Protein 4FZ0 (pdb70)

Foldseek 3Di:
DCLVVLVVCLVVLVVLVVVVVLQAWDKDKDFFADQKFFFFKKKKFWQFQFFQVQQALLNCQFQVVLLVCAPPVLDGDPLAPDDDVVVVVVNVSSDCVVNDHDDDAPLVRLVRGGDQCQQWWPFKDALNRTDDSVQWDWAQALSGTMTMHQLCPPVDHTDMFRDFDLNRGIKTKTFSPPVRHDGHSDDDSNDDPDGFMWMDTAHSQDDDNGVPPTDTDAAQKEKEKAKAKEKEFADPPPHDFADFFAPPADQGGGDDQNRLVLRQLQVQQCVWLVAGDSRGGDDGGHDTSVSCVPGNVVSNVCCPPPDDPRRDGTHHRIGMDMDIDMDIDGPDDPVCQVVVCVVVVHDSVSNSRGMYMYGYTYHRRRYMYIYIDRPDDPCPSCVPSVVCVCVSVVVVVVCVVVVVD/DCLVVVLVVLVVVQVVVLVVVVVVVVVQAWDKDKDFFADQKFFFFKKKKFWQFQFFQVQQALLNCQFQVVVLPCAPPVLDGDPLAPDDDVVVVVVVVSSDCVVNDHDDDDPLVRLVRGGDQCQQWWPFKDALNHTDHSVQWDWAQALSGTMTMHQLCPPVDHTDMFRAFDLNRGMKTKTFSPPVRGDGHSDDDSNDDPDGFMWMDTAHSQDDDNGVPPTDTDAAQKEKEKAKAKEKEFADPPPHDFADPDFCPDPQGPGHDQNVLVLVQLQVQQCVWLVAGDSRGDDDGHHDTSVSCVPGNVVSNVCCPPPDDPRGDGTHHRIGMDMDIDMDIDGPDDPVCQVVVCVVVVHDSVSNSHGMYMYGYTYHRRRYMYIYIDRPDDVVVVCVVSVPSVVVSVVSCVVVPD/DVVVVVVVVLVVLVVVLVVVLVVLVVVVVVQAWDKDKDFFADQKFFFFKKKKFWQFQFFQVQQALLNCQFQVVVLVCAPPVLDGDPLAPDDPVVVVVVNVSSDCVVNDHDDDAPLVRLVRGGDQCQQWWPFKDALNRTDDSVQWDWAQALSGTMTMHQLCPPVDHTDMFRAFDLNRGIKTKTFSPPVRHDGHSDDDSNDDPDGFMWMDTAHSQADDNGVPHTDTDAAQKEKEKAKAKEKEAADPPPHDFADWDACVLVQGGTDDQNSLVLSQLQVQQCVWQVAGDNRHGDDGGHATSVSCPPTNVVRNVCCPPPDPPRGDGTHHRIGMDMDIDMDIDGPDDPVCQVVVCVVVVHDSVSNSRGMYMYGYTYHRRRYMYIYIDRPDDPVVSCVCSCVSVVVSVVSVVVVVPD/DADEFPAACPPPQPRHDPQWGWAQDDVDGTTTHGDDD/DADEFPAACPPPQPRHDPQWGWAQDDVDGTTTHGDD/DAADEFPAACPPPQPRHDPQWGWAQDDVDGTTTHGDDD

Sequence (1332 aa):
CFMGSLALLALVCTNRIQYYFLYPHVTKLDEVAATRLTFPAVTFCNLNEFRFSRVTKNDLYHAGELLALLNNRYEIPDTQTADEKQLEILQDKANFRNFKPKPFNMLEFYDRAGHDIREMLLSCFFRGEQCSPEDFKVVFTRYGKCYTFNAGQDGKPRLITMKGGTGNGLEIMLDIQQDEYLPVWGETDETSFEAGIKVQIHSQDEPPLIDQLGFGVAPGFQTFVSCQEQRLIYLPPPWGDCKATTGDSEFYDTYSITACRIDCETRYLVENCNCRMVHMPGDAPYCTPEQYKECADPALDFLVEKDNEYCVCEMPCNVTRYGKELSMVKIPSKASAKYLAKKYNKSEQYIGENILVLDIFFEALNYETIEQKKAYEVAGLLGDIGGQMGLFIGASILTVLELFDVVWALCFMGSLALLALVCTNRIQYYFLYPHVTKLDEVAATRLTFPAVTFCNLNEFRFSRVTKNDLYHAGELLALLNNRYEIPDTQTADEKQLEILQDKANFRNFKPKPFNMLEFYDRAGHDIREMLLSCFFRGEQCSPEDFKVVFTRYGKCYTFNAGQDGKPRLITMKGGTGNGLEIMLDIQQDEYLPVWGETDETSFEAGIKVQIHSQDEPPLIDQLGFGVAPGFQTFVSCQEQRLIYLPPPWGDCKATTGDSEFYDTYSITACRIDCETRYLVENCNCRMVHMPGDAPYCTPEQYKECADPALDFLVEKDNEYCVCEMPCNVTRYGKELSMVKIPSKASAKYLAKKYNKSEQYIGENILVLDIFFEALNYETIEQKKAYEVAGLLGDIGGQMGLFIGASILTVLLKRVVWALCFMGSLALLALVCTNRIQYYFLYPHVTKLDEVAATRLTFPAVTFCNLNEFRFSRVTKNDLYHAGELLALLNNRYEIPDTQTADEKQLEILQDKANFRNFKPKPFNMLEFYDRAGHDIREMLLSCFFRGEQCSPEDFKVVFTRYGKCYTFNAGQDGKPRLITMKGGTGNGLEIMLDIQQDEYLPVWGETDETSFEAGIKVQIHSQDEPPLIDQLGFGVAPGFQTFVSCQEQRLIYLPPPWGDCKATTGDSEFYDTYSITACRIDCETRYLVENCNCRMVHMPGDAPYCTPEQYKECADPALDFLVEKDNEYCVCEMPCNVTRYGKELSMVKIPSKASAKYLAKKYNKSEQYIGENILVLDIFFEALNYETIEQKKAYEVAGLLGDIGGQMGLFIGASILTVLEDCIPKWKGCVNRHGDCCEGLECWKRRRSFEVCVPKTPDCIPKWKGCVNRHGDCCEGLECWKRRRSFEVCVPKTEDCIPKWKGCVNRHGDCCEGLECWKRRRSFEVCVPKTP

GO terms:
  GO:0035725 sodium ion transmembrane transport (P, IDA)
  GO:0071467 cellular response to pH (P, IDA)
  GO:0160128 pH-gated monoatomic ion channel activity (F, IDA)
  GO:0005886 plasma membrane (C, EXP)
  GO:0005886 plasma membrane (C, IMP)
  GO:0042802 identical protein binding (F, IPI)
  GO:0005515 protein binding (F, IPI)

Structure (mmCIF, N/CA/C/O backbone):
data_4FZ0
#
_entry.id   4FZ0
#
_cell.length_a   232.290
_cell.length_b   108.710
_cell.length_c   126.360
_cell.angle_alpha   90.00
_cell.angle_beta   119.78
_cell.angle_gamma   90.00
#
_symmetry.space_group_name_H-M   'C 1 2 1'
#
loop_
_entity.id
_entity.type
_entity.pdbx_description
1 polymer 'Acid-sensing ion channel 1'
2 polymer Pi-theraphotoxin-Pc1a
3 non-polymer 'CHLORIDE ION'
4 non-polymer 2-acetamido-2-deoxy-beta-D-glucopyranose
5 non-polymer GLYCEROL
6 water water
#
loop_
_atom_site.group_PDB
_atom_site.id
_atom_site.type_symbol
_atom_site.label_atom_id
_atom_site.label_alt_id
_atom_site.label_comp_id
_atom_site.label_asym_id
_atom_site.label_entity_id
_atom_site.label_seq_id
_atom_site.pdbx_PDB_ins_code
_atom_site.Cartn_x
_atom_site.Cartn_y
_atom_site.Cartn_z
_atom_site.occupancy
_atom_site.B_iso_or_equiv
_atom_site.auth_seq_id
_atom_site.auth_comp_id
_atom_site.auth_asym_id
_atom_site.auth_atom_id
_atom_site.pdbx_PDB_model_num
ATOM 1 N N . CYS A 1 37 ? -4.256 1.839 35.292 1.00 152.78 50 CYS A N 1
ATOM 2 C CA . CYS A 1 37 ? -3.673 2.115 33.985 1.00 159.55 50 CYS A CA 1
ATOM 3 C C . CYS A 1 37 ? -2.199 1.725 33.915 1.00 161.71 50 CYS A C 1
ATOM 4 O O . CYS A 1 37 ? -1.382 2.464 33.365 1.00 156.72 50 CYS A O 1
ATOM 6 N N . PHE A 1 38 ? -1.864 0.568 34.482 1.00 165.57 51 PHE A N 1
ATOM 7 C CA . PHE A 1 38 ? -0.537 -0.013 34.312 1.00 162.78 51 PHE A CA 1
ATOM 8 C C . PHE A 1 38 ? -0.465 -0.583 32.908 1.00 165.41 51 PHE A C 1
ATOM 9 O O . PHE A 1 38 ? 0.581 -1.054 32.462 1.00 169.32 51 PHE A O 1
ATOM 11 N N . MET A 1 39 ? -1.602 -0.550 32.219 1.00 165.22 52 MET A N 1
ATOM 12 C CA . MET A 1 39 ? -1.661 -0.882 30.802 1.00 160.17 52 MET A CA 1
ATOM 13 C C . MET A 1 39 ? -0.968 0.227 30.012 1.00 163.04 52 MET A C 1
ATOM 14 O O . MET A 1 39 ? -0.713 0.094 28.816 1.00 154.17 52 MET A O 1
ATOM 16 N N . GLY A 1 40 ? -0.711 1.346 30.685 1.00 160.35 53 GLY A N 1
ATOM 17 C CA . GLY A 1 40 ? 0.251 2.330 30.219 1.00 156.17 53 GLY A CA 1
ATOM 18 C C . GLY A 1 40 ? 1.679 1.953 30.582 1.00 164.02 53 GLY A C 1
ATOM 19 O O . GLY A 1 40 ? 2.594 2.084 29.773 1.00 161.88 53 GLY A O 1
ATOM 20 N N . SER A 1 41 ? 1.858 1.481 31.815 1.00 166.49 54 SER A N 1
ATOM 21 C CA . SER A 1 41 ? 3.184 1.191 32.377 1.00 165.08 54 SER A CA 1
ATOM 22 C C . SER A 1 41 ? 3.854 -0.067 31.806 1.00 170.96 54 SER A C 1
ATOM 23 O O . SER A 1 41 ? 5.086 -0.159 31.776 1.00 171.28 54 SER A O 1
ATOM 25 N N . LEU A 1 42 ? 3.054 -1.038 31.371 1.00 166.40 55 LEU A N 1
ATOM 26 C CA . LEU A 1 42 ? 3.593 -2.234 30.737 1.00 161.21 55 LEU A CA 1
ATOM 27 C C . LEU A 1 42 ? 4.075 -1.888 29.335 1.00 164.71 55 LEU A C 1
ATOM 28 O O . LEU A 1 42 ? 4.981 -2.531 28.802 1.00 172.49 55 LEU A O 1
ATOM 30 N N . ALA A 1 43 ? 3.460 -0.869 28.743 1.00 157.66 56 ALA A N 1
ATOM 31 C CA . ALA A 1 43 ? 3.921 -0.322 27.473 1.00 161.52 56 ALA A CA 1
ATOM 32 C C . ALA A 1 43 ? 5.121 0.591 27.718 1.00 169.20 56 ALA A C 1
ATOM 33 O O . ALA A 1 43 ? 6.000 0.718 26.867 1.00 164.83 56 ALA A O 1
ATOM 35 N N . LEU A 1 44 ? 5.132 1.239 28.882 1.00 172.26 57 LEU A N 1
ATOM 36 C CA . LEU A 1 44 ? 6.271 2.039 29.335 1.00 167.69 57 LEU A CA 1
ATOM 37 C C . LEU A 1 44 ? 7.548 1.207 29.443 1.00 177.36 57 LEU A C 1
ATOM 38 O O . LEU A 1 44 ? 8.520 1.445 28.725 1.00 179.02 57 LEU A O 1
ATOM 40 N N . LEU A 1 45 ? 7.534 0.227 30.344 1.00 181.54 58 LEU A N 1
ATOM 41 C CA . LEU A 1 45 ? 8.697 -0.622 30.601 1.00 173.23 58 LEU A CA 1
ATOM 42 C C . LEU A 1 45 ? 9.136 -1.404 29.360 1.00 175.40 58 LEU A C 1
ATOM 43 O O . LEU A 1 45 ? 10.187 -2.049 29.372 1.00 172.67 58 LEU A O 1
ATOM 45 N N . ALA A 1 46 ? 8.328 -1.360 28.300 1.00 176.25 59 ALA A N 1
ATOM 46 C CA . ALA A 1 46 ? 8.731 -1.908 27.005 1.00 170.06 59 ALA A CA 1
ATOM 47 C C . ALA A 1 46 ? 9.972 -1.171 26.507 1.00 176.72 59 ALA A C 1
ATOM 48 O O . ALA A 1 46 ? 10.673 -1.647 25.614 1.00 176.65 59 ALA A O 1
ATOM 50 N N . LEU A 1 47 ? 10.231 -0.006 27.099 1.00 178.28 60 LEU A N 1
ATOM 51 C CA . LEU A 1 47 ? 11.432 0.772 26.816 1.00 171.02 60 LEU A CA 1
ATOM 52 C C . LEU A 1 47 ? 12.668 0.095 27.404 1.00 164.74 60 LEU A C 1
ATOM 53 O O . LEU A 1 47 ? 13.690 -0.039 26.730 1.00 157.99 60 LEU A O 1
ATOM 55 N N . VAL A 1 48 ? 12.564 -0.330 28.661 1.00 164.64 61 VAL A N 1
ATOM 56 C CA . VAL A 1 48 ? 13.679 -0.966 29.369 1.00 164.86 61 VAL A CA 1
ATOM 57 C C . VAL A 1 48 ? 14.274 -2.128 28.577 1.00 157.45 61 VAL A C 1
ATOM 58 O O . VAL A 1 48 ? 15.493 -2.232 28.436 1.00 155.47 61 VAL A O 1
ATOM 62 N N . CYS A 1 49 ? 13.415 -3.002 28.062 1.00 158.98 62 CYS A N 1
ATOM 63 C CA . CYS A 1 49 ? 13.871 -4.070 27.183 1.00 170.41 62 CYS A CA 1
ATOM 64 C C . CYS A 1 49 ? 14.396 -3.489 25.873 1.00 167.16 62 CYS A C 1
ATOM 65 O O . CYS A 1 49 ? 15.492 -3.826 25.434 1.00 166.19 62 CYS A O 1
ATOM 68 N N . THR A 1 50 ? 13.617 -2.593 25.271 1.00 162.12 63 THR A N 1
ATOM 69 C CA . THR A 1 50 ? 13.973 -1.961 23.998 1.00 159.91 63 THR A CA 1
ATOM 70 C C . THR A 1 50 ? 15.397 -1.379 23.977 1.00 164.15 63 THR A C 1
ATOM 71 O O . THR A 1 50 ? 16.067 -1.402 22.942 1.00 154.44 63 THR A O 1
ATOM 73 N N . ASN A 1 51 ? 15.849 -0.827 25.101 1.00 162.24 64 ASN A N 1
ATOM 74 C CA . ASN A 1 51 ? 17.239 -0.389 25.220 1.00 157.79 64 ASN A CA 1
ATOM 75 C C . ASN A 1 51 ? 18.211 -1.557 25.347 1.00 161.29 64 ASN A C 1
ATOM 76 O O . ASN A 1 51 ? 19.134 -1.706 24.542 1.00 157.11 64 ASN A O 1
ATOM 81 N N . ARG A 1 52 ? 17.971 -2.400 26.348 1.00 159.97 65 ARG A N 1
ATOM 82 C CA . ARG A 1 52 ? 18.907 -3.455 26.732 1.00 152.95 65 ARG A CA 1
ATOM 83 C C . ARG A 1 52 ? 18.879 -4.663 25.785 1.00 152.54 65 ARG A C 1
ATOM 84 O O . ARG A 1 52 ? 19.689 -5.587 25.927 1.00 147.88 65 ARG A O 1
ATOM 86 N N . ILE A 1 53 ? 17.931 -4.677 24.848 1.00 144.53 66 ILE A N 1
ATOM 87 C CA . ILE A 1 53 ? 18.028 -5.591 23.720 1.00 141.58 66 ILE A CA 1
ATOM 88 C C . ILE A 1 53 ? 18.933 -4.964 22.671 1.00 142.66 66 ILE A C 1
ATOM 89 O O . ILE A 1 53 ? 19.818 -5.624 22.125 1.00 148.46 66 ILE A O 1
ATOM 91 N N . GLN A 1 54 ? 18.727 -3.672 22.438 1.00 143.86 67 GLN A N 1
ATOM 92 C CA . GLN A 1 54 ? 19.496 -2.903 21.462 1.00 147.63 67 GLN A CA 1
ATOM 93 C C . GLN A 1 54 ? 21.003 -2.955 21.729 1.00 140.28 67 GLN A C 1
ATOM 94 O O . GLN A 1 54 ? 21.809 -2.900 20.797 1.00 120.57 67 GLN A O 1
ATOM 96 N N . TYR A 1 55 ? 21.376 -3.062 23.003 1.00 140.39 68 TYR A N 1
ATOM 97 C CA . TYR A 1 55 ? 22.779 -3.185 23.394 1.00 128.09 68 TYR A CA 1
ATOM 98 C C . TYR A 1 55 ? 23.353 -4.544 22.988 1.00 128.74 68 TYR A C 1
ATOM 99 O O . TYR A 1 55 ? 24.474 -4.619 22.485 1.00 125.28 68 TYR A O 1
ATOM 108 N N . TYR A 1 56 ? 22.587 -5.609 23.216 1.00 122.45 69 TYR A N 1
ATOM 109 C CA . TYR A 1 56 ? 22.945 -6.938 22.731 1.00 124.62 69 TYR A CA 1
ATOM 110 C C . TYR A 1 56 ? 23.020 -6.937 21.207 1.00 124.56 69 TYR A C 1
ATOM 111 O O . TYR A 1 56 ? 23.838 -7.641 20.609 1.00 127.34 69 TYR A O 1
ATOM 120 N N . PHE A 1 57 ? 22.149 -6.159 20.576 1.00 120.63 70 PHE A N 1
ATOM 121 C CA . PHE A 1 57 ? 22.157 -6.050 19.122 1.00 127.74 70 PHE A CA 1
ATOM 122 C C . PHE A 1 57 ? 23.386 -5.270 18.657 1.00 120.34 70 PHE A C 1
ATOM 123 O O . PHE A 1 57 ? 23.747 -5.289 17.474 1.00 108.36 70 PHE A O 1
ATOM 125 N N . LEU A 1 58 ? 24.029 -4.587 19.602 1.00 119.64 71 LEU A N 1
ATOM 126 C CA . LEU A 1 58 ? 25.372 -4.059 19.376 1.00 125.39 71 LEU A CA 1
ATOM 127 C C . LEU A 1 58 ? 26.453 -5.137 19.563 1.00 123.31 71 LEU A C 1
ATOM 128 O O . LEU A 1 58 ? 27.574 -4.959 19.092 1.00 106.53 71 LEU A O 1
ATOM 133 N N . TYR A 1 59 ? 26.132 -6.260 20.210 1.00 116.54 72 TYR A N 1
ATOM 134 C CA . TYR A 1 59 ? 27.133 -7.313 20.330 1.00 107.39 72 TYR A CA 1
ATOM 135 C C . TYR A 1 59 ? 28.422 -6.708 20.878 1.00 104.71 72 TYR A C 1
ATOM 136 O O . TYR A 1 59 ? 29.442 -6.648 20.181 1.00 98.24 72 TYR A O 1
ATOM 145 N N . PRO A 1 60 ? 28.383 -6.257 22.138 1.00 107.45 73 PRO A N 1
ATOM 146 C CA . PRO A 1 60 ? 29.558 -5.643 22.755 1.00 101.96 73 PRO A CA 1
ATOM 147 C C . PRO A 1 60 ? 30.632 -6.682 23.020 1.00 105.32 73 PRO A C 1
ATOM 148 O O . PRO A 1 60 ? 30.320 -7.843 23.337 1.00 102.89 73 PRO A O 1
ATOM 152 N N . HIS A 1 61 ? 31.887 -6.265 22.888 1.00 91.88 74 HIS A N 1
ATOM 153 C CA . HIS A 1 61 ? 33.000 -7.106 23.285 1.00 88.12 74 HIS A CA 1
ATOM 154 C C . HIS A 1 61 ? 33.771 -6.413 24.394 1.00 82.89 74 HIS A C 1
ATOM 155 O O . HIS A 1 61 ? 33.881 -5.192 24.412 1.00 86.56 74 HIS A O 1
ATOM 162 N N . VAL A 1 62 ? 34.284 -7.194 25.332 1.00 70.30 75 VAL A N 1
ATOM 163 C CA . VAL A 1 62 ? 35.234 -6.675 26.288 1.00 75.11 75 VAL A CA 1
ATOM 164 C C . VAL A 1 62 ? 36.571 -7.285 25.906 1.00 80.45 75 VAL A C 1
ATOM 165 O O . VAL A 1 62 ? 36.616 -8.395 25.377 1.00 86.88 75 VAL A O 1
ATOM 169 N N . THR A 1 63 ? 37.655 -6.554 26.136 1.00 75.47 76 THR A N 1
ATOM 170 C CA . THR A 1 63 ? 38.979 -7.062 25.806 1.00 68.75 76 THR A CA 1
ATOM 171 C C . THR A 1 63 ? 39.742 -7.390 27.080 1.00 62.79 76 THR A C 1
ATOM 172 O O . THR A 1 63 ? 40.059 -6.499 27.863 1.00 78.05 76 THR A O 1
ATOM 176 N N . LYS A 1 64 ? 40.030 -8.671 27.287 1.00 64.08 77 LYS A N 1
ATOM 177 C CA . LYS A 1 64 ? 40.654 -9.106 28.530 1.00 62.43 77 LYS A CA 1
ATOM 178 C C . LYS A 1 64 ? 42.172 -9.161 28.439 1.00 67.96 77 LYS A C 1
ATOM 179 O O . LYS A 1 64 ? 42.738 -9.674 27.467 1.00 73.23 77 LYS A O 1
ATOM 185 N N . LEU A 1 65 ? 42.820 -8.645 29.480 1.00 62.72 78 LEU A N 1
ATOM 186 C CA . LEU A 1 65 ? 44.273 -8.592 29.550 1.00 64.86 78 LEU A CA 1
ATOM 187 C C . LEU A 1 65 ? 44.813 -9.432 30.706 1.00 65.62 78 LEU A C 1
ATOM 188 O O . LEU A 1 65 ? 44.250 -9.411 31.796 1.00 78.88 78 LEU A O 1
ATOM 193 N N . ASP A 1 66 ? 45.896 -10.170 30.463 1.00 62.76 79 ASP A N 1
ATOM 194 C CA . ASP A 1 66 ? 46.690 -10.773 31.538 1.00 73.10 79 ASP A CA 1
ATOM 195 C C . ASP A 1 66 ? 48.164 -10.844 31.146 1.00 80.91 79 ASP A C 1
ATOM 196 O O . ASP A 1 66 ? 48.496 -11.177 29.999 1.00 80.16 79 ASP A O 1
ATOM 201 N N . GLU A 1 67 ? 49.043 -10.542 32.101 1.00 77.63 80 GLU A N 1
ATOM 202 C CA . GLU A 1 67 ? 50.485 -10.545 31.846 1.00 72.85 80 GLU A CA 1
ATOM 203 C C . GLU A 1 67 ? 51.210 -11.331 32.935 1.00 73.39 80 GLU A C 1
ATOM 204 O O . GLU A 1 67 ? 51.112 -11.010 34.117 1.00 90.70 80 GLU A O 1
ATOM 210 N N . VAL A 1 68 ? 51.934 -12.368 32.529 1.00 70.13 81 VAL A N 1
ATOM 211 C CA . VAL A 1 68 ? 52.409 -13.379 33.466 1.00 80.83 81 VAL A CA 1
ATOM 212 C C . VAL A 1 68 ? 53.715 -13.990 32.982 1.00 83.78 81 VAL A C 1
ATOM 213 O O . VAL A 1 68 ? 54.277 -13.592 31.953 1.00 77.60 81 VAL A O 1
ATOM 217 N N . ALA A 1 69 ? 54.181 -14.974 33.739 1.00 86.25 82 ALA A N 1
ATOM 218 C CA . ALA A 1 69 ? 55.245 -15.851 33.300 1.00 82.12 82 ALA A CA 1
ATOM 219 C C . ALA A 1 69 ? 54.647 -17.256 33.160 1.00 96.38 82 ALA A C 1
ATOM 220 O O . ALA A 1 69 ? 53.918 -17.744 34.034 1.00 90.06 82 ALA A O 1
ATOM 222 N N . ALA A 1 70 ? 54.923 -17.886 32.028 1.00 97.49 83 ALA A N 1
ATOM 223 C CA . ALA A 1 70 ? 54.410 -19.218 31.748 1.00 80.35 83 ALA A CA 1
ATOM 224 C C . ALA A 1 70 ? 55.347 -20.235 32.384 1.00 84.89 83 ALA A C 1
ATOM 225 O O . ALA A 1 70 ? 56.566 -20.046 32.361 1.00 86.85 83 ALA A O 1
ATOM 227 N N . THR A 1 71 ? 54.795 -21.299 32.961 1.00 71.97 84 THR A N 1
ATOM 228 C CA . THR A 1 71 ? 55.637 -22.334 33.554 1.00 66.11 84 THR A CA 1
ATOM 229 C C . THR A 1 71 ? 56.586 -22.866 32.483 1.00 60.00 84 THR A C 1
ATOM 230 O O . THR A 1 71 ? 57.774 -23.041 32.733 1.00 58.78 84 THR A O 1
ATOM 234 N N . ARG A 1 72 ? 56.052 -23.110 31.289 1.00 66.37 85 ARG A N 1
ATOM 235 C CA . ARG A 1 72 ? 56.857 -23.432 30.114 1.00 66.12 85 ARG A CA 1
ATOM 236 C C . ARG A 1 72 ? 56.332 -22.565 28.984 1.00 62.15 85 ARG A C 1
ATOM 237 O O . ARG A 1 72 ? 55.148 -22.238 28.939 1.00 64.39 85 ARG A O 1
ATOM 245 N N . LEU A 1 73 ? 57.225 -22.176 28.086 1.00 64.19 86 LEU A N 1
ATOM 246 C CA . LEU A 1 73 ? 56.906 -21.215 27.043 1.00 55.59 86 LEU A CA 1
ATOM 247 C C . LEU A 1 73 ? 57.470 -21.730 25.727 1.00 55.48 86 LEU A C 1
ATOM 248 O O . LEU A 1 73 ? 58.597 -22.212 25.693 1.00 63.91 86 LEU A O 1
ATOM 253 N N . THR A 1 74 ? 56.700 -21.639 24.644 1.00 53.39 87 THR A N 1
ATOM 254 C CA . THR A 1 74 ? 57.154 -22.196 23.372 1.00 52.46 87 THR A CA 1
ATOM 255 C C . THR A 1 74 ? 58.063 -21.210 22.648 1.00 52.21 87 THR A C 1
ATOM 256 O O . THR A 1 74 ? 57.625 -20.124 22.241 1.00 54.23 87 THR A O 1
ATOM 260 N N . PHE A 1 75 ? 59.320 -21.599 22.459 1.00 35.21 88 PHE A N 1
ATOM 261 C CA . PHE A 1 75 ? 60.274 -20.717 21.798 1.00 42.84 88 PHE A CA 1
ATOM 262 C C . PHE A 1 75 ? 59.844 -20.424 20.364 1.00 43.82 88 PHE A C 1
ATOM 263 O O . PHE A 1 75 ? 59.351 -21.310 19.666 1.00 49.30 88 PHE A O 1
ATOM 271 N N . PRO A 1 76 ? 60.039 -19.175 19.915 1.00 48.74 89 PRO A N 1
ATOM 272 C CA . PRO A 1 76 ? 59.585 -18.817 18.566 1.00 47.50 89 PRO A CA 1
ATOM 273 C C . PRO A 1 76 ? 60.545 -19.343 17.505 1.00 47.79 89 PRO A C 1
ATOM 274 O O . PRO A 1 76 ? 61.573 -19.949 17.836 1.00 47.72 89 PRO A O 1
ATOM 278 N N . ALA A 1 77 ? 60.193 -19.117 16.244 1.00 44.10 90 ALA A N 1
ATOM 279 C CA . ALA A 1 77 ? 61.083 -19.380 15.125 1.00 38.96 90 ALA A CA 1
ATOM 280 C C . ALA A 1 77 ? 61.961 -18.154 14.922 1.00 46.89 90 ALA A C 1
ATOM 281 O O . ALA A 1 77 ? 61.501 -17.008 15.033 1.00 42.49 90 ALA A O 1
ATOM 283 N N . VAL A 1 78 ? 63.234 -18.397 14.640 1.00 38.11 91 VAL A N 1
ATOM 284 C CA . VAL A 1 78 ? 64.158 -17.307 14.425 1.00 34.17 91 VAL A CA 1
ATOM 285 C C . VAL A 1 78 ? 64.756 -17.447 13.057 1.00 42.72 91 VAL A C 1
ATOM 286 O O . VAL A 1 78 ? 65.519 -18.367 12.795 1.00 42.00 91 VAL A O 1
ATOM 290 N N . THR A 1 79 ? 64.401 -16.515 12.185 1.00 45.17 92 THR A N 1
ATOM 291 C CA . THR A 1 79 ? 64.847 -16.551 10.807 1.00 36.95 92 THR A CA 1
ATOM 292 C C . THR A 1 79 ? 65.838 -15.426 10.588 1.00 39.30 92 THR A C 1
ATOM 293 O O . THR A 1 79 ? 65.630 -14.302 11.055 1.00 42.70 92 THR A O 1
ATOM 297 N N . PHE A 1 80 ? 66.924 -15.722 9.887 1.00 39.08 93 PHE A N 1
ATOM 298 C CA . PHE A 1 80 ? 67.883 -14.678 9.578 1.00 40.92 93 PHE A CA 1
ATOM 299 C C . PHE A 1 80 ? 68.482 -14.826 8.189 1.00 47.71 93 PHE A C 1
ATOM 300 O O . PHE A 1 80 ? 68.537 -15.921 7.626 1.00 50.29 93 PHE A O 1
ATOM 308 N N . CYS A 1 81 ? 68.925 -13.694 7.656 1.00 43.65 94 CYS A N 1
ATOM 309 C CA . CYS A 1 81 ? 69.469 -13.603 6.316 1.00 39.40 94 CYS A CA 1
ATOM 310 C C . CYS A 1 81 ? 70.766 -12.851 6.394 1.00 36.19 94 CYS A C 1
ATOM 311 O O . CYS A 1 81 ? 70.890 -11.926 7.186 1.00 52.45 94 CYS A O 1
ATOM 314 N N . ASN A 1 82 ? 71.747 -13.245 5.595 1.00 36.65 95 ASN A N 1
ATOM 315 C CA . ASN A 1 82 ? 72.904 -12.385 5.399 1.00 35.94 95 ASN A CA 1
ATOM 316 C C . ASN A 1 82 ? 72.456 -11.264 4.467 1.00 45.75 95 ASN A C 1
ATOM 317 O O . ASN A 1 82 ? 71.626 -11.490 3.582 1.00 50.77 95 ASN A O 1
ATOM 322 N N . LEU A 1 83 ? 72.974 -10.055 4.667 1.00 46.65 96 LEU A N 1
ATOM 323 C CA . LEU A 1 83 ? 72.585 -8.935 3.806 1.00 45.14 96 LEU A CA 1
ATOM 324 C C . LEU A 1 83 ? 73.180 -9.029 2.396 1.00 46.56 96 LEU A C 1
ATOM 325 O O . LEU A 1 83 ? 72.764 -8.307 1.493 1.00 53.02 96 LEU A O 1
ATOM 330 N N . ASN A 1 84 ? 74.149 -9.925 2.223 1.00 50.56 97 ASN A N 1
ATOM 331 C CA . ASN A 1 84 ? 74.750 -10.209 0.922 1.00 49.68 97 ASN A CA 1
ATOM 332 C C . ASN A 1 84 ? 74.080 -11.439 0.307 1.00 49.26 97 ASN A C 1
ATOM 333 O O . ASN A 1 84 ? 73.957 -12.468 0.970 1.00 62.75 97 ASN A O 1
ATOM 338 N N . GLU A 1 85 ? 73.631 -11.331 -0.946 1.00 54.13 98 GLU A N 1
ATOM 339 C CA . GLU A 1 85 ? 72.861 -12.406 -1.591 1.00 48.98 98 GLU A CA 1
ATOM 340 C C . GLU A 1 85 ? 73.700 -13.579 -2.122 1.00 51.98 98 GLU A C 1
ATOM 341 O O . GLU A 1 85 ? 73.263 -14.734 -2.067 1.00 48.14 98 GLU A O 1
ATOM 347 N N . PHE A 1 86 ? 74.888 -13.279 -2.643 1.00 52.27 99 PHE A N 1
ATOM 348 C CA . PHE A 1 86 ? 75.686 -14.277 -3.353 1.00 56.86 99 PHE A CA 1
ATOM 349 C C . PHE A 1 86 ? 77.164 -14.214 -2.987 1.00 52.07 99 PHE A C 1
ATOM 350 O O . PHE A 1 86 ? 77.794 -13.157 -3.087 1.00 51.81 99 PHE A O 1
ATOM 358 N N . ARG A 1 87 ? 77.724 -15.361 -2.610 1.00 45.49 100 ARG A N 1
ATOM 359 C CA . ARG A 1 87 ? 79.147 -15.444 -2.306 1.00 53.61 100 ARG A CA 1
ATOM 360 C C . ARG A 1 87 ? 79.981 -15.237 -3.562 1.00 64.21 100 ARG A C 1
ATOM 361 O O . ARG A 1 87 ? 79.837 -15.964 -4.548 1.00 65.82 100 ARG A O 1
ATOM 369 N N . PHE A 1 88 ? 80.866 -14.249 -3.508 1.00 63.44 101 PHE A N 1
ATOM 370 C CA . PHE A 1 88 ? 81.743 -13.921 -4.625 1.00 64.53 101 PHE A CA 1
ATOM 371 C C . PHE A 1 88 ? 82.524 -15.144 -5.135 1.00 69.47 101 PHE A C 1
ATOM 372 O O . PHE A 1 88 ? 82.605 -15.381 -6.342 1.00 73.18 101 PHE A O 1
ATOM 380 N N . SER A 1 89 ? 83.083 -15.926 -4.215 1.00 55.94 102 SER A N 1
ATOM 381 C CA . SER A 1 89 ? 83.846 -17.115 -4.586 1.00 59.89 102 SER A CA 1
ATOM 382 C C . SER A 1 89 ? 83.008 -18.217 -5.254 1.00 66.93 102 SER A C 1
ATOM 383 O O . SER A 1 89 ? 83.567 -19.099 -5.901 1.00 63.26 102 SER A O 1
ATOM 386 N N . ARG A 1 90 ? 81.687 -18.196 -5.077 1.00 64.00 103 ARG A N 1
ATOM 387 C CA . ARG A 1 90 ? 80.835 -19.231 -5.674 1.00 59.09 103 ARG A CA 1
ATOM 388 C C . ARG A 1 90 ? 80.205 -18.837 -7.019 1.00 64.50 103 ARG A C 1
ATOM 389 O O . ARG A 1 90 ? 79.524 -19.650 -7.651 1.00 68.35 103 ARG A O 1
ATOM 397 N N . VAL A 1 91 ? 80.446 -17.608 -7.472 1.00 58.72 104 VAL A N 1
ATOM 398 C CA . VAL A 1 91 ? 79.846 -17.145 -8.729 1.00 64.93 104 VAL A CA 1
ATOM 399 C C . VAL A 1 91 ? 80.678 -17.573 -9.943 1.00 66.09 104 VAL A C 1
ATOM 400 O O . VAL A 1 91 ? 81.823 -17.147 -10.109 1.00 67.73 104 VAL A O 1
ATOM 404 N N . THR A 1 92 ? 80.091 -18.404 -10.800 1.00 63.87 105 THR A N 1
ATOM 405 C CA . THR A 1 92 ? 80.824 -18.958 -11.937 1.00 65.18 105 THR A CA 1
ATOM 406 C C . THR A 1 92 ? 80.656 -18.111 -13.193 1.00 69.64 105 THR A C 1
ATOM 407 O O . THR A 1 92 ? 79.865 -17.168 -13.215 1.00 72.44 105 THR A O 1
ATOM 411 N N . LYS A 1 93 ? 81.375 -18.486 -14.248 1.00 74.10 106 LYS A N 1
ATOM 412 C CA . LYS A 1 93 ? 81.290 -17.806 -15.535 1.00 65.88 106 LYS A CA 1
ATOM 413 C C . LYS A 1 93 ? 79.861 -17.888 -16.048 1.00 60.92 106 LYS A C 1
ATOM 414 O O . LYS A 1 93 ? 79.314 -16.913 -16.556 1.00 64.21 106 LYS A O 1
ATOM 420 N N . ASN A 1 94 ? 79.245 -19.053 -15.902 1.00 62.12 107 ASN A N 1
ATOM 421 C CA . ASN A 1 94 ? 77.868 -19.208 -16.357 1.00 67.99 107 ASN A CA 1
ATOM 422 C C . ASN A 1 94 ? 76.916 -18.335 -15.541 1.00 65.97 107 ASN A C 1
ATOM 423 O O . ASN A 1 94 ? 76.018 -17.690 -16.099 1.00 57.09 107 ASN A O 1
ATOM 428 N N . ASP A 1 95 ? 77.130 -18.322 -14.223 1.00 69.96 108 ASP A N 1
ATOM 429 C CA . ASP A 1 95 ? 76.373 -17.473 -13.299 1.00 60.41 108 ASP A CA 1
ATOM 430 C C . ASP A 1 95 ? 76.468 -16.015 -13.724 1.00 60.04 108 ASP A C 1
ATOM 431 O O . ASP A 1 95 ? 75.452 -15.368 -13.996 1.00 54.43 108 ASP A O 1
ATOM 436 N N . LEU A 1 96 ? 77.702 -15.516 -13.793 1.00 53.58 109 LEU A N 1
ATOM 437 C CA . LEU A 1 96 ? 77.975 -14.157 -14.252 1.00 56.59 109 LEU A CA 1
ATOM 438 C C . LEU A 1 96 ? 77.272 -13.869 -15.579 1.00 69.55 109 LEU A C 1
ATOM 439 O O . LEU A 1 96 ? 76.650 -12.821 -15.747 1.00 72.32 109 LEU A O 1
ATOM 444 N N . TYR A 1 97 ? 77.350 -14.812 -16.513 1.00 66.81 110 TYR A N 1
ATOM 445 C CA . TYR A 1 97 ? 76.764 -14.615 -17.832 1.00 61.63 110 TYR A CA 1
ATOM 446 C C . TYR A 1 97 ? 75.255 -14.344 -17.775 1.00 64.35 110 TYR A C 1
ATOM 447 O O . TYR A 1 97 ? 74.756 -13.448 -18.459 1.00 68.83 110 TYR A O 1
ATOM 456 N N . HIS A 1 98 ? 74.528 -15.147 -16.999 1.00 61.88 111 HIS A N 1
ATOM 457 C CA . HIS A 1 98 ? 73.075 -14.990 -16.858 1.00 60.42 111 HIS A CA 1
ATOM 458 C C . HIS A 1 98 ? 72.648 -13.910 -15.871 1.00 70.06 111 HIS A C 1
ATOM 459 O O . HIS A 1 98 ? 71.736 -13.136 -16.144 1.00 74.09 111 HIS A O 1
ATOM 466 N N . ALA A 1 99 ? 73.268 -13.910 -14.694 1.00 68.25 112 ALA A N 1
ATOM 467 C CA . ALA A 1 99 ? 72.847 -13.023 -13.611 1.00 66.44 112 ALA A CA 1
ATOM 468 C C . ALA A 1 99 ? 73.684 -11.736 -13.448 1.00 70.99 112 ALA A C 1
ATOM 469 O O . ALA A 1 99 ? 73.396 -10.897 -12.589 1.00 64.66 112 ALA A O 1
ATOM 471 N N . GLY A 1 100 ? 74.710 -11.578 -14.274 1.00 67.98 113 GLY A N 1
ATOM 472 C CA . GLY A 1 100 ? 75.592 -10.428 -14.163 1.00 64.67 113 GLY A CA 1
ATOM 473 C C . GLY A 1 100 ? 74.915 -9.062 -14.226 1.00 71.76 113 GLY A C 1
ATOM 474 O O . GLY A 1 100 ? 75.160 -8.209 -13.365 1.00 69.59 113 GLY A O 1
ATOM 475 N N . GLU A 1 101 ? 74.078 -8.839 -15.241 1.00 69.51 114 GLU A N 1
ATOM 476 C CA . GLU A 1 101 ? 73.390 -7.553 -15.383 1.00 68.16 114 GLU A CA 1
ATOM 477 C C . GLU A 1 101 ? 72.555 -7.258 -14.138 1.00 66.07 114 GLU A C 1
ATOM 478 O O . GLU A 1 101 ? 72.527 -6.129 -13.652 1.00 68.74 114 GLU A O 1
ATOM 484 N N . LEU A 1 102 ? 71.880 -8.291 -13.634 1.00 66.78 115 LEU A N 1
ATOM 485 C CA . LEU A 1 102 ? 70.974 -8.175 -12.497 1.00 53.26 115 LEU A CA 1
ATOM 486 C C . LEU A 1 102 ? 71.713 -7.649 -11.281 1.00 63.25 115 LEU A C 1
ATOM 487 O O . LEU A 1 102 ? 71.193 -6.806 -10.546 1.00 66.28 115 LEU A O 1
ATOM 492 N N . LEU A 1 103 ? 72.938 -8.140 -11.094 1.00 60.64 116 LEU A N 1
ATOM 493 C CA . LEU A 1 103 ? 73.769 -7.796 -9.939 1.00 57.83 116 LEU A CA 1
ATOM 494 C C . LEU A 1 103 ? 74.586 -6.538 -10.212 1.00 68.34 116 LEU A C 1
ATOM 495 O O . LEU A 1 103 ? 75.425 -6.134 -9.394 1.00 64.74 116 LEU A O 1
ATOM 500 N N . ALA A 1 104 ? 74.353 -5.946 -11.383 1.00 61.38 117 ALA A N 1
ATOM 501 C CA . ALA A 1 104 ? 75.046 -4.734 -11.815 1.00 54.42 117 ALA A CA 1
ATOM 502 C C . ALA A 1 104 ? 76.562 -4.920 -11.982 1.00 63.81 117 ALA A C 1
ATOM 503 O O . ALA A 1 104 ? 77.327 -3.956 -11.863 1.00 68.52 117 ALA A O 1
ATOM 505 N N . LEU A 1 105 ? 76.997 -6.151 -12.250 1.00 62.51 118 LEU A N 1
ATOM 506 C CA . LEU A 1 105 ? 78.405 -6.397 -12.553 1.00 65.29 118 LEU A CA 1
ATOM 507 C C . LEU A 1 105 ? 78.643 -6.338 -14.057 1.00 75.18 118 LEU A C 1
ATOM 508 O O . LEU A 1 105 ? 79.787 -6.277 -14.518 1.00 75.63 118 LEU A O 1
ATOM 513 N N . LEU A 1 106 ? 77.546 -6.337 -14.812 1.00 65.95 119 LEU A N 1
ATOM 514 C CA . LEU A 1 106 ? 77.599 -6.277 -16.269 1.00 70.89 119 LEU A CA 1
ATOM 515 C C . LEU A 1 106 ? 76.578 -5.282 -16.803 1.00 78.05 119 LEU A C 1
ATOM 516 O O . LEU A 1 106 ? 75.590 -4.965 -16.133 1.00 76.25 119 LEU A O 1
ATOM 521 N N . ASN A 1 107 ? 76.824 -4.796 -18.015 1.00 80.15 120 ASN A N 1
ATOM 522 C CA . ASN A 1 107 ? 75.846 -3.992 -18.747 1.00 82.25 120 ASN A CA 1
ATOM 523 C C . ASN A 1 107 ? 75.065 -4.869 -19.718 1.00 85.69 120 ASN A C 1
ATOM 524 O O . ASN A 1 107 ? 75.213 -6.094 -19.709 1.00 91.41 120 ASN A O 1
ATOM 529 N N . ASN A 1 108 ? 74.236 -4.252 -20.555 1.00 86.03 121 ASN A N 1
ATOM 530 C CA . ASN A 1 108 ? 73.489 -4.995 -21.576 1.00 85.86 121 ASN A CA 1
ATOM 531 C C . ASN A 1 108 ? 74.415 -5.633 -22.607 1.00 84.70 121 ASN A C 1
ATOM 532 O O . ASN A 1 108 ? 74.029 -6.562 -23.314 1.00 82.96 121 ASN A O 1
ATOM 537 N N . ARG A 1 109 ? 75.652 -5.145 -22.651 1.00 90.93 122 ARG A N 1
ATOM 538 C CA . ARG A 1 109 ? 76.670 -5.632 -23.577 1.00 91.62 122 ARG A CA 1
ATOM 539 C C . ARG A 1 109 ? 77.389 -6.875 -23.052 1.00 87.74 122 ARG A C 1
ATOM 540 O O . ARG A 1 109 ? 78.323 -7.364 -23.688 1.00 91.69 122 ARG A O 1
ATOM 548 N N . TYR A 1 110 ? 76.978 -7.373 -21.889 1.00 82.65 123 TYR A N 1
ATOM 549 C CA . TYR A 1 110 ? 77.686 -8.479 -21.254 1.00 83.09 123 TYR A CA 1
ATOM 550 C C . TYR A 1 110 ? 79.143 -8.093 -21.013 1.00 83.29 123 TYR A C 1
ATOM 551 O O . TYR A 1 110 ? 80.046 -8.933 -21.071 1.00 80.24 123 TYR A O 1
ATOM 560 N N . GLU A 1 111 ? 79.362 -6.809 -20.753 1.00 77.24 124 GLU A N 1
ATOM 561 C CA . GLU A 1 111 ? 80.699 -6.305 -20.477 1.00 85.89 124 GLU A CA 1
ATOM 562 C C . GLU A 1 111 ? 80.781 -5.686 -19.083 1.00 88.06 124 GLU A C 1
ATOM 563 O O . GLU A 1 111 ? 79.772 -5.272 -18.506 1.00 86.34 124 GLU A O 1
ATOM 569 N N . ILE A 1 112 ? 81.991 -5.633 -18.543 1.00 82.66 125 ILE A N 1
ATOM 570 C CA . ILE A 1 112 ? 82.209 -5.009 -17.247 1.00 79.89 125 ILE A CA 1
ATOM 571 C C . ILE A 1 112 ? 82.299 -3.495 -17.392 1.00 91.14 125 ILE A C 1
ATOM 572 O O . ILE A 1 112 ? 83.231 -2.982 -18.016 1.00 94.56 125 ILE A O 1
ATOM 577 N N . PRO A 1 113 ? 81.329 -2.773 -16.803 1.00 102.65 126 PRO A N 1
ATOM 578 C CA . PRO A 1 113 ? 81.220 -1.313 -16.949 1.00 96.88 126 PRO A CA 1
ATOM 579 C C . PRO A 1 113 ? 82.435 -0.563 -16.391 1.00 99.34 126 PRO A C 1
ATOM 580 O O . PRO A 1 113 ? 83.058 -1.020 -15.427 1.00 96.95 126 PRO A O 1
ATOM 584 N N . ASP A 1 114 ? 82.759 0.574 -17.005 1.00 106.32 127 ASP A N 1
ATOM 585 C CA . ASP A 1 114 ? 83.868 1.422 -16.567 1.00 112.34 127 ASP A CA 1
ATOM 586 C C . ASP A 1 114 ? 83.586 2.079 -15.210 1.00 111.58 127 ASP A C 1
ATOM 587 O O . ASP A 1 114 ? 84.505 2.526 -14.516 1.00 104.26 127 ASP A O 1
ATOM 592 N N . THR A 1 115 ? 82.306 2.122 -14.840 1.00 112.94 128 THR A N 1
ATOM 593 C CA . THR A 1 115 ? 81.868 2.661 -13.554 1.00 104.11 128 THR A CA 1
ATOM 594 C C . THR A 1 115 ? 82.368 1.803 -12.390 1.00 110.09 128 THR A C 1
ATOM 595 O O . THR A 1 115 ? 82.241 2.185 -11.225 1.00 110.93 128 THR A O 1
ATOM 599 N N . GLN A 1 116 ? 82.945 0.648 -12.711 1.00 100.97 129 GLN A N 1
ATOM 600 C CA . GLN A 1 116 ? 83.365 -0.298 -11.691 1.00 88.50 129 GLN A CA 1
ATOM 601 C C . GLN A 1 116 ? 84.211 0.394 -10.627 1.00 99.24 129 GLN A C 1
ATOM 602 O O . GLN A 1 116 ? 85.117 1.176 -10.934 1.00 99.00 129 GLN A O 1
ATOM 608 N N . THR A 1 117 ? 83.867 0.116 -9.373 1.00 101.21 130 THR A N 1
ATOM 609 C CA . THR A 1 117 ? 84.526 0.695 -8.208 1.00 100.24 130 THR A CA 1
ATOM 610 C C . THR A 1 117 ? 85.591 -0.251 -7.667 1.00 103.76 130 THR A C 1
ATOM 611 O O . THR A 1 117 ? 86.263 0.051 -6.686 1.00 116.59 130 THR A O 1
ATOM 615 N N . ALA A 1 118 ? 85.737 -1.396 -8.324 1.00 96.11 131 ALA A N 1
ATOM 616 C CA . ALA A 1 118 ? 86.548 -2.491 -7.805 1.00 103.54 131 ALA A CA 1
ATOM 617 C C . ALA A 1 118 ? 88.006 -2.119 -7.598 1.00 106.05 131 ALA A C 1
ATOM 618 O O . ALA A 1 118 ? 88.555 -1.264 -8.299 1.00 103.62 131 ALA A O 1
ATOM 620 N N . ASP A 1 119 ? 88.621 -2.785 -6.625 1.00 111.04 132 ASP A N 1
ATOM 621 C CA . ASP A 1 119 ? 90.060 -2.733 -6.426 1.00 120.76 132 ASP A CA 1
ATOM 622 C C . ASP A 1 119 ? 90.733 -3.544 -7.520 1.00 122.52 132 ASP A C 1
ATOM 623 O O . ASP A 1 119 ? 90.060 -4.138 -8.366 1.00 120.71 132 ASP A O 1
ATOM 628 N N . GLU A 1 120 ? 92.061 -3.585 -7.492 1.00 125.37 133 GLU A N 1
ATOM 629 C CA . GLU A 1 120 ? 92.821 -4.265 -8.531 1.00 133.01 133 GLU A CA 1
ATOM 630 C C . GLU A 1 120 ? 92.513 -5.762 -8.588 1.00 127.42 133 GLU A C 1
ATOM 631 O O . GLU A 1 120 ? 92.009 -6.258 -9.597 1.00 126.54 133 GLU A O 1
ATOM 637 N N . LYS A 1 121 ? 92.775 -6.463 -7.487 1.00 124.34 134 LYS A N 1
ATOM 638 C CA . LYS A 1 121 ? 92.660 -7.923 -7.443 1.00 124.38 134 LYS A CA 1
ATOM 639 C C . LYS A 1 121 ? 91.274 -8.488 -7.794 1.00 120.38 134 LYS A C 1
ATOM 640 O O . LYS A 1 121 ? 91.176 -9.512 -8.478 1.00 115.41 134 LYS A O 1
ATOM 646 N N . GLN A 1 122 ? 90.203 -7.850 -7.329 1.00 114.75 135 GLN A N 1
ATOM 647 C CA . GLN A 1 122 ? 88.876 -8.357 -7.661 1.00 113.63 135 GLN A CA 1
ATOM 648 C C . GLN A 1 122 ? 88.552 -8.093 -9.123 1.00 113.38 135 GLN A C 1
ATOM 649 O O . GLN A 1 122 ? 87.880 -8.892 -9.774 1.00 111.07 135 GLN A O 1
ATOM 655 N N . LEU A 1 123 ? 89.025 -6.959 -9.626 1.00 120.41 136 LEU A N 1
ATOM 656 C CA . LEU A 1 123 ? 88.849 -6.603 -11.024 1.00 112.76 136 LEU A CA 1
ATOM 657 C C . LEU A 1 123 ? 89.557 -7.619 -11.916 1.00 108.82 136 LEU A C 1
ATOM 658 O O . LEU A 1 123 ? 89.014 -8.052 -12.934 1.00 104.61 136 LEU A O 1
ATOM 663 N N . GLU A 1 124 ? 90.771 -7.998 -11.527 1.00 107.49 137 GLU A N 1
ATOM 664 C CA . GLU A 1 124 ? 91.517 -9.027 -12.241 1.00 118.54 137 GLU A CA 1
ATOM 665 C C . GLU A 1 124 ? 90.614 -10.246 -12.386 1.00 111.02 137 GLU A C 1
ATOM 666 O O . GLU A 1 124 ? 90.253 -10.650 -13.492 1.00 102.78 137 GLU A O 1
ATOM 672 N N . ILE A 1 125 ? 90.256 -10.811 -11.237 1.00 105.48 138 ILE A N 1
ATOM 673 C CA . ILE A 1 125 ? 89.410 -11.994 -11.130 1.00 99.02 138 ILE A CA 1
ATOM 674 C C . ILE A 1 125 ? 88.129 -11.903 -11.954 1.00 97.96 138 ILE A C 1
ATOM 675 O O . ILE A 1 125 ? 87.760 -12.845 -12.663 1.00 100.95 138 ILE A O 1
ATOM 680 N N . LEU A 1 126 ? 87.449 -10.769 -11.841 1.00 95.15 139 LEU A N 1
ATOM 681 C CA . LEU A 1 126 ? 86.173 -10.562 -12.518 1.00 96.61 139 LEU A CA 1
ATOM 682 C C . LEU A 1 126 ? 86.302 -10.450 -14.037 1.00 93.17 139 LEU A C 1
ATOM 683 O O . LEU A 1 126 ? 85.471 -10.985 -14.767 1.00 95.40 139 LEU A O 1
ATOM 688 N N . GLN A 1 127 ? 87.328 -9.748 -14.512 1.00 90.39 140 GLN A N 1
ATOM 689 C CA . GLN A 1 127 ? 87.582 -9.663 -15.947 1.00 92.58 140 GLN A CA 1
ATOM 690 C C . GLN A 1 127 ? 87.806 -11.053 -16.546 1.00 99.83 140 GLN A C 1
ATOM 691 O O . GLN A 1 127 ? 87.262 -11.382 -17.604 1.00 95.24 140 GLN A O 1
ATOM 697 N N . ASP A 1 128 ? 88.613 -11.864 -15.866 1.00 89.45 141 ASP A N 1
ATOM 698 C CA . ASP A 1 128 ? 88.806 -13.253 -16.262 1.00 88.29 141 ASP A CA 1
ATOM 699 C C . ASP A 1 128 ? 87.447 -13.951 -16.299 1.00 99.43 141 ASP A C 1
ATOM 700 O O . ASP A 1 128 ? 87.047 -14.527 -17.315 1.00 99.17 141 ASP A O 1
ATOM 705 N N . LYS A 1 129 ? 86.735 -13.875 -15.179 1.00 97.45 142 LYS A N 1
ATOM 706 C CA . LYS A 1 129 ? 85.427 -14.499 -15.038 1.00 90.71 142 LYS A CA 1
ATOM 707 C C . LYS A 1 129 ? 84.475 -14.015 -16.131 1.00 87.28 142 LYS A C 1
ATOM 708 O O . LYS A 1 129 ? 83.605 -14.753 -16.591 1.00 88.10 142 LYS A O 1
ATOM 714 N N . ALA A 1 130 ? 84.669 -12.770 -16.552 1.00 83.11 143 ALA A N 1
ATOM 715 C CA . ALA A 1 130 ? 83.750 -12.102 -17.468 1.00 89.55 143 ALA A CA 1
ATOM 716 C C . ALA A 1 130 ? 84.115 -12.301 -18.937 1.00 99.37 143 ALA A C 1
ATOM 717 O O . ALA A 1 130 ? 83.454 -11.752 -19.827 1.00 93.30 143 ALA A O 1
ATOM 719 N N . ASN A 1 131 ? 85.139 -13.111 -19.193 1.00 102.91 144 ASN A N 1
ATOM 720 C CA . ASN A 1 131 ? 85.613 -13.304 -20.555 1.00 103.09 144 ASN A CA 1
ATOM 721 C C . ASN A 1 131 ? 84.860 -14.455 -21.214 1.00 97.87 144 ASN A C 1
ATOM 722 O O . ASN A 1 131 ? 85.048 -15.628 -20.880 1.00 97.07 144 ASN A O 1
ATOM 727 N N . PHE A 1 132 ? 84.005 -14.088 -22.163 1.00 91.21 145 PHE A N 1
ATOM 728 C CA . PHE A 1 132 ? 83.086 -15.023 -22.805 1.00 97.99 145 PHE A CA 1
ATOM 729 C C . PHE A 1 132 ? 83.552 -15.544 -24.166 1.00 107.64 145 PHE A C 1
ATOM 730 O O . PHE A 1 132 ? 82.807 -16.246 -24.853 1.00 106.36 145 PHE A O 1
ATOM 738 N N . ARG A 1 133 ? 84.765 -15.174 -24.567 1.00 110.10 146 ARG A N 1
ATOM 739 C CA . ARG A 1 133 ? 85.306 -15.616 -25.847 1.00 110.44 146 ARG A CA 1
ATOM 740 C C . ARG A 1 133 ? 85.276 -17.141 -25.916 1.00 115.49 146 ARG A C 1
ATOM 741 O O . ARG A 1 133 ? 85.809 -17.823 -25.033 1.00 101.41 146 ARG A O 1
ATOM 743 N N . ASN A 1 134 ? 84.649 -17.665 -26.968 1.00 111.96 147 ASN A N 1
ATOM 744 C CA . ASN A 1 134 ? 84.492 -19.108 -27.141 1.00 113.27 147 ASN A CA 1
ATOM 745 C C . ASN A 1 134 ? 83.910 -19.778 -25.900 1.00 111.35 147 ASN A C 1
ATOM 746 O O . ASN A 1 134 ? 84.311 -20.885 -25.530 1.00 107.79 147 ASN A O 1
ATOM 751 N N . PHE A 1 135 ? 82.968 -19.094 -25.260 1.00 105.24 148 PHE A N 1
ATOM 752 C CA . PHE A 1 135 ? 82.250 -19.648 -24.120 1.00 97.21 148 PHE A CA 1
ATOM 753 C C . PHE A 1 135 ? 80.826 -20.000 -24.531 1.00 88.64 148 PHE A C 1
ATOM 754 O O . PHE A 1 135 ? 80.114 -19.174 -25.118 1.00 72.66 148 PHE A O 1
ATOM 762 N N . LYS A 1 136 ? 80.413 -21.225 -24.219 1.00 78.28 149 LYS A N 1
ATOM 763 C CA . LYS A 1 136 ? 79.053 -21.653 -24.517 1.00 92.05 149 LYS A CA 1
ATOM 764 C C . LYS A 1 136 ? 78.243 -21.763 -23.227 1.00 91.25 149 LYS A C 1
ATOM 765 O O . LYS A 1 136 ? 78.572 -22.558 -22.341 1.00 86.02 149 LYS A O 1
ATOM 767 N N . PRO A 1 137 ? 77.181 -20.945 -23.118 1.00 86.85 150 PRO A N 1
ATOM 768 C CA . PRO A 1 137 ? 76.301 -20.867 -21.943 1.00 82.81 150 PRO A CA 1
ATOM 769 C C . PRO A 1 137 ? 75.587 -22.183 -21.623 1.00 76.62 150 PRO A C 1
ATOM 770 O O . PRO A 1 137 ? 74.997 -22.779 -22.529 1.00 76.98 150 PRO A O 1
ATOM 774 N N . LYS A 1 138 ? 75.628 -22.603 -20.356 1.00 74.99 151 LYS A N 1
ATOM 775 C CA . LYS A 1 138 ? 74.876 -23.765 -19.889 1.00 70.44 151 LYS A CA 1
ATOM 776 C C . LYS A 1 138 ? 73.524 -23.303 -19.353 1.00 68.58 151 LYS A C 1
ATOM 777 O O . LYS A 1 138 ? 73.282 -22.101 -19.246 1.00 74.66 151 LYS A O 1
ATOM 783 N N . PRO A 1 139 ? 72.646 -24.247 -18.981 1.00 68.06 152 PRO A N 1
ATOM 784 C CA . PRO A 1 139 ? 71.331 -23.845 -18.454 1.00 80.10 152 PRO A CA 1
ATOM 785 C C . PRO A 1 139 ? 71.481 -23.177 -17.092 1.00 71.16 152 PRO A C 1
ATOM 786 O O . PRO A 1 139 ? 72.490 -23.400 -16.417 1.00 72.03 152 PRO A O 1
ATOM 790 N N . PHE A 1 140 ? 70.507 -22.358 -16.706 1.00 65.86 153 PHE A N 1
ATOM 791 C CA . PHE A 1 140 ? 70.621 -21.577 -15.476 1.00 65.72 153 PHE A CA 1
ATOM 792 C C . PHE A 1 140 ? 69.295 -21.460 -14.751 1.00 65.21 153 PHE A C 1
ATOM 793 O O . PHE A 1 140 ? 68.277 -21.103 -15.342 1.00 62.12 153 PHE A O 1
ATOM 801 N N . ASN A 1 141 ? 69.326 -21.719 -13.455 1.00 71.01 154 ASN A N 1
ATOM 802 C CA . ASN A 1 141 ? 68.127 -21.666 -12.649 1.00 71.31 154 ASN A CA 1
ATOM 803 C C . ASN A 1 141 ? 68.376 -20.728 -11.475 1.00 71.85 154 ASN A C 1
ATOM 804 O O . ASN A 1 141 ? 69.364 -20.875 -10.750 1.00 72.09 154 ASN A O 1
ATOM 809 N N . MET A 1 142 ? 67.494 -19.751 -11.307 1.00 61.11 155 MET A N 1
ATOM 810 C CA . MET A 1 142 ? 67.631 -18.785 -10.226 1.00 55.79 155 MET A CA 1
ATOM 811 C C . MET A 1 142 ? 67.669 -19.469 -8.865 1.00 59.17 155 MET A C 1
ATOM 812 O O . MET A 1 142 ? 68.543 -19.181 -8.046 1.00 61.10 155 MET A O 1
ATOM 817 N N . LEU A 1 143 ? 66.731 -20.381 -8.620 1.00 62.00 156 LEU A N 1
ATOM 818 C CA . LEU A 1 143 ? 66.697 -21.113 -7.349 1.00 51.67 156 LEU A CA 1
ATOM 819 C C . LEU A 1 143 ? 68.017 -21.825 -7.051 1.00 54.42 156 LEU A C 1
ATOM 820 O O . LEU A 1 143 ? 68.563 -21.704 -5.959 1.00 57.98 156 LEU A O 1
ATOM 825 N N . GLU A 1 144 ? 68.523 -22.567 -8.032 1.00 61.26 157 GLU A N 1
ATOM 826 C CA . GLU A 1 144 ? 69.772 -23.305 -7.867 1.00 54.33 157 GLU A CA 1
ATOM 827 C C . GLU A 1 144 ? 70.919 -22.343 -7.559 1.00 53.04 157 GLU A C 1
ATOM 828 O O . GLU A 1 144 ? 71.810 -22.640 -6.753 1.00 49.29 157 GLU A O 1
ATOM 834 N N . PHE A 1 145 ? 70.884 -21.185 -8.209 1.00 49.29 158 PHE A N 1
ATOM 835 C CA . PHE A 1 145 ? 71.897 -20.158 -7.999 1.00 57.21 158 PHE A CA 1
ATOM 836 C C . PHE A 1 145 ? 71.880 -19.673 -6.552 1.00 60.44 158 PHE A C 1
ATOM 837 O O . PHE A 1 145 ? 72.912 -19.682 -5.872 1.00 57.72 158 PHE A O 1
ATOM 845 N N . TYR A 1 146 ? 70.705 -19.254 -6.082 1.00 53.98 159 TYR A N 1
ATOM 846 C CA . TYR A 1 146 ? 70.550 -18.850 -4.688 1.00 54.05 159 TYR A CA 1
ATOM 847 C C . TYR A 1 146 ? 71.036 -19.958 -3.772 1.00 54.49 159 TYR A C 1
ATOM 848 O O . TYR A 1 146 ? 71.745 -19.712 -2.799 1.00 58.01 159 TYR A O 1
ATOM 857 N N . ASP A 1 147 ? 70.648 -21.184 -4.094 1.00 53.36 160 ASP A N 1
ATOM 858 C CA . ASP A 1 147 ? 70.927 -22.312 -3.229 1.00 51.58 160 ASP A CA 1
ATOM 859 C C . ASP A 1 147 ? 72.419 -22.609 -3.164 1.00 51.35 160 ASP A C 1
ATOM 860 O O . ASP A 1 147 ? 72.956 -22.887 -2.094 1.00 57.62 160 ASP A O 1
ATOM 865 N N . ARG A 1 148 ? 73.086 -22.572 -4.309 1.00 53.24 161 ARG A N 1
ATOM 866 C CA . ARG A 1 148 ? 74.509 -22.886 -4.357 1.00 50.71 161 ARG A CA 1
ATOM 867 C C . ARG A 1 148 ? 75.365 -21.717 -3.896 1.00 59.44 161 ARG A C 1
ATOM 868 O O . ARG A 1 148 ? 76.274 -21.892 -3.082 1.00 59.05 161 ARG A O 1
ATOM 876 N N . ALA A 1 149 ? 75.078 -20.525 -4.416 1.00 51.44 162 ALA A N 1
ATOM 877 C CA . ALA A 1 149 ? 75.948 -19.378 -4.169 1.00 48.21 162 ALA A CA 1
ATOM 878 C C . ALA A 1 149 ? 75.566 -18.575 -2.923 1.00 65.70 162 ALA A C 1
ATOM 879 O O . ALA A 1 149 ? 76.365 -17.763 -2.425 1.00 61.51 162 ALA A O 1
ATOM 881 N N . GLY A 1 150 ? 74.367 -18.822 -2.400 1.00 48.45 163 GLY A N 1
ATOM 882 C CA . GLY A 1 150 ? 73.962 -18.189 -1.158 1.00 52.14 163 GLY A CA 1
ATOM 883 C C . GLY A 1 150 ? 74.944 -18.519 -0.035 1.00 57.00 163 GLY A C 1
ATOM 884 O O . GLY A 1 150 ? 75.668 -19.521 -0.107 1.00 63.12 163 GLY A O 1
ATOM 885 N N . HIS A 1 151 ? 74.991 -17.679 0.999 1.00 51.35 164 HIS A N 1
ATOM 886 C CA . HIS A 1 151 ? 75.846 -17.965 2.154 1.00 57.35 164 HIS A CA 1
ATOM 887 C C . HIS A 1 151 ? 75.426 -19.278 2.820 1.00 54.12 164 HIS A C 1
ATOM 888 O O . HIS A 1 151 ? 74.234 -19.590 2.886 1.00 47.89 164 HIS A O 1
ATOM 895 N N . ASP A 1 152 ? 76.409 -20.030 3.320 1.00 50.34 165 ASP A N 1
ATOM 896 C CA . ASP A 1 152 ? 76.180 -21.371 3.862 1.00 45.26 165 ASP A CA 1
ATOM 897 C C . ASP A 1 152 ? 76.169 -21.337 5.385 1.00 52.82 165 ASP A C 1
ATOM 898 O O . ASP A 1 152 ? 77.168 -20.972 6.010 1.00 47.66 165 ASP A O 1
ATOM 903 N N . ILE A 1 153 ? 75.051 -21.736 5.984 1.00 45.34 166 ILE A N 1
ATOM 904 C CA . ILE A 1 153 ? 74.963 -21.771 7.442 1.00 49.27 166 ILE A CA 1
ATOM 905 C C . ILE A 1 153 ? 76.158 -22.520 8.054 1.00 48.68 166 ILE A C 1
ATOM 906 O O . ILE A 1 153 ? 76.579 -22.208 9.162 1.00 57.80 166 ILE A O 1
ATOM 911 N N . ARG A 1 154 ? 76.710 -23.486 7.324 1.00 47.78 167 ARG A N 1
ATOM 912 C CA . ARG A 1 154 ? 77.834 -24.277 7.815 1.00 56.33 167 ARG A CA 1
ATOM 913 C C . ARG A 1 154 ? 79.124 -23.464 7.892 1.00 57.50 167 ARG A C 1
ATOM 914 O O . ARG A 1 154 ? 79.968 -23.715 8.753 1.00 63.51 167 ARG A O 1
ATOM 922 N N . GLU A 1 155 ? 79.292 -22.507 6.986 1.00 49.87 168 GLU A N 1
ATOM 923 C CA . GLU A 1 155 ? 80.428 -21.591 7.067 1.00 47.21 168 GLU A CA 1
ATOM 924 C C . GLU A 1 155 ? 80.163 -20.455 8.063 1.00 52.99 168 GLU A C 1
ATOM 925 O O . GLU A 1 155 ? 81.052 -20.055 8.805 1.00 56.70 168 GLU A O 1
ATOM 931 N N . MET A 1 156 ? 78.937 -19.941 8.079 1.00 53.91 169 MET A N 1
ATOM 932 C CA . MET A 1 156 ? 78.607 -18.757 8.865 1.00 42.75 169 MET A CA 1
ATOM 933 C C . MET A 1 156 ? 78.540 -19.041 10.358 1.00 46.44 169 MET A C 1
ATOM 934 O O . MET A 1 156 ? 78.892 -18.185 11.174 1.00 51.38 169 MET A O 1
ATOM 939 N N . LEU A 1 157 ? 78.116 -20.244 10.726 1.00 42.96 170 LEU A N 1
ATOM 940 C CA . LEU A 1 157 ? 77.808 -20.505 12.126 1.00 43.32 170 LEU A CA 1
ATOM 941 C C . LEU A 1 157 ? 79.054 -21.011 12.834 1.00 46.75 170 LEU A C 1
ATOM 942 O O . LEU A 1 157 ? 79.468 -22.154 12.639 1.00 55.96 170 LEU A O 1
ATOM 947 N N . LEU A 1 158 ? 79.629 -20.151 13.674 1.00 50.91 171 LEU A N 1
ATOM 948 C CA . LEU A 1 158 ? 80.804 -20.492 14.473 1.00 45.40 171 LEU A CA 1
ATOM 949 C C . LEU A 1 158 ? 80.429 -21.233 15.758 1.00 52.11 171 LEU A C 1
ATOM 950 O O . LEU A 1 158 ? 81.115 -22.157 16.182 1.00 53.45 171 LEU A O 1
ATOM 955 N N . SER A 1 159 ? 79.348 -20.800 16.392 1.00 50.04 172 SER A N 1
ATOM 956 C CA . SER A 1 159 ? 78.865 -21.479 17.587 1.00 44.36 172 SER A CA 1
ATOM 957 C C . SER A 1 159 ? 77.369 -21.275 17.737 1.00 45.26 172 SER A C 1
ATOM 958 O O . SER A 1 159 ? 76.817 -20.248 17.330 1.00 55.51 172 SER A O 1
ATOM 961 N N . CYS A 1 160 ? 76.718 -22.271 18.315 1.00 43.59 173 CYS A N 1
ATOM 962 C CA . CYS A 1 160 ? 75.294 -22.202 18.526 1.00 47.36 173 CYS A CA 1
ATOM 963 C C . CYS A 1 160 ? 74.900 -22.945 19.799 1.00 45.12 173 CYS A C 1
ATOM 964 O O . CYS A 1 160 ? 75.331 -24.068 20.025 1.00 56.38 173 CYS A O 1
ATOM 967 N N . PHE A 1 161 ? 74.057 -22.321 20.611 1.00 43.72 174 PHE A N 1
ATOM 968 C CA . PHE A 1 161 ? 73.514 -22.963 21.796 1.00 40.19 174 PHE A CA 1
ATOM 969 C C . PHE A 1 161 ? 72.064 -22.575 21.961 1.00 42.41 174 PHE A C 1
ATOM 970 O O . PHE A 1 161 ? 71.670 -21.433 21.720 1.00 49.38 174 PHE A O 1
ATOM 978 N N . PHE A 1 162 ? 71.269 -23.545 22.377 1.00 45.42 175 PHE A N 1
ATOM 979 C CA . PHE A 1 162 ? 69.932 -23.258 22.838 1.00 43.45 175 PHE A CA 1
ATOM 980 C C . PHE A 1 162 ? 69.817 -23.836 24.239 1.00 53.24 175 PHE A C 1
ATOM 981 O O . PHE A 1 162 ? 69.858 -25.055 24.418 1.00 49.52 175 PHE A O 1
ATOM 989 N N . ARG A 1 163 ? 69.693 -22.966 25.232 1.00 53.83 176 ARG A N 1
ATOM 990 C CA . ARG A 1 163 ? 69.442 -23.433 26.579 1.00 50.00 176 ARG A CA 1
ATOM 991 C C . ARG A 1 163 ? 70.584 -24.300 27.090 1.00 63.98 176 ARG A C 1
ATOM 992 O O . ARG A 1 163 ? 70.368 -25.195 27.918 1.00 79.25 176 ARG A O 1
ATOM 1000 N N . GLY A 1 164 ? 71.798 -24.075 26.605 1.00 52.37 177 GLY A N 1
ATOM 1001 C CA . GLY A 1 164 ? 72.893 -24.915 27.067 1.00 68.38 177 GLY A CA 1
ATOM 1002 C C . GLY A 1 164 ? 73.039 -26.256 26.354 1.00 56.59 177 GLY A C 1
ATOM 1003 O O . GLY A 1 164 ? 74.046 -26.937 26.513 1.00 68.15 177 GLY A O 1
ATOM 1004 N N . GLU A 1 165 ? 72.044 -26.643 25.565 1.00 61.21 178 GLU A N 1
ATOM 1005 C CA . GLU A 1 165 ? 72.244 -27.681 24.561 1.00 54.78 178 GLU A CA 1
ATOM 1006 C C . GLU A 1 165 ? 72.991 -27.074 23.377 1.00 51.13 178 GLU A C 1
ATOM 1007 O O . GLU A 1 165 ? 72.594 -26.030 22.855 1.00 54.43 178 GLU A O 1
ATOM 1013 N N . GLN A 1 166 ? 74.075 -27.701 22.947 1.00 51.54 179 GLN A N 1
ATOM 1014 C CA . GLN A 1 166 ? 74.770 -27.206 21.766 1.00 50.26 179 GLN A CA 1
ATOM 1015 C C . GLN A 1 166 ? 73.925 -27.525 20.529 1.00 60.28 179 GLN A C 1
ATOM 1016 O O . GLN A 1 166 ? 73.261 -28.563 20.468 1.00 65.55 179 GLN A O 1
ATOM 1022 N N . CYS A 1 167 ? 73.919 -26.627 19.555 1.00 55.81 180 CYS A N 1
ATOM 1023 C CA . CYS A 1 167 ? 73.136 -26.855 18.352 1.00 48.89 180 CYS A CA 1
ATOM 1024 C C . CYS A 1 167 ? 74.013 -26.686 17.115 1.00 51.35 180 CYS A C 1
ATOM 1025 O O . CYS A 1 167 ? 75.107 -26.118 17.188 1.00 52.06 180 CYS A O 1
ATOM 1028 N N . SER A 1 168 ? 73.527 -27.202 15.991 1.00 56.71 181 SER A N 1
ATOM 1029 C CA . SER A 1 168 ? 74.322 -27.381 14.779 1.00 49.10 181 SER A CA 1
ATOM 1030 C C . SER A 1 168 ? 73.596 -26.831 13.564 1.00 49.38 181 SER A C 1
ATOM 1031 O O . SER A 1 168 ? 72.400 -26.551 13.631 1.00 57.56 181 SER A O 1
ATOM 1034 N N . PRO A 1 169 ? 74.320 -26.669 12.448 1.00 54.92 182 PRO A N 1
ATOM 1035 C CA . PRO A 1 169 ? 73.714 -26.165 11.202 1.00 52.08 182 PRO A CA 1
ATOM 1036 C C . PRO A 1 169 ? 72.502 -26.977 10.774 1.00 51.03 182 PRO A C 1
ATOM 1037 O O . PRO A 1 169 ? 71.658 -26.466 10.043 1.00 65.03 182 PRO A O 1
ATOM 1041 N N . GLU A 1 170 ? 72.398 -28.217 11.245 1.00 53.85 183 GLU A N 1
ATOM 1042 C CA . GLU A 1 170 ? 71.272 -29.056 10.861 1.00 60.70 183 GLU A CA 1
ATOM 1043 C C . GLU A 1 170 ? 70.042 -28.717 11.692 1.00 56.24 183 GLU A C 1
ATOM 1044 O O . GLU A 1 170 ? 68.961 -29.262 11.470 1.00 59.90 183 GLU A O 1
ATOM 1050 N N . ASP A 1 171 ? 70.204 -27.799 12.638 1.00 53.55 184 ASP A N 1
ATOM 1051 C CA . ASP A 1 171 ? 69.066 -27.285 13.386 1.00 52.94 184 ASP A CA 1
ATOM 1052 C C . ASP A 1 171 ? 68.410 -26.104 12.682 1.00 53.46 184 ASP A C 1
ATOM 1053 O O . ASP A 1 171 ? 67.379 -25.606 13.129 1.00 49.74 184 ASP A O 1
ATOM 1058 N N . PHE A 1 172 ? 69.012 -25.668 11.579 1.00 50.05 185 PHE A N 1
ATOM 1059 C CA . PHE A 1 172 ? 68.483 -24.555 10.798 1.00 51.25 185 PHE A CA 1
ATOM 1060 C C . PHE A 1 172 ? 67.863 -25.042 9.494 1.00 53.43 185 PHE A C 1
ATOM 1061 O O . PHE A 1 172 ? 68.537 -25.698 8.690 1.00 46.23 185 PHE A O 1
ATOM 1069 N N . LYS A 1 173 ? 66.582 -24.722 9.299 1.00 47.90 186 LYS A N 1
ATOM 1070 C CA . LYS A 1 173 ? 65.881 -25.015 8.046 1.00 41.50 186 LYS A CA 1
ATOM 1071 C C . LYS A 1 173 ? 66.082 -23.896 7.027 1.00 45.84 186 LYS A C 1
ATOM 1072 O O . LYS A 1 173 ? 65.944 -22.715 7.349 1.00 53.90 186 LYS A O 1
ATOM 1078 N N . VAL A 1 174 ? 66.407 -24.274 5.795 1.00 44.95 187 VAL A N 1
ATOM 1079 C CA . VAL A 1 174 ? 66.575 -23.296 4.724 1.00 45.09 187 VAL A CA 1
ATOM 1080 C C . VAL A 1 174 ? 65.237 -22.724 4.286 1.00 43.77 187 VAL A C 1
ATOM 1081 O O . VAL A 1 174 ? 64.278 -23.461 4.052 1.00 44.88 187 VAL A O 1
ATOM 1085 N N . VAL A 1 175 ? 65.183 -21.404 4.179 1.00 40.97 188 VAL A N 1
ATOM 1086 C CA . VAL A 1 175 ? 63.992 -20.726 3.692 1.00 45.40 188 VAL A CA 1
ATOM 1087 C C . VAL A 1 175 ? 64.456 -19.660 2.740 1.00 45.18 188 VAL A C 1
ATOM 1088 O O . VAL A 1 175 ? 65.419 -18.953 3.024 1.00 52.52 188 VAL A O 1
ATOM 1092 N N . PHE A 1 176 ? 63.802 -19.559 1.594 1.00 48.48 189 PHE A N 1
ATOM 1093 C CA . PHE A 1 176 ? 64.198 -18.538 0.640 1.00 42.68 189 PHE A CA 1
ATOM 1094 C C . PHE A 1 176 ? 63.378 -17.285 0.899 1.00 47.77 189 PHE A C 1
ATOM 1095 O O . PHE A 1 176 ? 62.170 -17.352 1.176 1.00 42.83 189 PHE A O 1
ATOM 1103 N N . THR A 1 177 ? 64.057 -16.144 0.867 1.00 43.06 190 THR A N 1
ATOM 1104 C CA . THR A 1 177 ? 63.395 -14.857 1.025 1.00 40.85 190 THR A CA 1
ATOM 1105 C C . THR A 1 177 ? 63.902 -13.925 -0.061 1.00 50.98 190 THR A C 1
ATOM 1106 O O . THR A 1 177 ? 64.829 -14.278 -0.795 1.00 43.43 190 THR A O 1
ATOM 1110 N N . ARG A 1 178 ? 63.349 -12.712 -0.111 1.00 48.67 191 ARG A N 1
ATOM 1111 C CA . ARG A 1 178 ? 63.843 -11.694 -1.031 1.00 42.88 191 ARG A CA 1
ATOM 1112 C C . ARG A 1 178 ? 65.355 -11.546 -0.889 1.00 46.75 191 ARG A C 1
ATOM 1113 O O . ARG A 1 178 ? 66.040 -11.208 -1.847 1.00 57.76 191 ARG A O 1
ATOM 1121 N N . TYR A 1 179 ? 65.885 -11.844 0.293 1.00 46.96 192 TYR A N 1
ATOM 1122 C CA . TYR A 1 179 ? 67.326 -11.707 0.527 1.00 51.16 192 TYR A CA 1
ATOM 1123 C C . TYR A 1 179 ? 68.117 -12.866 -0.073 1.00 57.41 192 TYR A C 1
ATOM 1124 O O . TYR A 1 179 ? 69.349 -12.856 -0.050 1.00 65.85 192 TYR A O 1
ATOM 1133 N N . GLY A 1 180 ? 67.434 -13.836 -0.671 1.00 46.57 193 GLY A N 1
ATOM 1134 C CA . GLY A 1 180 ? 68.121 -15.045 -1.075 1.00 55.81 193 GLY A CA 1
ATOM 1135 C C . GLY A 1 180 ? 68.033 -16.165 -0.060 1.00 51.15 193 GLY A C 1
ATOM 1136 O O . GLY A 1 180 ? 66.956 -16.399 0.512 1.00 46.26 193 GLY A O 1
ATOM 1137 N N . LYS A 1 181 ? 69.124 -16.919 0.087 1.00 38.71 194 LYS A N 1
ATOM 1138 C CA . LYS A 1 181 ? 69.111 -18.100 0.946 1.00 44.28 194 LYS A CA 1
ATOM 1139 C C . LYS A 1 181 ? 69.217 -17.729 2.432 1.00 53.55 194 LYS A C 1
ATOM 1140 O O . LYS A 1 181 ? 70.231 -17.191 2.890 1.00 51.24 194 LYS A O 1
ATOM 1146 N N . CYS A 1 182 ? 68.182 -18.076 3.192 1.00 53.51 195 CYS A N 1
ATOM 1147 C CA . CYS A 1 182 ? 68.107 -17.712 4.608 1.00 51.95 195 CYS A CA 1
ATOM 1148 C C . CYS A 1 182 ? 67.873 -18.938 5.487 1.00 49.18 195 CYS A C 1
ATOM 1149 O O . CYS A 1 182 ? 67.559 -20.020 4.995 1.00 60.20 195 CYS A O 1
ATOM 1152 N N . TYR A 1 183 ? 68.053 -18.770 6.788 1.00 47.24 196 TYR A N 1
ATOM 1153 C CA . TYR A 1 183 ? 67.935 -19.894 7.708 1.00 44.18 196 TYR A CA 1
ATOM 1154 C C . TYR A 1 183 ? 66.955 -19.638 8.852 1.00 43.68 196 TYR A C 1
ATOM 1155 O O . TYR A 1 183 ? 66.823 -18.514 9.341 1.00 57.50 196 TYR A O 1
ATOM 1164 N N . THR A 1 184 ? 66.250 -20.686 9.255 1.00 41.02 197 THR A N 1
ATOM 1165 C CA . THR A 1 184 ? 65.291 -20.575 10.344 1.00 45.12 197 THR A CA 1
ATOM 1166 C C . THR A 1 184 ? 65.574 -21.585 11.465 1.00 47.45 197 THR A C 1
ATOM 1167 O O . THR A 1 184 ? 65.611 -22.796 11.236 1.00 53.61 197 THR A O 1
ATOM 1171 N N . PHE A 1 185 ? 65.772 -21.067 12.674 1.00 49.47 198 PHE A N 1
ATOM 1172 C CA . PHE A 1 185 ? 65.944 -21.893 13.858 1.00 43.23 198 PHE A CA 1
ATOM 1173 C C . PHE A 1 185 ? 64.596 -22.203 14.513 1.00 37.11 198 PHE A C 1
ATOM 1174 O O . PHE A 1 185 ? 63.705 -21.346 14.575 1.00 44.43 198 PHE A O 1
ATOM 1182 N N . ASN A 1 186 ? 64.451 -23.429 15.000 1.00 41.46 199 ASN A N 1
ATOM 1183 C CA . ASN A 1 186 ? 63.203 -23.868 15.606 1.00 43.72 199 ASN A CA 1
ATOM 1184 C C . ASN A 1 186 ? 62.010 -23.631 14.689 1.00 43.80 199 ASN A C 1
ATOM 1185 O O . ASN A 1 186 ? 60.970 -23.134 15.143 1.00 42.21 199 ASN A O 1
ATOM 1190 N N . ALA A 1 187 ? 62.158 -23.979 13.406 1.00 43.80 200 ALA A N 1
ATOM 1191 C CA . ALA A 1 187 ? 61.083 -23.752 12.423 1.00 51.42 200 ALA A CA 1
ATOM 1192 C C . ALA A 1 187 ? 59.836 -24.595 12.704 1.00 56.48 200 ALA A C 1
ATOM 1193 O O . ALA A 1 187 ? 58.752 -24.296 12.194 1.00 54.31 200 ALA A O 1
ATOM 1195 N N . GLY A 1 188 ? 59.999 -25.649 13.506 1.00 49.16 201 GLY A N 1
ATOM 1196 C CA . GLY A 1 188 ? 58.889 -26.489 13.918 1.00 59.52 201 GLY A CA 1
ATOM 1197 C C . GLY A 1 188 ? 58.160 -27.163 12.765 1.00 67.39 201 GLY A C 1
ATOM 1198 O O . GLY A 1 188 ? 56.947 -27.427 12.846 1.00 64.40 201 GLY A O 1
ATOM 1199 N N . GLN A 1 189 ? 58.893 -27.450 11.692 1.00 55.54 202 GLN A N 1
ATOM 1200 C CA . GLN A 1 189 ? 58.298 -28.126 10.554 1.00 65.42 202 GLN A CA 1
ATOM 1201 C C . GLN A 1 189 ? 59.149 -29.318 10.127 1.00 88.39 202 GLN A C 1
ATOM 1202 O O . GLN A 1 189 ? 60.290 -29.460 10.565 1.00 89.33 202 GLN A O 1
ATOM 1208 N N . ASP A 1 190 ? 58.581 -30.175 9.278 1.00 85.88 203 ASP A N 1
ATOM 1209 C CA . ASP A 1 190 ? 59.146 -31.496 8.997 1.00 86.68 203 ASP A CA 1
ATOM 1210 C C . ASP A 1 190 ? 59.070 -32.376 10.248 1.00 89.43 203 ASP A C 1
ATOM 1211 O O . ASP A 1 190 ? 59.972 -33.171 10.539 1.00 68.71 203 ASP A O 1
ATOM 1216 N N . GLY A 1 191 ? 57.976 -32.211 10.986 1.00 80.53 204 GLY A N 1
ATOM 1217 C CA . GLY A 1 191 ? 57.674 -33.057 12.120 1.00 65.65 204 GLY A CA 1
ATOM 1218 C C . GLY A 1 191 ? 58.588 -32.894 13.324 1.00 77.39 204 GLY A C 1
ATOM 1219 O O . GLY A 1 191 ? 58.403 -33.587 14.335 1.00 74.04 204 GLY A O 1
ATOM 1220 N N . LYS A 1 192 ? 59.575 -32.001 13.246 1.00 88.34 205 LYS A N 1
ATOM 1221 C CA . LYS A 1 192 ? 60.370 -31.713 14.436 1.00 72.66 205 LYS A CA 1
ATOM 1222 C C . LYS A 1 192 ? 59.471 -30.941 15.371 1.00 67.65 205 LYS A C 1
ATOM 1223 O O . LYS A 1 192 ? 58.723 -30.056 14.942 1.00 71.49 205 LYS A O 1
ATOM 1229 N N . PRO A 1 193 ? 59.511 -31.297 16.652 1.00 62.78 206 PRO A N 1
ATOM 1230 C CA . PRO A 1 193 ? 58.674 -30.618 17.649 1.00 66.15 206 PRO A CA 1
ATOM 1231 C C . PRO A 1 193 ? 59.239 -29.234 17.969 1.00 62.47 206 PRO A C 1
ATOM 1232 O O . PRO A 1 193 ? 60.434 -28.996 17.769 1.00 61.63 206 PRO A O 1
ATOM 1236 N N . ARG A 1 194 ? 58.387 -28.324 18.424 1.00 58.34 207 ARG A N 1
ATOM 1237 C CA . ARG A 1 194 ? 58.843 -26.980 18.767 1.00 58.14 207 ARG A CA 1
ATOM 1238 C C . ARG A 1 194 ? 59.586 -26.974 20.105 1.00 52.50 207 ARG A C 1
ATOM 1239 O O . ARG A 1 194 ? 59.153 -27.627 21.063 1.00 58.15 207 ARG A O 1
ATOM 1247 N N . LEU A 1 195 ? 60.705 -26.249 20.165 1.00 44.73 208 LEU A N 1
ATOM 1248 C CA . LEU A 1 195 ? 61.478 -26.132 21.405 1.00 48.22 208 LEU A CA 1
ATOM 1249 C C . LEU A 1 195 ? 60.748 -25.289 22.461 1.00 51.04 208 LEU A C 1
ATOM 1250 O O . LEU A 1 195 ? 59.989 -24.367 22.141 1.00 56.44 208 LEU A O 1
ATOM 1255 N N . ILE A 1 196 ? 60.973 -25.616 23.727 1.00 46.16 209 ILE A N 1
ATOM 1256 C CA . ILE A 1 196 ? 60.381 -24.849 24.822 1.00 54.03 209 ILE A CA 1
ATOM 1257 C C . ILE A 1 196 ? 61.444 -24.306 25.796 1.00 55.07 209 ILE A C 1
ATOM 1258 O O . ILE A 1 196 ? 62.613 -24.715 25.777 1.00 60.20 209 ILE A O 1
ATOM 1263 N N . THR A 1 197 ? 61.039 -23.362 26.634 1.00 52.43 210 THR A N 1
ATOM 1264 C CA . THR A 1 197 ? 61.925 -22.842 27.665 1.00 50.83 210 THR A CA 1
ATOM 1265 C C . THR A 1 197 ? 61.125 -22.553 28.943 1.00 51.34 210 THR A C 1
ATOM 1266 O O . THR A 1 197 ? 60.049 -21.968 28.883 1.00 61.91 210 THR A O 1
ATOM 1270 N N . MET A 1 198 ? 61.615 -23.018 30.090 1.00 60.80 211 MET A N 1
ATOM 1271 C CA . MET A 1 198 ? 60.938 -22.777 31.370 1.00 62.82 211 MET A CA 1
ATOM 1272 C C . MET A 1 198 ? 61.516 -21.607 32.182 1.00 64.45 211 MET A C 1
ATOM 1273 O O . MET A 1 198 ? 60.993 -21.264 33.245 1.00 60.15 211 MET A O 1
ATOM 1278 N N . LYS A 1 199 ? 62.590 -20.998 31.690 1.00 56.43 212 LYS A N 1
ATOM 1279 C CA . LYS A 1 199 ? 63.310 -20.006 32.484 1.00 48.68 212 LYS A CA 1
ATOM 1280 C C . LYS A 1 199 ? 63.648 -18.726 31.744 1.00 54.11 212 LYS A C 1
ATOM 1281 O O . LYS A 1 199 ? 63.935 -18.740 30.546 1.00 66.34 212 LYS A O 1
ATOM 1287 N N . GLY A 1 200 ? 63.654 -17.621 32.481 1.00 53.15 213 GLY A N 1
ATOM 1288 C CA . GLY A 1 200 ? 64.015 -16.342 31.905 1.00 48.22 213 GLY A CA 1
ATOM 1289 C C . GLY A 1 200 ? 65.514 -16.086 31.902 1.00 41.93 213 GLY A C 1
ATOM 1290 O O . GLY A 1 200 ? 66.258 -16.502 32.799 1.00 53.60 213 GLY A O 1
ATOM 1291 N N . GLY A 1 201 ? 65.950 -15.357 30.887 1.00 38.64 214 GLY A N 1
ATOM 1292 C CA . GLY A 1 201 ? 67.323 -14.935 30.782 1.00 32.38 214 GLY A CA 1
ATOM 1293 C C . GLY A 1 201 ? 68.156 -15.582 29.696 1.00 43.47 214 GLY A C 1
ATOM 1294 O O . GLY A 1 201 ? 67.830 -16.629 29.128 1.00 37.96 214 GLY A O 1
ATOM 1295 N N . THR A 1 202 ? 69.287 -14.943 29.448 1.00 45.10 215 THR A N 1
ATOM 1296 C CA . THR A 1 202 ? 70.237 -15.357 28.432 1.00 43.92 215 THR A CA 1
ATOM 1297 C C . THR A 1 202 ? 70.513 -16.872 28.416 1.00 48.22 215 THR A C 1
ATOM 1298 O O . THR A 1 202 ? 70.435 -17.508 27.356 1.00 44.85 215 THR A O 1
ATOM 1302 N N . GLY A 1 203 ? 70.826 -17.437 29.582 1.00 44.34 216 GLY A N 1
ATOM 1303 C CA . GLY A 1 203 ? 71.209 -18.832 29.690 1.00 37.28 216 GLY A CA 1
ATOM 1304 C C . GLY A 1 203 ? 70.202 -19.830 29.134 1.00 54.00 216 GLY A C 1
ATOM 1305 O O . GLY A 1 203 ? 70.573 -20.920 28.691 1.00 58.08 216 GLY A O 1
ATOM 1306 N N . ASN A 1 204 ? 68.923 -19.480 29.195 1.00 43.50 217 ASN A N 1
ATOM 1307 C CA . ASN A 1 204 ? 67.859 -20.331 28.670 1.00 40.74 217 ASN A CA 1
ATOM 1308 C C . ASN A 1 204 ? 67.348 -19.998 27.277 1.00 45.44 217 ASN A C 1
ATOM 1309 O O . ASN A 1 204 ? 66.302 -20.478 26.859 1.00 49.83 217 ASN A O 1
ATOM 1314 N N . GLY A 1 205 ? 68.033 -19.096 26.601 1.00 44.01 218 GLY A N 1
ATOM 1315 C CA . GLY A 1 205 ? 67.605 -18.697 25.279 1.00 43.06 218 GLY A CA 1
ATOM 1316 C C . GLY A 1 205 ? 68.537 -19.202 24.201 1.00 41.21 218 GLY A C 1
ATOM 1317 O O . GLY A 1 205 ? 69.286 -20.161 24.401 1.00 42.88 218 GLY A O 1
ATOM 1318 N N . LEU A 1 206 ? 68.485 -18.536 23.052 1.00 42.61 219 LEU A N 1
ATOM 1319 C CA . LEU A 1 206 ? 69.300 -18.891 21.900 1.00 40.34 219 LEU A CA 1
ATOM 1320 C C . LEU A 1 206 ? 70.493 -17.954 21.768 1.00 49.16 219 LEU A C 1
ATOM 1321 O O . LEU A 1 206 ? 70.327 -16.730 21.735 1.00 57.46 219 LEU A O 1
ATOM 1326 N N . GLU A 1 207 ? 71.694 -18.521 21.674 1.00 43.12 220 GLU A N 1
ATOM 1327 C CA . GLU A 1 207 ? 72.883 -17.712 21.427 1.00 45.35 220 GLU A CA 1
ATOM 1328 C C . GLU A 1 207 ? 73.674 -18.289 20.271 1.00 47.65 220 GLU A C 1
ATOM 1329 O O . GLU A 1 207 ? 74.145 -19.425 20.332 1.00 49.84 220 GLU A O 1
ATOM 1335 N N . ILE A 1 208 ? 73.818 -17.493 19.218 1.00 44.89 221 ILE A N 1
ATOM 1336 C CA . ILE A 1 208 ? 74.596 -17.896 18.056 1.00 42.99 221 ILE A CA 1
ATOM 1337 C C . ILE A 1 208 ? 75.752 -16.916 17.834 1.00 45.45 221 ILE A C 1
ATOM 1338 O O . ILE A 1 208 ? 75.645 -15.726 18.149 1.00 44.35 221 ILE A O 1
ATOM 1343 N N . MET A 1 209 ? 76.864 -17.431 17.314 1.00 48.24 222 MET A N 1
ATOM 1344 C CA . MET A 1 209 ? 77.966 -16.593 16.845 1.00 43.17 222 MET A CA 1
ATOM 1345 C C . MET A 1 209 ? 78.174 -16.801 15.333 1.00 52.66 222 MET A C 1
ATOM 1346 O O . MET A 1 209 ? 78.293 -17.936 14.861 1.00 51.57 222 MET A O 1
ATOM 1351 N N . LEU A 1 210 ? 78.208 -15.697 14.587 1.00 41.27 223 LEU A N 1
ATOM 1352 C CA . LEU A 1 210 ? 78.306 -15.744 13.134 1.00 42.11 223 LEU A CA 1
ATOM 1353 C C . LEU A 1 210 ? 79.515 -15.015 12.567 1.00 49.47 223 LEU A C 1
ATOM 1354 O O . LEU A 1 210 ? 79.996 -14.030 13.133 1.00 50.84 223 LEU A O 1
ATOM 1359 N N . ASP A 1 211 ? 79.967 -15.512 11.418 1.00 50.75 224 ASP A N 1
ATOM 1360 C CA . ASP A 1 211 ? 80.910 -14.818 10.557 1.00 42.48 224 ASP A CA 1
ATOM 1361 C C . ASP A 1 211 ? 80.144 -14.480 9.288 1.00 51.78 224 ASP A C 1
ATOM 1362 O O . ASP A 1 211 ? 79.723 -15.382 8.567 1.00 58.84 224 ASP A O 1
ATOM 1367 N N . ILE A 1 212 ? 79.940 -13.188 9.029 1.00 48.22 225 ILE A N 1
ATOM 1368 C CA . ILE A 1 212 ? 79.128 -12.759 7.886 1.00 45.14 225 ILE A CA 1
ATOM 1369 C C . ILE A 1 212 ? 79.896 -12.770 6.550 1.00 51.65 225 ILE A C 1
ATOM 1370 O O . ILE A 1 212 ? 79.305 -12.612 5.474 1.00 50.73 225 ILE A O 1
ATOM 1375 N N . GLN A 1 213 ? 81.213 -12.941 6.639 1.00 50.97 226 GLN A N 1
ATOM 1376 C CA . GLN A 1 213 ? 82.068 -13.109 5.470 1.00 53.19 226 GLN A CA 1
ATOM 1377 C C . GLN A 1 213 ? 81.986 -11.950 4.486 1.00 51.32 226 GLN A C 1
ATOM 1378 O O . GLN A 1 213 ? 81.608 -12.133 3.333 1.00 60.56 226 GLN A O 1
ATOM 1384 N N . GLN A 1 214 ? 82.379 -10.765 4.927 1.00 50.49 227 GLN A N 1
ATOM 1385 C CA . GLN A 1 214 ? 82.419 -9.616 4.040 1.00 54.56 227 GLN A CA 1
ATOM 1386 C C . GLN A 1 214 ? 83.337 -9.855 2.847 1.00 59.54 227 GLN A C 1
ATOM 1387 O O . GLN A 1 214 ? 83.075 -9.377 1.737 1.00 66.05 227 GLN A O 1
ATOM 1393 N N . ASP A 1 215 ? 84.421 -10.586 3.084 1.00 60.47 228 ASP A N 1
ATOM 1394 C CA . ASP A 1 215 ? 85.368 -10.907 2.021 1.00 64.70 228 ASP A CA 1
ATOM 1395 C C . ASP A 1 215 ? 84.652 -11.667 0.889 1.00 67.12 228 ASP A C 1
ATOM 1396 O O . ASP A 1 215 ? 85.074 -11.638 -0.270 1.00 68.73 228 ASP A O 1
ATOM 1401 N N . GLU A 1 216 ? 83.540 -12.309 1.228 1.00 54.76 229 GLU A N 1
ATOM 1402 C CA . GLU A 1 216 ? 82.724 -13.006 0.245 1.00 50.60 229 GLU A CA 1
ATOM 1403 C C . GLU A 1 216 ? 81.619 -12.136 -0.351 1.00 55.64 229 GLU A C 1
ATOM 1404 O O . GLU A 1 216 ? 80.831 -12.606 -1.173 1.00 57.25 229 GLU A O 1
ATOM 1410 N N . TYR A 1 217 ? 81.544 -10.877 0.065 1.00 57.83 230 TYR A N 1
ATOM 1411 C CA . TYR A 1 217 ? 80.473 -10.004 -0.412 1.00 53.84 230 TYR A CA 1
ATOM 1412 C C . TYR A 1 217 ? 80.693 -9.642 -1.865 1.00 59.99 230 TYR A C 1
ATOM 1413 O O . TYR A 1 217 ? 81.817 -9.317 -2.261 1.00 63.08 230 TYR A O 1
ATOM 1422 N N . LEU A 1 218 ? 79.624 -9.694 -2.658 1.00 57.12 231 LEU A N 1
ATOM 1423 C CA . LEU A 1 218 ? 79.691 -9.212 -4.035 1.00 56.63 231 LEU A CA 1
ATOM 1424 C C . LEU A 1 218 ? 79.968 -7.717 -4.044 1.00 64.34 231 LEU A C 1
ATOM 1425 O O . LEU A 1 218 ? 79.373 -6.955 -3.280 1.00 66.03 231 LEU A O 1
ATOM 1430 N N . PRO A 1 219 ? 80.885 -7.292 -4.912 1.00 64.52 232 PRO A N 1
ATOM 1431 C CA . PRO A 1 219 ? 81.168 -5.867 -5.083 1.00 64.13 232 PRO A CA 1
ATOM 1432 C C . PRO A 1 219 ? 79.921 -5.132 -5.556 1.00 60.92 232 PRO A C 1
ATOM 1433 O O . PRO A 1 219 ? 79.135 -5.693 -6.319 1.00 56.95 232 PRO A O 1
ATOM 1437 N N . VAL A 1 220 ? 79.739 -3.898 -5.093 1.00 66.26 233 VAL A N 1
ATOM 1438 C CA . VAL A 1 220 ? 78.578 -3.114 -5.486 1.00 62.53 233 VAL A CA 1
ATOM 1439 C C . VAL A 1 220 ? 79.009 -1.984 -6.399 1.00 65.56 233 VAL A C 1
ATOM 1440 O O . VAL A 1 220 ? 79.634 -1.022 -5.948 1.00 71.36 233 VAL A O 1
ATOM 1444 N N . TRP A 1 221 ? 78.707 -2.131 -7.691 1.00 68.45 234 TRP A N 1
ATOM 1445 C CA . TRP A 1 221 ? 79.008 -1.101 -8.686 1.00 63.24 234 TRP A CA 1
ATOM 1446 C C . TRP A 1 221 ? 77.804 -0.259 -9.075 1.00 63.63 234 TRP A C 1
ATOM 1447 O O . TRP A 1 221 ? 77.927 0.694 -9.847 1.00 70.67 234 TRP A O 1
ATOM 1458 N N . GLY A 1 222 ? 76.642 -0.620 -8.543 1.00 59.01 235 GLY A N 1
ATOM 1459 C CA . GLY A 1 222 ? 75.407 0.077 -8.851 1.00 51.57 235 GLY A CA 1
ATOM 1460 C C . GLY A 1 222 ? 74.260 -0.347 -7.950 1.00 56.22 235 GLY A C 1
ATOM 1461 O O . GLY A 1 222 ? 74.420 -1.203 -7.081 1.00 71.07 235 GLY A O 1
ATOM 1462 N N . GLU A 1 223 ? 73.088 0.233 -8.165 1.00 55.04 236 GLU A N 1
ATOM 1463 C CA . GLU A 1 223 ? 71.972 0.018 -7.257 1.00 56.99 236 GLU A CA 1
ATOM 1464 C C . GLU A 1 223 ? 70.828 -0.748 -7.892 1.00 58.78 236 GLU A C 1
ATOM 1465 O O . GLU A 1 223 ? 70.132 -0.237 -8.775 1.00 67.89 236 GLU A O 1
ATOM 1471 N N . THR A 1 224 ? 70.620 -1.969 -7.415 1.00 61.70 237 THR A N 1
ATOM 1472 C CA . THR A 1 224 ? 69.465 -2.770 -7.803 1.00 65.56 237 THR A CA 1
ATOM 1473 C C . THR A 1 224 ? 68.843 -3.310 -6.527 1.00 64.02 237 THR A C 1
ATOM 1474 O O . THR A 1 224 ? 69.401 -3.135 -5.444 1.00 71.34 237 THR A O 1
ATOM 1478 N N . ASP A 1 225 ? 67.720 -4.008 -6.658 1.00 58.18 238 ASP A N 1
ATOM 1479 C CA . ASP A 1 225 ? 67.116 -4.691 -5.521 1.00 58.97 238 ASP A CA 1
ATOM 1480 C C . ASP A 1 225 ? 68.003 -5.833 -5.010 1.00 66.47 238 ASP A C 1
ATOM 1481 O O . ASP A 1 225 ? 67.774 -6.370 -3.931 1.00 67.92 238 ASP A O 1
ATOM 1486 N N . GLU A 1 226 ? 68.992 -6.228 -5.802 1.00 61.31 239 GLU A N 1
ATOM 1487 C CA . GLU A 1 226 ? 69.867 -7.328 -5.421 1.00 55.53 239 GLU A CA 1
ATOM 1488 C C . GLU A 1 226 ? 71.180 -6.858 -4.782 1.00 65.82 239 GLU A C 1
ATOM 1489 O O . GLU A 1 226 ? 72.044 -7.679 -4.461 1.00 68.66 239 GLU A O 1
ATOM 1495 N N . THR A 1 227 ? 71.318 -5.542 -4.600 1.00 60.76 240 THR A N 1
ATOM 1496 C CA . THR A 1 227 ? 72.535 -4.947 -4.031 1.00 58.35 240 THR A CA 1
ATOM 1497 C C . THR A 1 227 ? 72.293 -4.295 -2.664 1.00 61.02 240 THR A C 1
ATOM 1498 O O . THR A 1 227 ? 71.169 -3.887 -2.345 1.00 64.04 240 THR A O 1
ATOM 1502 N N . SER A 1 228 ? 73.358 -4.191 -1.869 1.00 57.94 241 SER A N 1
ATOM 1503 C CA . SER A 1 228 ? 73.267 -3.700 -0.490 1.00 56.88 241 SER A CA 1
ATOM 1504 C C . SER A 1 228 ? 74.420 -2.767 -0.144 1.00 57.25 241 SER A C 1
ATOM 1505 O O . SER A 1 228 ? 75.585 -3.106 -0.379 1.00 58.95 241 SER A O 1
ATOM 1508 N N . PHE A 1 229 ? 74.105 -1.611 0.441 1.00 54.81 242 PHE A N 1
ATOM 1509 C CA . PHE A 1 229 ? 75.141 -0.752 1.024 1.00 52.13 242 PHE A CA 1
ATOM 1510 C C . PHE A 1 229 ? 75.548 -1.256 2.409 1.00 51.99 242 PHE A C 1
ATOM 1511 O O . PHE A 1 229 ? 76.557 -0.819 2.971 1.00 56.62 242 PHE A O 1
ATOM 1519 N N . GLU A 1 230 ? 74.764 -2.174 2.967 1.00 52.97 243 GLU A N 1
ATOM 1520 C CA . GLU A 1 230 ? 74.985 -2.583 4.353 1.00 54.46 243 GLU A CA 1
ATOM 1521 C C . GLU A 1 230 ? 75.617 -3.955 4.551 1.00 45.96 243 GLU A C 1
ATOM 1522 O O . GLU A 1 230 ? 75.395 -4.873 3.773 1.00 55.35 243 GLU A O 1
ATOM 1528 N N . ALA A 1 231 ? 76.411 -4.064 5.614 1.00 48.29 244 ALA A N 1
ATOM 1529 C CA . ALA A 1 231 ? 76.983 -5.323 6.062 1.00 44.36 244 ALA A CA 1
ATOM 1530 C C . ALA A 1 231 ? 76.319 -5.680 7.369 1.00 43.72 244 ALA A C 1
ATOM 1531 O O . ALA A 1 231 ? 76.111 -4.815 8.216 1.00 45.97 244 ALA A O 1
ATOM 1533 N N . GLY A 1 232 ? 75.944 -6.946 7.505 1.00 47.98 245 GLY A N 1
ATOM 1534 C CA . GLY A 1 232 ? 75.321 -7.437 8.718 1.00 34.77 245 GLY A CA 1
ATOM 1535 C C . GLY A 1 232 ? 74.289 -8.504 8.380 1.00 44.66 245 GLY A C 1
ATOM 1536 O O . GLY A 1 232 ? 74.323 -9.112 7.298 1.00 50.09 245 GLY A O 1
ATOM 1537 N N . ILE A 1 233 ? 73.354 -8.733 9.300 1.00 40.29 246 ILE A N 1
ATOM 1538 C CA . ILE A 1 233 ? 72.247 -9.633 9.016 1.00 43.78 246 ILE A CA 1
ATOM 1539 C C . ILE A 1 233 ? 70.908 -9.003 9.353 1.00 42.10 246 ILE A C 1
ATOM 1540 O O . ILE A 1 233 ? 70.840 -8.043 10.111 1.00 51.57 246 ILE A O 1
ATOM 1545 N N . LYS A 1 234 ? 69.853 -9.577 8.786 1.00 39.14 247 LYS A N 1
ATOM 1546 C CA . LYS A 1 234 ? 68.484 -9.245 9.129 1.00 35.37 247 LYS A CA 1
ATOM 1547 C C . LYS A 1 234 ? 67.911 -10.465 9.829 1.00 39.82 247 LYS A C 1
ATOM 1548 O O . LYS A 1 234 ? 68.220 -11.602 9.464 1.00 43.77 247 LYS A O 1
ATOM 1554 N N . VAL A 1 235 ? 67.071 -10.225 10.828 1.00 35.44 248 VAL A N 1
ATOM 1555 C CA . VAL A 1 235 ? 66.524 -11.289 11.657 1.00 40.24 248 VAL A CA 1
ATOM 1556 C C . VAL A 1 235 ? 65.029 -11.075 11.798 1.00 36.77 248 VAL A C 1
ATOM 1557 O O . VAL A 1 235 ? 64.575 -9.947 11.890 1.00 40.72 248 VAL A O 1
ATOM 1561 N N . GLN A 1 236 ? 64.260 -12.152 11.835 1.00 33.84 249 GLN A N 1
ATOM 1562 C CA . GLN A 1 236 ? 62.865 -12.031 12.217 1.00 38.83 249 GLN A CA 1
ATOM 1563 C C . GLN A 1 236 ? 62.476 -13.140 13.199 1.00 41.17 249 GLN A C 1
ATOM 1564 O O . GLN A 1 236 ? 62.720 -14.323 12.951 1.00 49.03 249 GLN A O 1
ATOM 1570 N N . ILE A 1 237 ? 61.883 -12.731 14.316 1.00 37.93 250 ILE A N 1
ATOM 1571 C CA . ILE A 1 237 ? 61.387 -13.643 15.330 1.00 33.78 250 ILE A CA 1
ATOM 1572 C C . ILE A 1 237 ? 59.893 -13.763 15.097 1.00 43.48 250 ILE A C 1
ATOM 1573 O O . ILE A 1 237 ? 59.158 -12.783 15.228 1.00 42.12 250 ILE A O 1
ATOM 1578 N N . HIS A 1 238 ? 59.435 -14.960 14.747 1.00 46.01 251 HIS A N 1
ATOM 1579 C CA . HIS A 1 238 ? 58.025 -15.142 14.437 1.00 46.21 251 HIS A CA 1
ATOM 1580 C C . HIS A 1 238 ? 57.505 -16.493 14.921 1.00 46.84 251 HIS A C 1
ATOM 1581 O O . HIS A 1 238 ? 58.259 -17.459 15.016 1.00 47.67 251 HIS A O 1
ATOM 1588 N N . SER A 1 239 ? 56.206 -16.558 15.200 1.00 47.73 252 SER A N 1
ATOM 1589 C CA . SER A 1 239 ? 55.539 -17.832 15.424 1.00 49.97 252 SER A CA 1
ATOM 1590 C C . SER A 1 239 ? 55.749 -18.761 14.233 1.00 50.92 252 SER A C 1
ATOM 1591 O O . SER A 1 239 ? 55.744 -18.315 13.080 1.00 44.83 252 SER A O 1
ATOM 1594 N N . GLN A 1 240 ? 55.927 -20.050 14.522 1.00 46.73 253 GLN A N 1
ATOM 1595 C CA . GLN A 1 240 ? 56.113 -21.065 13.488 1.00 44.03 253 GLN A CA 1
ATOM 1596 C C . GLN A 1 240 ? 54.984 -21.087 12.441 1.00 46.48 253 GLN A C 1
ATOM 1597 O O . GLN A 1 240 ? 55.232 -21.425 11.283 1.00 40.28 253 GLN A O 1
ATOM 1603 N N . ASP A 1 241 ? 53.761 -20.723 12.831 1.00 51.82 254 ASP A N 1
ATOM 1604 C CA . ASP A 1 241 ? 52.627 -20.697 11.894 1.00 49.53 254 ASP A CA 1
ATOM 1605 C C . ASP A 1 241 ? 52.651 -19.509 10.934 1.00 53.41 254 ASP A C 1
ATOM 1606 O O . ASP A 1 241 ? 51.818 -19.413 10.034 1.00 66.88 254 ASP A O 1
ATOM 1611 N N . GLU A 1 242 ? 53.583 -18.590 11.144 1.00 51.95 255 GLU A N 1
ATOM 1612 C CA . GLU A 1 242 ? 53.635 -17.384 10.342 1.00 43.90 255 GLU A CA 1
ATOM 1613 C C . GLU A 1 242 ? 54.919 -17.335 9.535 1.00 47.18 255 GLU A C 1
ATOM 1614 O O . GLU A 1 242 ? 56.002 -17.269 10.105 1.00 62.16 255 GLU A O 1
ATOM 1620 N N . PRO A 1 243 ? 54.802 -17.380 8.198 1.00 41.38 256 PRO A N 1
ATOM 1621 C CA . PRO A 1 243 ? 56.012 -17.257 7.373 1.00 37.56 256 PRO A CA 1
ATOM 1622 C C . PRO A 1 243 ? 56.620 -15.850 7.521 1.00 49.84 256 PRO A C 1
ATOM 1623 O O . PRO A 1 243 ? 55.920 -14.901 7.914 1.00 56.49 256 PRO A O 1
ATOM 1627 N N . PRO A 1 244 ? 57.934 -15.736 7.292 1.00 46.50 257 PRO A N 1
ATOM 1628 C CA . PRO A 1 244 ? 58.660 -14.472 7.442 1.00 41.92 257 PRO A CA 1
ATOM 1629 C C . PRO A 1 244 ? 58.463 -13.505 6.281 1.00 47.52 257 PRO A C 1
ATOM 1630 O O . PRO A 1 244 ? 58.558 -13.937 5.131 1.00 51.92 257 PRO A O 1
ATOM 1634 N N . LEU A 1 245 ? 58.258 -12.218 6.566 1.00 50.55 258 LEU A N 1
ATOM 1635 C CA . LEU A 1 245 ? 58.524 -11.212 5.561 1.00 43.76 258 LEU A CA 1
ATOM 1636 C C . LEU A 1 245 ? 59.660 -10.403 6.156 1.00 44.00 258 LEU A C 1
ATOM 1637 O O . LEU A 1 245 ? 59.437 -9.374 6.799 1.00 58.57 258 LEU A O 1
ATOM 1642 N N . ILE A 1 246 ? 60.885 -10.788 5.824 1.00 48.44 259 ILE A N 1
ATOM 1643 C CA . ILE A 1 246 ? 62.003 -10.345 6.643 1.00 47.65 259 ILE A CA 1
ATOM 1644 C C . ILE A 1 246 ? 62.577 -9.023 6.168 1.00 48.75 259 ILE A C 1
ATOM 1645 O O . ILE A 1 246 ? 63.267 -8.338 6.912 1.00 47.87 259 ILE A O 1
ATOM 1650 N N . ASP A 1 247 ? 62.271 -8.658 4.933 1.00 46.70 260 ASP A N 1
ATOM 1651 C CA . ASP A 1 247 ? 62.768 -7.405 4.396 1.00 49.11 260 ASP A CA 1
ATOM 1652 C C . ASP A 1 247 ? 61.890 -6.257 4.890 1.00 45.19 260 ASP A C 1
ATOM 1653 O O . ASP A 1 247 ? 62.368 -5.140 5.080 1.00 63.29 260 ASP A O 1
ATOM 1658 N N . GLN A 1 248 ? 60.596 -6.527 5.051 1.00 41.64 261 GLN A N 1
ATOM 1659 C CA . GLN A 1 248 ? 59.641 -5.550 5.589 1.00 45.46 261 GLN A CA 1
ATOM 1660 C C . GLN A 1 248 ? 59.602 -5.466 7.119 1.00 52.00 261 GLN A C 1
ATOM 1661 O O . GLN A 1 248 ? 59.654 -4.393 7.712 1.00 59.85 261 GLN A O 1
ATOM 1667 N N . LEU A 1 249 ? 59.471 -6.631 7.737 1.00 44.44 262 LEU A N 1
ATOM 1668 C CA . LEU A 1 249 ? 59.188 -6.758 9.161 1.00 37.12 262 LEU A CA 1
ATOM 1669 C C . LEU A 1 249 ? 60.370 -7.111 10.063 1.00 44.74 262 LEU A C 1
ATOM 1670 O O . LEU A 1 249 ? 60.209 -7.228 11.284 1.00 50.24 262 LEU A O 1
ATOM 1675 N N . GLY A 1 250 ? 61.538 -7.332 9.475 1.00 48.38 263 GLY A N 1
ATOM 1676 C CA . GLY A 1 250 ? 62.676 -7.793 10.253 1.00 42.67 263 GLY A CA 1
ATOM 1677 C C . GLY A 1 250 ? 63.332 -6.750 11.148 1.00 40.14 263 GLY A C 1
ATOM 1678 O O . GLY A 1 250 ? 62.840 -5.637 11.322 1.00 55.74 263 GLY A O 1
ATOM 1679 N N . PHE A 1 251 ? 64.456 -7.129 11.739 1.00 36.46 264 PHE A N 1
ATOM 1680 C CA . PHE A 1 251 ? 65.307 -6.177 12.442 1.00 38.31 264 PHE A CA 1
ATOM 1681 C C . PHE A 1 251 ? 66.775 -6.438 12.141 1.00 40.81 264 PHE A C 1
ATOM 1682 O O . PHE A 1 251 ? 67.142 -7.515 11.656 1.00 44.10 264 PHE A O 1
ATOM 1690 N N . GLY A 1 252 ? 67.612 -5.440 12.400 1.00 42.83 265 GLY A N 1
ATOM 1691 C CA . GLY A 1 252 ? 69.027 -5.558 12.100 1.00 40.53 265 GLY A CA 1
ATOM 1692 C C . GLY A 1 252 ? 69.883 -6.069 13.245 1.00 40.36 265 GLY A C 1
ATOM 1693 O O . GLY A 1 252 ? 69.563 -5.889 14.419 1.00 46.32 265 GLY A O 1
ATOM 1694 N N . VAL A 1 253 ? 70.983 -6.718 12.892 1.00 36.71 266 VAL A N 1
ATOM 1695 C CA . VAL A 1 253 ? 72.016 -7.060 13.854 1.00 35.35 266 VAL A CA 1
ATOM 1696 C C . VAL A 1 253 ? 73.349 -6.752 13.178 1.00 40.85 266 VAL A C 1
ATOM 1697 O O . VAL A 1 253 ? 73.609 -7.217 12.068 1.00 46.52 266 VAL A O 1
ATOM 1701 N N . ALA A 1 254 ? 74.165 -5.933 13.831 1.00 35.70 267 ALA A N 1
ATOM 1702 C CA . ALA A 1 254 ? 75.427 -5.471 13.259 1.00 32.52 267 ALA A CA 1
ATOM 1703 C C . ALA A 1 254 ? 76.610 -6.334 13.630 1.00 42.08 267 ALA A C 1
ATOM 1704 O O . ALA A 1 254 ? 76.686 -6.847 14.750 1.00 51.27 267 ALA A O 1
ATOM 1706 N N . PRO A 1 255 ? 77.561 -6.464 12.701 1.00 47.54 268 PRO A N 1
ATOM 1707 C CA . PRO A 1 255 ? 78.815 -7.164 12.999 1.00 46.96 268 PRO A CA 1
ATOM 1708 C C . PRO A 1 255 ? 79.622 -6.330 13.972 1.00 47.14 268 PRO A C 1
ATOM 1709 O O . PRO A 1 255 ? 79.404 -5.116 14.045 1.00 45.63 268 PRO A O 1
ATOM 1713 N N . GLY A 1 256 ? 80.537 -6.968 14.692 1.00 40.18 269 GLY A N 1
ATOM 1714 C CA . GLY A 1 256 ? 81.371 -6.279 15.656 1.00 45.24 269 GLY A CA 1
ATOM 1715 C C . GLY A 1 256 ? 80.647 -5.969 16.949 1.00 45.61 269 GLY A C 1
ATOM 1716 O O . GLY A 1 256 ? 81.095 -5.122 17.719 1.00 60.02 269 GLY A O 1
ATOM 1717 N N . PHE A 1 257 ? 79.521 -6.638 17.182 1.00 38.90 270 PHE A N 1
ATOM 1718 C CA . PHE A 1 257 ? 78.784 -6.473 18.434 1.00 41.57 270 PHE A CA 1
ATOM 1719 C C . PHE A 1 257 ? 78.194 -7.795 18.924 1.00 47.64 270 PHE A C 1
ATOM 1720 O O . PHE A 1 257 ? 77.932 -8.709 18.137 1.00 48.81 270 PHE A O 1
ATOM 1728 N N . GLN A 1 258 ? 77.978 -7.887 20.230 1.00 43.25 271 GLN A N 1
ATOM 1729 C CA . GLN A 1 258 ? 77.099 -8.904 20.784 1.00 35.54 271 GLN A CA 1
ATOM 1730 C C . GLN A 1 258 ? 75.770 -8.210 21.028 1.00 41.24 271 GLN A C 1
ATOM 1731 O O . GLN A 1 258 ? 75.709 -7.185 21.717 1.00 47.74 271 GLN A O 1
ATOM 1737 N N . THR A 1 259 ? 74.706 -8.745 20.442 1.00 38.88 272 THR A N 1
ATOM 1738 C CA . THR A 1 259 ? 73.396 -8.117 20.548 1.00 31.09 272 THR A CA 1
ATOM 1739 C C . THR A 1 259 ? 72.454 -8.940 21.425 1.00 36.84 272 THR A C 1
ATOM 1740 O O . THR A 1 259 ? 72.228 -10.129 21.178 1.00 38.18 272 THR A O 1
ATOM 1744 N N . PHE A 1 260 ? 71.907 -8.315 22.456 1.00 33.42 273 PHE A N 1
ATOM 1745 C CA . PHE A 1 260 ? 70.946 -9.002 23.308 1.00 37.41 273 PHE A CA 1
ATOM 1746 C C . PHE A 1 260 ? 69.546 -8.582 22.891 1.00 39.78 273 PHE A C 1
ATOM 1747 O O . PHE A 1 260 ? 69.239 -7.387 22.811 1.00 44.80 273 PHE A O 1
ATOM 1755 N N . VAL A 1 261 ? 68.706 -9.571 22.611 1.00 32.29 274 VAL A N 1
ATOM 1756 C CA . VAL A 1 261 ? 67.307 -9.315 22.306 1.00 36.14 274 VAL A CA 1
ATOM 1757 C C . VAL A 1 261 ? 66.436 -9.951 23.368 1.00 39.98 274 VAL A C 1
ATOM 1758 O O . VAL A 1 261 ? 66.295 -11.178 23.415 1.00 43.75 274 VAL A O 1
ATOM 1762 N N . SER A 1 262 ? 65.849 -9.114 24.217 1.00 39.39 275 SER A N 1
ATOM 1763 C CA . SER A 1 262 ? 65.032 -9.622 25.307 1.00 43.97 275 SER A CA 1
ATOM 1764 C C . SER A 1 262 ? 63.595 -9.584 24.859 1.00 32.43 275 SER A C 1
ATOM 1765 O O . SER A 1 262 ? 63.070 -8.530 24.519 1.00 50.23 275 SER A O 1
ATOM 1768 N N . CYS A 1 263 ? 62.950 -10.737 24.874 1.00 34.03 276 CYS A N 1
ATOM 1769 C CA . CYS A 1 263 ? 61.611 -10.830 24.324 1.00 44.13 276 CYS A CA 1
ATOM 1770 C C . CYS A 1 263 ? 60.521 -11.056 25.339 1.00 46.98 276 CYS A C 1
ATOM 1771 O O . CYS A 1 263 ? 60.743 -11.637 26.397 1.00 49.91 276 CYS A O 1
ATOM 1774 N N . GLN A 1 264 ? 59.333 -10.584 24.986 1.00 39.95 277 GLN A N 1
ATOM 1775 C CA . GLN A 1 264 ? 58.114 -11.000 25.646 1.00 46.84 277 GLN A CA 1
ATOM 1776 C C . GLN A 1 264 ? 57.104 -11.441 24.591 1.00 49.08 277 GLN A C 1
ATOM 1777 O O . GLN A 1 264 ? 56.843 -10.718 23.627 1.00 53.25 277 GLN A O 1
ATOM 1783 N N . GLU A 1 265 ? 56.547 -12.634 24.768 1.00 55.10 278 GLU A N 1
ATOM 1784 C CA . GLU A 1 265 ? 55.518 -13.133 23.863 1.00 50.70 278 GLU A CA 1
ATOM 1785 C C . GLU A 1 265 ? 54.154 -12.586 24.250 1.00 54.51 278 GLU A C 1
ATOM 1786 O O . GLU A 1 265 ? 53.759 -12.603 25.427 1.00 46.62 278 GLU A O 1
ATOM 1792 N N . GLN A 1 266 ? 53.448 -12.092 23.237 1.00 51.81 279 GLN A N 1
ATOM 1793 C CA . GLN A 1 266 ? 52.124 -11.536 23.415 1.00 51.26 279 GLN A CA 1
ATOM 1794 C C . GLN A 1 266 ? 51.194 -12.197 22.412 1.00 46.91 279 GLN A C 1
ATOM 1795 O O . GLN A 1 266 ? 51.439 -12.187 21.205 1.00 50.37 279 GLN A O 1
ATOM 1801 N N . ARG A 1 267 ? 50.134 -12.786 22.945 1.00 50.71 280 ARG A N 1
ATOM 1802 C CA . ARG A 1 267 ? 49.181 -13.579 22.189 1.00 48.76 280 ARG A CA 1
ATOM 1803 C C . ARG A 1 267 ? 47.850 -12.827 22.068 1.00 55.73 280 ARG A C 1
ATOM 1804 O O . ARG A 1 267 ? 47.164 -12.600 23.072 1.00 55.48 280 ARG A O 1
ATOM 1812 N N . LEU A 1 268 ? 47.484 -12.428 20.850 1.00 65.87 281 LEU A N 1
ATOM 1813 C CA . LEU A 1 268 ? 46.247 -11.662 20.658 1.00 58.10 281 LEU A CA 1
ATOM 1814 C C . LEU A 1 268 ? 45.128 -12.441 19.957 1.00 63.68 281 LEU A C 1
ATOM 1815 O O . LEU A 1 268 ? 45.321 -13.002 18.869 1.00 64.91 281 LEU A O 1
ATOM 1820 N N . ILE A 1 269 ? 43.958 -12.467 20.595 1.00 58.52 282 ILE A N 1
ATOM 1821 C CA . ILE A 1 269 ? 42.782 -13.134 20.036 1.00 63.82 282 ILE A CA 1
ATOM 1822 C C . ILE A 1 269 ? 41.699 -12.107 19.740 1.00 60.31 282 ILE A C 1
ATOM 1823 O O . ILE A 1 269 ? 41.399 -11.252 20.577 1.00 67.38 282 ILE A O 1
ATOM 1828 N N . TYR A 1 270 ? 41.117 -12.195 18.547 1.00 65.47 283 TYR A N 1
ATOM 1829 C CA . TYR A 1 270 ? 40.020 -11.313 18.154 1.00 66.82 283 TYR A CA 1
ATOM 1830 C C . TYR A 1 270 ? 38.739 -12.097 17.881 1.00 72.44 283 TYR A C 1
ATOM 1831 O O . TYR A 1 270 ? 38.788 -13.290 17.564 1.00 76.26 283 TYR A O 1
ATOM 1840 N N . LEU A 1 271 ? 37.598 -11.419 18.010 1.00 76.53 284 LEU A N 1
ATOM 1841 C CA . LEU A 1 271 ? 36.301 -11.985 17.647 1.00 64.95 284 LEU A CA 1
ATOM 1842 C C . LEU A 1 271 ? 35.986 -11.670 16.200 1.00 71.82 284 LEU A C 1
ATOM 1843 O O . LEU A 1 271 ? 36.370 -10.615 15.699 1.00 78.00 284 LEU A O 1
ATOM 1848 N N . PRO A 1 272 ? 35.290 -12.592 15.518 1.00 85.28 285 PRO A N 1
ATOM 1849 C CA . PRO A 1 272 ? 34.771 -12.344 14.168 1.00 78.53 285 PRO A CA 1
ATOM 1850 C C . PRO A 1 272 ? 33.471 -11.557 14.254 1.00 85.25 285 PRO A C 1
ATOM 1851 O O . PRO A 1 272 ? 33.027 -11.230 15.359 1.00 88.03 285 PRO A O 1
ATOM 1855 N N . PRO A 1 273 ? 32.858 -11.248 13.103 1.00 99.57 286 PRO A N 1
ATOM 1856 C CA . PRO A 1 273 ? 31.522 -10.640 13.139 1.00 104.30 286 PRO A CA 1
ATOM 1857 C C . PRO A 1 273 ? 30.528 -11.603 13.779 1.00 104.88 286 PRO A C 1
ATOM 1858 O O . PRO A 1 273 ? 30.724 -12.819 13.685 1.00 94.65 286 PRO A O 1
ATOM 1862 N N . PRO A 1 274 ? 29.464 -11.078 14.409 1.00 102.03 287 PRO A N 1
ATOM 1863 C CA . PRO A 1 274 ? 29.098 -9.658 14.495 1.00 93.34 287 PRO A CA 1
ATOM 1864 C C . PRO A 1 274 ? 30.017 -8.851 15.414 1.00 99.00 287 PRO A C 1
ATOM 1865 O O . PRO A 1 274 ? 30.139 -7.640 15.229 1.00 102.81 287 PRO A O 1
ATOM 1869 N N . TRP A 1 275 ? 30.640 -9.517 16.388 1.00 93.57 288 TRP A N 1
ATOM 1870 C CA . TRP A 1 275 ? 31.429 -8.848 17.430 1.00 88.03 288 TRP A CA 1
ATOM 1871 C C . TRP A 1 275 ? 32.668 -8.076 16.943 1.00 88.63 288 TRP A C 1
ATOM 1872 O O . TRP A 1 275 ? 33.046 -7.069 17.549 1.00 88.70 288 TRP A O 1
ATOM 1883 N N . GLY A 1 276 ? 33.317 -8.555 15.886 1.00 82.30 289 GLY A N 1
ATOM 1884 C CA . GLY A 1 276 ? 34.558 -7.954 15.432 1.00 73.78 289 GLY A CA 1
ATOM 1885 C C . GLY A 1 276 ? 34.859 -8.176 13.960 1.00 92.58 289 GLY A C 1
ATOM 1886 O O . GLY A 1 276 ? 34.048 -8.725 13.212 1.00 92.27 289 GLY A O 1
ATOM 1887 N N . ASP A 1 277 ? 36.046 -7.744 13.548 1.00 96.38 290 ASP A N 1
ATOM 1888 C CA . ASP A 1 277 ? 36.435 -7.728 12.138 1.00 91.59 290 ASP A CA 1
ATOM 1889 C C . ASP A 1 277 ? 37.172 -8.981 11.631 1.00 85.36 290 ASP A C 1
ATOM 1890 O O . ASP A 1 277 ? 37.343 -9.149 10.421 1.00 88.78 290 ASP A O 1
ATOM 1895 N N . CYS A 1 278 ? 37.592 -9.871 12.525 1.00 84.98 291 CYS A N 1
ATOM 1896 C CA . CYS A 1 278 ? 38.621 -10.844 12.147 1.00 78.24 291 CYS A CA 1
ATOM 1897 C C . CYS A 1 278 ? 38.167 -11.968 11.205 1.00 82.82 291 CYS A C 1
ATOM 1898 O O . CYS A 1 278 ? 36.990 -12.087 10.857 1.00 91.43 291 CYS A O 1
ATOM 1901 N N . LYS A 1 279 ? 39.148 -12.784 10.816 1.00 77.46 292 LYS A N 1
ATOM 1902 C CA . LYS A 1 279 ? 38.990 -13.945 9.940 1.00 78.08 292 LYS A CA 1
ATOM 1903 C C . LYS A 1 279 ? 39.744 -15.150 10.513 1.00 96.85 292 LYS A C 1
ATOM 1904 O O . LYS A 1 279 ? 40.969 -15.098 10.687 1.00 89.38 292 LYS A O 1
ATOM 1910 N N . ALA A 1 280 ? 39.029 -16.238 10.793 1.00 109.15 293 ALA A N 1
ATOM 1911 C CA . ALA A 1 280 ? 39.672 -17.442 11.329 1.00 105.57 293 ALA A CA 1
ATOM 1912 C C . ALA A 1 280 ? 40.522 -18.181 10.283 1.00 117.69 293 ALA A C 1
ATOM 1913 O O . ALA A 1 280 ? 40.170 -18.262 9.101 1.00 111.18 293 ALA A O 1
ATOM 1915 N N . THR A 1 281 ? 41.640 -18.733 10.746 1.00 113.28 294 THR A N 1
ATOM 1916 C CA . THR A 1 281 ? 42.692 -19.277 9.873 1.00 127.68 294 THR A CA 1
ATOM 1917 C C . THR A 1 281 ? 42.264 -20.300 8.796 1.00 125.23 294 THR A C 1
ATOM 1918 O O . THR A 1 281 ? 42.187 -19.963 7.606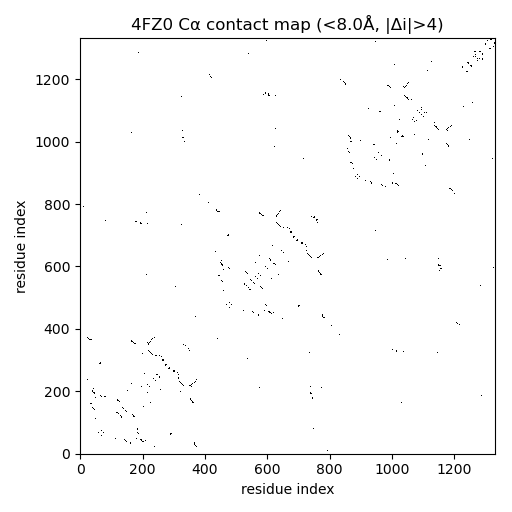 1.00 110.11 294 THR A O 1
ATOM 1920 N N . THR A 1 282 ? 41.934 -21.519 9.212 1.00 116.23 295 THR A N 1
ATOM 1921 C CA . THR A 1 282 ? 41.990 -22.675 8.313 1.00 150.30 295 THR A CA 1
ATOM 1922 C C . THR A 1 282 ? 41.299 -22.465 6.952 1.00 167.23 295 THR A C 1
ATOM 1923 O O . THR A 1 282 ? 40.150 -22.030 6.875 1.00 167.26 295 THR A O 1
ATOM 1925 N N . GLY A 1 283 ? 42.028 -22.772 5.880 1.00 164.46 296 GLY A N 1
ATOM 1926 C CA . GLY A 1 283 ? 41.508 -22.705 4.523 1.00 153.40 296 GLY A CA 1
ATOM 1927 C C . GLY A 1 283 ? 41.427 -21.322 3.892 1.00 145.74 296 GLY A C 1
ATOM 1928 O O . GLY A 1 283 ? 40.951 -21.179 2.763 1.00 131.06 296 GLY A O 1
ATOM 1929 N N . ASP A 1 284 ? 41.897 -20.303 4.606 1.00 131.91 297 ASP A N 1
ATOM 1930 C CA . ASP A 1 284 ? 41.767 -18.928 4.132 1.00 127.37 297 ASP A CA 1
ATOM 1931 C C . ASP A 1 284 ? 42.957 -18.463 3.279 1.00 126.34 297 ASP A C 1
ATOM 1932 O O . ASP A 1 284 ? 42.936 -17.357 2.729 1.00 111.40 297 ASP A O 1
ATOM 1934 N N . SER A 1 285 ? 43.987 -19.304 3.171 1.00 128.24 298 SER A N 1
ATOM 1935 C CA . SER A 1 285 ? 45.174 -18.976 2.371 1.00 117.81 298 SER A CA 1
ATOM 1936 C C . SER A 1 285 ? 45.440 -20.002 1.264 1.00 112.52 298 SER A C 1
ATOM 1937 O O . SER A 1 285 ? 45.340 -21.211 1.483 1.00 100.93 298 SER A O 1
ATOM 1939 N N . GLU A 1 286 ? 45.779 -19.498 0.078 1.00 109.51 299 GLU A N 1
ATOM 1940 C CA . GLU A 1 286 ? 45.973 -20.318 -1.120 1.00 101.31 299 GLU A CA 1
ATOM 1941 C C . GLU A 1 286 ? 47.197 -21.225 -1.052 1.00 99.65 299 GLU A C 1
ATOM 1942 O O . GLU A 1 286 ? 47.096 -22.438 -1.252 1.00 102.61 299 GLU A O 1
ATOM 1944 N N . PHE A 1 287 ? 48.351 -20.619 -0.794 1.00 104.09 300 PHE A N 1
ATOM 1945 C CA . PHE A 1 287 ? 49.624 -21.329 -0.757 1.00 95.90 300 PHE A CA 1
ATOM 1946 C C . PHE A 1 287 ? 50.104 -21.715 0.657 1.00 96.61 300 PHE A C 1
ATOM 1947 O O . PHE A 1 287 ? 51.184 -22.297 0.801 1.00 85.36 300 PHE A O 1
ATOM 1955 N N . TYR A 1 288 ? 49.310 -21.394 1.684 1.00 99.99 301 TYR A N 1
ATOM 1956 C CA . TYR A 1 288 ? 49.733 -21.550 3.086 1.00 84.64 301 TYR A CA 1
ATOM 1957 C C . TYR A 1 288 ? 48.656 -22.185 4.002 1.00 94.88 301 TYR A C 1
ATOM 1958 O O . TYR A 1 288 ? 47.462 -22.165 3.674 1.00 89.79 301 TYR A O 1
ATOM 1967 N N . ASP A 1 289 ? 49.093 -22.773 5.125 1.00 88.20 302 ASP A N 1
ATOM 1968 C CA . ASP A 1 289 ? 48.204 -23.558 6.009 1.00 76.35 302 ASP A CA 1
ATOM 1969 C C . ASP A 1 289 ? 47.353 -22.829 7.068 1.00 82.70 302 ASP A C 1
ATOM 1970 O O . ASP A 1 289 ? 46.179 -23.137 7.241 1.00 95.68 302 ASP A O 1
ATOM 1972 N N . THR A 1 290 ? 47.956 -21.881 7.776 1.00 76.64 303 THR A N 1
ATOM 1973 C CA . THR A 1 290 ? 47.243 -21.046 8.738 1.00 74.34 303 THR A CA 1
ATOM 1974 C C . THR A 1 290 ? 47.149 -19.652 8.146 1.00 74.99 303 THR A C 1
ATOM 1975 O O . THR A 1 290 ? 47.952 -19.290 7.277 1.00 68.69 303 THR A O 1
ATOM 1979 N N . TYR A 1 291 ? 46.149 -18.889 8.576 1.00 69.07 304 TYR A N 1
ATOM 1980 C CA . TYR A 1 291 ? 46.007 -17.534 8.080 1.00 58.75 304 TYR A CA 1
ATOM 1981 C C . TYR A 1 291 ? 46.849 -16.579 8.907 1.00 60.94 304 TYR A C 1
ATOM 1982 O O . TYR A 1 291 ? 46.795 -16.585 10.140 1.00 62.42 304 TYR A O 1
ATOM 1991 N N . SER A 1 292 ? 47.631 -15.766 8.208 1.00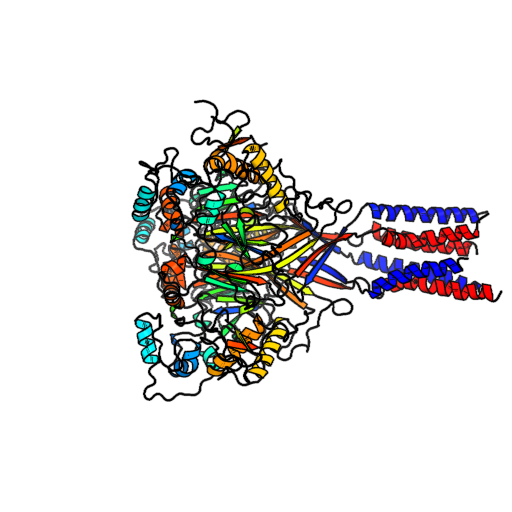 60.18 305 SER A N 1
ATOM 1992 C CA . SER A 1 292 ? 48.369 -14.673 8.812 1.00 48.39 305 SER A CA 1
ATOM 1993 C C . SER A 1 292 ? 48.433 -13.556 7.788 1.00 55.12 305 SER A C 1
ATOM 1994 O O . SER A 1 292 ? 48.279 -13.808 6.585 1.00 50.15 305 SER A O 1
ATOM 1997 N N . ILE A 1 293 ? 48.668 -12.329 8.255 1.00 47.75 306 ILE A N 1
ATOM 1998 C CA . ILE A 1 293 ? 48.766 -11.193 7.350 1.00 38.45 306 ILE A CA 1
ATOM 1999 C C . ILE A 1 293 ? 49.884 -11.414 6.328 1.00 42.74 306 ILE A C 1
ATOM 2000 O O . ILE A 1 293 ? 49.710 -11.174 5.125 1.00 51.84 306 ILE A O 1
ATOM 2005 N N . THR A 1 294 ? 51.020 -11.906 6.802 1.00 43.39 307 THR A N 1
ATOM 2006 C CA . THR A 1 294 ? 52.148 -12.171 5.922 1.00 47.29 307 THR A CA 1
ATOM 2007 C C . THR A 1 294 ? 51.761 -13.190 4.866 1.00 45.75 307 THR A C 1
ATOM 2008 O O . THR A 1 294 ? 52.071 -13.030 3.687 1.00 47.22 307 THR A O 1
ATOM 2012 N N . ALA A 1 295 ? 51.076 -14.237 5.302 1.00 47.39 308 ALA A N 1
ATOM 2013 C CA . ALA A 1 295 ? 50.591 -15.254 4.381 1.00 51.10 308 ALA A CA 1
ATOM 2014 C C . ALA A 1 295 ? 49.693 -14.613 3.315 1.00 58.79 308 ALA A C 1
ATOM 2015 O O . ALA A 1 295 ? 49.853 -14.868 2.112 1.00 48.51 308 ALA A O 1
ATOM 2017 N N . CYS A 1 296 ? 48.764 -13.764 3.749 1.00 52.81 309 CYS A N 1
ATOM 2018 C CA . CYS A 1 296 ? 47.870 -13.108 2.799 1.00 53.50 309 CYS A CA 1
ATOM 2019 C C . CYS A 1 296 ? 48.670 -12.282 1.788 1.00 53.75 309 CYS A C 1
ATOM 2020 O O . CYS A 1 296 ? 48.370 -12.302 0.588 1.00 56.80 309 CYS A O 1
ATOM 2023 N N . ARG A 1 297 ? 49.711 -11.596 2.266 1.00 43.21 310 ARG A N 1
ATOM 2024 C CA . ARG A 1 297 ? 50.524 -10.738 1.398 1.00 53.93 310 ARG A CA 1
ATOM 2025 C C . ARG A 1 297 ? 51.344 -11.527 0.384 1.00 52.39 310 ARG A C 1
ATOM 2026 O O . ARG A 1 297 ? 51.450 -11.136 -0.778 1.00 57.13 310 ARG A O 1
ATOM 2034 N N . ILE A 1 298 ? 51.933 -12.632 0.824 1.00 50.63 311 ILE A N 1
ATOM 2035 C CA . ILE A 1 298 ? 52.738 -13.442 -0.078 1.00 53.07 311 ILE A CA 1
ATOM 2036 C C . ILE A 1 298 ? 51.859 -14.072 -1.152 1.00 55.45 311 ILE A C 1
ATOM 2037 O O . ILE A 1 298 ? 52.258 -14.130 -2.315 1.00 57.84 311 ILE A O 1
ATOM 2042 N N . ASP A 1 299 ? 50.652 -14.494 -0.771 1.00 53.56 312 ASP A N 1
ATOM 2043 C CA . ASP A 1 299 ? 49.647 -14.910 -1.748 1.00 53.47 312 ASP A CA 1
ATOM 2044 C C . ASP A 1 299 ? 49.477 -13.837 -2.823 1.00 65.32 312 ASP A C 1
ATOM 2045 O O . ASP A 1 299 ? 49.688 -14.103 -4.009 1.00 60.47 312 ASP A O 1
ATOM 2050 N N . CYS A 1 300 ? 49.121 -12.620 -2.410 1.00 58.01 313 CYS A N 1
ATOM 2051 C CA . CYS A 1 300 ? 48.865 -11.557 -3.376 1.00 55.96 313 CYS A CA 1
ATOM 2052 C C . CYS A 1 300 ? 50.100 -11.313 -4.225 1.00 50.61 313 CYS A C 1
ATOM 2053 O O . CYS A 1 300 ? 50.018 -11.245 -5.450 1.00 58.97 313 CYS A O 1
ATOM 2056 N N . GLU A 1 301 ? 51.247 -11.179 -3.572 1.00 43.82 314 GLU A N 1
ATOM 2057 C CA . GLU A 1 301 ? 52.478 -10.915 -4.296 1.00 51.87 314 GLU A CA 1
ATOM 2058 C C . GLU A 1 301 ? 52.675 -11.970 -5.374 1.00 53.83 314 GLU A C 1
ATOM 2059 O O . GLU A 1 301 ? 52.982 -11.646 -6.523 1.00 58.65 314 GLU A O 1
ATOM 2065 N N . THR A 1 302 ? 52.490 -13.232 -5.001 1.00 53.94 315 THR A N 1
ATOM 2066 C CA . THR A 1 302 ? 52.663 -14.335 -5.942 1.00 51.89 315 THR A CA 1
ATOM 2067 C C . THR A 1 302 ? 51.699 -14.241 -7.131 1.00 53.20 315 THR A C 1
ATOM 2068 O O . THR A 1 302 ? 52.136 -14.227 -8.290 1.00 48.55 315 THR A O 1
ATOM 2072 N N . ARG A 1 303 ? 50.397 -14.164 -6.849 1.00 44.68 316 ARG A N 1
ATOM 2073 C CA . ARG A 1 303 ? 49.407 -13.986 -7.913 1.00 50.51 316 ARG A CA 1
ATOM 2074 C C . ARG A 1 303 ? 49.793 -12.833 -8.837 1.00 58.43 316 ARG A C 1
ATOM 2075 O O . ARG A 1 303 ? 49.885 -13.009 -10.047 1.00 56.43 316 ARG A O 1
ATOM 2083 N N . TYR A 1 304 ? 50.021 -11.659 -8.250 1.00 45.51 317 TYR A N 1
ATOM 2084 C CA . TYR A 1 304 ? 50.309 -10.460 -9.010 1.00 47.31 317 TYR A CA 1
ATOM 2085 C C . TYR A 1 304 ? 51.485 -10.702 -9.934 1.00 47.08 317 TYR A C 1
ATOM 2086 O O . TYR A 1 304 ? 51.421 -10.410 -11.125 1.00 53.99 317 TYR A O 1
ATOM 2095 N N . LEU A 1 305 ? 52.558 -11.251 -9.388 1.00 48.53 318 LEU A N 1
ATOM 2096 C CA . LEU A 1 305 ? 53.758 -11.480 -10.177 1.00 58.19 318 LEU A CA 1
ATOM 2097 C C . LEU A 1 305 ? 53.500 -12.483 -11.311 1.00 61.71 318 LEU A C 1
ATOM 2098 O O . LEU A 1 305 ? 54.044 -12.348 -12.417 1.00 58.88 318 LEU A O 1
ATOM 2103 N N . VAL A 1 306 ? 52.657 -13.477 -11.036 1.00 41.22 319 VAL A N 1
ATOM 2104 C CA . VAL A 1 306 ? 52.300 -14.466 -12.050 1.00 53.93 319 VAL A CA 1
ATOM 2105 C C . VAL A 1 306 ? 51.470 -13.843 -13.184 1.00 59.96 319 VAL A C 1
ATOM 2106 O O . VAL A 1 306 ? 51.758 -14.067 -14.357 1.00 65.83 319 VAL A O 1
ATOM 2110 N N . GLU A 1 307 ? 50.457 -13.055 -12.827 1.00 59.51 320 GLU A N 1
ATOM 2111 C CA . GLU A 1 307 ? 49.671 -12.299 -13.797 1.00 52.81 320 GLU A CA 1
ATOM 2112 C C . GLU A 1 307 ? 50.533 -11.375 -14.656 1.00 51.53 320 GLU A C 1
ATOM 2113 O O . GLU A 1 307 ? 50.389 -11.343 -15.871 1.00 66.05 320 GLU A O 1
ATOM 2119 N N . ASN A 1 308 ? 51.397 -10.595 -14.027 1.00 49.01 321 ASN A N 1
ATOM 2120 C CA . ASN A 1 308 ? 52.173 -9.592 -14.750 1.00 51.81 321 ASN A CA 1
ATOM 2121 C C . ASN A 1 308 ? 53.383 -10.161 -15.467 1.00 48.58 321 ASN A C 1
ATOM 2122 O O . ASN A 1 308 ? 53.674 -9.788 -16.595 1.00 58.54 321 ASN A O 1
ATOM 2127 N N . CYS A 1 309 ? 54.147 -10.982 -14.760 1.00 61.40 322 CYS A N 1
ATOM 2128 C CA . CYS A 1 309 ? 55.409 -11.485 -15.290 1.00 56.53 322 CYS A CA 1
ATOM 2129 C C . CYS A 1 309 ? 55.401 -12.914 -15.792 1.00 55.54 322 CYS A C 1
ATOM 2130 O O . CYS A 1 309 ? 56.363 -13.347 -16.427 1.00 50.15 322 CYS A O 1
ATOM 2133 N N . ASN A 1 310 ? 54.318 -13.637 -15.537 1.00 57.92 323 ASN A N 1
ATOM 2134 C CA . ASN A 1 310 ? 54.252 -15.037 -15.962 1.00 62.40 323 ASN A CA 1
ATOM 2135 C C . ASN A 1 310 ? 55.157 -15.983 -15.178 1.00 60.02 323 ASN A C 1
ATOM 2136 O O . ASN A 1 310 ? 55.159 -17.184 -15.429 1.00 63.50 323 ASN A O 1
ATOM 2141 N N . CYS A 1 311 ? 55.940 -15.447 -14.249 1.00 61.64 324 CYS A N 1
ATOM 2142 C CA . CYS A 1 311 ? 56.790 -16.281 -13.406 1.00 50.63 324 CYS A CA 1
ATOM 2143 C C . CYS A 1 311 ? 56.633 -15.895 -11.942 1.00 48.40 324 CYS A C 1
ATOM 2144 O O . CYS A 1 311 ? 56.011 -14.893 -11.623 1.00 60.24 324 CYS A O 1
ATOM 2147 N N . ARG A 1 312 ? 57.163 -16.717 -11.049 1.00 62.13 325 ARG A N 1
ATOM 2148 C CA . ARG A 1 312 ? 57.190 -16.385 -9.626 1.00 51.91 325 ARG A CA 1
ATOM 2149 C C . ARG A 1 312 ? 58.634 -16.270 -9.186 1.00 50.23 325 ARG A C 1
ATOM 2150 O O . ARG A 1 312 ? 59.515 -16.946 -9.718 1.00 50.24 325 ARG A O 1
ATOM 2158 N N . MET A 1 313 ? 58.870 -15.412 -8.206 1.00 54.27 326 MET A N 1
ATOM 2159 C CA . MET A 1 313 ? 60.203 -15.258 -7.655 1.00 46.94 326 MET A CA 1
ATOM 2160 C C . MET A 1 313 ? 60.630 -16.482 -6.838 1.00 53.02 326 MET A C 1
ATOM 2161 O O . MET A 1 313 ? 59.795 -17.276 -6.385 1.00 44.02 326 MET A O 1
ATOM 2166 N N . VAL A 1 314 ? 61.938 -16.631 -6.656 1.00 45.70 327 VAL A N 1
ATOM 2167 C CA . VAL A 1 314 ? 62.486 -17.806 -5.980 1.00 46.80 327 VAL A CA 1
ATOM 2168 C C . VAL A 1 314 ? 61.864 -18.070 -4.603 1.00 53.33 327 VAL A C 1
ATOM 2169 O O . VAL A 1 314 ? 61.675 -19.223 -4.191 1.00 49.54 327 VAL A O 1
ATOM 2173 N N . HIS A 1 315 ? 61.529 -17.008 -3.889 1.00 54.67 328 HIS A N 1
ATOM 2174 C CA . HIS A 1 315 ? 61.019 -17.195 -2.540 1.00 57.25 328 HIS A CA 1
ATOM 2175 C C . HIS A 1 315 ? 59.507 -17.330 -2.485 1.00 53.15 328 HIS A C 1
ATOM 2176 O O . HIS A 1 315 ? 58.938 -17.435 -1.400 1.00 54.76 328 HIS A O 1
ATOM 2183 N N . MET A 1 316 ? 58.844 -17.305 -3.636 1.00 50.52 329 MET A N 1
ATOM 2184 C CA . MET A 1 316 ? 57.386 -17.407 -3.617 1.00 43.38 329 MET A CA 1
ATOM 2185 C C . MET A 1 316 ? 56.909 -18.853 -3.671 1.00 46.23 329 MET A C 1
ATOM 2186 O O . MET A 1 316 ? 57.595 -19.725 -4.205 1.00 50.81 329 MET A O 1
ATOM 2191 N N . PRO A 1 317 ? 55.737 -19.108 -3.085 1.00 44.53 330 PRO A N 1
ATOM 2192 C CA . PRO A 1 317 ? 55.103 -20.427 -3.094 1.00 39.54 330 PRO A CA 1
ATOM 2193 C C . PRO A 1 317 ? 54.402 -20.697 -4.439 1.00 54.10 330 PRO A C 1
ATOM 2194 O O . PRO A 1 317 ? 54.511 -19.881 -5.362 1.00 45.99 330 PRO A O 1
ATOM 2198 N N . GLY A 1 318 ? 53.706 -21.828 -4.543 1.00 65.49 331 GLY A N 1
ATOM 2199 C CA . GLY A 1 318 ? 52.934 -22.151 -5.729 1.00 54.92 331 GLY A CA 1
ATOM 2200 C C . GLY A 1 318 ? 53.669 -22.948 -6.788 1.00 59.36 331 GLY A C 1
ATOM 2201 O O . GLY A 1 318 ? 54.800 -23.392 -6.593 1.00 61.38 331 GLY A O 1
ATOM 2202 N N . ASP A 1 319 ? 53.031 -23.119 -7.934 1.00 60.15 332 ASP A N 1
ATOM 2203 C CA . ASP A 1 319 ? 53.633 -23.908 -8.980 1.00 52.49 332 ASP A CA 1
ATOM 2204 C C . ASP A 1 319 ? 53.637 -23.066 -10.218 1.00 70.66 332 ASP A C 1
ATOM 2205 O O . ASP A 1 319 ? 52.595 -22.781 -10.804 1.00 107.50 332 ASP A O 1
ATOM 2210 N N . ALA A 1 320 ? 54.828 -22.664 -10.614 1.00 48.89 333 ALA A N 1
ATOM 2211 C CA . ALA A 1 320 ? 54.966 -21.714 -11.706 1.00 54.32 333 ALA A CA 1
ATOM 2212 C C . ALA A 1 320 ? 56.422 -21.511 -11.970 1.00 51.25 333 ALA A C 1
ATOM 2213 O O . ALA A 1 320 ? 57.222 -21.561 -11.052 1.00 54.06 333 ALA A O 1
ATOM 2215 N N . PRO A 1 321 ? 56.772 -21.292 -13.238 1.00 50.38 334 PRO A N 1
ATOM 2216 C CA . PRO A 1 321 ? 58.192 -21.159 -13.560 1.00 49.11 334 PRO A CA 1
ATOM 2217 C C . PRO A 1 321 ? 58.839 -20.084 -12.685 1.00 56.29 334 PRO A C 1
ATOM 2218 O O . PRO A 1 321 ? 58.266 -19.002 -12.481 1.00 61.17 334 PRO A O 1
ATOM 2222 N N . TYR A 1 322 ? 60.009 -20.397 -12.142 1.00 46.69 335 TYR A N 1
ATOM 2223 C CA . TYR A 1 322 ? 60.807 -19.381 -11.475 1.00 53.87 335 TYR A CA 1
ATOM 2224 C C . TYR A 1 322 ? 61.304 -18.369 -12.511 1.00 55.86 335 TYR A C 1
ATOM 2225 O O . TYR A 1 322 ? 61.818 -18.752 -13.562 1.00 69.48 335 TYR A O 1
ATOM 2234 N N . CYS A 1 323 ? 61.142 -17.083 -12.209 1.00 50.39 336 CYS A N 1
ATOM 2235 C CA . CYS A 1 323 ? 61.638 -16.015 -13.069 1.00 52.99 336 CYS A CA 1
ATOM 2236 C C . CYS A 1 323 ? 63.119 -16.166 -13.381 1.00 48.57 336 CYS A C 1
ATOM 2237 O O . CYS A 1 323 ? 63.904 -16.625 -12.558 1.00 55.39 336 CYS A O 1
ATOM 2240 N N . THR A 1 324 ? 63.490 -15.814 -14.601 1.00 53.51 337 THR A N 1
ATOM 2241 C CA . THR A 1 324 ? 64.890 -15.805 -14.988 1.00 55.64 337 THR A CA 1
ATOM 2242 C C . THR A 1 324 ? 65.479 -14.493 -14.500 1.00 53.79 337 THR A C 1
ATOM 2243 O O . THR A 1 324 ? 64.730 -13.570 -14.145 1.00 49.99 337 THR A O 1
ATOM 2247 N N . PRO A 1 325 ? 66.817 -14.392 -14.492 1.00 46.78 338 PRO A N 1
ATOM 2248 C CA . PRO A 1 325 ? 67.419 -13.088 -14.197 1.00 49.05 338 PRO A CA 1
ATOM 2249 C C . PRO A 1 325 ? 66.797 -11.969 -15.055 1.00 49.49 338 PRO A C 1
ATOM 2250 O O . PRO A 1 325 ? 66.468 -10.911 -14.521 1.00 58.22 338 PRO A O 1
ATOM 2254 N N . GLU A 1 326 ? 66.613 -12.188 -16.356 1.00 57.84 339 GLU A N 1
ATOM 2255 C CA . GLU A 1 326 ? 66.029 -11.134 -17.186 1.00 64.78 339 GLU A CA 1
ATOM 2256 C C . GLU A 1 326 ? 64.597 -10.837 -16.759 1.00 61.37 339 GLU A C 1
ATOM 2257 O O . GLU A 1 326 ? 64.210 -9.669 -16.655 1.00 59.96 339 GLU A O 1
ATOM 2259 N N . GLN A 1 327 ? 63.815 -11.881 -16.492 1.00 46.97 340 GLN A N 1
ATOM 2260 C CA . GLN A 1 327 ? 62.451 -11.652 -16.021 1.00 55.93 340 GLN A CA 1
ATOM 2261 C C . GLN A 1 327 ? 62.487 -10.849 -14.720 1.00 63.24 340 GLN A C 1
ATOM 2262 O O . GLN A 1 327 ? 61.699 -9.919 -14.540 1.00 64.18 340 GLN A O 1
ATOM 2268 N N . TYR A 1 328 ? 63.412 -11.194 -13.823 1.00 52.79 341 TYR A N 1
ATOM 2269 C CA . TYR A 1 328 ? 63.549 -10.446 -12.574 1.00 55.01 341 TYR A CA 1
ATOM 2270 C C . TYR A 1 328 ? 63.650 -8.972 -12.917 1.00 55.99 341 TYR A C 1
ATOM 2271 O O . TYR A 1 328 ? 62.837 -8.157 -12.473 1.00 61.82 341 TYR A O 1
ATOM 2280 N N . LYS A 1 329 ? 64.631 -8.650 -13.753 1.00 49.73 342 LYS A N 1
ATOM 2281 C CA . LYS A 1 329 ? 64.957 -7.265 -14.096 1.00 48.29 342 LYS A CA 1
ATOM 2282 C C . LYS A 1 329 ? 63.898 -6.493 -14.911 1.00 51.16 342 LYS A C 1
ATOM 2283 O O . LYS A 1 329 ? 63.613 -5.337 -14.618 1.00 61.56 342 LYS A O 1
ATOM 2289 N N . GLU A 1 330 ? 63.330 -7.112 -15.938 1.00 59.59 343 GLU A N 1
ATOM 2290 C CA . GLU A 1 330 ? 62.386 -6.405 -16.799 1.00 55.08 343 GLU A CA 1
ATOM 2291 C C . GLU A 1 330 ? 60.933 -6.498 -16.326 1.00 56.21 343 GLU A C 1
ATOM 2292 O O . GLU A 1 330 ? 60.074 -5.779 -16.828 1.00 65.42 343 GLU A O 1
ATOM 2298 N N . CYS A 1 331 ? 60.637 -7.420 -15.414 1.00 58.96 344 CYS A N 1
ATOM 2299 C CA . CYS A 1 331 ? 59.252 -7.612 -14.974 1.00 57.66 344 CYS A CA 1
ATOM 2300 C C . CYS A 1 331 ? 59.053 -7.749 -13.454 1.00 53.87 344 CYS A C 1
ATOM 2301 O O . CYS A 1 331 ? 58.391 -6.922 -12.835 1.00 51.78 344 CYS A O 1
ATOM 2304 N N . ALA A 1 332 ? 59.594 -8.819 -12.871 1.00 59.84 345 ALA A N 1
ATOM 2305 C CA . ALA A 1 332 ? 59.276 -9.202 -11.488 1.00 49.56 345 ALA A CA 1
ATOM 2306 C C . ALA A 1 332 ? 59.697 -8.172 -10.425 1.00 55.87 345 ALA A C 1
ATOM 2307 O O . ALA A 1 332 ? 58.863 -7.716 -9.626 1.00 51.64 345 ALA A O 1
ATOM 2309 N N . ASP A 1 333 ? 60.979 -7.806 -10.404 1.00 48.25 346 ASP A N 1
ATOM 2310 C CA . ASP A 1 333 ? 61.438 -6.785 -9.468 1.00 45.77 346 ASP A CA 1
ATOM 2311 C C . ASP A 1 333 ? 60.531 -5.557 -9.566 1.00 51.51 346 ASP A C 1
ATOM 2312 O O . ASP A 1 333 ? 59.942 -5.142 -8.567 1.00 57.44 346 ASP A O 1
ATOM 2317 N N . PRO A 1 334 ? 60.383 -4.995 -10.777 1.00 53.85 347 PRO A N 1
ATOM 2318 C CA . PRO A 1 334 ? 59.533 -3.800 -10.882 1.00 52.67 347 PRO A CA 1
ATOM 2319 C C . PRO A 1 334 ? 58.118 -4.047 -10.380 1.00 45.00 347 PRO A C 1
ATOM 2320 O O . PRO A 1 334 ? 57.594 -3.267 -9.578 1.00 50.32 347 PRO A O 1
ATOM 2324 N N . ALA A 1 335 ? 57.502 -5.131 -10.820 1.00 48.60 348 ALA A N 1
ATOM 2325 C CA . ALA A 1 335 ? 56.122 -5.381 -10.430 1.00 51.38 348 ALA A CA 1
ATOM 2326 C C . ALA A 1 335 ? 55.988 -5.582 -8.918 1.00 49.67 348 ALA A C 1
ATOM 2327 O O . ALA A 1 335 ? 55.030 -5.104 -8.308 1.00 48.91 348 ALA A O 1
ATOM 2329 N N . LEU A 1 336 ? 56.951 -6.265 -8.304 1.00 50.14 349 LEU A N 1
ATOM 2330 C CA . LEU A 1 336 ? 56.882 -6.496 -6.856 1.00 48.92 349 LEU A CA 1
ATOM 2331 C C . LEU A 1 336 ? 57.127 -5.206 -6.063 1.00 49.46 349 LEU A C 1
ATOM 2332 O O . LEU A 1 336 ? 56.331 -4.858 -5.182 1.00 47.64 349 LEU A O 1
ATOM 2337 N N . ASP A 1 337 ? 58.203 -4.489 -6.390 1.00 39.93 350 ASP A N 1
ATOM 2338 C CA . ASP A 1 337 ? 58.443 -3.177 -5.797 1.00 46.33 350 ASP A CA 1
ATOM 2339 C C . ASP A 1 337 ? 57.163 -2.324 -5.872 1.00 53.01 350 ASP A C 1
ATOM 2340 O O . ASP A 1 337 ? 56.687 -1.792 -4.859 1.00 51.28 350 ASP A O 1
ATOM 2345 N N . PHE A 1 338 ? 56.596 -2.220 -7.071 1.00 47.21 351 PHE A N 1
ATOM 2346 C CA . PHE A 1 338 ? 55.401 -1.411 -7.267 1.00 49.49 351 PHE A CA 1
ATOM 2347 C C . PHE A 1 338 ? 54.263 -1.870 -6.363 1.00 49.16 351 PHE A C 1
ATOM 2348 O O . PHE A 1 338 ? 53.573 -1.057 -5.732 1.00 51.07 351 PHE A O 1
ATOM 2356 N N . LEU A 1 339 ? 54.068 -3.181 -6.310 1.00 45.13 352 LEU A N 1
ATOM 2357 C CA . LEU A 1 339 ? 52.941 -3.750 -5.583 1.00 47.53 352 LEU A CA 1
ATOM 2358 C C . LEU A 1 339 ? 52.985 -3.407 -4.095 1.00 52.25 352 LEU A C 1
ATOM 2359 O O . LEU A 1 339 ? 51.951 -3.065 -3.516 1.00 52.56 352 LEU A O 1
ATOM 2364 N N . VAL A 1 340 ? 54.160 -3.509 -3.468 1.00 44.80 353 VAL A N 1
ATOM 2365 C CA . VAL A 1 340 ? 54.241 -3.262 -2.022 1.00 58.33 353 VAL A CA 1
ATOM 2366 C C . VAL A 1 340 ? 54.217 -1.779 -1.648 1.00 54.83 353 VAL A C 1
ATOM 2367 O O . VAL A 1 340 ? 53.448 -1.366 -0.772 1.00 52.07 353 VAL A O 1
ATOM 2371 N N . GLU A 1 341 ? 55.058 -0.990 -2.311 1.00 48.11 354 GLU A N 1
ATOM 2372 C CA . GLU A 1 341 ? 55.178 0.432 -2.007 1.00 53.97 354 GLU A CA 1
ATOM 2373 C C . GLU A 1 341 ? 54.060 1.321 -2.593 1.00 59.30 354 GLU A C 1
ATOM 2374 O O . GLU A 1 341 ? 53.420 2.089 -1.864 1.00 75.98 354 GLU A O 1
ATOM 2380 N N . LYS A 1 342 ? 53.821 1.210 -3.900 1.00 57.16 355 LYS A N 1
ATOM 2381 C CA . LYS A 1 342 ? 52.845 2.076 -4.598 1.00 51.89 355 LYS A CA 1
ATOM 2382 C C . LYS A 1 342 ? 51.373 1.662 -4.535 1.00 48.97 355 LYS A C 1
ATOM 2383 O O . LYS A 1 342 ? 50.499 2.512 -4.423 1.00 56.65 355 LYS A O 1
ATOM 2389 N N . ASP A 1 343 ? 51.099 0.364 -4.631 1.00 53.31 356 ASP A N 1
ATOM 2390 C CA . ASP A 1 343 ? 49.720 -0.111 -4.830 1.00 61.39 356 ASP A CA 1
ATOM 2391 C C . ASP A 1 343 ? 48.989 -0.447 -3.528 1.00 55.75 356 ASP A C 1
ATOM 2392 O O . ASP A 1 343 ? 49.387 -1.348 -2.797 1.00 73.03 356 ASP A O 1
ATOM 2397 N N . ASN A 1 344 ? 47.947 0.314 -3.219 1.00 63.25 357 ASN A N 1
ATOM 2398 C CA . ASN A 1 344 ? 47.074 -0.011 -2.090 1.00 77.73 357 ASN A CA 1
ATOM 2399 C C . ASN A 1 344 ? 45.725 -0.673 -2.408 1.00 70.76 357 ASN A C 1
ATOM 2400 O O . ASN A 1 344 ? 44.950 -0.983 -1.504 1.00 76.79 357 ASN A O 1
ATOM 2405 N N . GLU A 1 345 ? 45.434 -0.850 -3.691 1.00 78.12 358 GLU A N 1
ATOM 2406 C CA . GLU A 1 345 ? 44.172 -1.445 -4.128 1.00 68.25 358 GLU A CA 1
ATOM 2407 C C . GLU A 1 345 ? 44.156 -2.979 -4.125 1.00 66.58 358 GLU A C 1
ATOM 2408 O O . GLU A 1 345 ? 43.204 -3.595 -3.647 1.00 60.88 358 GLU A O 1
ATOM 2414 N N . TYR A 1 346 ? 45.229 -3.584 -4.635 1.00 72.25 359 TYR A N 1
ATOM 2415 C CA . TYR A 1 346 ? 45.246 -5.006 -5.017 1.00 55.04 359 TYR A CA 1
ATOM 2416 C C . TYR A 1 346 ? 45.193 -6.011 -3.877 1.00 66.66 359 TYR A C 1
ATOM 2417 O O . TYR A 1 346 ? 44.445 -6.986 -3.951 1.00 70.86 359 TYR A O 1
ATOM 2426 N N . CYS A 1 347 ? 46.013 -5.810 -2.848 1.00 84.91 360 CYS A N 1
ATOM 2427 C CA . CYS A 1 347 ? 45.977 -6.716 -1.703 1.00 80.47 360 CYS A CA 1
ATOM 2428 C C . CYS A 1 347 ? 45.122 -6.169 -0.569 1.00 83.40 360 CYS A C 1
ATOM 2429 O O . CYS A 1 347 ? 45.373 -5.084 -0.036 1.00 86.19 360 CYS A O 1
ATOM 2432 N N . VAL A 1 348 ? 44.079 -6.927 -0.249 1.00 75.82 361 VAL A N 1
ATOM 2433 C CA . VAL A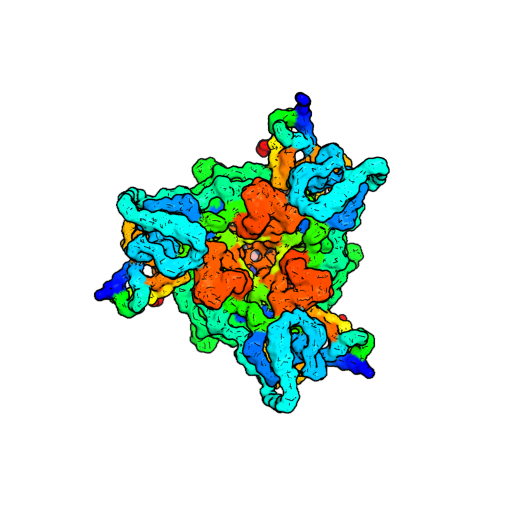 1 348 ? 43.188 -6.625 0.858 1.00 86.10 361 VAL A CA 1
ATOM 2434 C C . VAL A 1 348 ? 43.326 -7.757 1.864 1.00 88.19 361 VAL A C 1
ATOM 2435 O O . VAL A 1 348 ? 42.853 -8.866 1.620 1.00 80.54 361 VAL A O 1
ATOM 2437 N N . CYS A 1 349 ? 43.962 -7.489 2.998 1.00 82.38 362 CYS A N 1
ATOM 2438 C CA . CYS A 1 349 ? 44.188 -8.536 3.991 1.00 65.16 362 CYS A CA 1
ATOM 2439 C C . CYS A 1 349 ? 43.359 -8.277 5.238 1.00 70.45 362 CYS A C 1
ATOM 2440 O O . CYS A 1 349 ? 43.545 -7.265 5.919 1.00 80.98 362 CYS A O 1
ATOM 2443 N N . GLU A 1 350 ? 42.418 -9.170 5.523 1.00 73.83 363 GLU A N 1
ATOM 2444 C CA . GLU A 1 350 ? 41.603 -9.025 6.723 1.00 76.08 363 GLU A CA 1
ATOM 2445 C C . GLU A 1 350 ? 42.450 -9.396 7.933 1.00 75.13 363 GLU A C 1
ATOM 2446 O O . GLU A 1 350 ? 43.406 -10.164 7.818 1.00 78.85 363 GLU A O 1
ATOM 2452 N N . MET A 1 351 ? 42.122 -8.848 9.093 1.00 74.56 364 MET A N 1
ATOM 2453 C CA . MET A 1 351 ? 42.912 -9.156 10.276 1.00 66.35 364 MET A CA 1
ATOM 2454 C C . MET A 1 351 ? 42.609 -10.569 10.753 1.00 64.17 364 MET A C 1
ATOM 2455 O O . MET A 1 351 ? 41.456 -10.995 10.763 1.00 79.32 364 MET A O 1
ATOM 2460 N N . PRO A 1 352 ? 43.652 -11.307 11.142 1.00 64.84 365 PRO A N 1
ATOM 2461 C CA . PRO A 1 352 ? 43.523 -12.665 11.691 1.00 63.42 365 PRO A CA 1
ATOM 2462 C C . PRO A 1 352 ? 42.872 -12.661 13.074 1.00 54.98 365 PRO A C 1
ATOM 2463 O O . PRO A 1 352 ? 42.885 -11.647 13.771 1.00 64.99 365 PRO A O 1
ATOM 2467 N N . CYS A 1 353 ? 42.290 -13.788 13.456 1.00 63.84 366 CYS A N 1
ATOM 2468 C CA . CYS A 1 353 ? 41.624 -13.890 14.749 1.00 75.09 366 CYS A CA 1
ATOM 2469 C C . CYS A 1 353 ? 42.644 -14.246 15.803 1.00 63.22 366 CYS A C 1
ATOM 2470 O O . CYS A 1 353 ? 42.378 -14.171 17.006 1.00 74.63 366 CYS A O 1
ATOM 2473 N N . ASN A 1 354 ? 43.817 -14.649 15.327 1.00 57.96 367 ASN A N 1
ATOM 2474 C CA . ASN A 1 354 ? 44.905 -15.086 16.194 1.00 56.16 367 ASN A CA 1
ATOM 2475 C C . ASN A 1 354 ? 46.231 -14.481 15.762 1.00 58.78 367 ASN A C 1
ATOM 2476 O O . ASN A 1 354 ? 46.684 -14.683 14.625 1.00 62.13 367 ASN A O 1
ATOM 2481 N N . VAL A 1 355 ? 46.848 -13.723 16.659 1.00 56.94 368 VAL A N 1
ATOM 2482 C CA . VAL A 1 355 ? 48.119 -13.100 16.349 1.00 51.37 368 VAL A CA 1
ATOM 2483 C C . VAL A 1 355 ? 49.088 -13.326 17.496 1.00 53.86 368 VAL A C 1
ATOM 2484 O O . VAL A 1 355 ? 48.734 -13.176 18.672 1.00 62.10 368 VAL A O 1
ATOM 2488 N N . THR A 1 356 ? 50.308 -13.712 17.150 1.00 47.66 369 THR A N 1
ATOM 2489 C CA . THR A 1 356 ? 51.371 -13.803 18.140 1.00 51.89 369 THR A CA 1
ATOM 2490 C C . THR A 1 356 ? 52.455 -12.748 17.888 1.00 53.98 369 THR A C 1
ATOM 2491 O O . THR A 1 356 ? 53.130 -12.770 16.854 1.00 52.53 369 THR A O 1
ATOM 2495 N N . ARG A 1 357 ? 52.606 -11.829 18.838 1.00 46.88 370 ARG A N 1
ATOM 2496 C CA . ARG A 1 357 ? 53.546 -10.721 18.712 1.00 43.75 370 ARG A CA 1
ATOM 2497 C C . ARG A 1 357 ? 54.692 -10.939 19.689 1.00 51.87 370 ARG A C 1
ATOM 2498 O O . ARG A 1 357 ? 54.485 -11.481 20.774 1.00 54.89 370 ARG A O 1
ATOM 2506 N N . TYR A 1 358 ? 55.898 -10.516 19.324 1.00 50.76 371 TYR A N 1
ATOM 2507 C CA . TYR A 1 358 ? 57.006 -10.550 20.275 1.00 43.66 371 TYR A CA 1
ATOM 2508 C C . TYR A 1 358 ? 57.579 -9.160 20.561 1.00 46.13 371 TYR A C 1
ATOM 2509 O O . TYR A 1 358 ? 58.194 -8.530 19.693 1.00 45.52 371 TYR A O 1
ATOM 2518 N N . GLY A 1 359 ? 57.368 -8.691 21.786 1.00 46.22 372 GLY A N 1
ATOM 2519 C CA . GLY A 1 359 ? 58.039 -7.498 22.257 1.00 37.07 372 GLY A CA 1
ATOM 2520 C C . GLY A 1 359 ? 59.538 -7.730 22.290 1.00 41.49 372 GLY A C 1
ATOM 2521 O O . GLY A 1 359 ? 60.003 -8.802 22.689 1.00 52.68 372 GLY A O 1
ATOM 2522 N N . LYS A 1 360 ? 60.301 -6.730 21.865 1.00 42.14 373 LYS A N 1
ATOM 2523 C CA . LYS A 1 360 ? 61.752 -6.862 21.821 1.00 43.33 373 LYS A CA 1
ATOM 2524 C C . LYS A 1 360 ? 62.485 -5.670 22.442 1.00 48.53 373 LYS A C 1
ATOM 2525 O O . LYS A 1 360 ? 62.096 -4.517 22.260 1.00 58.34 373 LYS A O 1
ATOM 2531 N N . GLU A 1 361 ? 63.555 -5.966 23.168 1.00 45.92 374 GLU A N 1
ATOM 2532 C CA . GLU A 1 361 ? 64.460 -4.951 23.671 1.00 39.68 374 GLU A CA 1
ATOM 2533 C C . GLU A 1 361 ? 65.869 -5.298 23.211 1.00 45.18 374 GLU A C 1
ATOM 2534 O O . GLU A 1 361 ? 66.431 -6.302 23.653 1.00 42.88 374 GLU A O 1
ATOM 2540 N N . LEU A 1 362 ? 66.445 -4.468 22.342 1.00 35.29 375 LEU A N 1
ATOM 2541 C CA . LEU A 1 362 ? 67.824 -4.694 21.905 1.00 37.43 375 LEU A CA 1
ATOM 2542 C C . LEU A 1 362 ? 68.846 -3.816 22.635 1.00 44.18 375 LEU A C 1
ATOM 2543 O O . LEU A 1 362 ? 68.553 -2.690 23.047 1.00 48.65 375 LEU A O 1
ATOM 2548 N N . SER A 1 363 ? 70.035 -4.387 22.812 1.00 41.56 376 SER A N 1
ATOM 2549 C CA . SER A 1 363 ? 71.175 -3.739 23.436 1.00 33.91 376 SER A CA 1
ATOM 2550 C C . SER A 1 363 ? 72.439 -4.375 22.841 1.00 42.38 376 SER A C 1
ATOM 2551 O O . SER A 1 363 ? 72.384 -5.458 22.234 1.00 45.96 376 SER A O 1
ATOM 2554 N N . MET A 1 364 ? 73.575 -3.716 23.037 1.00 48.01 377 MET A N 1
ATOM 2555 C CA . MET A 1 364 ? 74.794 -4.042 22.307 1.00 42.31 377 MET A CA 1
ATOM 2556 C C . MET A 1 364 ? 76.013 -3.904 23.212 1.00 46.85 377 MET A C 1
ATOM 2557 O O . MET A 1 364 ? 76.070 -3.012 24.060 1.00 46.46 377 MET A O 1
ATOM 2562 N N . VAL A 1 365 ? 76.986 -4.787 23.034 1.00 36.64 378 VAL A N 1
ATOM 2563 C CA . VAL A 1 365 ? 78.315 -4.562 23.572 1.00 36.93 378 VAL A CA 1
ATOM 2564 C C . VAL A 1 365 ? 79.277 -4.865 22.449 1.00 46.23 378 VAL A C 1
ATOM 2565 O O . VAL A 1 365 ? 78.893 -5.478 21.450 1.00 49.96 378 VAL A O 1
ATOM 2569 N N . LYS A 1 366 ? 80.520 -4.426 22.595 1.00 44.98 379 LYS A N 1
ATOM 2570 C CA . LYS A 1 366 ? 81.469 -4.544 21.497 1.00 42.51 379 LYS A CA 1
ATOM 2571 C C . LYS A 1 366 ? 82.136 -5.924 21.430 1.00 47.96 379 LYS A C 1
ATOM 2572 O O . LYS A 1 366 ? 82.372 -6.568 22.461 1.00 53.09 379 LYS A O 1
ATOM 2578 N N . ILE A 1 367 ? 82.406 -6.387 20.211 1.00 53.10 380 ILE A N 1
ATOM 2579 C CA . ILE A 1 367 ? 83.223 -7.571 20.018 1.00 48.64 380 ILE A CA 1
ATOM 2580 C C . ILE A 1 367 ? 84.205 -7.402 18.849 1.00 46.73 380 ILE A C 1
ATOM 2581 O O . ILE A 1 367 ? 83.827 -6.900 17.786 1.00 56.42 380 ILE A O 1
ATOM 2586 N N . PRO A 1 368 ? 85.460 -7.866 19.027 1.00 48.13 381 PRO A N 1
ATOM 2587 C CA . PRO A 1 368 ? 85.962 -8.362 20.307 1.00 52.19 381 PRO A CA 1
ATOM 2588 C C . PRO A 1 368 ? 86.618 -7.250 21.092 1.00 51.78 381 PRO A C 1
ATOM 2589 O O . PRO A 1 368 ? 86.851 -6.165 20.560 1.00 59.59 381 PRO A O 1
ATOM 2593 N N . SER A 1 369 ? 87.001 -7.573 22.319 1.00 53.16 382 SER A N 1
ATOM 2594 C CA . SER A 1 369 ? 87.807 -6.697 23.143 1.00 45.83 382 SER A CA 1
ATOM 2595 C C . SER A 1 369 ? 89.242 -6.791 22.638 1.00 57.10 382 SER A C 1
ATOM 2596 O O . SER A 1 369 ? 89.597 -7.771 21.971 1.00 53.84 382 SER A O 1
ATOM 2599 N N . LYS A 1 370 ? 90.066 -5.784 22.935 1.00 60.48 383 LYS A N 1
ATOM 2600 C CA . LYS A 1 370 ? 91.470 -5.831 22.530 1.00 57.36 383 LYS A CA 1
ATOM 2601 C C . LYS A 1 370 ? 92.113 -7.122 23.038 1.00 59.67 383 LYS A C 1
ATOM 2602 O O . LYS A 1 370 ? 92.905 -7.755 22.336 1.00 59.91 383 LYS A O 1
ATOM 2608 N N . ALA A 1 371 ? 91.740 -7.510 24.258 1.00 48.87 384 ALA A N 1
ATOM 2609 C CA . ALA A 1 371 ? 92.279 -8.702 24.910 1.00 49.83 384 ALA A CA 1
ATOM 2610 C C . ALA A 1 371 ? 91.873 -10.031 24.253 1.00 59.97 384 ALA A C 1
ATOM 2611 O O . ALA A 1 371 ? 92.642 -10.994 24.256 1.00 71.86 384 ALA A O 1
ATOM 2613 N N . SER A 1 372 ? 90.658 -10.100 23.717 1.00 60.27 385 SER A N 1
ATOM 2614 C CA . SER A 1 372 ? 90.183 -11.335 23.088 1.00 58.21 385 SER A CA 1
ATOM 2615 C C . SER A 1 372 ? 90.469 -11.405 21.579 1.00 58.82 385 SER A C 1
ATOM 2616 O O . SER A 1 372 ? 90.371 -12.475 20.969 1.00 56.57 385 SER A O 1
ATOM 2619 N N . ALA A 1 373 ? 90.854 -10.277 20.984 1.00 57.25 386 ALA A N 1
ATOM 2620 C CA . ALA A 1 373 ? 90.990 -10.211 19.525 1.00 54.72 386 ALA A CA 1
ATOM 2621 C C . ALA A 1 373 ? 91.937 -11.289 18.985 1.00 59.18 386 ALA A C 1
ATOM 2622 O O . ALA A 1 373 ? 91.537 -12.100 18.155 1.00 60.44 386 ALA A O 1
ATOM 2624 N N . LYS A 1 374 ? 93.182 -11.312 19.458 1.00 75.32 387 LYS A N 1
ATOM 2625 C CA . LYS A 1 374 ? 94.148 -12.271 18.931 1.00 62.51 387 LYS A CA 1
ATOM 2626 C C . LYS A 1 374 ? 93.656 -13.706 19.107 1.00 63.85 387 LYS A C 1
ATOM 2627 O O . LYS A 1 374 ? 93.784 -14.530 18.198 1.00 69.09 387 LYS A O 1
ATOM 2633 N N . TYR A 1 375 ? 93.081 -14.002 20.269 1.00 60.33 388 TYR A N 1
ATOM 2634 C CA . TYR A 1 375 ? 92.593 -15.351 20.538 1.00 57.31 388 TYR A CA 1
ATOM 2635 C C . TYR A 1 375 ? 91.572 -15.799 19.495 1.00 62.36 388 TYR A C 1
ATOM 2636 O O . TYR A 1 375 ? 91.608 -16.939 19.030 1.00 69.62 388 TYR A O 1
ATOM 2645 N N . LEU A 1 376 ? 90.652 -14.910 19.144 1.00 58.83 389 LEU A N 1
ATOM 2646 C CA . LEU A 1 376 ? 89.667 -15.211 18.112 1.00 61.31 389 LEU A CA 1
ATOM 2647 C C . LEU A 1 376 ? 90.326 -15.284 16.733 1.00 63.62 389 LEU A C 1
ATOM 2648 O O . LEU A 1 376 ? 90.072 -16.212 15.960 1.00 60.24 389 LEU A O 1
ATOM 2653 N N . ALA A 1 377 ? 91.180 -14.307 16.438 1.00 56.59 390 ALA A N 1
ATOM 2654 C CA . ALA A 1 377 ? 91.927 -14.293 15.191 1.00 50.33 390 ALA A CA 1
ATOM 2655 C C . ALA A 1 377 ? 92.625 -15.631 14.991 1.00 67.87 390 ALA A C 1
ATOM 2656 O O . ALA A 1 377 ? 92.506 -16.250 13.934 1.00 69.41 390 ALA A O 1
ATOM 2658 N N . LYS A 1 378 ? 93.351 -16.079 16.012 1.00 65.96 391 LYS A N 1
ATOM 2659 C CA . LYS A 1 378 ? 94.031 -17.373 15.950 1.00 71.93 391 LYS A CA 1
ATOM 2660 C C . LYS A 1 378 ? 93.042 -18.524 15.754 1.00 68.04 391 LYS A C 1
ATOM 2661 O O . LYS A 1 378 ? 93.230 -19.385 14.894 1.00 71.71 391 LYS A O 1
ATOM 2667 N N . LYS A 1 379 ? 91.983 -18.523 16.552 1.00 61.80 392 LYS A N 1
ATOM 2668 C CA . LYS A 1 379 ? 91.022 -19.616 16.566 1.00 53.35 392 LYS A CA 1
ATOM 2669 C C . LYS A 1 379 ? 90.326 -19.852 15.226 1.00 59.62 392 LYS A C 1
ATOM 2670 O O . LYS A 1 379 ? 90.161 -20.994 14.800 1.00 63.72 392 LYS A O 1
ATOM 2676 N N . TYR A 1 380 ? 89.887 -18.785 14.574 1.00 57.74 393 TYR A N 1
ATOM 2677 C CA . TYR A 1 380 ? 89.198 -18.929 13.290 1.00 62.42 393 TYR A CA 1
ATOM 2678 C C . TYR A 1 380 ? 90.127 -18.701 12.101 1.00 65.60 393 TYR A C 1
ATOM 2679 O O . TYR A 1 380 ? 89.694 -18.690 10.951 1.00 65.18 393 TYR A O 1
ATOM 2688 N N . ASN A 1 381 ? 91.410 -18.516 12.394 1.00 69.93 394 ASN A N 1
ATOM 2689 C CA . ASN A 1 381 ? 92.412 -18.336 11.351 1.00 73.18 394 ASN A CA 1
ATOM 2690 C C . ASN A 1 381 ? 92.113 -17.108 10.490 1.00 67.07 394 ASN A C 1
ATOM 2691 O O . ASN A 1 381 ? 92.150 -17.174 9.261 1.00 68.64 394 ASN A O 1
ATOM 2696 N N . LYS A 1 382 ? 91.819 -15.992 11.153 1.00 62.18 395 LYS A N 1
ATOM 2697 C CA . LYS A 1 382 ? 91.513 -14.734 10.484 1.00 61.89 395 LYS A CA 1
ATOM 2698 C C . LYS A 1 382 ? 92.353 -13.620 11.082 1.00 62.62 395 LYS A C 1
ATOM 2699 O O . LYS A 1 382 ? 92.879 -13.761 12.187 1.00 68.19 395 LYS A O 1
ATOM 2705 N N . SER A 1 383 ? 92.482 -12.512 10.359 1.00 68.41 396 SER A N 1
ATOM 2706 C CA . SER A 1 383 ? 93.223 -11.361 10.874 1.00 61.94 396 SER A CA 1
ATOM 2707 C C . SER A 1 383 ? 92.448 -10.735 12.026 1.00 63.15 396 SER A C 1
ATOM 2708 O O . SER A 1 383 ? 91.216 -10.828 12.078 1.00 63.02 396 SER A O 1
ATOM 2711 N N . GLU A 1 384 ? 93.157 -10.092 12.947 1.00 65.67 397 GLU A N 1
ATOM 2712 C CA . GLU A 1 384 ? 92.474 -9.409 14.038 1.00 64.81 397 GLU A CA 1
ATOM 2713 C C . GLU A 1 384 ? 91.399 -8.461 13.506 1.00 67.54 397 GLU A C 1
ATOM 2714 O O . GLU A 1 384 ? 90.303 -8.363 14.069 1.00 62.92 397 GLU A O 1
ATOM 2720 N N . GLN A 1 385 ? 91.704 -7.777 12.409 1.00 64.11 398 GLN A N 1
ATOM 2721 C CA . GLN A 1 385 ? 90.768 -6.804 11.864 1.00 65.74 398 GLN A CA 1
ATOM 2722 C C . GLN A 1 385 ? 89.552 -7.484 11.263 1.00 69.23 398 GLN A C 1
ATOM 2723 O O . GLN A 1 385 ? 88.427 -6.984 11.371 1.00 66.26 398 GLN A O 1
ATOM 2729 N N . TYR A 1 386 ? 89.783 -8.626 10.623 1.00 61.53 399 TYR A N 1
ATOM 2730 C CA . TYR A 1 386 ? 88.695 -9.383 10.023 1.00 60.19 399 TYR A CA 1
ATOM 2731 C C . TYR A 1 386 ? 87.646 -9.680 11.086 1.00 63.98 399 TYR A C 1
ATOM 2732 O O . TYR A 1 386 ? 86.456 -9.415 10.891 1.00 62.53 399 TYR A O 1
ATOM 2741 N N . ILE A 1 387 ? 88.100 -10.219 12.217 1.00 62.72 400 ILE A N 1
ATOM 2742 C CA . ILE A 1 387 ? 87.208 -10.508 13.334 1.00 61.72 400 ILE A CA 1
ATOM 2743 C C . ILE A 1 387 ? 86.332 -9.292 13.638 1.00 63.28 400 ILE A C 1
ATOM 2744 O O . ILE A 1 387 ? 85.101 -9.397 13.693 1.00 59.67 400 ILE A O 1
ATOM 2749 N N . GLY A 1 388 ? 86.975 -8.139 13.802 1.00 55.13 401 GLY A N 1
ATOM 2750 C CA . GLY A 1 388 ? 86.285 -6.913 14.147 1.00 51.72 401 GLY A CA 1
ATOM 2751 C C . GLY A 1 388 ? 85.210 -6.507 13.161 1.00 51.90 401 GLY A C 1
ATOM 2752 O O . GLY A 1 388 ? 84.210 -5.912 13.562 1.00 54.69 401 GLY A O 1
ATOM 2753 N N . GLU A 1 389 ? 85.430 -6.776 11.875 1.00 51.61 402 GLU A N 1
ATOM 2754 C CA . GLU A 1 389 ? 84.427 -6.487 10.841 1.00 50.36 402 GLU A CA 1
ATOM 2755 C C . GLU A 1 389 ? 83.353 -7.550 10.663 1.00 55.18 402 GLU A C 1
ATOM 2756 O O . GLU A 1 389 ? 82.215 -7.233 10.355 1.00 55.92 402 GLU A O 1
ATOM 2762 N N . ASN A 1 390 ? 83.750 -8.814 10.748 1.00 58.22 403 ASN A N 1
ATOM 2763 C CA . ASN A 1 390 ? 82.868 -9.910 10.349 1.00 52.30 403 ASN A CA 1
ATOM 2764 C C . ASN A 1 390 ? 82.132 -10.711 11.437 1.00 51.00 403 ASN A C 1
ATOM 2765 O O . ASN A 1 390 ? 81.252 -11.521 11.126 1.00 54.54 403 ASN A O 1
ATOM 2770 N N . ILE A 1 391 ? 82.454 -10.467 12.703 1.00 43.90 404 ILE A N 1
ATOM 2771 C CA . ILE A 1 391 ? 81.991 -11.372 13.757 1.00 41.00 404 ILE A CA 1
ATOM 2772 C C . ILE A 1 391 ? 80.903 -10.731 14.606 1.00 45.87 404 ILE A C 1
ATOM 2773 O O . ILE A 1 391 ? 81.017 -9.580 15.019 1.00 48.67 404 ILE A O 1
ATOM 2778 N N . LEU A 1 392 ? 79.842 -11.484 14.860 1.00 43.33 405 LEU A N 1
ATOM 2779 C CA . LEU A 1 392 ? 78.788 -11.023 15.748 1.00 42.57 405 LEU A CA 1
ATOM 2780 C C . LEU A 1 392 ? 78.260 -12.168 16.622 1.00 45.76 405 LEU A C 1
ATOM 2781 O O . LEU A 1 392 ? 78.354 -13.336 16.261 1.00 47.84 405 LEU A O 1
ATOM 2786 N N . VAL A 1 393 ? 77.713 -11.811 17.778 1.00 46.08 406 VAL A N 1
ATOM 2787 C CA . VAL A 1 393 ? 77.059 -12.765 18.658 1.00 35.07 406 VAL A CA 1
ATOM 2788 C C . VAL A 1 393 ? 75.647 -12.252 18.923 1.00 41.20 406 VAL A C 1
ATOM 2789 O O . VAL A 1 393 ? 75.429 -11.059 19.181 1.00 46.51 406 VAL A O 1
ATOM 2793 N N . LEU A 1 394 ? 74.692 -13.170 18.869 1.00 36.37 407 LEU A N 1
ATOM 2794 C CA . LEU A 1 394 ? 73.283 -12.832 18.958 1.00 35.64 407 LEU A CA 1
ATOM 2795 C C . LEU A 1 394 ? 72.665 -13.664 20.072 1.00 39.10 407 LEU A C 1
ATOM 2796 O O . LEU A 1 394 ? 72.812 -14.889 20.103 1.00 43.23 407 LEU A O 1
ATOM 2801 N N . ASP A 1 395 ? 72.018 -12.992 21.018 1.00 37.65 408 ASP A N 1
ATOM 2802 C CA . ASP A 1 395 ? 71.366 -13.688 22.122 1.00 38.85 408 ASP A CA 1
ATOM 2803 C C . ASP A 1 395 ? 69.885 -13.356 22.108 1.00 44.97 408 ASP A C 1
ATOM 2804 O O . ASP A 1 395 ? 69.491 -12.213 22.360 1.00 48.86 408 ASP A O 1
ATOM 2809 N N . ILE A 1 396 ? 69.064 -14.353 21.803 1.00 41.05 409 ILE A N 1
ATOM 2810 C CA . ILE A 1 396 ? 67.625 -14.156 21.821 1.00 42.84 409 ILE A CA 1
ATOM 2811 C C . ILE A 1 396 ? 66.993 -14.974 22.943 1.00 40.87 409 ILE A C 1
ATOM 2812 O O . ILE A 1 396 ? 67.100 -16.200 22.978 1.00 39.88 409 ILE A O 1
ATOM 2817 N N . PHE A 1 397 ? 66.346 -14.289 23.876 1.00 34.03 410 PHE A N 1
ATOM 2818 C CA . PHE A 1 397 ? 65.838 -14.969 25.048 1.00 38.27 410 PHE A CA 1
ATOM 2819 C C . PHE A 1 397 ? 64.637 -14.211 25.582 1.00 38.03 410 PHE A C 1
ATOM 2820 O O . PHE A 1 397 ? 64.303 -13.126 25.099 1.00 44.20 410 PHE A O 1
ATOM 2828 N N . PHE A 1 398 ? 64.001 -14.775 26.600 1.00 44.02 411 PHE A N 1
ATOM 2829 C CA . PHE A 1 398 ? 62.825 -14.161 27.199 1.00 41.68 411 PHE A CA 1
ATOM 2830 C C . PHE A 1 398 ? 63.141 -13.568 28.560 1.00 43.23 411 PHE A C 1
ATOM 2831 O O . PHE A 1 398 ? 64.013 -14.055 29.277 1.00 45.81 411 PHE A O 1
ATOM 2839 N N . GLU A 1 399 ? 62.459 -12.485 28.899 1.00 48.75 412 GLU A N 1
ATOM 2840 C CA . GLU A 1 399 ? 62.601 -11.928 30.228 1.00 46.60 412 GLU A CA 1
ATOM 2841 C C . GLU A 1 399 ? 61.748 -12.754 31.182 1.00 44.53 412 GLU A C 1
ATOM 2842 O O . GLU A 1 399 ? 61.002 -13.631 30.748 1.00 58.03 412 GLU A O 1
ATOM 2848 N N . ALA A 1 400 ? 61.816 -12.446 32.470 1.00 59.24 413 ALA A N 1
ATOM 2849 C CA . ALA A 1 400 ? 61.069 -13.211 33.467 1.00 62.37 413 ALA A CA 1
ATOM 2850 C C . ALA A 1 400 ? 59.578 -13.349 33.111 1.00 63.31 413 ALA A C 1
ATOM 2851 O O . ALA A 1 400 ? 59.038 -14.471 33.077 1.00 69.38 413 ALA A O 1
ATOM 2853 N N . LEU A 1 401 ? 58.913 -12.233 32.819 1.00 61.68 414 LEU A N 1
ATOM 2854 C CA . LEU A 1 401 ? 57.528 -12.352 32.377 1.00 85.99 414 LEU A CA 1
ATOM 2855 C C . LEU A 1 401 ? 57.534 -12.423 30.866 1.00 77.51 414 LEU A C 1
ATOM 2856 O O . LEU A 1 401 ? 57.652 -11.410 30.159 1.00 64.49 414 LEU A O 1
ATOM 2861 N N . ASN A 1 402 ? 57.345 -13.642 30.389 1.00 69.63 415 ASN A N 1
ATOM 2862 C CA . ASN A 1 402 ? 57.492 -13.950 28.985 1.00 67.03 415 ASN A CA 1
ATOM 2863 C C . ASN A 1 402 ? 56.174 -13.904 28.234 1.00 62.97 415 ASN A C 1
ATOM 2864 O O . ASN A 1 402 ? 56.173 -13.885 27.005 1.00 66.44 415 ASN A O 1
ATOM 2869 N N . TYR A 1 403 ? 55.060 -13.840 28.973 1.00 65.43 416 TYR A N 1
ATOM 2870 C CA . TYR A 1 403 ? 53.743 -14.151 28.398 1.00 66.26 416 TYR A CA 1
ATOM 2871 C C . TYR A 1 403 ? 52.592 -13.176 28.684 1.00 67.58 416 TYR A C 1
ATOM 2872 O O . TYR A 1 403 ? 52.207 -12.975 29.832 1.00 74.94 416 TYR A O 1
ATOM 2881 N N . GLU A 1 404 ? 52.026 -12.597 27.629 1.00 67.87 417 GLU A N 1
ATOM 2882 C CA . GLU A 1 404 ? 50.914 -11.666 27.793 1.00 57.38 417 GLU A CA 1
ATOM 2883 C C . GLU A 1 404 ? 49.776 -12.009 26.851 1.00 62.36 417 GLU A C 1
ATOM 2884 O O . GLU A 1 404 ? 49.996 -12.375 25.693 1.00 63.58 417 GLU A O 1
ATOM 2890 N N . THR A 1 405 ? 48.551 -11.889 27.343 1.00 56.28 418 THR A N 1
ATOM 2891 C CA . THR A 1 405 ? 47.393 -12.194 26.512 1.00 54.13 418 THR A CA 1
ATOM 2892 C C . THR A 1 405 ? 46.448 -11.009 26.419 1.00 60.26 418 THR A C 1
ATOM 2893 O O . THR A 1 405 ? 46.127 -10.366 27.423 1.00 61.26 418 THR A O 1
ATOM 2897 N N . ILE A 1 406 ? 46.020 -10.716 25.199 1.00 58.45 419 ILE A N 1
ATOM 2898 C CA . ILE A 1 406 ? 45.027 -9.686 24.980 1.00 59.79 419 ILE A CA 1
ATOM 2899 C C . ILE A 1 406 ? 43.952 -10.330 24.136 1.00 61.75 419 ILE A C 1
ATOM 2900 O O . ILE A 1 406 ? 44.166 -10.635 22.961 1.00 74.67 419 ILE A O 1
ATOM 2905 N N . GLU A 1 407 ? 42.789 -10.529 24.737 1.00 63.70 420 GLU A N 1
ATOM 2906 C CA . GLU A 1 407 ? 41.768 -11.358 24.117 1.00 64.93 420 GLU A CA 1
ATOM 2907 C C . GLU A 1 407 ? 40.405 -10.702 24.150 1.00 67.47 420 GLU A C 1
ATOM 2908 O O . GLU A 1 407 ? 39.920 -10.298 25.210 1.00 70.10 420 GLU A O 1
ATOM 2914 N N . GLN A 1 408 ? 39.799 -10.588 22.976 1.00 58.65 421 GLN A N 1
ATOM 2915 C CA . GLN A 1 408 ? 38.426 -10.117 22.872 1.00 67.86 421 GLN A CA 1
ATOM 2916 C C . GLN A 1 408 ? 37.446 -11.238 23.260 1.00 81.71 421 GLN A C 1
ATOM 2917 O O . GLN A 1 408 ? 37.485 -12.346 22.714 1.00 84.06 421 GLN A O 1
ATOM 2923 N N . LYS A 1 409 ? 36.582 -10.945 24.223 1.00 82.82 422 LYS A N 1
ATOM 2924 C CA . LYS A 1 409 ? 35.569 -11.887 24.661 1.00 74.07 422 LYS A CA 1
ATOM 2925 C C . LYS A 1 409 ? 34.217 -11.230 24.433 1.00 85.52 422 LYS A C 1
ATOM 2926 O O . LYS A 1 409 ? 34.125 -10.003 24.373 1.00 80.06 422 LYS A O 1
ATOM 2932 N N . LYS A 1 410 ? 33.172 -12.041 24.302 1.00 91.76 423 LYS A N 1
ATOM 2933 C CA . LYS A 1 410 ? 31.815 -11.517 24.179 1.00 94.06 423 LYS A CA 1
ATOM 2934 C C . LYS A 1 410 ? 31.320 -11.028 25.546 1.00 98.65 423 LYS A C 1
ATOM 2935 O O . LYS A 1 410 ? 31.325 -11.777 26.531 1.00 96.14 423 LYS A O 1
ATOM 2941 N N . ALA A 1 411 ? 30.908 -9.764 25.608 1.00 98.35 424 ALA A N 1
ATOM 2942 C CA . ALA A 1 411 ? 30.495 -9.154 26.873 1.00 103.20 424 ALA A CA 1
ATOM 2943 C C . ALA A 1 411 ? 29.087 -9.582 27.261 1.00 112.86 424 ALA A C 1
ATOM 2944 O O . ALA A 1 411 ? 28.804 -9.846 28.432 1.00 110.30 424 ALA A O 1
ATOM 2946 N N . TYR A 1 412 ? 28.207 -9.639 26.266 1.00 119.74 425 TYR A N 1
ATOM 2947 C CA . TYR A 1 412 ? 26.823 -10.012 26.505 1.00 120.41 425 TYR A CA 1
ATOM 2948 C C . TYR A 1 412 ? 26.391 -11.142 25.587 1.00 125.58 425 TYR A C 1
ATOM 2949 O O . TYR A 1 412 ? 26.269 -10.964 24.362 1.00 121.55 425 TYR A O 1
ATOM 2958 N N . GLU A 1 413 ? 26.166 -12.308 26.183 1.00 123.74 426 GLU A N 1
ATOM 2959 C CA . GLU A 1 413 ? 25.654 -13.429 25.422 1.00 136.23 426 GLU A CA 1
ATOM 2960 C C . GLU A 1 413 ? 24.339 -13.909 26.020 1.00 146.02 426 GLU A C 1
ATOM 2961 O O . GLU A 1 413 ? 23.905 -13.435 27.078 1.00 146.50 426 GLU A O 1
ATOM 2967 N N . VAL A 1 414 ? 23.776 -14.922 25.377 1.00 141.51 427 VAL A N 1
ATOM 2968 C CA . VAL A 1 414 ? 22.352 -15.226 25.445 1.00 129.60 427 VAL A CA 1
ATOM 2969 C C . VAL A 1 414 ? 21.857 -15.544 26.880 1.00 125.28 427 VAL A C 1
ATOM 2970 O O . VAL A 1 414 ? 20.656 -15.758 27.065 1.00 128.23 427 VAL A O 1
ATOM 2972 N N . ALA A 1 415 ? 22.721 -15.578 27.910 1.00 137.96 428 ALA A N 1
ATOM 2973 C CA . ALA A 1 415 ? 22.168 -15.440 29.273 1.00 135.82 428 ALA A CA 1
ATOM 2974 C C . ALA A 1 415 ? 21.681 -14.014 29.675 1.00 147.69 428 ALA A C 1
ATOM 2975 O O . ALA A 1 415 ? 20.527 -13.837 30.057 1.00 150.38 428 ALA A O 1
ATOM 2977 N N . GLY A 1 416 ? 22.544 -13.008 29.567 1.00 145.18 429 GLY A N 1
ATOM 2978 C CA . GLY A 1 416 ? 22.261 -11.728 30.206 1.00 132.52 429 GLY A CA 1
ATOM 2979 C C . GLY A 1 416 ? 21.023 -11.008 29.704 1.00 145.47 429 GLY A C 1
ATOM 2980 O O . GLY A 1 416 ? 20.213 -10.490 30.484 1.00 146.78 429 GLY A O 1
ATOM 2981 N N . LEU A 1 417 ? 20.904 -10.951 28.384 1.00 139.77 430 LEU A N 1
ATOM 2982 C CA . LEU A 1 417 ? 19.802 -10.263 27.738 1.00 136.80 430 LEU A CA 1
ATOM 2983 C C . LEU A 1 417 ? 18.485 -10.853 28.190 1.00 159.06 430 LEU A C 1
ATOM 2984 O O . LEU A 1 417 ? 17.707 -10.212 28.899 1.00 161.83 430 LEU A O 1
ATOM 2989 N N . LEU A 1 418 ? 18.262 -12.098 27.782 1.00 167.85 431 LEU A N 1
ATOM 2990 C CA . LEU A 1 418 ? 16.996 -12.784 28.002 1.00 159.40 431 LEU A CA 1
ATOM 2991 C C . LEU A 1 418 ? 16.701 -13.030 29.480 1.00 165.15 431 LEU A C 1
ATOM 2992 O O . LEU A 1 418 ? 15.549 -13.237 29.857 1.00 172.42 431 LEU A O 1
ATOM 2994 N N . GLY A 1 419 ? 17.736 -13.012 30.314 1.00 157.67 432 GLY A N 1
ATOM 2995 C CA . GLY A 1 419 ? 17.545 -13.180 31.742 1.00 153.68 432 GLY A CA 1
ATOM 2996 C C . GLY A 1 419 ? 16.726 -12.044 32.327 1.00 173.04 432 GLY A C 1
ATOM 2997 O O . GLY A 1 419 ? 15.688 -12.267 32.953 1.00 182.47 432 GLY A O 1
ATOM 2998 N N . ASP A 1 420 ? 17.187 -10.818 32.100 1.00 169.14 433 ASP A N 1
ATOM 2999 C CA . ASP A 1 420 ? 16.554 -9.635 32.674 1.00 165.14 433 ASP A CA 1
ATOM 3000 C C . ASP A 1 420 ? 15.475 -9.052 31.757 1.00 166.62 433 ASP A C 1
ATOM 3001 O O . ASP A 1 420 ? 14.297 -9.016 32.121 1.00 162.51 433 ASP A O 1
ATOM 3006 N N . ILE A 1 421 ? 15.882 -8.590 30.576 1.00 165.32 434 ILE A N 1
ATOM 3007 C CA . ILE A 1 421 ? 14.944 -8.029 29.604 1.00 167.51 434 ILE A CA 1
ATOM 3008 C C . ILE A 1 421 ? 13.904 -9.060 29.167 1.00 170.11 434 ILE A C 1
ATOM 3009 O O . ILE A 1 421 ? 12.701 -8.803 29.228 1.00 173.62 434 ILE A O 1
ATOM 3011 N N . GLY A 1 422 ? 14.374 -10.224 28.730 1.00 162.64 435 GLY A N 1
ATOM 3012 C CA . GLY A 1 422 ? 13.495 -11.299 28.302 1.00 162.74 435 GLY A CA 1
ATOM 3013 C C . GLY A 1 422 ? 12.692 -11.926 29.430 1.00 175.61 435 GLY A C 1
ATOM 3014 O O . GLY A 1 422 ? 11.614 -12.480 29.199 1.00 166.74 435 GLY A O 1
ATOM 3015 N N . GLY A 1 423 ? 13.220 -11.852 30.651 1.00 181.42 436 GLY A N 1
ATOM 3016 C CA . GLY A 1 423 ? 12.541 -12.387 31.820 1.00 176.04 436 GLY A CA 1
ATOM 3017 C C . GLY A 1 423 ? 11.292 -11.604 32.183 1.00 173.69 436 GLY A C 1
ATOM 3018 O O . GLY A 1 423 ? 10.215 -12.178 32.356 1.00 166.42 436 GLY A O 1
ATOM 3019 N N . GLN A 1 424 ? 11.439 -10.288 32.303 1.00 170.96 437 GLN A N 1
ATOM 3020 C CA . GLN A 1 424 ? 10.304 -9.413 32.565 1.00 163.49 437 GLN A CA 1
ATOM 3021 C C . GLN A 1 424 ? 9.508 -9.160 31.286 1.00 161.81 437 GLN A C 1
ATOM 3022 O O . GLN A 1 424 ? 8.436 -8.557 31.322 1.00 155.70 437 GLN A O 1
ATOM 3024 N N . MET A 1 425 ? 10.045 -9.627 30.159 1.00 165.67 438 MET A N 1
ATOM 3025 C CA . MET A 1 425 ? 9.394 -9.481 28.858 1.00 165.17 438 MET A CA 1
ATOM 3026 C C . MET A 1 425 ? 8.047 -10.201 28.809 1.00 173.62 438 MET A C 1
ATOM 3027 O O . MET A 1 425 ? 7.035 -9.615 28.421 1.00 169.28 438 MET A O 1
ATOM 3029 N N . GLY A 1 426 ? 8.041 -11.473 29.199 1.00 169.74 439 GLY A N 1
ATOM 3030 C CA . GLY A 1 426 ? 6.816 -12.253 29.242 1.00 154.66 439 GLY A CA 1
ATOM 3031 C C . GLY A 1 426 ? 5.799 -11.684 30.215 1.00 158.09 439 GLY A C 1
ATOM 3032 O O . GLY A 1 426 ? 4.613 -12.007 30.142 1.00 155.23 439 GLY A O 1
ATOM 3033 N N . LEU A 1 427 ? 6.267 -10.833 31.126 1.00 160.37 440 LEU A N 1
ATOM 3034 C CA . LEU A 1 427 ? 5.409 -10.204 32.131 1.00 158.82 440 LEU A CA 1
ATOM 3035 C C . LEU A 1 427 ? 4.424 -9.205 31.515 1.00 161.48 440 LEU A C 1
ATOM 3036 O O . LEU A 1 427 ? 3.345 -8.967 32.065 1.00 153.67 440 LEU A O 1
ATOM 3041 N N . PHE A 1 428 ? 4.798 -8.621 30.380 1.00 163.07 441 PHE A N 1
ATOM 3042 C CA . PHE A 1 428 ? 3.910 -7.721 29.651 1.00 164.47 441 PHE A CA 1
ATOM 3043 C C . PHE A 1 428 ? 2.896 -8.511 28.834 1.00 161.70 441 PHE A C 1
ATOM 3044 O O . PHE A 1 428 ? 1.763 -8.066 28.636 1.00 153.66 441 PHE A O 1
ATOM 3052 N N . ILE A 1 429 ? 3.314 -9.680 28.354 1.00 167.97 442 ILE A N 1
ATOM 3053 C CA . ILE A 1 429 ? 2.382 -10.648 27.797 1.00 166.35 442 ILE A CA 1
ATOM 3054 C C . ILE A 1 429 ? 1.458 -11.069 28.929 1.00 169.81 442 ILE A C 1
ATOM 3055 O O . ILE A 1 429 ? 0.258 -11.274 28.733 1.00 167.02 442 ILE A O 1
ATOM 3057 N N . GLY A 1 430 ? 2.035 -11.184 30.123 1.00 165.90 443 GLY A N 1
ATOM 3058 C CA . GLY A 1 430 ? 1.274 -11.445 31.328 1.00 151.97 443 GLY A CA 1
ATOM 3059 C C . GLY A 1 430 ? 0.291 -10.323 31.592 1.00 159.75 443 GLY A C 1
ATOM 3060 O O . GLY A 1 430 ? -0.839 -10.566 32.008 1.00 159.87 443 GLY A O 1
ATOM 3061 N N . ALA A 1 431 ? 0.726 -9.089 31.344 1.00 160.32 444 ALA A N 1
ATOM 3062 C CA . ALA A 1 431 ? -0.128 -7.916 31.509 1.00 152.68 444 ALA A CA 1
ATOM 3063 C C . ALA A 1 431 ? -1.224 -7.867 30.446 1.00 158.93 444 ALA A C 1
ATOM 3064 O O . ALA A 1 431 ? -2.384 -7.593 30.754 1.00 162.17 444 ALA A O 1
ATOM 3066 N N . SER A 1 432 ? -0.846 -8.132 29.198 1.00 159.35 445 SER A N 1
ATOM 3067 C CA . SER A 1 432 ? -1.776 -8.084 28.070 1.00 155.87 445 SER A CA 1
ATOM 3068 C C . SER A 1 432 ? -2.808 -9.213 28.101 1.00 159.07 445 SER A C 1
ATOM 3069 O O . SER A 1 432 ? -4.013 -8.964 28.012 1.00 152.62 445 SER A O 1
ATOM 3071 N N . ILE A 1 433 ? -2.334 -10.451 28.215 1.00 161.85 446 ILE A N 1
ATOM 3072 C CA . ILE A 1 433 ? -3.223 -11.602 28.327 1.00 157.97 446 ILE A CA 1
ATOM 3073 C C . ILE A 1 433 ? -4.206 -11.380 29.473 1.00 162.01 446 ILE A C 1
ATOM 3074 O O . ILE A 1 433 ? -5.396 -11.675 29.351 1.00 157.15 446 ILE A O 1
ATOM 3076 N N . LEU A 1 434 ? -3.695 -10.852 30.584 1.00 160.45 447 LEU A N 1
ATOM 3077 C CA . LEU A 1 434 ? -4.526 -10.483 31.726 1.00 157.41 447 LEU A CA 1
ATOM 3078 C C . LEU A 1 434 ? -5.519 -9.382 31.372 1.00 166.12 447 LEU A C 1
ATOM 3079 O O . LEU A 1 434 ? -6.729 -9.548 31.533 1.00 169.57 447 LEU A O 1
ATOM 3084 N N . THR A 1 435 ? -4.994 -8.256 30.893 1.00 162.57 448 THR A N 1
ATOM 3085 C CA . THR A 1 435 ? -5.802 -7.072 30.592 1.00 159.65 448 THR A CA 1
ATOM 3086 C C . THR A 1 435 ? -6.777 -7.267 29.424 1.00 166.99 448 THR A C 1
ATOM 3087 O O . THR A 1 435 ? -7.590 -6.385 29.137 1.00 164.41 448 THR A O 1
ATOM 3089 N N . VAL A 1 436 ? -6.686 -8.407 28.741 1.00 168.32 449 VAL A N 1
ATOM 3090 C CA . VAL A 1 436 ? -7.688 -8.770 27.747 1.00 167.03 449 VAL A CA 1
ATOM 3091 C C . VAL A 1 436 ? -8.986 -9.075 28.477 1.00 163.82 449 VAL A C 1
ATOM 3092 O O . VAL A 1 436 ? -10.078 -8.894 27.937 1.00 153.33 449 VAL A O 1
ATOM 3094 N N . LEU A 1 437 ? -8.844 -9.541 29.716 1.00 168.72 450 LEU A N 1
ATOM 3095 C CA . LEU A 1 437 ? -9.974 -9.797 30.603 1.00 160.30 450 LEU A CA 1
ATOM 3096 C C . LEU A 1 437 ? -10.578 -8.488 31.119 1.00 162.25 450 LEU A C 1
ATOM 3097 O O . LEU A 1 437 ? -11.734 -8.453 31.550 1.00 156.23 450 LEU A O 1
ATOM 3099 N N . GLU A 1 438 ? -9.795 -7.413 31.074 1.00 165.27 451 GLU A N 1
ATOM 3100 C CA . GLU A 1 438 ? -10.321 -6.086 31.365 1.00 162.77 451 GLU A CA 1
ATOM 3101 C C . GLU A 1 438 ? -11.229 -5.686 30.208 1.00 161.49 451 GLU A C 1
ATOM 3102 O O . GLU A 1 438 ? -12.138 -4.873 30.369 1.00 156.44 451 GLU A O 1
ATOM 3104 N N . LEU A 1 439 ? -10.954 -6.261 29.038 1.00 161.40 452 LEU A N 1
ATOM 3105 C CA . LEU A 1 439 ? -11.788 -6.095 27.849 1.00 159.47 452 LEU A CA 1
ATOM 3106 C C . LEU A 1 439 ? -13.001 -7.027 27.839 1.00 157.13 452 LEU A C 1
ATOM 3107 O O . LEU A 1 439 ? -14.115 -6.614 27.507 1.00 137.09 452 LEU A O 1
ATOM 3109 N N . PHE A 1 440 ? -12.782 -8.282 28.219 1.00 165.88 453 PHE A N 1
ATOM 3110 C CA . PHE A 1 440 ? -13.844 -9.287 28.215 1.00 149.76 453 PHE A CA 1
ATOM 3111 C C . PHE A 1 440 ? -14.723 -9.188 29.461 1.00 153.76 453 PHE A C 1
ATOM 3112 O O . PHE A 1 440 ? -15.638 -9.987 29.648 1.00 142.60 453 PHE A O 1
ATOM 3114 N N . ASP A 1 441 ? -14.435 -8.218 30.324 1.00 165.72 454 ASP A N 1
ATOM 3115 C CA . ASP A 1 441 ? -15.308 -7.934 31.457 1.00 156.88 454 ASP A CA 1
ATOM 3116 C C . ASP A 1 441 ? -16.623 -7.343 30.958 1.00 144.60 454 ASP A C 1
ATOM 3117 O O . ASP A 1 441 ? -16.998 -6.227 31.318 1.00 121.29 454 ASP A O 1
ATOM 3119 N N . VAL B 1 32 ? -6.286 -3.009 57.531 1.00 149.30 45 VAL B N 1
ATOM 3120 C CA . VAL B 1 32 ? -5.501 -1.784 57.440 1.00 137.89 45 VAL B CA 1
ATOM 3121 C C . VAL B 1 32 ? -4.006 -2.085 57.350 1.00 151.06 45 VAL B C 1
ATOM 3122 O O . VAL B 1 32 ? -3.174 -1.267 57.747 1.00 143.51 45 VAL B O 1
ATOM 3124 N N . VAL B 1 33 ? -3.677 -3.269 56.839 1.00 161.42 46 VAL B N 1
ATOM 3125 C CA . VAL B 1 33 ? -2.290 -3.643 56.564 1.00 160.73 46 VAL B CA 1
ATOM 3126 C C . VAL B 1 33 ? -1.935 -3.397 55.096 1.00 163.93 46 VAL B C 1
ATOM 3127 O O . VAL B 1 33 ? -0.809 -3.659 54.664 1.00 157.49 46 VAL B O 1
ATOM 3129 N N . TRP B 1 34 ? -2.909 -2.902 54.335 1.00 165.40 47 TRP B N 1
ATOM 3130 C CA . TRP B 1 34 ? -2.692 -2.533 52.937 1.00 160.34 47 TRP B CA 1
ATOM 3131 C C . TRP B 1 34 ? -1.814 -1.285 52.852 1.00 160.51 47 TRP B C 1
ATOM 3132 O O . TRP B 1 34 ? -1.133 -1.060 51.848 1.00 157.73 47 TRP B O 1
ATOM 3134 N N . ALA B 1 35 ? -1.860 -0.465 53.899 1.00 154.91 48 ALA B N 1
ATOM 3135 C CA . ALA B 1 35 ? -0.916 0.635 54.071 1.00 154.15 48 ALA B CA 1
ATOM 3136 C C . ALA B 1 35 ? 0.399 0.145 54.686 1.00 158.01 48 ALA B C 1
ATOM 3137 O O . ALA B 1 35 ? 1.465 0.705 54.426 1.00 154.19 48 ALA B O 1
ATOM 3139 N N . LEU B 1 36 ? 0.313 -0.895 55.512 1.00 156.22 49 LEU B N 1
ATOM 3140 C CA . LEU B 1 36 ? 1.494 -1.497 56.129 1.00 152.00 49 LEU B CA 1
ATOM 3141 C C . LEU B 1 36 ? 2.392 -2.157 55.082 1.00 155.98 49 LEU B C 1
ATOM 3142 O O . LEU B 1 36 ? 3.612 -2.226 55.254 1.00 149.89 49 LEU B O 1
ATOM 3144 N N . CYS B 1 37 ? 1.781 -2.645 54.004 1.00 157.82 50 CYS B N 1
ATOM 3145 C CA . CYS B 1 37 ? 2.523 -3.178 52.865 1.00 158.65 50 CYS B CA 1
ATOM 3146 C C . CYS B 1 37 ? 2.922 -2.047 51.919 1.00 159.66 50 CYS B C 1
ATOM 3147 O O . CYS B 1 37 ? 3.761 -2.225 51.034 1.00 152.04 50 CYS B O 1
ATOM 3149 N N . PHE B 1 38 ? 2.305 -0.885 52.114 1.00 155.85 51 PHE B N 1
ATOM 3150 C CA . PHE B 1 38 ? 2.640 0.321 51.363 1.00 150.63 51 PHE B CA 1
ATOM 3151 C C . PHE B 1 38 ? 3.898 0.937 51.957 1.00 146.95 51 PHE B C 1
ATOM 3152 O O . PHE B 1 38 ? 4.698 1.552 51.249 1.00 140.38 51 PHE B O 1
ATOM 3160 N N . MET B 1 39 ? 4.060 0.773 53.267 1.00 151.35 52 MET B N 1
ATOM 3161 C CA . MET B 1 39 ? 5.292 1.162 53.942 1.00 151.27 52 MET B CA 1
ATOM 3162 C C . MET B 1 39 ? 6.439 0.287 53.440 1.00 149.49 52 MET B C 1
ATOM 3163 O O . MET B 1 39 ? 7.585 0.730 53.372 1.00 142.14 52 MET B O 1
ATOM 3165 N N . GLY B 1 40 ? 6.114 -0.953 53.081 1.00 154.00 53 GLY B N 1
ATOM 3166 C CA . GLY B 1 40 ? 7.086 -1.898 52.554 1.00 145.27 53 GLY B CA 1
ATOM 3167 C C . GLY B 1 40 ? 7.679 -1.529 51.203 1.00 144.24 53 GLY B C 1
ATOM 3168 O O . GLY B 1 40 ? 8.902 -1.482 51.051 1.00 136.20 53 GLY B O 1
ATOM 3169 N N . SER B 1 41 ? 6.820 -1.280 50.216 1.00 149.71 54 SER B N 1
ATOM 3170 C CA . SER B 1 41 ? 7.276 -0.889 48.883 1.00 148.16 54 SER B CA 1
ATOM 3171 C C . SER B 1 41 ? 7.933 0.494 48.882 1.00 151.20 54 SER B C 1
ATOM 3172 O O . SER B 1 41 ? 8.695 0.826 47.972 1.00 148.07 54 SER B O 1
ATOM 3174 N N . LEU B 1 42 ? 7.622 1.303 49.891 1.00 150.11 55 LEU B N 1
ATOM 3175 C CA . LEU B 1 42 ? 8.292 2.584 50.071 1.00 146.26 55 LEU B CA 1
ATOM 3176 C C . LEU B 1 42 ? 9.660 2.350 50.695 1.00 140.72 55 LEU B C 1
ATOM 3177 O O . LEU B 1 42 ? 10.656 2.937 50.277 1.00 137.55 55 LEU B O 1
ATOM 3179 N N . ALA B 1 43 ? 9.693 1.480 51.699 1.00 142.89 56 ALA B N 1
ATOM 3180 C CA . ALA B 1 43 ? 10.931 1.124 52.384 1.00 143.99 56 ALA B CA 1
ATOM 3181 C C . ALA B 1 43 ? 11.933 0.454 51.446 1.00 151.09 56 ALA B C 1
ATOM 3182 O O . ALA B 1 43 ? 13.050 0.938 51.275 1.00 156.01 56 ALA B O 1
ATOM 3184 N N . LEU B 1 44 ? 11.525 -0.657 50.837 1.00 146.79 57 LEU B N 1
ATOM 3185 C CA . LEU B 1 44 ? 12.399 -1.409 49.940 1.00 144.73 57 LEU B CA 1
ATOM 3186 C C . LEU B 1 44 ? 12.968 -0.536 48.821 1.00 146.95 57 LEU B C 1
ATOM 3187 O O . LEU B 1 44 ? 14.151 -0.630 48.491 1.00 150.55 57 LEU B O 1
ATOM 3189 N N . LEU B 1 45 ? 12.123 0.315 48.245 1.00 146.51 58 LEU B N 1
ATOM 3190 C CA . LEU B 1 45 ? 12.522 1.144 47.109 1.00 142.92 58 LEU B CA 1
ATOM 3191 C C . LEU B 1 45 ? 13.707 2.059 47.405 1.00 149.50 58 LEU B C 1
ATOM 3192 O O . LEU B 1 45 ? 14.738 1.973 46.743 1.00 159.58 58 LEU B O 1
ATOM 3197 N N . ALA B 1 46 ? 13.556 2.933 48.397 1.00 148.94 59 ALA B N 1
ATOM 3198 C CA . ALA B 1 46 ? 14.585 3.917 48.712 1.00 143.58 59 ALA B CA 1
ATOM 3199 C C . ALA B 1 46 ? 15.837 3.253 49.270 1.00 145.70 59 ALA B C 1
ATOM 3200 O O . ALA B 1 46 ? 16.925 3.828 49.224 1.00 144.45 59 ALA B O 1
ATOM 3202 N N . LEU B 1 47 ? 15.685 2.047 49.809 1.00 145.30 60 LEU B N 1
ATOM 3203 C CA . LEU B 1 47 ? 16.829 1.336 50.372 1.00 152.65 60 LEU B CA 1
ATOM 3204 C C . LEU B 1 47 ? 17.529 0.456 49.324 1.00 151.40 60 LEU B C 1
ATOM 3205 O O . LEU B 1 47 ? 18.535 -0.194 49.619 1.00 142.74 60 LEU B O 1
ATOM 3210 N N . VAL B 1 48 ? 16.951 0.384 48.125 1.00 150.58 61 VAL B N 1
ATOM 3211 C CA . VAL B 1 48 ? 17.715 0.161 46.897 1.00 153.47 61 VAL B CA 1
ATOM 3212 C C . VAL B 1 48 ? 18.249 1.468 46.327 1.00 147.31 61 VAL B C 1
ATOM 3213 O O . VAL B 1 48 ? 19.429 1.586 45.995 1.00 138.94 61 VAL B O 1
ATOM 3217 N N . CYS B 1 49 ? 17.363 2.459 46.267 1.00 145.94 62 CYS B N 1
ATOM 3218 C CA . CYS B 1 49 ? 17.587 3.691 45.510 1.00 138.54 62 CYS B CA 1
ATOM 3219 C C . CYS B 1 49 ? 18.762 4.515 46.023 1.00 146.25 62 CYS B C 1
ATOM 3220 O O . CYS B 1 49 ? 19.436 5.184 45.245 1.00 139.06 62 CYS B O 1
ATOM 3222 N N . THR B 1 50 ? 18.978 4.516 47.334 1.00 151.52 63 THR B N 1
ATOM 3223 C CA . THR B 1 50 ? 20.194 5.091 47.891 1.00 135.44 63 THR B CA 1
ATOM 3224 C C . THR B 1 50 ? 21.416 4.359 47.354 1.00 132.98 63 THR B C 1
ATOM 3225 O O . THR B 1 50 ? 22.221 4.928 46.620 1.00 128.78 63 THR B O 1
ATOM 3227 N N . ASN B 1 51 ? 21.519 3.078 47.695 1.00 135.01 64 ASN B N 1
ATOM 3228 C CA . ASN B 1 51 ? 22.731 2.289 47.470 1.00 135.93 64 ASN B CA 1
ATOM 3229 C C . ASN B 1 51 ? 23.419 2.466 46.115 1.00 137.26 64 ASN B C 1
ATOM 3230 O O . ASN B 1 51 ? 24.533 2.987 46.053 1.00 135.16 64 ASN B O 1
ATOM 3235 N N . ARG B 1 52 ? 22.784 2.011 45.037 1.00 133.38 65 ARG B N 1
ATOM 3236 C CA . ARG B 1 52 ? 23.413 2.100 43.724 1.00 126.56 65 ARG B CA 1
ATOM 3237 C C . ARG B 1 52 ? 23.580 3.561 43.311 1.00 132.90 65 ARG B C 1
ATOM 3238 O O . ARG B 1 52 ? 24.464 3.892 42.517 1.00 140.74 65 ARG B O 1
ATOM 3240 N N . ILE B 1 53 ? 22.737 4.436 43.856 1.00 128.52 66 ILE B N 1
ATOM 3241 C CA . ILE B 1 53 ? 22.837 5.871 43.573 1.00 125.48 66 ILE B CA 1
ATOM 3242 C C . ILE B 1 53 ? 23.862 6.559 44.484 1.00 122.04 66 ILE B C 1
ATOM 3243 O O . ILE B 1 53 ? 24.053 7.780 44.402 1.00 112.27 66 ILE B O 1
ATOM 3245 N N . GLN B 1 54 ? 24.467 5.788 45.387 1.00 123.64 67 GLN B N 1
ATOM 3246 C CA . GLN B 1 54 ? 25.739 6.160 45.994 1.00 112.41 67 GLN B CA 1
ATOM 3247 C C . GLN B 1 54 ? 26.852 5.730 45.056 1.00 116.27 67 GLN B C 1
ATOM 3248 O O . GLN B 1 54 ? 27.808 6.464 44.824 1.00 123.15 67 GLN B O 1
ATOM 3250 N N . TYR B 1 55 ? 26.700 4.530 44.507 1.00 123.35 68 TYR B N 1
ATOM 3251 C CA . TYR B 1 55 ? 27.684 3.950 43.597 1.00 127.92 68 TYR B CA 1
ATOM 3252 C C . TYR B 1 55 ? 27.877 4.783 42.329 1.00 116.73 68 TYR B C 1
ATOM 3253 O O . TYR B 1 55 ? 28.912 4.684 41.674 1.00 118.03 68 TYR B O 1
ATOM 3262 N N . TYR B 1 56 ? 26.887 5.602 41.985 1.00 101.15 69 TYR B N 1
ATOM 3263 C CA . TYR B 1 56 ? 27.025 6.525 40.864 1.00 106.96 69 TYR B CA 1
ATOM 3264 C C . TYR B 1 56 ? 28.060 7.584 41.207 1.00 112.24 69 TYR B C 1
ATOM 3265 O O . TYR B 1 56 ? 28.834 8.019 40.349 1.00 118.06 69 TYR B O 1
ATOM 3274 N N . PHE B 1 57 ? 28.074 7.977 42.478 1.00 106.83 70 PHE B N 1
ATOM 3275 C CA . PHE B 1 57 ? 28.926 9.058 42.962 1.00 106.03 70 PHE B CA 1
ATOM 3276 C C . PHE B 1 57 ? 30.348 8.616 43.359 1.00 111.56 70 PHE B C 1
ATOM 3277 O O . PHE B 1 57 ? 31.188 9.452 43.679 1.00 107.48 70 PHE B O 1
ATOM 3285 N N . LEU B 1 58 ? 30.621 7.312 43.338 1.00 110.97 71 LEU B N 1
ATOM 3286 C CA . LEU B 1 58 ? 31.981 6.818 43.555 1.00 113.65 71 LEU B CA 1
ATOM 3287 C C . LEU B 1 58 ? 32.771 7.197 42.304 1.00 110.82 71 LEU B C 1
ATOM 3288 O O . LEU B 1 58 ? 34.007 7.237 42.294 1.00 109.18 71 LEU B O 1
ATOM 3290 N N . TYR B 1 59 ? 31.994 7.503 41.266 1.00 109.10 72 TYR B N 1
ATOM 3291 C CA . TYR B 1 59 ? 32.433 7.771 39.894 1.00 98.01 72 TYR B CA 1
ATOM 3292 C C . TYR B 1 59 ? 33.512 6.833 39.385 1.00 100.36 72 TYR B C 1
ATOM 3293 O O . TYR B 1 59 ? 34.604 7.267 39.028 1.00 100.98 72 TYR B O 1
ATOM 3302 N N . PRO B 1 60 ? 33.202 5.533 39.341 1.00 104.50 73 PRO B N 1
ATOM 3303 C CA . PRO B 1 60 ? 34.192 4.550 38.896 1.00 105.32 73 PRO B CA 1
ATOM 3304 C C . PRO B 1 60 ? 34.455 4.677 37.401 1.00 105.28 73 PRO B C 1
ATOM 3305 O O . PRO B 1 60 ? 33.554 5.005 36.624 1.00 97.09 73 PRO B O 1
ATOM 3309 N N . HIS B 1 61 ? 35.695 4.426 37.005 1.00 94.55 74 HIS B N 1
ATOM 3310 C CA . HIS B 1 61 ? 36.027 4.363 35.599 1.00 79.22 74 HIS B CA 1
ATOM 3311 C C . HIS B 1 61 ? 36.532 2.969 35.326 1.00 84.38 74 HIS B C 1
ATOM 3312 O O . HIS B 1 61 ? 37.170 2.350 36.179 1.00 99.39 74 HIS B O 1
ATOM 3319 N N . VAL B 1 62 ? 36.227 2.465 34.142 1.00 68.87 75 VAL B N 1
ATOM 3320 C CA . VAL B 1 62 ? 36.885 1.272 33.659 1.00 76.75 75 VAL B CA 1
ATOM 3321 C C . VAL B 1 62 ? 37.802 1.700 32.522 1.00 82.01 75 VAL B C 1
ATOM 3322 O O . VAL B 1 62 ? 37.502 2.650 31.807 1.00 82.94 75 VAL B O 1
ATOM 3326 N N . THR B 1 63 ? 38.931 1.019 32.370 1.00 80.69 76 THR B N 1
ATOM 3327 C CA . THR B 1 63 ? 39.878 1.373 31.325 1.00 67.31 76 THR B CA 1
ATOM 3328 C C . THR B 1 63 ? 39.852 0.317 30.229 1.00 61.69 76 THR B C 1
ATOM 3329 O O . THR B 1 63 ? 40.240 -0.828 30.442 1.00 74.26 76 THR B O 1
ATOM 3333 N N . LYS B 1 64 ? 39.385 0.705 29.052 1.00 66.54 77 LYS B N 1
ATOM 3334 C CA . LYS B 1 64 ? 39.227 -0.244 27.962 1.00 61.60 77 LYS B CA 1
ATOM 3335 C C . LYS B 1 64 ? 40.446 -0.320 27.056 1.00 63.96 77 LYS B C 1
ATOM 3336 O O . LYS B 1 64 ? 41.001 0.699 26.651 1.00 74.94 77 LYS B O 1
ATOM 3342 N N . LEU B 1 65 ? 40.834 -1.544 26.722 1.00 61.52 78 LEU B N 1
ATOM 3343 C CA . LEU B 1 65 ? 41.981 -1.802 25.867 1.00 63.55 78 LEU B CA 1
ATOM 3344 C C . LEU B 1 65 ? 41.561 -2.464 24.554 1.00 67.50 78 LEU B C 1
ATOM 3345 O O . LEU B 1 65 ? 40.688 -3.331 24.548 1.00 84.06 78 LEU B O 1
ATOM 3350 N N . ASP B 1 66 ? 42.172 -2.050 23.445 1.00 64.63 79 ASP B N 1
ATOM 3351 C CA . ASP B 1 66 ? 42.120 -2.815 22.189 1.00 71.61 79 ASP B CA 1
ATOM 3352 C C . ASP B 1 66 ? 43.410 -2.638 21.390 1.00 73.52 79 ASP B C 1
ATOM 3353 O O . ASP B 1 66 ? 43.949 -1.533 21.306 1.00 79.60 79 ASP B O 1
ATOM 3358 N N . GLU B 1 67 ? 43.900 -3.725 20.805 1.00 72.44 80 GLU B N 1
ATOM 3359 C CA . GLU B 1 67 ? 45.142 -3.680 20.037 1.00 70.88 80 GLU B CA 1
ATOM 3360 C C . GLU B 1 67 ? 44.930 -4.345 18.676 1.00 71.09 80 GLU B C 1
ATOM 3361 O O . GLU B 1 67 ? 44.567 -5.515 18.591 1.00 87.77 80 GLU B O 1
ATOM 3367 N N . VAL B 1 68 ? 45.144 -3.581 17.611 1.00 73.18 81 VAL B N 1
ATOM 3368 C CA . VAL B 1 68 ? 44.715 -3.981 16.276 1.00 79.13 81 VAL B CA 1
ATOM 3369 C C . VAL B 1 68 ? 45.643 -3.431 15.198 1.00 80.68 81 VAL B C 1
ATOM 3370 O O . VAL B 1 68 ? 46.651 -2.778 15.479 1.00 78.61 81 VAL B O 1
ATOM 3374 N N . ALA B 1 69 ? 45.274 -3.698 13.953 1.00 88.10 82 ALA B N 1
ATOM 3375 C CA . ALA B 1 69 ? 45.863 -3.029 12.808 1.00 81.84 82 ALA B CA 1
ATOM 3376 C C . ALA B 1 69 ? 44.776 -2.163 12.177 1.00 93.67 82 ALA B C 1
ATOM 3377 O O . ALA B 1 69 ? 43.636 -2.599 11.973 1.00 85.01 82 ALA B O 1
ATOM 3379 N N . ALA B 1 70 ? 45.128 -0.918 11.899 1.00 95.27 83 ALA B N 1
ATOM 3380 C CA . ALA B 1 70 ? 44.189 0.037 11.337 1.00 74.23 83 ALA B CA 1
ATOM 3381 C C . ALA B 1 70 ? 44.217 -0.127 9.828 1.00 85.13 83 ALA B C 1
ATOM 3382 O O . ALA B 1 70 ? 45.291 -0.358 9.258 1.00 83.29 83 ALA B O 1
ATOM 3384 N N . THR B 1 71 ? 43.057 -0.023 9.179 1.00 71.37 84 THR B N 1
ATOM 3385 C CA . THR B 1 71 ? 43.019 -0.183 7.729 1.00 71.55 84 THR B CA 1
ATOM 3386 C C . THR B 1 71 ? 43.947 0.862 7.121 1.00 67.54 84 THR B C 1
ATOM 3387 O O . THR B 1 71 ? 44.737 0.570 6.224 1.00 63.82 84 THR B O 1
ATOM 3391 N N . ARG B 1 72 ? 43.845 2.083 7.634 1.00 63.74 85 ARG B N 1
ATOM 3392 C CA . ARG B 1 72 ? 44.764 3.155 7.286 1.00 64.76 85 ARG B CA 1
ATOM 3393 C C . ARG B 1 72 ? 45.179 3.816 8.590 1.00 65.77 85 ARG B C 1
ATOM 3394 O O . ARG B 1 72 ? 44.394 3.899 9.534 1.00 69.17 85 ARG B O 1
ATOM 3402 N N . LEU B 1 73 ? 46.423 4.265 8.643 1.00 64.98 86 LEU B N 1
ATOM 3403 C CA . LEU B 1 73 ? 47.010 4.769 9.871 1.00 56.37 86 LEU B CA 1
ATOM 3404 C C . LEU B 1 73 ? 47.699 6.100 9.574 1.00 60.15 86 LEU B C 1
ATOM 3405 O O . LEU B 1 73 ? 48.360 6.239 8.535 1.00 65.22 86 LEU B O 1
ATOM 3410 N N . THR B 1 74 ? 47.559 7.077 10.469 1.00 52.62 87 THR B N 1
ATOM 3411 C CA . THR B 1 74 ? 48.125 8.399 10.208 1.00 51.67 87 THR B CA 1
ATOM 3412 C C . THR B 1 74 ? 49.583 8.429 10.618 1.00 47.21 87 THR B C 1
ATOM 3413 O O . THR B 1 74 ? 49.897 8.292 11.795 1.00 54.89 87 THR B O 1
ATOM 3417 N N . PHE B 1 75 ? 50.475 8.630 9.658 1.00 35.51 88 PHE B N 1
ATOM 3418 C CA . PHE B 1 75 ? 51.897 8.627 9.965 1.00 38.26 88 PHE B CA 1
ATOM 3419 C C . PHE B 1 75 ? 52.234 9.797 10.893 1.00 46.54 88 PHE B C 1
ATOM 3420 O O . PHE B 1 75 ? 51.673 10.893 10.778 1.00 49.23 88 PHE B O 1
ATOM 3428 N N . PRO B 1 76 ? 53.164 9.572 11.820 1.00 50.71 89 PRO B N 1
ATOM 3429 C CA . PRO B 1 76 ? 53.470 10.635 12.786 1.00 47.58 89 PRO B CA 1
ATOM 3430 C C . PRO B 1 76 ? 54.389 11.697 12.187 1.00 47.88 89 PRO B C 1
ATOM 3431 O O . PRO B 1 76 ? 54.801 11.582 11.029 1.00 49.61 89 PRO B O 1
ATOM 3435 N N . ALA B 1 77 ? 54.700 12.720 12.978 1.00 48.72 90 ALA B N 1
ATOM 3436 C CA . ALA B 1 77 ? 55.687 13.724 12.600 1.00 42.88 90 ALA B CA 1
ATOM 3437 C C . ALA B 1 77 ? 57.045 13.208 13.038 1.00 47.51 90 ALA B C 1
ATOM 3438 O O . ALA B 1 77 ? 57.178 12.630 14.122 1.00 41.87 90 ALA B O 1
ATOM 3440 N N . VAL B 1 78 ? 58.048 13.389 12.190 1.00 37.30 91 VAL B N 1
ATOM 3441 C CA . VAL B 1 78 ? 59.385 12.933 12.517 1.00 32.47 91 VAL B CA 1
ATOM 3442 C C . VAL B 1 78 ? 60.305 14.128 12.478 1.00 48.29 91 VAL B C 1
ATOM 3443 O O . VAL B 1 78 ? 60.553 14.705 11.417 1.00 44.02 91 VAL B O 1
ATOM 3447 N N . THR B 1 79 ? 60.810 14.482 13.654 1.00 44.68 92 THR B N 1
ATOM 3448 C CA . THR B 1 79 ? 61.668 15.632 13.824 1.00 37.70 92 THR B CA 1
ATOM 3449 C C . THR B 1 79 ? 63.060 15.144 14.133 1.00 37.50 92 THR B C 1
ATOM 3450 O O . THR B 1 79 ? 63.238 14.230 14.937 1.00 44.90 92 THR B O 1
ATOM 3454 N N . PHE B 1 80 ? 64.050 15.750 13.490 1.00 40.82 93 PHE B N 1
ATOM 3455 C CA . PHE B 1 80 ? 65.432 15.433 13.804 1.00 38.45 93 PHE B CA 1
ATOM 3456 C C . PHE B 1 80 ? 66.357 16.657 13.806 1.00 46.40 93 PHE B C 1
ATOM 3457 O O . PHE B 1 80 ? 66.078 17.695 13.184 1.00 44.42 93 PHE B O 1
ATOM 3465 N N . CYS B 1 81 ? 67.455 16.513 14.540 1.00 41.53 94 CYS B N 1
ATOM 3466 C CA . CYS B 1 81 ? 68.431 17.573 14.728 1.00 41.68 94 CYS B CA 1
ATOM 3467 C C . CYS B 1 81 ? 69.790 16.987 14.494 1.00 42.21 94 CYS B C 1
ATOM 3468 O O . CYS B 1 81 ? 70.043 15.847 14.875 1.00 54.11 94 CYS B O 1
ATOM 3471 N N . ASN B 1 82 ? 70.670 17.742 13.853 1.00 38.05 95 ASN B N 1
ATOM 3472 C CA . ASN B 1 82 ? 72.074 17.354 13.878 1.00 40.51 95 ASN B CA 1
ATOM 3473 C C . ASN B 1 82 ? 72.606 17.678 15.274 1.00 43.49 95 ASN B C 1
ATOM 3474 O O . ASN B 1 82 ? 72.158 18.642 15.888 1.00 51.90 95 ASN B O 1
ATOM 3479 N N . LEU B 1 83 ? 73.524 16.871 15.794 1.00 46.68 96 LEU B N 1
ATOM 3480 C CA . LEU B 1 83 ? 74.071 17.120 17.128 1.00 39.36 96 LEU B CA 1
ATOM 3481 C C . LEU B 1 83 ? 75.040 18.307 17.134 1.00 47.88 96 LEU B C 1
ATOM 3482 O O . LEU B 1 83 ? 75.438 18.803 18.194 1.00 54.02 96 LEU B O 1
ATOM 3487 N N . ASN B 1 84 ? 75.413 18.755 15.941 1.00 45.49 97 ASN B N 1
ATOM 3488 C CA . ASN B 1 84 ? 76.239 19.946 15.784 1.00 54.06 97 ASN B CA 1
ATOM 3489 C C . ASN B 1 84 ? 75.369 21.172 15.470 1.00 50.31 97 ASN B C 1
ATOM 3490 O O . ASN B 1 84 ? 74.551 21.130 14.554 1.00 55.93 97 ASN B O 1
ATOM 3495 N N . GLU B 1 85 ? 75.536 22.254 16.233 1.00 51.59 98 GLU B N 1
ATOM 3496 C CA . GLU B 1 85 ? 74.658 23.426 16.106 1.00 50.42 98 GLU B CA 1
ATOM 3497 C C . GLU B 1 85 ? 74.967 24.340 14.918 1.00 47.37 98 GLU B C 1
ATOM 3498 O O . GLU B 1 85 ? 74.053 24.885 14.306 1.00 45.42 98 GLU B O 1
ATOM 3504 N N . PHE B 1 86 ? 76.249 24.512 14.606 1.00 53.12 99 PHE B N 1
ATOM 3505 C CA . PHE B 1 86 ? 76.674 25.505 13.619 1.00 56.64 99 PHE B CA 1
ATOM 3506 C C . PHE B 1 86 ? 77.749 24.970 12.677 1.00 53.61 99 PHE B C 1
ATOM 3507 O O . PHE B 1 86 ? 78.791 24.471 13.127 1.00 50.25 99 PHE B O 1
ATOM 3515 N N . ARG B 1 87 ? 77.518 25.117 11.374 1.00 46.22 100 ARG B N 1
ATOM 3516 C CA . ARG B 1 87 ? 78.497 24.694 10.382 1.00 50.78 100 ARG B CA 1
ATOM 3517 C C . ARG B 1 87 ? 79.731 25.583 10.441 1.00 61.33 100 ARG B C 1
ATOM 3518 O O . ARG B 1 87 ? 79.634 26.803 10.300 1.00 64.01 100 ARG B O 1
ATOM 3526 N N . PHE B 1 88 ? 80.890 24.963 10.635 1.00 60.67 101 PHE B N 1
ATOM 3527 C CA . PHE B 1 88 ? 82.163 25.672 10.719 1.00 58.26 101 PHE B CA 1
ATOM 3528 C C . PHE B 1 88 ? 82.391 26.590 9.515 1.00 72.16 101 PHE B C 1
ATOM 3529 O O . PHE B 1 88 ? 82.808 27.742 9.673 1.00 68.33 101 PHE B O 1
ATOM 3537 N N . SER B 1 89 ? 82.103 26.085 8.315 1.00 62.02 102 SER B N 1
ATOM 3538 C CA . SER B 1 89 ? 82.282 26.873 7.091 1.00 59.64 102 SER B CA 1
ATOM 3539 C C . SER B 1 89 ? 81.358 28.095 6.983 1.00 65.00 102 SER B C 1
ATOM 3540 O O . SER B 1 89 ? 81.627 29.009 6.202 1.00 64.52 102 SER B O 1
ATOM 3543 N N . ARG B 1 90 ? 80.258 28.103 7.728 1.00 60.48 103 ARG B N 1
ATOM 3544 C CA . ARG B 1 90 ? 79.315 29.219 7.654 1.00 55.05 103 ARG B CA 1
ATOM 3545 C C . ARG B 1 90 ? 79.505 30.273 8.755 1.00 63.39 103 ARG B C 1
ATOM 3546 O O . ARG B 1 90 ? 78.809 31.291 8.775 1.00 71.65 103 ARG B O 1
ATOM 3554 N N . VAL B 1 91 ? 80.447 30.046 9.662 1.00 56.22 104 VAL B N 1
ATOM 3555 C CA . VAL B 1 91 ? 80.663 31.000 10.750 1.00 64.33 104 VAL B CA 1
ATOM 3556 C C . VAL B 1 91 ? 81.580 32.149 10.312 1.00 67.38 104 VAL B C 1
ATOM 3557 O O . VAL B 1 91 ? 82.757 31.946 9.996 1.00 67.72 104 VAL B O 1
ATOM 3561 N N . THR B 1 92 ? 81.039 33.365 10.316 1.00 67.12 105 THR B N 1
ATOM 3562 C CA . THR B 1 92 ? 81.789 34.529 9.850 1.00 65.68 105 THR B CA 1
ATOM 3563 C C . THR B 1 92 ? 82.520 35.256 10.979 1.00 69.16 105 THR B C 1
ATOM 3564 O O . THR B 1 92 ? 82.355 34.926 12.159 1.00 70.44 105 THR B O 1
ATOM 3568 N N . LYS B 1 93 ? 83.301 36.267 10.600 1.00 69.22 106 LYS B N 1
ATOM 3569 C CA . LYS B 1 93 ? 84.056 37.065 11.555 1.00 69.38 106 LYS B CA 1
ATOM 3570 C C . LYS B 1 93 ? 83.076 37.721 12.520 1.00 67.36 106 LYS B C 1
ATOM 3571 O O . LYS B 1 93 ? 83.297 37.750 13.740 1.00 67.17 106 LYS B O 1
ATOM 3577 N N . ASN B 1 94 ? 81.973 38.226 11.973 1.00 62.51 107 ASN B N 1
ATOM 3578 C CA . ASN B 1 94 ? 80.970 38.869 12.812 1.00 67.48 107 ASN B CA 1
ATOM 3579 C C . ASN B 1 94 ? 80.317 37.867 13.765 1.00 67.59 107 ASN B C 1
ATOM 3580 O O . ASN B 1 94 ? 80.114 38.161 14.951 1.00 61.75 107 ASN B O 1
ATOM 3585 N N . ASP B 1 95 ? 80.003 36.683 13.234 1.00 69.97 108 ASP B N 1
ATOM 3586 C CA . ASP B 1 95 ? 79.469 35.574 14.026 1.00 56.72 108 ASP B CA 1
ATOM 3587 C C . ASP B 1 95 ? 80.414 35.251 15.178 1.00 62.65 108 ASP B C 1
ATOM 3588 O O . ASP B 1 95 ? 80.032 35.320 16.351 1.00 62.80 108 ASP B O 1
ATOM 3593 N N . LEU B 1 96 ? 81.656 34.921 14.830 1.00 55.12 109 LEU B N 1
ATOM 3594 C CA . LEU B 1 96 ? 82.679 34.627 15.819 1.00 55.53 109 LEU B CA 1
ATOM 3595 C C . LEU B 1 96 ? 82.750 35.727 16.873 1.00 65.03 109 LEU B C 1
ATOM 3596 O O . LEU B 1 96 ? 82.820 35.444 18.067 1.00 71.93 109 LEU B O 1
ATOM 3601 N N . TYR B 1 97 ? 82.699 36.981 16.428 1.00 70.47 110 TYR B N 1
ATOM 3602 C CA . TYR B 1 97 ? 82.811 38.130 17.330 1.00 64.30 110 TYR B CA 1
ATOM 3603 C C . TYR B 1 97 ? 81.734 38.151 18.418 1.00 62.53 110 TYR B C 1
ATOM 3604 O O . TYR B 1 97 ? 82.039 38.359 19.599 1.00 67.54 110 TYR B O 1
ATOM 3613 N N . HIS B 1 98 ? 80.480 37.960 18.014 1.00 55.17 111 HIS B N 1
ATOM 3614 C CA . HIS B 1 98 ? 79.349 37.916 18.945 1.00 61.17 111 HIS B CA 1
ATOM 3615 C C . HIS B 1 98 ? 79.162 36.582 19.675 1.00 69.97 111 HIS B C 1
ATOM 3616 O O . HIS B 1 98 ? 78.912 36.549 20.878 1.00 69.49 111 HIS B O 1
ATOM 3623 N N . ALA B 1 99 ? 79.220 35.486 18.928 1.00 66.47 112 ALA B N 1
ATOM 3624 C CA . ALA B 1 99 ? 78.891 34.178 19.487 1.00 67.01 112 ALA B CA 1
ATOM 3625 C C . ALA B 1 99 ? 80.091 33.318 19.898 1.00 69.51 112 ALA B C 1
ATOM 3626 O O . ALA B 1 99 ? 79.918 32.203 20.397 1.00 68.19 112 ALA B O 1
ATOM 3628 N N . GLY B 1 100 ? 81.297 33.835 19.685 1.00 66.79 113 GLY B N 1
ATOM 3629 C CA . GLY B 1 100 ? 82.517 33.103 19.994 1.00 65.28 113 GLY B CA 1
ATOM 3630 C C . GLY B 1 100 ? 82.654 32.570 21.416 1.00 67.74 113 GLY B C 1
ATOM 3631 O O . GLY B 1 100 ? 82.960 31.384 21.613 1.00 68.54 113 GLY B O 1
ATOM 3632 N N . GLU B 1 101 ? 82.437 33.437 22.404 1.00 64.14 114 GLU B N 1
ATOM 3633 C CA . GLU B 1 101 ? 82.566 33.041 23.803 1.00 63.79 114 GLU B CA 1
ATOM 3634 C C . GLU B 1 101 ? 81.579 31.933 24.117 1.00 61.84 114 GLU B C 1
ATOM 3635 O O . GLU B 1 101 ? 81.924 30.955 24.780 1.00 66.46 114 GLU B O 1
ATOM 3641 N N . LEU B 1 102 ? 80.351 32.096 23.626 1.00 64.49 115 LEU B N 1
ATOM 3642 C CA . LEU B 1 102 ? 79.270 31.133 23.854 1.00 57.30 115 LEU B CA 1
ATOM 3643 C C . LEU B 1 102 ? 79.653 29.726 23.401 1.00 61.18 115 LEU B C 1
ATOM 3644 O O . LEU B 1 102 ? 79.370 28.745 24.093 1.00 66.91 115 LEU B O 1
ATOM 3649 N N . LEU B 1 103 ? 80.322 29.646 22.253 1.00 51.17 116 LEU B N 1
ATOM 3650 C CA . LEU B 1 103 ? 80.708 28.377 21.659 1.00 54.96 116 LEU B CA 1
ATOM 3651 C C . LEU B 1 103 ? 82.058 27.917 22.199 1.00 68.57 116 LEU B C 1
ATOM 3652 O O . LEU B 1 103 ? 82.613 26.905 21.755 1.00 64.28 116 LEU B O 1
ATOM 3657 N N . ALA B 1 104 ? 82.589 28.685 23.145 1.00 61.31 117 ALA B N 1
ATOM 3658 C CA . ALA B 1 104 ? 83.880 28.383 23.754 1.00 58.00 117 ALA B CA 1
ATOM 3659 C C . ALA B 1 104 ? 85.055 28.413 22.762 1.00 64.78 117 ALA B C 1
ATOM 3660 O O . ALA B 1 104 ? 86.083 27.761 22.982 1.00 68.85 117 ALA B O 1
ATOM 3662 N N . LEU B 1 105 ? 84.911 29.169 21.676 1.00 61.43 118 LEU B N 1
ATOM 3663 C CA . LEU B 1 105 ? 86.030 29.388 20.765 1.00 63.90 118 LEU B CA 1
ATOM 3664 C C . LEU B 1 105 ? 86.814 30.640 21.164 1.00 76.12 118 LEU B C 1
ATOM 3665 O O . LEU B 1 105 ? 87.925 30.872 20.684 1.00 78.98 118 LEU B O 1
ATOM 3670 N N . LEU B 1 106 ? 86.232 31.436 22.057 1.00 68.55 119 LEU B N 1
ATOM 3671 C CA . LEU B 1 106 ? 86.862 32.665 22.532 1.00 71.54 119 LEU B CA 1
ATOM 3672 C C . LEU B 1 106 ? 86.731 32.779 24.045 1.00 82.41 119 LEU B C 1
ATOM 3673 O O . LEU B 1 106 ? 85.851 32.153 24.651 1.00 82.57 119 LEU B O 1
ATOM 3678 N N . ASN B 1 107 ? 87.608 33.580 24.646 1.00 80.72 120 ASN B N 1
ATOM 3679 C CA . ASN B 1 107 ? 87.483 33.958 26.051 1.00 81.56 120 ASN B CA 1
ATOM 3680 C C . ASN B 1 107 ? 86.813 35.323 26.169 1.00 85.19 120 ASN B C 1
ATOM 3681 O O . ASN B 1 107 ? 86.356 35.876 25.170 1.00 83.98 120 ASN B O 1
ATOM 3686 N N . ASN B 1 108 ? 86.749 35.861 27.386 1.00 94.05 121 ASN B N 1
ATOM 3687 C CA . ASN B 1 108 ? 86.179 37.194 27.611 1.00 88.29 121 ASN B CA 1
ATOM 3688 C C . ASN B 1 108 ? 87.002 38.268 26.911 1.00 83.19 121 ASN B C 1
ATOM 3689 O O . ASN B 1 108 ? 86.519 39.370 26.663 1.00 78.86 121 ASN B O 1
ATOM 3694 N N . ARG B 1 109 ? 88.239 37.915 26.569 1.00 91.63 122 ARG B N 1
ATOM 3695 C CA . ARG B 1 109 ? 89.174 38.825 25.909 1.00 95.56 122 ARG B CA 1
ATOM 3696 C C . ARG B 1 109 ? 88.970 38.870 24.395 1.00 87.37 122 ARG B C 1
ATOM 3697 O O . ARG B 1 109 ? 89.721 39.540 23.689 1.00 88.58 122 ARG B O 1
ATOM 3705 N N . TYR B 1 110 ? 87.976 38.143 23.894 1.00 86.99 123 TYR B N 1
ATOM 3706 C CA . TYR B 1 110 ? 87.769 38.035 22.451 1.00 85.14 123 TYR B CA 1
ATOM 3707 C C . TYR B 1 110 ? 89.014 37.453 21.790 1.00 84.30 123 TYR B C 1
ATOM 3708 O O . TYR B 1 110 ? 89.349 37.785 20.649 1.00 81.22 123 TYR B O 1
ATOM 3717 N N . GLU B 1 111 ? 89.698 36.586 22.522 1.00 75.08 124 GLU B N 1
ATOM 3718 C CA . GLU B 1 111 ? 90.898 35.944 22.013 1.00 83.39 124 GLU B CA 1
ATOM 3719 C C . GLU B 1 111 ? 90.729 34.428 21.982 1.00 89.60 124 GLU B C 1
ATOM 3720 O O . GLU B 1 111 ? 89.894 33.865 22.696 1.00 91.68 124 GLU B O 1
ATOM 3726 N N . ILE B 1 112 ? 91.526 33.773 21.148 1.00 81.04 125 ILE B N 1
ATOM 3727 C CA . ILE B 1 112 ? 91.506 32.322 21.072 1.00 76.77 125 ILE B CA 1
ATOM 3728 C C . ILE B 1 112 ? 92.344 31.702 22.185 1.00 91.43 125 ILE B C 1
ATOM 3729 O O . ILE B 1 112 ? 93.563 31.874 22.215 1.00 94.93 125 ILE B O 1
ATOM 3734 N N . PRO B 1 113 ? 91.689 30.965 23.098 1.00 99.29 126 PRO B N 1
ATOM 3735 C CA . PRO B 1 113 ? 92.348 30.421 24.295 1.00 96.78 126 PRO B CA 1
ATOM 3736 C C . PRO B 1 113 ? 93.464 29.430 23.959 1.00 99.30 126 PRO B C 1
ATOM 3737 O O . PRO B 1 113 ? 93.382 28.739 22.940 1.00 96.03 126 PRO B O 1
ATOM 3741 N N . ASP B 1 114 ? 94.489 29.377 24.808 1.00 103.88 127 ASP B N 1
ATOM 3742 C CA . ASP B 1 114 ? 95.607 28.452 24.630 1.00 111.90 127 ASP B CA 1
ATOM 3743 C C . ASP B 1 114 ? 95.172 26.996 24.845 1.00 113.52 127 ASP B C 1
ATOM 3744 O O . ASP B 1 114 ? 95.840 26.058 24.398 1.00 107.60 127 ASP B O 1
ATOM 3749 N N . THR B 1 115 ? 94.039 26.823 25.523 1.00 115.54 128 THR B N 1
ATOM 3750 C CA . THR B 1 115 ? 93.469 25.503 25.782 1.00 109.39 128 THR B CA 1
ATOM 3751 C C . THR B 1 115 ? 93.042 24.828 24.481 1.00 109.39 128 THR B C 1
ATOM 3752 O O . THR B 1 115 ? 92.703 23.643 24.470 1.00 110.63 128 THR B O 1
ATOM 3756 N N . GLN B 1 116 ? 93.072 25.585 23.386 1.00 96.87 129 GLN B N 1
ATOM 3757 C CA . GLN B 1 116 ? 92.572 25.093 22.107 1.00 92.65 129 GLN B CA 1
ATOM 3758 C C . GLN B 1 116 ? 93.168 23.722 21.776 1.00 100.85 129 GLN B C 1
ATOM 3759 O O . GLN B 1 116 ? 94.371 23.487 21.926 1.00 98.58 129 GLN B O 1
ATOM 3765 N N . THR B 1 117 ? 92.289 22.811 21.372 1.00 102.94 130 THR B N 1
ATOM 3766 C CA . THR B 1 117 ? 92.652 21.437 21.048 1.00 101.04 130 THR B CA 1
ATOM 3767 C C . THR B 1 117 ? 92.844 21.283 19.547 1.00 103.34 130 THR B C 1
ATOM 3768 O O . THR B 1 117 ? 93.148 20.199 19.057 1.00 112.49 130 THR B O 1
ATOM 3772 N N . ALA B 1 118 ? 92.666 22.384 18.826 1.00 98.80 131 ALA B N 1
ATOM 3773 C CA . ALA B 1 118 ? 92.594 22.353 17.370 1.00 105.05 131 ALA B CA 1
ATOM 3774 C C . ALA B 1 118 ? 93.852 21.807 16.710 1.00 107.53 131 ALA B C 1
ATOM 3775 O O . ALA B 1 118 ? 94.960 21.919 17.244 1.00 104.28 131 ALA B O 1
ATOM 3777 N N . ASP B 1 119 ? 93.656 21.207 15.541 1.00 112.94 132 ASP B N 1
ATOM 3778 C CA . ASP B 1 119 ? 94.754 20.823 14.666 1.00 124.19 132 ASP B CA 1
ATOM 3779 C C . ASP B 1 119 ? 95.322 22.077 14.021 1.00 126.24 132 ASP B C 1
ATOM 3780 O O . ASP B 1 119 ? 94.822 23.182 14.255 1.00 121.86 132 ASP B O 1
ATOM 3785 N N . GLU B 1 120 ? 96.350 21.902 13.195 1.00 130.42 133 GLU B N 1
ATOM 3786 C CA . GLU B 1 120 ? 97.025 23.032 12.565 1.00 136.33 133 GLU B CA 1
ATOM 3787 C C . GLU B 1 120 ? 96.094 23.832 11.657 1.00 126.91 133 GLU B C 1
ATOM 3788 O O . GLU B 1 120 ? 95.836 25.008 11.904 1.00 127.15 133 GLU B O 1
ATOM 3794 N N . LYS B 1 121 ? 95.557 23.176 10.632 1.00 123.30 134 LYS B N 1
ATOM 3795 C CA . LYS B 1 121 ? 94.770 23.858 9.601 1.00 124.26 134 LYS B CA 1
ATOM 3796 C C . LYS B 1 121 ? 93.531 24.601 10.118 1.00 122.37 134 LYS B C 1
ATOM 3797 O O . LYS B 1 121 ? 93.202 25.686 9.626 1.00 114.10 134 LYS B O 1
ATOM 3803 N N . GLN B 1 122 ? 92.829 24.030 11.091 1.00 122.57 135 GLN B N 1
ATOM 3804 C CA . GLN B 1 122 ? 91.665 24.732 11.612 1.00 117.49 135 GLN B CA 1
ATOM 3805 C C . GLN B 1 122 ? 92.064 25.973 12.424 1.00 111.63 135 GLN B C 1
ATOM 3806 O O . GLN B 1 122 ? 91.312 26.938 12.461 1.00 110.08 135 GLN B O 1
ATOM 3812 N N . LEU B 1 123 ? 93.241 25.984 13.049 1.00 109.50 136 LEU B N 1
ATOM 3813 C CA . LEU B 1 123 ? 93.637 27.179 13.797 1.00 111.86 136 LEU B CA 1
ATOM 3814 C C . LEU B 1 123 ? 94.066 28.309 12.858 1.00 113.95 136 LEU B C 1
ATOM 3815 O O . LEU B 1 123 ? 93.679 29.462 13.042 1.00 102.23 136 LEU B O 1
ATOM 3817 N N . GLU B 1 124 ? 94.845 27.971 11.835 1.00 125.05 137 GLU B N 1
ATOM 3818 C CA . GLU B 1 124 ? 95.209 28.953 10.814 1.00 120.11 137 GLU B CA 1
ATOM 3819 C C . GLU B 1 124 ? 93.950 29.646 10.286 1.00 103.37 137 GLU B C 1
ATOM 3820 O O . GLU B 1 124 ? 93.937 30.855 10.041 1.00 111.46 137 GLU B O 1
ATOM 3822 N N . ILE B 1 125 ? 92.885 28.869 10.117 1.00 105.71 138 ILE B N 1
ATOM 3823 C CA . ILE B 1 125 ? 91.610 29.416 9.673 1.00 99.02 138 ILE B CA 1
ATOM 3824 C C . ILE B 1 125 ? 90.952 30.253 10.767 1.00 97.68 138 ILE B C 1
ATOM 3825 O O . ILE B 1 125 ? 90.488 31.365 10.520 1.00 96.03 138 ILE B O 1
ATOM 3830 N N . LEU B 1 126 ? 90.906 29.704 11.976 1.00 100.04 139 LEU B N 1
ATOM 3831 C CA . LEU B 1 126 ? 90.237 30.355 13.098 1.00 96.28 139 LEU B CA 1
ATOM 3832 C C . LEU B 1 126 ? 90.963 31.600 13.591 1.00 87.42 139 LEU B C 1
ATOM 3833 O O . LEU B 1 126 ? 90.319 32.588 13.920 1.00 90.60 139 LEU B O 1
ATOM 3838 N N . GLN B 1 127 ? 92.292 31.547 13.660 1.00 94.93 140 GLN B N 1
ATOM 3839 C CA . GLN B 1 127 ? 93.085 32.720 14.037 1.00 98.16 140 GLN B CA 1
ATOM 3840 C C . GLN B 1 127 ? 92.844 33.880 13.069 1.00 99.85 140 GLN B C 1
ATOM 3841 O O . GLN B 1 127 ? 92.677 35.028 13.489 1.00 95.66 140 GLN B O 1
ATOM 3847 N N . ASP B 1 128 ? 92.833 33.573 11.774 1.00 87.61 141 ASP B N 1
ATOM 3848 C CA . ASP B 1 128 ? 92.488 34.558 10.757 1.00 86.30 141 ASP B CA 1
ATOM 3849 C C . ASP B 1 128 ? 91.092 35.095 11.040 1.00 95.97 141 ASP B C 1
ATOM 3850 O O . ASP B 1 128 ? 90.886 36.304 11.149 1.00 98.64 141 ASP B O 1
ATOM 3855 N N . LYS B 1 129 ? 90.135 34.181 11.168 1.00 98.16 142 LYS B N 1
ATOM 3856 C CA . LYS B 1 129 ? 88.741 34.533 11.434 1.00 92.72 142 LYS B CA 1
ATOM 3857 C C . LYS B 1 129 ? 88.620 35.377 12.707 1.00 88.58 142 LYS B C 1
ATOM 3858 O O . LYS B 1 129 ? 87.760 36.254 12.818 1.00 82.27 142 LYS B O 1
ATOM 3864 N N . ALA B 1 130 ? 89.513 35.113 13.655 1.00 84.41 143 ALA B N 1
ATOM 3865 C CA . ALA B 1 130 ? 89.445 35.702 14.986 1.00 88.83 143 ALA B CA 1
ATOM 3866 C C . ALA B 1 130 ? 90.200 37.023 15.088 1.00 101.83 143 ALA B C 1
ATOM 3867 O O . ALA B 1 130 ? 90.293 37.610 16.174 1.00 100.48 143 ALA B O 1
ATOM 3869 N N . ASN B 1 131 ? 90.719 37.501 13.959 1.00 103.96 144 ASN B N 1
ATOM 3870 C CA . ASN B 1 131 ? 91.521 38.719 13.966 1.00 105.91 144 ASN B CA 1
ATOM 3871 C C . ASN B 1 131 ? 90.625 39.936 13.766 1.00 97.20 144 ASN B C 1
ATOM 3872 O O . ASN B 1 131 ? 90.082 40.170 12.685 1.00 89.30 144 ASN B O 1
ATOM 3877 N N . PHE B 1 132 ? 90.477 40.698 14.844 1.00 95.86 145 PHE B N 1
ATOM 3878 C CA . PHE B 1 132 ? 89.541 41.814 14.904 1.00 99.12 145 PHE B CA 1
ATOM 3879 C C . PHE B 1 132 ? 90.180 43.181 14.678 1.00 110.63 145 PHE B C 1
ATOM 3880 O O . PHE B 1 132 ? 89.510 44.211 14.805 1.00 110.39 145 PHE B O 1
ATOM 3888 N N . ARG B 1 133 ? 91.475 43.194 14.372 1.00 112.49 146 ARG B N 1
ATOM 3889 C CA . ARG B 1 133 ? 92.178 44.449 14.122 1.00 113.33 146 ARG B CA 1
ATOM 3890 C C . ARG B 1 133 ? 91.460 45.242 13.030 1.00 114.00 146 ARG B C 1
ATOM 3891 O O . ARG B 1 133 ? 91.228 44.739 11.926 1.00 97.28 146 ARG B O 1
ATOM 3893 N N . ASN B 1 134 ? 91.113 46.484 13.355 1.00 112.56 147 ASN B N 1
ATOM 3894 C CA . ASN B 1 134 ? 90.372 47.349 12.444 1.00 112.08 147 ASN B CA 1
ATOM 3895 C C . ASN B 1 134 ? 89.127 46.664 11.899 1.00 110.08 147 ASN B C 1
ATOM 3896 O O . ASN B 1 134 ? 88.779 46.826 10.729 1.00 109.68 147 ASN B O 1
ATOM 3901 N N . PHE B 1 135 ? 88.465 45.891 12.754 1.00 103.34 148 PHE B N 1
ATOM 3902 C CA . PHE B 1 135 ? 87.197 45.269 12.399 1.00 97.27 148 PHE B CA 1
ATOM 3903 C C . PHE B 1 135 ? 86.052 45.979 13.104 1.00 86.30 148 PHE B C 1
ATOM 3904 O O . PHE B 1 135 ? 86.096 46.189 14.319 1.00 74.61 148 PHE B O 1
ATOM 3912 N N . LYS B 1 136 ? 85.025 46.340 12.343 1.00 75.41 149 LYS B N 1
ATOM 3913 C CA . LYS B 1 136 ? 83.848 46.983 12.921 1.00 89.44 149 LYS B CA 1
ATOM 3914 C C . LYS B 1 136 ? 82.654 46.025 12.919 1.00 93.14 149 LYS B C 1
ATOM 3915 O O . LYS B 1 136 ? 82.183 45.608 11.855 1.00 88.82 149 LYS B O 1
ATOM 3917 N N . PRO B 1 137 ? 82.167 45.667 14.121 1.00 88.28 150 PRO B N 1
ATOM 3918 C CA . PRO B 1 137 ? 81.054 44.725 14.311 1.00 78.20 150 PRO B CA 1
ATOM 3919 C C . PRO B 1 137 ? 79.742 45.172 13.656 1.00 74.91 150 PRO B C 1
ATOM 3920 O O . PRO B 1 137 ? 79.325 46.316 13.832 1.00 74.62 150 PRO B O 1
ATOM 3924 N N . LYS B 1 138 ? 79.104 44.267 12.915 1.00 80.57 151 LYS B N 1
ATOM 3925 C CA . LYS B 1 138 ? 77.778 44.509 12.352 1.00 71.21 151 LYS B CA 1
ATOM 3926 C C . LYS B 1 138 ? 76.711 43.985 13.323 1.00 73.09 151 LYS B C 1
ATOM 3927 O O . LYS B 1 138 ? 77.044 43.337 14.325 1.00 77.52 151 LYS B O 1
ATOM 3933 N N . PRO B 1 139 ? 75.421 44.228 13.018 1.00 67.86 152 PRO B N 1
ATOM 3934 C CA . PRO B 1 139 ? 74.359 43.724 13.903 1.00 78.12 152 PRO B CA 1
ATOM 3935 C C . PRO B 1 139 ? 74.278 42.198 13.864 1.00 72.81 152 PRO B C 1
ATOM 3936 O O . PRO B 1 139 ? 74.687 41.583 12.876 1.00 71.86 152 PRO B O 1
ATOM 3940 N N . PHE B 1 140 ? 73.759 41.596 14.928 1.00 72.89 153 PHE B N 1
ATOM 3941 C CA . PHE B 1 140 ? 73.745 40.141 15.047 1.00 64.70 153 PHE B CA 1
ATOM 3942 C C . PHE B 1 140 ? 72.468 39.626 15.680 1.00 63.06 153 PHE B C 1
ATOM 3943 O O . PHE B 1 140 ? 72.052 40.088 16.744 1.00 64.68 153 PHE B O 1
ATOM 3951 N N . ASN B 1 141 ? 71.870 38.637 15.033 1.00 73.94 154 ASN B N 1
ATOM 3952 C CA . ASN B 1 141 ? 70.669 38.018 15.557 1.00 64.27 154 ASN B CA 1
ATOM 3953 C C . ASN B 1 141 ? 70.867 36.532 15.750 1.00 65.14 154 ASN B C 1
ATOM 3954 O O . ASN B 1 141 ? 71.289 35.821 14.832 1.00 70.26 154 ASN B O 1
ATOM 3959 N N . MET B 1 142 ? 70.569 36.061 16.952 1.00 64.47 155 MET B N 1
ATOM 3960 C CA . MET B 1 142 ? 70.725 34.646 17.252 1.00 61.20 155 MET B CA 1
ATOM 3961 C C . MET B 1 142 ? 69.910 33.785 16.285 1.00 58.25 155 MET B C 1
ATOM 3962 O O . MET B 1 142 ? 70.422 32.821 15.725 1.00 59.90 155 MET B O 1
ATOM 3967 N N . LEU B 1 143 ? 68.646 34.140 16.072 1.00 57.82 156 LEU B N 1
ATOM 3968 C CA . LEU B 1 143 ? 67.801 33.372 15.164 1.00 49.24 156 LEU B CA 1
ATOM 3969 C C . LEU B 1 143 ? 68.415 33.280 13.757 1.00 55.15 156 LEU B C 1
ATOM 3970 O O . LEU B 1 143 ? 68.514 32.195 13.181 1.00 58.72 156 LEU B O 1
ATOM 3975 N N . GLU B 1 144 ? 68.821 34.422 13.208 1.00 62.81 157 GLU B N 1
ATOM 3976 C CA . GLU B 1 144 ? 69.395 34.458 11.868 1.00 52.98 157 GLU B CA 1
ATOM 3977 C C . GLU B 1 144 ? 70.646 33.597 11.827 1.00 50.67 157 GLU B C 1
ATOM 3978 O O . GLU B 1 144 ? 70.927 32.943 10.822 1.00 52.73 157 GLU B O 1
ATOM 3984 N N . PHE B 1 145 ? 71.395 33.596 12.924 1.00 46.54 158 PHE B N 1
ATOM 3985 C CA . PHE B 1 145 ? 72.623 32.819 12.993 1.00 56.83 158 PHE B CA 1
ATOM 3986 C C . PHE B 1 145 ? 72.297 31.327 12.880 1.00 59.61 158 PHE B C 1
ATOM 3987 O O . PHE B 1 145 ? 72.842 30.617 12.023 1.00 56.46 158 PHE B O 1
ATOM 3995 N N . TYR B 1 146 ? 71.394 30.864 13.742 1.00 55.12 159 TYR B N 1
ATOM 3996 C CA . TYR B 1 146 ? 70.938 29.481 13.697 1.00 55.55 159 TYR B CA 1
ATOM 3997 C C . TYR B 1 146 ? 70.457 29.157 12.299 1.00 52.02 159 TYR B C 1
ATOM 3998 O O . TYR B 1 146 ? 70.757 28.095 11.752 1.00 56.28 159 TYR B O 1
ATOM 4007 N N . ASP B 1 147 ? 69.703 30.079 11.725 1.00 45.68 160 ASP B N 1
ATOM 4008 C CA . ASP B 1 147 ? 69.048 29.821 10.454 1.00 51.22 160 ASP B CA 1
ATOM 4009 C C . ASP B 1 147 ? 70.059 29.708 9.316 1.00 50.42 160 ASP B C 1
ATOM 4010 O O . ASP B 1 147 ? 69.959 28.823 8.476 1.00 60.04 160 ASP B O 1
ATOM 4015 N N . ARG B 1 148 ? 71.032 30.606 9.289 1.00 54.92 161 ARG B N 1
ATOM 4016 C CA . ARG B 1 148 ? 72.044 30.602 8.242 1.00 51.12 161 ARG B CA 1
ATOM 4017 C C . ARG B 1 148 ? 73.111 29.539 8.473 1.00 54.23 161 ARG B C 1
ATOM 4018 O O . ARG B 1 148 ? 73.445 28.794 7.561 1.00 57.92 161 ARG B O 1
ATOM 4026 N N . ALA B 1 149 ? 73.649 29.471 9.687 1.00 46.18 162 ALA B N 1
ATOM 4027 C CA . ALA B 1 149 ? 74.793 28.600 9.936 1.00 45.92 162 ALA B CA 1
ATOM 4028 C C . ALA B 1 149 ? 74.400 27.177 10.365 1.00 63.96 162 ALA B C 1
ATOM 4029 O O . ALA B 1 149 ? 75.239 26.261 10.373 1.00 59.54 162 ALA B O 1
ATOM 4031 N N . GLY B 1 150 ? 73.129 26.991 10.717 1.00 47.09 163 GLY B N 1
ATOM 4032 C CA . GLY B 1 150 ? 72.633 25.665 11.037 1.00 52.89 163 GLY B CA 1
ATOM 4033 C C . GLY B 1 150 ? 72.828 24.725 9.847 1.00 58.85 163 GLY B C 1
ATOM 4034 O O . GLY B 1 150 ? 72.935 25.177 8.703 1.00 60.97 163 GLY B O 1
ATOM 4035 N N . HIS B 1 151 ? 72.893 23.419 10.106 1.00 51.81 164 HIS B N 1
ATOM 4036 C CA . HIS B 1 151 ? 73.024 22.446 9.026 1.00 52.43 164 HIS B CA 1
ATOM 4037 C C . HIS B 1 151 ? 71.815 22.568 8.108 1.00 54.82 164 HIS B C 1
ATOM 4038 O O . HIS B 1 151 ? 70.709 22.856 8.578 1.00 51.00 164 HIS B O 1
ATOM 4045 N N . ASP B 1 152 ? 72.036 22.344 6.810 1.00 49.78 165 ASP B N 1
ATOM 4046 C CA . ASP B 1 152 ? 71.015 22.526 5.777 1.00 44.17 165 ASP B CA 1
ATOM 4047 C C . ASP B 1 152 ? 70.449 21.173 5.314 1.00 53.10 165 ASP B C 1
ATOM 4048 O O . ASP B 1 152 ? 71.179 20.308 4.816 1.00 44.43 165 ASP B O 1
ATOM 4053 N N . ILE B 1 153 ? 69.141 20.997 5.472 1.00 47.22 166 ILE B N 1
ATOM 4054 C CA . ILE B 1 153 ? 68.498 19.764 5.035 1.00 48.73 166 ILE B CA 1
ATOM 4055 C C . ILE B 1 153 ? 68.867 19.435 3.586 1.00 54.76 166 ILE B C 1
ATOM 4056 O O . ILE B 1 153 ? 68.923 18.265 3.208 1.00 64.76 166 ILE B O 1
ATOM 4061 N N . ARG B 1 154 ? 69.134 20.462 2.783 1.00 56.23 167 ARG B N 1
ATOM 4062 C CA . ARG B 1 154 ? 69.457 20.266 1.373 1.00 54.43 167 ARG B CA 1
ATOM 4063 C C . ARG B 1 154 ? 70.834 19.654 1.187 1.00 53.92 167 ARG B C 1
ATOM 4064 O O . ARG B 1 154 ? 71.050 18.901 0.238 1.00 60.80 167 ARG B O 1
ATOM 4072 N N . GLU B 1 155 ? 71.767 19.981 2.080 1.00 45.92 168 GLU B N 1
ATOM 4073 C CA . GLU B 1 155 ? 73.073 19.326 2.077 1.00 47.81 168 GLU B CA 1
ATOM 4074 C C . GLU B 1 155 ? 73.033 17.946 2.759 1.00 53.78 168 GLU B C 1
ATOM 4075 O O . GLU B 1 155 ? 73.657 16.989 2.285 1.00 52.04 168 GLU B O 1
ATOM 4081 N N . MET B 1 156 ? 72.293 17.842 3.860 1.00 51.68 169 MET B N 1
ATOM 4082 C CA . MET B 1 156 ? 72.300 16.616 4.673 1.00 49.41 169 MET B CA 1
ATOM 4083 C C . MET B 1 156 ? 71.533 15.461 4.030 1.00 51.40 169 MET B C 1
ATOM 4084 O O . MET B 1 156 ? 71.890 14.290 4.202 1.00 54.77 169 MET B O 1
ATOM 4089 N N . LEU B 1 157 ? 70.490 15.778 3.272 1.00 40.09 170 LEU B N 1
ATOM 4090 C CA . LEU B 1 157 ? 69.601 14.726 2.805 1.00 43.80 170 LEU B CA 1
ATOM 4091 C C . LEU B 1 157 ? 70.085 14.190 1.461 1.00 49.54 170 LEU B C 1
ATOM 4092 O O . LEU B 1 157 ? 69.913 14.834 0.425 1.00 58.42 170 LEU B O 1
ATOM 4097 N N . LEU B 1 158 ? 70.653 12.985 1.492 1.00 50.36 171 LEU B N 1
ATOM 4098 C CA . LEU B 1 158 ? 71.128 12.294 0.296 1.00 41.21 171 LEU B CA 1
ATOM 4099 C C . LEU B 1 158 ? 70.002 11.575 -0.429 1.00 54.04 171 LEU B C 1
ATOM 4100 O O . LEU B 1 158 ? 69.957 11.546 -1.663 1.00 55.21 171 LEU B O 1
ATOM 4105 N N . SER B 1 159 ? 69.107 10.969 0.341 1.00 51.56 172 SER B N 1
ATOM 4106 C CA . SER B 1 159 ? 67.958 10.284 -0.242 1.00 45.84 172 SER B CA 1
ATOM 4107 C C . SER B 1 159 ? 66.795 10.289 0.727 1.00 45.16 172 SER B C 1
ATOM 4108 O O . SER B 1 159 ? 66.984 10.250 1.950 1.00 60.42 172 SER B O 1
ATOM 4111 N N . CYS B 1 160 ? 65.592 10.343 0.172 1.00 42.21 173 CYS B N 1
ATOM 4112 C CA . CYS B 1 160 ? 64.398 10.303 0.988 1.00 48.17 173 CYS B CA 1
ATOM 4113 C C . CYS B 1 160 ? 63.258 9.600 0.262 1.00 47.61 173 CYS B C 1
ATOM 4114 O O . CYS B 1 160 ? 62.975 9.905 -0.896 1.00 56.00 173 CYS B O 1
ATOM 4117 N N . PHE B 1 161 ? 62.589 8.689 0.965 1.00 47.00 174 PHE B N 1
ATOM 4118 C CA . PHE B 1 161 ? 61.398 8.035 0.450 1.00 41.14 174 PHE B CA 1
ATOM 4119 C C . PHE B 1 161 ? 60.359 7.887 1.536 1.00 43.94 174 PHE B C 1
ATOM 4120 O O . PHE B 1 161 ? 60.680 7.586 2.685 1.00 49.63 174 PHE B O 1
ATOM 4128 N N . PHE B 1 162 ? 59.107 8.114 1.169 1.00 44.93 175 PHE B N 1
ATOM 4129 C CA . PHE B 1 162 ? 58.015 7.724 2.030 1.00 41.03 175 PHE B CA 1
ATOM 4130 C C . PHE B 1 162 ? 57.106 6.824 1.221 1.00 53.00 175 PHE B C 1
ATOM 4131 O O . PHE B 1 162 ? 56.474 7.282 0.269 1.00 46.25 175 PHE B O 1
ATOM 4139 N N . ARG B 1 163 ? 57.050 5.544 1.595 1.00 59.09 176 ARG B N 1
ATOM 4140 C CA . ARG B 1 163 ? 56.118 4.611 0.974 1.00 50.22 176 ARG B CA 1
ATOM 4141 C C . ARG B 1 163 ? 56.414 4.437 -0.513 1.00 63.87 176 ARG B C 1
ATOM 4142 O O . ARG B 1 163 ? 55.497 4.199 -1.305 1.00 74.12 176 ARG B O 1
ATOM 4150 N N . GLY B 1 164 ? 57.671 4.582 -0.917 1.00 57.45 177 GLY B N 1
ATOM 4151 C CA . GLY B 1 164 ? 57.978 4.450 -2.333 1.00 68.48 177 GLY B CA 1
ATOM 4152 C C . GLY B 1 164 ? 57.727 5.696 -3.180 1.00 57.76 177 GLY B C 1
ATOM 4153 O O . GLY B 1 164 ? 58.144 5.750 -4.334 1.00 69.55 177 GLY B O 1
ATOM 4154 N N . GLU B 1 165 ? 57.037 6.692 -2.631 1.00 57.96 178 GLU B N 1
ATOM 4155 C CA . GLU B 1 165 ? 57.094 8.046 -3.187 1.00 58.82 178 GLU B CA 1
ATOM 4156 C C . GLU B 1 165 ? 58.427 8.704 -2.809 1.00 56.83 178 GLU B C 1
ATOM 4157 O O . GLU B 1 165 ? 58.831 8.678 -1.643 1.00 58.63 178 GLU B O 1
ATOM 4163 N N . GLN B 1 166 ? 59.122 9.286 -3.778 1.00 54.37 179 GLN B N 1
ATOM 4164 C CA . GLN B 1 166 ? 60.372 9.960 -3.451 1.00 54.19 179 GLN B CA 1
ATOM 4165 C C . GLN B 1 166 ? 60.025 11.288 -2.794 1.00 62.64 179 GLN B C 1
ATOM 4166 O O . GLN B 1 166 ? 59.033 11.927 -3.151 1.00 63.56 179 GLN B O 1
ATOM 4172 N N . CYS B 1 167 ? 60.813 11.689 -1.806 1.00 54.69 180 CYS B N 1
ATOM 4173 C CA . CYS B 1 167 ? 60.540 12.937 -1.114 1.00 49.72 180 CYS B CA 1
ATOM 4174 C C . CYS B 1 167 ? 61.796 13.820 -1.087 1.00 55.13 180 CYS B C 1
ATOM 4175 O O . CYS B 1 167 ? 62.912 13.350 -1.335 1.00 51.09 180 CYS B O 1
ATOM 4178 N N . SER B 1 168 ? 61.593 15.102 -0.804 1.00 52.82 181 SER B N 1
ATOM 4179 C CA . SER B 1 168 ? 62.592 16.132 -1.048 1.00 44.53 181 SER B CA 1
ATOM 4180 C C . SER B 1 168 ? 62.719 17.021 0.173 1.00 54.46 181 SER B C 1
ATOM 4181 O O . SER B 1 168 ? 61.869 16.974 1.066 1.00 55.76 181 SER B O 1
ATOM 4184 N N . PRO B 1 169 ? 63.786 17.836 0.215 1.00 59.09 182 PRO B N 1
ATOM 4185 C CA . PRO B 1 169 ? 64.017 18.753 1.339 1.00 53.01 182 PRO B CA 1
ATOM 4186 C C . PRO B 1 169 ? 62.815 19.650 1.601 1.00 47.76 182 PRO B C 1
ATOM 4187 O O . PRO B 1 169 ? 62.648 20.142 2.706 1.00 65.11 182 PRO B O 1
ATOM 4191 N N . GLU B 1 170 ? 61.973 19.851 0.604 1.00 55.39 183 GLU B N 1
ATOM 4192 C CA . GLU B 1 170 ? 60.840 20.746 0.788 1.00 64.89 183 GLU B CA 1
ATOM 4193 C C . GLU B 1 170 ? 59.712 20.015 1.502 1.00 56.68 183 GLU B C 1
ATOM 4194 O O . GLU B 1 170 ? 58.672 20.601 1.805 1.00 61.87 183 GLU B O 1
ATOM 4200 N N . ASP B 1 171 ? 59.923 18.732 1.769 1.00 57.92 184 ASP B N 1
ATOM 4201 C CA . ASP B 1 171 ? 58.979 17.962 2.574 1.00 57.15 184 ASP B CA 1
ATOM 4202 C C . ASP B 1 171 ? 59.273 18.090 4.072 1.00 61.06 184 ASP B C 1
ATOM 4203 O O . ASP B 1 171 ? 58.512 17.604 4.913 1.00 57.14 184 ASP B O 1
ATOM 4208 N N . PHE B 1 172 ? 60.377 18.757 4.392 1.00 57.93 185 PHE B N 1
ATOM 4209 C CA . PHE B 1 172 ? 60.769 18.992 5.776 1.00 49.59 185 PHE B CA 1
ATOM 4210 C C . PHE B 1 172 ? 60.537 20.446 6.202 1.00 52.17 185 PHE B C 1
ATOM 4211 O O . PHE B 1 172 ? 61.089 21.371 5.608 1.00 52.48 185 PHE B O 1
ATOM 4219 N N . LYS B 1 173 ? 59.712 20.636 7.226 1.00 43.22 186 LYS B N 1
ATOM 4220 C CA . LYS B 1 173 ? 59.509 21.950 7.827 1.00 43.91 186 LYS B CA 1
ATOM 4221 C C . LYS B 1 173 ? 60.589 22.264 8.875 1.00 49.14 186 LYS B C 1
ATOM 4222 O O . LYS B 1 173 ? 60.929 21.425 9.716 1.00 54.59 186 LYS B O 1
ATOM 4228 N N . VAL B 1 174 ? 61.124 23.478 8.814 1.00 45.58 187 VAL B N 1
ATOM 4229 C CA . VAL B 1 174 ? 62.134 23.917 9.765 1.00 42.64 187 VAL B CA 1
ATOM 4230 C C . VAL B 1 174 ? 61.509 24.188 11.121 1.00 43.92 187 VAL B C 1
ATOM 4231 O O . VAL B 1 174 ? 60.465 24.842 11.230 1.00 52.22 187 VAL B O 1
ATOM 4235 N N . VAL B 1 175 ? 62.157 23.690 12.162 1.00 40.40 188 VAL B N 1
ATOM 4236 C CA . VAL B 1 175 ? 61.681 23.926 13.520 1.00 48.22 188 VAL B CA 1
ATOM 4237 C C . VAL B 1 175 ? 62.891 24.178 14.375 1.00 39.37 188 VAL B C 1
ATOM 4238 O O . VAL B 1 175 ? 63.873 23.432 14.302 1.00 48.05 188 VAL B O 1
ATOM 4242 N N . PHE B 1 176 ? 62.850 25.240 15.164 1.00 47.63 189 PHE B N 1
ATOM 4243 C CA . PHE B 1 176 ? 64.004 25.535 16.001 1.00 48.55 189 PHE B CA 1
ATOM 4244 C C . PHE B 1 176 ? 63.855 24.809 17.330 1.00 48.43 189 PHE B C 1
ATOM 4245 O O . PHE B 1 176 ? 62.762 24.757 17.906 1.00 41.70 189 PHE B O 1
ATOM 4253 N N . THR B 1 177 ? 64.951 24.198 17.775 1.00 41.29 190 THR B N 1
ATOM 4254 C CA . THR B 1 177 ? 64.982 23.530 19.072 1.00 43.35 190 THR B CA 1
ATOM 4255 C C . THR B 1 177 ? 66.219 23.977 19.806 1.00 46.32 190 THR B C 1
ATOM 4256 O O . THR B 1 177 ? 67.043 24.692 19.240 1.00 44.24 190 THR B O 1
ATOM 4260 N N . ARG B 1 178 ? 66.372 23.512 21.042 1.00 45.75 191 ARG B N 1
ATOM 4261 C CA . ARG B 1 178 ? 67.596 23.753 21.794 1.00 45.35 191 ARG B CA 1
ATOM 4262 C C . ARG B 1 178 ? 68.813 23.349 20.958 1.00 49.53 191 ARG B C 1
ATOM 4263 O O . ARG B 1 178 ? 69.888 23.921 21.115 1.00 56.04 191 ARG B O 1
ATOM 4271 N N . TYR B 1 179 ? 68.645 22.392 20.044 1.00 46.78 192 TYR B N 1
ATOM 4272 C CA . TYR B 1 179 ? 69.774 21.948 19.225 1.00 50.97 192 TYR B CA 1
ATOM 4273 C C . TYR B 1 179 ? 70.087 22.924 18.091 1.00 56.07 192 TYR B C 1
ATOM 4274 O O . TYR B 1 179 ? 71.052 22.726 17.350 1.00 62.61 192 TYR B O 1
ATOM 4283 N N . GLY B 1 180 ? 69.325 24.004 17.978 1.00 43.93 193 GLY B N 1
ATOM 4284 C CA . GLY B 1 180 ? 69.442 24.835 16.799 1.00 52.79 193 GLY B CA 1
ATOM 4285 C C . GLY B 1 180 ? 68.441 24.510 15.714 1.00 42.65 193 GLY B C 1
ATOM 4286 O O . GLY B 1 180 ? 67.255 24.312 16.004 1.00 40.78 193 GLY B O 1
ATOM 4287 N N . LYS B 1 181 ? 68.882 24.588 14.462 1.00 41.46 194 LYS B N 1
ATOM 4288 C CA . LYS B 1 181 ? 67.994 24.411 13.316 1.00 41.28 194 LYS B CA 1
ATOM 4289 C C . LYS B 1 181 ? 67.711 22.930 13.071 1.00 50.91 194 LYS B C 1
ATOM 4290 O O . LYS B 1 181 ? 68.615 22.145 12.760 1.00 52.26 194 LYS B O 1
ATOM 4296 N N . CYS B 1 182 ? 66.442 22.560 13.179 1.00 45.71 195 CYS B N 1
ATOM 4297 C CA . CYS B 1 182 ? 66.045 21.169 13.039 1.00 45.55 195 CYS B CA 1
ATOM 4298 C C . CYS B 1 182 ? 64.951 21.024 11.988 1.00 51.14 195 CYS B C 1
ATOM 4299 O O . CYS B 1 182 ? 64.362 22.016 11.529 1.00 55.83 195 CYS B O 1
ATOM 4302 N N . TYR B 1 183 ? 64.698 19.784 11.586 1.00 52.56 196 TYR B N 1
ATOM 4303 C CA . TYR B 1 183 ? 63.721 19.537 10.532 1.00 43.72 196 TYR B CA 1
ATOM 4304 C C . TYR B 1 183 ? 62.625 18.553 10.931 1.00 41.36 196 TYR B C 1
ATOM 4305 O O . TYR B 1 183 ? 62.859 17.642 11.722 1.00 53.72 196 TYR B O 1
ATOM 4314 N N . THR B 1 184 ? 61.422 18.762 10.408 1.00 40.20 197 THR B N 1
ATOM 4315 C CA . THR B 1 184 ? 60.301 17.891 10.737 1.00 43.49 197 THR B CA 1
ATOM 4316 C C . THR B 1 184 ? 59.614 17.367 9.487 1.00 43.78 197 THR B C 1
ATOM 4317 O O . THR B 1 184 ? 59.119 18.138 8.664 1.00 54.28 197 THR B O 1
ATOM 4321 N N . PHE B 1 185 ? 59.581 16.043 9.361 1.00 52.54 198 PHE B N 1
ATOM 4322 C CA . PHE B 1 185 ? 58.869 15.394 8.268 1.00 48.89 198 PHE B CA 1
ATOM 4323 C C . PHE B 1 185 ? 57.400 15.161 8.616 1.00 38.39 198 PHE B C 1
ATOM 4324 O O . PHE B 1 185 ? 57.068 14.827 9.752 1.00 52.29 198 PHE B O 1
ATOM 4332 N N . ASN B 1 186 ? 56.525 15.326 7.635 1.00 45.68 199 ASN B N 1
ATOM 4333 C CA . ASN B 1 186 ? 55.094 15.159 7.869 1.00 46.49 199 ASN B CA 1
ATOM 4334 C C . ASN B 1 186 ? 54.620 15.973 9.070 1.00 46.34 199 ASN B C 1
ATOM 4335 O O . ASN B 1 186 ? 53.892 15.456 9.920 1.00 40.33 199 ASN B O 1
ATOM 4340 N N . ALA B 1 187 ? 55.037 17.242 9.141 1.00 48.46 200 ALA B N 1
ATOM 4341 C CA . ALA B 1 187 ? 54.638 18.131 10.246 1.00 46.80 200 ALA B CA 1
ATOM 4342 C C . ALA B 1 187 ? 53.148 18.450 10.256 1.00 49.07 200 ALA B C 1
ATOM 4343 O O . ALA B 1 187 ? 52.624 18.923 11.262 1.00 53.43 200 ALA B O 1
ATOM 4345 N N . GLY B 1 188 ? 52.479 18.224 9.127 1.00 52.82 201 GLY B N 1
ATOM 4346 C CA . GLY B 1 188 ? 51.046 18.437 9.021 1.00 60.33 201 GLY B CA 1
ATOM 4347 C C . GLY B 1 188 ? 50.593 19.855 9.318 1.00 61.76 201 GLY B C 1
ATOM 4348 O O . GLY B 1 188 ? 49.490 20.070 9.846 1.00 64.49 201 GLY B O 1
ATOM 4349 N N . GLN B 1 189 ? 51.430 20.829 8.978 1.00 55.96 202 GLN B N 1
ATOM 4350 C CA . GLN B 1 189 ? 51.059 22.220 9.194 1.00 71.13 202 GLN B CA 1
ATOM 4351 C C . GLN B 1 189 ? 51.325 23.056 7.942 1.00 87.61 202 GLN B C 1
ATOM 4352 O O . GLN B 1 189 ? 52.011 22.607 7.022 1.00 90.63 202 GLN B O 1
ATOM 4358 N N . ASP B 1 190 ? 50.785 24.273 7.918 1.00 86.03 203 ASP B N 1
ATOM 4359 C CA . ASP B 1 190 ? 50.710 25.081 6.703 1.00 84.80 203 ASP B CA 1
ATOM 4360 C C . ASP B 1 190 ? 49.752 24.438 5.700 1.00 92.48 203 ASP B C 1
ATOM 4361 O O . ASP B 1 190 ? 49.967 24.469 4.482 1.00 75.51 203 ASP B O 1
ATOM 4366 N N . GLY B 1 191 ? 48.686 23.856 6.240 1.00 84.72 204 GLY B N 1
ATOM 4367 C CA . GLY B 1 191 ? 47.628 23.296 5.430 1.00 69.35 204 GLY B CA 1
ATOM 4368 C C . GLY B 1 191 ? 47.999 22.051 4.642 1.00 74.82 204 GLY B C 1
ATOM 4369 O O . GLY B 1 191 ? 47.154 21.514 3.915 1.00 77.08 204 GLY B O 1
ATOM 4370 N N . LYS B 1 192 ? 49.239 21.579 4.757 1.00 76.31 205 LYS B N 1
ATOM 4371 C CA . LYS B 1 192 ? 49.564 20.304 4.129 1.00 72.62 205 LYS B CA 1
ATOM 4372 C C . LYS B 1 192 ? 48.839 19.222 4.906 1.00 67.35 205 LYS B C 1
ATOM 4373 O O . LYS B 1 192 ? 48.785 19.257 6.139 1.00 64.42 205 LYS B O 1
ATOM 4379 N N . PRO B 1 193 ? 48.241 18.271 4.188 1.00 64.95 206 PRO B N 1
ATOM 4380 C CA . PRO B 1 193 ? 47.515 17.197 4.872 1.00 63.79 206 PRO B CA 1
ATOM 4381 C C . PRO B 1 193 ? 48.506 16.193 5.465 1.00 66.82 206 PRO B C 1
ATOM 4382 O O . PRO B 1 193 ? 49.645 16.111 4.981 1.00 60.35 206 PRO B O 1
ATOM 4386 N N . ARG B 1 194 ? 48.095 15.467 6.504 1.00 62.37 207 ARG B N 1
ATOM 4387 C CA . ARG B 1 194 ? 48.957 14.454 7.113 1.00 55.02 207 ARG B CA 1
ATOM 4388 C C . ARG B 1 194 ? 49.052 13.198 6.249 1.00 48.72 207 ARG B C 1
ATOM 4389 O O . ARG B 1 194 ? 48.039 1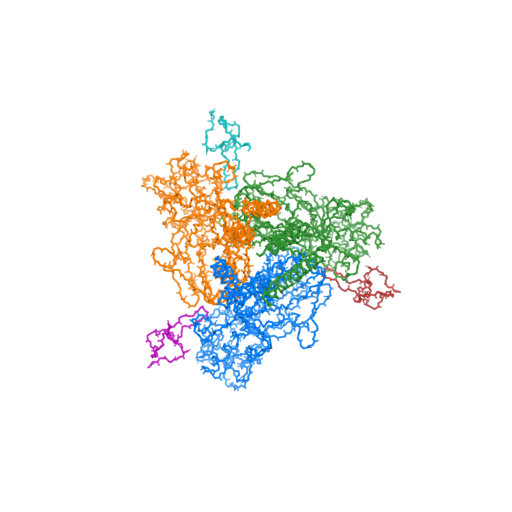2.721 5.726 1.00 60.07 207 ARG B O 1
ATOM 4397 N N . LEU B 1 195 ? 50.265 12.681 6.080 1.00 40.01 208 LEU B N 1
ATOM 4398 C CA . LEU B 1 195 ? 50.465 11.442 5.329 1.00 50.34 208 LEU B CA 1
ATOM 4399 C C . LEU B 1 195 ? 49.885 10.221 6.055 1.00 50.82 208 LEU B C 1
ATOM 4400 O O . LEU B 1 195 ? 49.855 10.172 7.292 1.00 51.61 208 LEU B O 1
ATOM 4405 N N . ILE B 1 196 ? 49.432 9.237 5.280 1.00 47.45 209 ILE B N 1
ATOM 4406 C CA . ILE B 1 196 ? 48.900 7.996 5.846 1.00 56.61 209 ILE B CA 1
ATOM 4407 C C . ILE B 1 196 ? 49.649 6.768 5.315 1.00 54.81 209 ILE B C 1
ATOM 4408 O O . ILE B 1 196 ? 50.418 6.863 4.354 1.00 56.44 209 ILE B O 1
ATOM 4413 N N . THR B 1 197 ? 49.458 5.627 5.974 1.00 57.17 210 THR B N 1
ATOM 4414 C CA . THR B 1 197 ? 50.017 4.362 5.498 1.00 46.76 210 THR B CA 1
ATOM 4415 C C . THR B 1 197 ? 49.018 3.243 5.774 1.00 51.12 210 THR B C 1
ATOM 4416 O O . THR B 1 197 ? 48.436 3.191 6.855 1.00 65.15 210 THR B O 1
ATOM 4420 N N . MET B 1 198 ? 48.760 2.394 4.780 1.00 62.13 211 MET B N 1
ATOM 4421 C CA . MET B 1 198 ? 47.858 1.251 4.964 1.00 60.33 211 MET B CA 1
ATOM 4422 C C . MET B 1 198 ? 48.559 -0.088 5.231 1.00 62.55 211 MET B C 1
ATOM 4423 O O . MET B 1 198 ? 47.900 -1.099 5.472 1.00 64.14 211 MET B O 1
ATOM 4428 N N . LYS B 1 199 ? 49.885 -0.102 5.183 1.00 60.36 212 LYS B N 1
ATOM 4429 C CA . LYS B 1 199 ? 50.629 -1.364 5.249 1.00 52.41 212 LYS B CA 1
ATOM 4430 C C . LYS B 1 199 ? 51.785 -1.365 6.237 1.00 50.29 212 LYS B C 1
ATOM 4431 O O . LYS B 1 199 ? 52.451 -0.351 6.432 1.00 63.32 212 LYS B O 1
ATOM 4437 N N . GLY B 1 200 ? 52.046 -2.527 6.823 1.00 50.44 213 GLY B N 1
ATOM 4438 C CA . GLY B 1 200 ? 53.145 -2.671 7.753 1.00 42.80 213 GLY B CA 1
ATOM 4439 C C . GLY B 1 200 ? 54.449 -2.962 7.038 1.00 42.29 213 GLY B C 1
ATOM 4440 O O . GLY B 1 200 ? 54.484 -3.603 5.984 1.00 53.57 213 GLY B O 1
ATOM 4441 N N . GLY B 1 201 ? 55.535 -2.504 7.647 1.00 42.10 214 GLY B N 1
ATOM 4442 C CA . GLY B 1 201 ? 56.867 -2.802 7.172 1.00 35.36 214 GLY B CA 1
ATOM 4443 C C . GLY B 1 201 ? 57.633 -1.645 6.559 1.00 49.07 214 GLY B C 1
ATOM 4444 O O . GLY B 1 201 ? 57.084 -0.598 6.174 1.00 41.01 214 GLY B O 1
ATOM 4445 N N . THR B 1 202 ? 58.935 -1.876 6.449 1.00 44.33 215 THR B N 1
ATOM 4446 C CA . THR B 1 202 ? 59.886 -0.927 5.902 1.00 42.07 215 THR B CA 1
ATOM 4447 C C . THR B 1 202 ? 59.393 -0.240 4.617 1.00 51.28 215 THR B C 1
ATOM 4448 O O . THR B 1 202 ? 59.436 0.990 4.515 1.00 51.35 215 THR B O 1
ATOM 4452 N N . GLY B 1 203 ? 58.918 -1.024 3.650 1.00 47.96 216 GLY B N 1
ATOM 4453 C CA . GLY B 1 203 ? 58.540 -0.494 2.353 1.00 42.39 216 GLY B CA 1
ATOM 4454 C C . GLY B 1 203 ? 57.478 0.592 2.387 1.00 53.82 216 GLY B C 1
ATOM 4455 O O . GLY B 1 203 ? 57.426 1.444 1.499 1.00 57.19 216 GLY B O 1
ATOM 4456 N N . ASN B 1 204 ? 56.601 0.530 3.382 1.00 44.60 217 ASN B N 1
ATOM 4457 C CA . ASN B 1 204 ? 55.540 1.524 3.545 1.00 41.50 217 ASN B CA 1
ATOM 4458 C C . ASN B 1 204 ? 55.803 2.638 4.546 1.00 45.28 217 ASN B C 1
ATOM 4459 O O . ASN B 1 204 ? 54.891 3.362 4.950 1.00 48.91 217 ASN B O 1
ATOM 4464 N N . GLY B 1 205 ? 57.030 2.706 5.025 1.00 39.95 218 GLY B N 1
ATOM 4465 C CA . GLY B 1 205 ? 57.378 3.723 5.997 1.00 42.96 218 GLY B CA 1
ATOM 4466 C C . GLY B 1 205 ? 58.279 4.784 5.407 1.00 45.63 218 GLY B C 1
ATOM 4467 O O . GLY B 1 205 ? 58.319 4.970 4.188 1.00 45.40 218 GLY B O 1
ATOM 4468 N N . LEU B 1 206 ? 59.019 5.458 6.285 1.00 46.75 219 LEU B N 1
ATOM 4469 C CA . LEU B 1 206 ? 59.925 6.531 5.895 1.00 39.23 219 LEU B CA 1
ATOM 4470 C C . LEU B 1 206 ? 61.364 6.048 5.932 1.00 45.35 219 LEU B C 1
ATOM 4471 O O . LEU B 1 206 ? 61.819 5.509 6.939 1.00 57.09 219 LEU B O 1
ATOM 4476 N N . GLU B 1 207 ? 62.087 6.243 4.838 1.00 43.09 220 GLU B N 1
ATOM 4477 C CA . GLU B 1 207 ? 63.511 5.930 4.817 1.00 45.80 220 GLU B CA 1
ATOM 4478 C C . GLU B 1 207 ? 64.313 7.119 4.293 1.00 54.65 220 GLU B C 1
ATOM 4479 O O . GLU B 1 207 ? 64.144 7.545 3.142 1.00 54.40 220 GLU B O 1
ATOM 4485 N N . ILE B 1 208 ? 65.191 7.646 5.142 1.00 44.55 221 ILE B N 1
ATOM 4486 C CA . ILE B 1 208 ? 66.055 8.748 4.751 1.00 41.69 221 ILE B CA 1
ATOM 4487 C C . ILE B 1 208 ? 67.519 8.336 4.864 1.00 41.57 221 ILE B C 1
ATOM 4488 O O . ILE B 1 208 ? 67.876 7.520 5.710 1.00 47.31 221 ILE B O 1
ATOM 4493 N N . MET B 1 209 ? 68.364 8.895 4.004 1.00 43.40 222 MET B N 1
ATOM 4494 C CA . MET B 1 209 ? 69.808 8.733 4.147 1.00 39.53 222 MET B CA 1
ATOM 4495 C C . MET B 1 209 ? 70.430 10.113 4.334 1.00 53.40 222 MET B C 1
ATOM 4496 O O . MET B 1 209 ? 70.117 11.043 3.586 1.00 55.03 222 MET B O 1
ATOM 4501 N N . LEU B 1 210 ? 71.292 10.240 5.345 1.00 46.26 223 LEU B N 1
ATOM 4502 C CA . LEU B 1 210 ? 71.887 11.521 5.722 1.00 40.34 223 LEU B CA 1
ATOM 4503 C C . LEU B 1 210 ? 73.411 11.522 5.731 1.00 49.98 223 LEU B C 1
ATOM 4504 O O . LEU B 1 210 ? 74.059 10.505 5.994 1.00 54.39 223 LEU B O 1
ATOM 4509 N N . ASP B 1 211 ? 73.970 12.694 5.457 1.00 50.89 224 ASP B N 1
ATOM 4510 C CA . ASP B 1 211 ? 75.375 12.968 5.689 1.00 41.34 224 ASP B CA 1
ATOM 4511 C C . ASP B 1 211 ? 75.408 14.022 6.796 1.00 52.46 224 ASP B C 1
ATOM 4512 O O . ASP B 1 211 ? 74.913 15.142 6.607 1.00 60.54 224 ASP B O 1
ATOM 4517 N N . ILE B 1 212 ? 75.954 13.661 7.958 1.00 43.74 225 ILE B N 1
ATOM 4518 C CA . ILE B 1 212 ? 75.922 14.556 9.125 1.00 45.67 225 ILE B CA 1
ATOM 4519 C C . ILE B 1 212 ? 77.027 15.613 9.089 1.00 50.73 225 ILE B C 1
ATOM 4520 O O . ILE B 1 212 ? 77.043 16.528 9.913 1.00 50.36 225 ILE B O 1
ATOM 4525 N N . GLN B 1 213 ? 77.962 15.456 8.151 1.00 54.25 226 GLN B N 1
ATOM 4526 C CA . GLN B 1 213 ? 79.012 16.446 7.902 1.00 55.87 226 GLN B CA 1
ATOM 4527 C C . GLN B 1 213 ? 79.862 16.756 9.135 1.00 52.85 226 GLN B C 1
ATOM 4528 O O . GLN B 1 213 ? 79.903 17.893 9.604 1.00 59.55 226 GLN B O 1
ATOM 4534 N N . GLN B 1 214 ? 80.566 15.758 9.640 1.00 50.11 227 GLN B N 1
ATOM 4535 C CA . GLN B 1 214 ? 81.474 15.982 10.751 1.00 55.32 227 GLN B CA 1
ATOM 4536 C C . GLN B 1 214 ? 82.541 17.014 10.396 1.00 57.37 227 GLN B C 1
ATOM 4537 O O . GLN B 1 214 ? 82.987 17.779 11.253 1.00 61.51 227 GLN B O 1
ATOM 4543 N N . ASP B 1 215 ? 82.955 17.022 9.131 1.00 60.64 228 ASP B N 1
ATOM 4544 C CA . ASP B 1 215 ? 83.969 17.963 8.671 1.00 66.08 228 ASP B CA 1
ATOM 4545 C C . ASP B 1 215 ? 83.484 19.402 8.888 1.00 70.73 228 ASP B C 1
ATOM 4546 O O . ASP B 1 215 ? 84.286 20.332 9.034 1.00 67.70 228 ASP B O 1
ATOM 4551 N N . GLU B 1 216 ? 82.165 19.565 8.950 1.00 59.09 229 GLU B N 1
ATOM 4552 C CA . GLU B 1 216 ? 81.553 20.861 9.246 1.00 54.41 229 GLU B CA 1
ATOM 4553 C C . GLU B 1 216 ? 81.311 21.112 10.742 1.00 53.43 229 GLU B C 1
ATOM 4554 O O . GLU B 1 216 ? 80.757 22.146 11.118 1.00 52.74 229 GLU B O 1
ATOM 4560 N N . TYR B 1 217 ? 81.701 20.169 11.594 1.00 54.34 230 TYR B N 1
ATOM 4561 C CA . TYR B 1 217 ? 81.409 20.302 13.015 1.00 49.94 230 TYR B CA 1
ATOM 4562 C C . TYR B 1 217 ? 82.313 21.360 13.614 1.00 61.04 230 TYR B C 1
ATOM 4563 O O . TYR B 1 217 ? 83.513 21.386 13.325 1.00 60.78 230 TYR B O 1
ATOM 4572 N N . LEU B 1 218 ? 81.739 22.228 14.446 1.00 60.66 231 LEU B N 1
ATOM 4573 C CA . LEU B 1 218 ? 82.536 23.176 15.214 1.00 54.10 231 LEU B CA 1
ATOM 4574 C C . LEU B 1 218 ? 83.457 22.415 16.146 1.00 62.76 231 LEU B C 1
ATOM 4575 O O . LEU B 1 218 ? 83.044 21.427 16.764 1.00 67.35 231 LEU B O 1
ATOM 4580 N N . PRO B 1 219 ? 84.717 22.861 16.232 1.00 63.32 232 PRO B N 1
ATOM 4581 C CA . PRO B 1 219 ? 85.690 22.285 17.167 1.00 62.47 232 PRO B CA 1
ATOM 4582 C C . PRO B 1 219 ? 85.237 22.508 18.606 1.00 57.89 232 PRO B C 1
ATOM 4583 O O . PRO B 1 219 ? 84.656 23.547 18.915 1.00 60.40 232 PRO B O 1
ATOM 4587 N N . VAL B 1 220 ? 85.481 21.529 19.468 1.00 61.81 233 VAL B N 1
ATOM 4588 C CA . VAL B 1 220 ? 85.084 21.641 20.862 1.00 62.93 233 VAL B CA 1
ATOM 4589 C C . VAL B 1 220 ? 86.313 21.863 21.739 1.00 63.14 233 VAL B C 1
ATOM 4590 O O . VAL B 1 220 ? 87.110 20.950 21.957 1.00 70.97 233 VAL B O 1
ATOM 4594 N N . TRP B 1 221 ? 86.485 23.093 22.211 1.00 62.81 234 TRP B N 1
ATOM 4595 C CA . TRP B 1 221 ? 87.587 23.413 23.118 1.00 65.84 234 TRP B CA 1
ATOM 4596 C C . TRP B 1 221 ? 87.168 23.503 24.574 1.00 63.89 234 TRP B C 1
ATOM 4597 O O . TRP B 1 221 ? 88.004 23.713 25.452 1.00 66.00 234 TRP B O 1
ATOM 4608 N N . GLY B 1 222 ? 85.869 23.369 24.816 1.00 66.02 235 GLY B N 1
ATOM 4609 C CA . GLY B 1 222 ? 85.322 23.482 26.155 1.00 61.88 235 GLY B CA 1
ATOM 4610 C C . GLY B 1 222 ? 83.870 23.048 26.230 1.00 65.03 235 GLY B C 1
ATOM 4611 O O . GLY B 1 222 ? 83.249 22.717 25.218 1.00 64.32 235 GLY B O 1
ATOM 4612 N N . GLU B 1 223 ? 83.320 23.071 27.439 1.00 61.79 236 GLU B N 1
ATOM 4613 C CA . GLU B 1 223 ? 81.981 22.559 27.664 1.00 61.89 236 GLU B CA 1
ATOM 4614 C C . GLU B 1 223 ? 80.949 23.646 27.959 1.00 55.64 236 GLU B C 1
ATOM 4615 O O . GLU B 1 223 ? 80.973 24.280 29.010 1.00 60.04 236 GLU B O 1
ATOM 4621 N N . THR B 1 224 ? 80.024 23.832 27.026 1.00 64.25 237 THR B N 1
ATOM 4622 C CA . THR B 1 224 ? 78.863 24.683 27.234 1.00 63.78 237 THR B CA 1
ATOM 4623 C C . THR B 1 224 ? 77.632 23.916 26.764 1.00 62.05 237 THR B C 1
ATOM 4624 O O . THR B 1 224 ? 77.755 22.820 26.223 1.00 67.72 237 THR B O 1
ATOM 4628 N N . ASP B 1 225 ? 76.453 24.503 26.945 1.00 56.91 238 ASP B N 1
ATOM 4629 C CA . ASP B 1 225 ? 75.218 23.897 26.467 1.00 58.32 238 ASP B CA 1
ATOM 4630 C C . ASP B 1 225 ? 75.182 23.867 24.943 1.00 66.79 238 ASP B C 1
ATOM 4631 O O . ASP B 1 225 ? 74.339 23.202 24.342 1.00 64.99 238 ASP B O 1
ATOM 4636 N N . GLU B 1 226 ? 76.077 24.620 24.318 1.00 65.25 239 GLU B N 1
ATOM 4637 C CA . GLU B 1 226 ? 76.113 24.692 22.860 1.00 59.32 239 GLU B CA 1
ATOM 4638 C C . GLU B 1 226 ? 77.157 23.751 22.244 1.00 63.11 239 GLU B C 1
ATOM 4639 O O . GLU B 1 226 ? 77.363 23.756 21.028 1.00 75.28 239 GLU B O 1
ATOM 4645 N N . THR B 1 227 ? 77.817 22.954 23.083 1.00 55.00 240 THR B N 1
ATOM 4646 C CA . THR B 1 227 ? 78.855 22.026 22.619 1.00 57.79 240 THR B CA 1
ATOM 4647 C C . THR B 1 227 ? 78.470 20.553 22.799 1.00 57.53 240 THR B C 1
ATOM 4648 O O . THR B 1 227 ? 77.652 20.209 23.658 1.00 62.21 240 THR B O 1
ATOM 4652 N N . SER B 1 228 ? 79.070 19.689 21.984 1.00 55.78 241 SER B N 1
ATOM 4653 C CA . SER B 1 228 ? 78.710 18.271 21.957 1.00 55.91 241 SER B CA 1
ATOM 4654 C C . SER B 1 228 ? 79.948 17.379 21.881 1.00 57.65 241 SER B C 1
ATOM 4655 O O . SER B 1 228 ? 80.843 17.623 21.073 1.00 54.86 241 SER B O 1
ATOM 4658 N N . PHE B 1 229 ? 79.998 16.345 22.717 1.00 53.68 242 PHE B N 1
ATOM 4659 C CA . PHE B 1 229 ? 81.011 15.306 22.567 1.00 52.84 242 PHE B CA 1
ATOM 4660 C C . PHE B 1 229 ? 80.590 14.288 21.512 1.00 50.95 242 PHE B C 1
ATOM 4661 O O . PHE B 1 229 ? 81.399 13.454 21.081 1.00 55.87 242 PHE B O 1
ATOM 4669 N N . GLU B 1 230 ? 79.328 14.342 21.095 1.00 50.20 243 GLU B N 1
ATOM 4670 C CA . GLU B 1 230 ? 78.800 13.283 20.238 1.00 54.24 243 GLU B CA 1
ATOM 4671 C C . GLU B 1 230 ? 78.574 13.678 18.792 1.00 45.89 243 GLU B C 1
ATOM 4672 O O . GLU B 1 230 ? 78.239 14.823 18.492 1.00 55.88 243 GLU B O 1
ATOM 4678 N N . ALA B 1 231 ? 78.756 12.701 17.908 1.00 46.53 244 ALA B N 1
ATOM 4679 C CA . ALA B 1 231 ? 78.434 12.843 16.487 1.00 50.64 244 ALA B CA 1
ATOM 4680 C C . ALA B 1 231 ? 77.226 11.970 16.172 1.00 46.22 244 ALA B C 1
ATOM 4681 O O . ALA B 1 231 ? 77.137 10.834 16.638 1.00 47.36 244 ALA B O 1
ATOM 4683 N N . GLY B 1 232 ? 76.283 12.513 15.414 1.00 47.62 245 GLY B N 1
ATOM 4684 C CA . GLY B 1 232 ? 75.087 11.773 15.054 1.00 37.14 245 GLY B CA 1
ATOM 4685 C C . GLY B 1 232 ? 73.891 12.713 14.995 1.00 43.35 245 GLY B C 1
ATOM 4686 O O . GLY B 1 232 ? 74.049 13.932 14.906 1.00 49.46 245 GLY B O 1
ATOM 4687 N N . ILE B 1 233 ? 72.687 12.154 15.047 1.00 41.51 246 ILE B N 1
ATOM 4688 C CA . ILE B 1 233 ? 71.490 12.980 15.133 1.00 42.83 246 ILE B CA 1
ATOM 4689 C C . ILE B 1 233 ? 70.584 12.560 16.289 1.00 44.15 246 ILE B C 1
ATOM 4690 O O . ILE B 1 233 ? 70.699 11.454 16.825 1.00 53.61 246 ILE B O 1
ATOM 4695 N N . LYS B 1 234 ? 69.679 13.459 16.656 1.00 38.58 247 LYS B N 1
ATOM 4696 C CA . LYS B 1 234 ? 68.631 13.187 17.628 1.00 34.70 247 LYS B CA 1
ATOM 4697 C C . LYS B 1 234 ? 67.324 13.223 16.848 1.00 42.21 247 LYS B C 1
ATOM 4698 O O . LYS B 1 234 ? 67.151 14.043 15.946 1.00 42.44 247 LYS B O 1
ATOM 4704 N N . VAL B 1 235 ? 66.408 12.323 17.185 1.00 39.83 248 VAL B N 1
ATOM 4705 C CA . VAL B 1 235 ? 65.157 12.192 16.454 1.00 39.53 248 VAL B CA 1
ATOM 4706 C C . VAL B 1 235 ? 64.020 12.155 17.462 1.00 37.30 248 VAL B C 1
ATOM 4707 O O . VAL B 1 235 ? 64.169 11.600 18.542 1.00 35.54 248 VAL B O 1
ATOM 4711 N N . GLN B 1 236 ? 62.877 12.726 17.105 1.00 34.95 249 GLN B N 1
ATOM 4712 C CA . GLN B 1 236 ? 61.671 12.518 17.891 1.00 36.99 249 GLN B CA 1
ATOM 4713 C C . GLN B 1 236 ? 60.483 12.226 16.984 1.00 38.76 249 GLN B C 1
ATOM 4714 O O . GLN B 1 236 ? 60.216 12.966 16.041 1.00 49.01 249 GLN B O 1
ATOM 4720 N N . ILE B 1 237 ? 59.787 11.133 17.279 1.00 41.20 250 ILE B N 1
ATOM 4721 C CA . ILE B 1 237 ? 58.569 10.753 16.579 1.00 32.34 250 ILE B CA 1
ATOM 4722 C C . ILE B 1 237 ? 57.394 11.210 17.439 1.00 41.71 250 ILE B C 1
ATOM 4723 O O . ILE B 1 237 ? 57.218 10.746 18.563 1.00 42.01 250 ILE B O 1
ATOM 4728 N N . HIS B 1 238 ? 56.591 12.131 16.927 1.00 45.71 251 HIS B N 1
ATOM 4729 C CA . HIS B 1 238 ? 55.512 12.668 17.733 1.00 42.58 251 HIS B CA 1
ATOM 4730 C C . HIS B 1 238 ? 54.279 12.941 16.884 1.00 44.89 251 HIS B C 1
ATOM 4731 O O . HIS B 1 238 ? 54.390 13.188 15.679 1.00 50.32 251 HIS B O 1
ATOM 4738 N N . SER B 1 239 ? 53.108 12.899 17.517 1.00 42.88 252 SER B N 1
ATOM 4739 C CA . SER B 1 239 ? 51.889 13.406 16.899 1.00 48.19 252 SER B CA 1
ATOM 4740 C C . SER B 1 239 ? 52.071 14.857 16.474 1.00 49.42 252 SER B C 1
ATOM 4741 O O . SER B 1 239 ? 52.701 15.646 17.189 1.00 48.49 252 SER B O 1
ATOM 4744 N N . GLN B 1 240 ? 51.508 15.200 15.317 1.00 44.62 253 GLN B N 1
ATOM 4745 C CA . GLN B 1 240 ? 51.569 16.564 14.797 1.00 44.48 253 GLN B CA 1
ATOM 4746 C C . GLN B 1 240 ? 51.064 17.604 15.809 1.00 42.85 253 GLN B C 1
ATOM 4747 O O . GLN B 1 240 ? 51.581 18.712 15.830 1.00 39.57 253 GLN B O 1
ATOM 4753 N N . ASP B 1 241 ? 50.089 17.251 16.650 1.00 48.43 254 ASP B N 1
ATOM 4754 C CA . ASP B 1 241 ? 49.546 18.176 17.654 1.00 46.06 254 ASP B CA 1
ATOM 4755 C C . ASP B 1 241 ? 50.469 18.440 18.840 1.00 46.56 254 ASP B C 1
ATOM 4756 O O . ASP B 1 241 ? 50.155 19.252 19.710 1.00 61.67 254 ASP B O 1
ATOM 4761 N N . GLU B 1 242 ? 51.582 17.726 18.900 1.00 50.31 255 GLU B N 1
ATOM 4762 C CA . GLU B 1 242 ? 52.507 17.845 20.019 1.00 45.54 255 GLU B CA 1
ATOM 4763 C C . GLU B 1 242 ? 53.874 18.346 19.575 1.00 47.03 255 GLU B C 1
ATOM 4764 O O . GLU B 1 242 ? 54.555 17.677 18.789 1.00 55.84 255 GLU B O 1
ATOM 4770 N N . PRO B 1 243 ? 54.282 19.527 20.078 1.00 42.73 256 PRO B N 1
ATOM 4771 C CA . PRO B 1 243 ? 55.594 20.053 19.680 1.00 39.84 256 PRO B CA 1
ATOM 4772 C C . PRO B 1 243 ? 56.679 19.187 20.285 1.00 47.17 256 PRO B C 1
ATOM 4773 O O . PRO B 1 243 ? 56.423 18.518 21.290 1.00 46.19 256 PRO B O 1
ATOM 4777 N N . PRO B 1 244 ? 57.850 19.150 19.642 1.00 46.44 257 PRO B N 1
ATOM 4778 C CA . PRO B 1 244 ? 58.986 18.350 20.102 1.00 41.12 257 PRO B CA 1
ATOM 4779 C C . PRO B 1 244 ? 59.719 18.935 21.312 1.00 50.33 257 PRO B C 1
ATOM 4780 O O . PRO B 1 244 ? 59.971 20.148 21.331 1.00 55.87 257 PRO B O 1
ATOM 4784 N N . LEU B 1 245 ? 60.078 18.099 22.291 1.00 53.39 258 LEU B N 1
ATOM 4785 C CA . LEU B 1 245 ? 61.140 18.475 23.208 1.00 39.98 258 LEU B CA 1
ATOM 4786 C C . LEU B 1 245 ? 62.216 17.450 22.963 1.00 40.32 258 LEU B C 1
ATOM 4787 O O . LEU B 1 245 ? 62.319 16.460 23.684 1.00 58.52 258 LEU B O 1
ATOM 4792 N N . ILE B 1 246 ? 63.110 17.755 22.037 1.00 48.42 259 ILE B N 1
ATOM 4793 C CA . ILE B 1 246 ? 63.888 16.676 21.438 1.00 48.39 259 ILE B CA 1
ATOM 4794 C C . ILE B 1 246 ? 65.156 16.376 22.216 1.00 46.11 259 ILE B C 1
ATOM 4795 O O . ILE B 1 246 ? 65.748 15.308 22.063 1.00 50.62 259 ILE B O 1
ATOM 4800 N N . ASP B 1 247 ? 65.562 17.316 23.056 1.00 42.77 260 ASP B N 1
ATOM 4801 C CA . ASP B 1 247 ? 66.747 17.119 23.871 1.00 46.51 260 ASP B CA 1
ATOM 4802 C C . ASP B 1 247 ? 66.400 16.244 25.074 1.00 42.52 260 ASP B C 1
ATOM 4803 O O . ASP B 1 247 ? 67.231 15.462 25.532 1.00 57.44 260 ASP B O 1
ATOM 4808 N N . GLN B 1 248 ? 65.179 16.400 25.589 1.00 38.72 261 GLN B N 1
ATOM 4809 C CA . GLN B 1 248 ? 64.670 15.600 26.705 1.00 45.30 261 GLN B CA 1
ATOM 4810 C C . GLN B 1 248 ? 64.098 14.224 26.327 1.00 47.99 261 GLN B C 1
ATOM 4811 O O . GLN B 1 248 ? 64.432 13.201 26.929 1.00 46.01 261 GLN B O 1
ATOM 4817 N N . LEU B 1 249 ? 63.204 14.234 25.344 1.00 43.14 262 LEU B N 1
ATOM 4818 C CA . LEU B 1 249 ? 62.410 13.065 24.971 1.00 38.43 262 LEU B CA 1
ATOM 4819 C C . LEU B 1 249 ? 62.859 12.302 23.735 1.00 43.32 262 LEU B C 1
ATOM 4820 O O . LEU B 1 249 ? 62.224 11.314 23.367 1.00 48.33 262 LEU B O 1
ATOM 4825 N N . GLY B 1 250 ? 63.889 12.786 23.054 1.00 47.40 263 GLY B N 1
ATOM 4826 C CA . GLY B 1 250 ? 64.263 12.218 21.769 1.00 38.88 263 GLY B CA 1
ATOM 4827 C C . GLY B 1 250 ? 64.985 10.885 21.869 1.00 42.82 263 GLY B C 1
ATOM 4828 O O . GLY B 1 250 ? 65.105 10.298 22.947 1.00 57.00 263 GLY B O 1
ATOM 4829 N N . PHE B 1 251 ? 65.456 10.389 20.730 1.00 39.73 264 PHE B N 1
ATOM 4830 C CA . PHE B 1 251 ? 66.332 9.221 20.713 1.00 37.44 264 PHE B CA 1
ATOM 4831 C C . PHE B 1 251 ? 67.501 9.434 19.757 1.00 43.01 264 PHE B C 1
ATOM 4832 O O . PHE B 1 251 ? 67.480 10.347 18.921 1.00 44.61 264 PHE B O 1
ATOM 4840 N N . GLY B 1 252 ? 68.529 8.605 19.902 1.00 35.51 265 GLY B N 1
ATOM 4841 C CA . GLY B 1 252 ? 69.722 8.738 19.092 1.00 32.28 265 GLY B CA 1
ATOM 4842 C C . GLY B 1 252 ? 69.709 7.878 17.845 1.00 41.74 265 GLY B C 1
ATOM 4843 O O . GLY B 1 252 ? 69.037 6.850 17.786 1.00 44.78 265 GLY B O 1
ATOM 4844 N N . VAL B 1 253 ? 70.441 8.328 16.833 1.00 41.34 266 VAL B N 1
ATOM 4845 C CA . VAL B 1 253 ? 70.732 7.534 15.655 1.00 32.98 266 VAL B CA 1
ATOM 4846 C C . VAL B 1 253 ? 72.185 7.811 15.308 1.00 38.58 266 VAL B C 1
ATOM 4847 O O . VAL B 1 253 ? 72.597 8.966 15.186 1.00 42.87 266 VAL B O 1
ATOM 4851 N N . ALA B 1 254 ? 72.973 6.749 15.216 1.00 37.21 267 ALA B N 1
ATOM 4852 C CA . ALA B 1 254 ? 74.407 6.877 14.992 1.00 33.44 267 ALA B CA 1
ATOM 4853 C C . ALA B 1 254 ? 74.782 6.811 13.521 1.00 46.56 267 ALA B C 1
ATOM 4854 O O . ALA B 1 254 ? 74.144 6.098 12.726 1.00 47.18 267 ALA B O 1
ATOM 4856 N N . PRO B 1 255 ? 75.848 7.536 13.159 1.00 52.17 268 PRO B N 1
ATOM 4857 C CA . PRO B 1 255 ? 76.403 7.465 11.803 1.00 50.99 268 PRO B CA 1
ATOM 4858 C C . PRO B 1 255 ? 77.094 6.123 11.644 1.00 52.82 268 PRO B C 1
ATOM 4859 O O . PRO B 1 255 ? 77.480 5.516 12.655 1.00 49.83 268 PRO B O 1
ATOM 4863 N N . GLY B 1 256 ? 77.265 5.682 10.402 1.00 41.88 269 GLY B N 1
ATOM 4864 C CA . GLY B 1 256 ? 77.888 4.400 10.126 1.00 46.11 269 GLY B CA 1
ATOM 4865 C C . GLY B 1 256 ? 76.961 3.217 10.371 1.00 46.47 269 GLY B C 1
ATOM 4866 O O . GLY B 1 256 ? 77.428 2.085 10.513 1.00 59.34 269 GLY B O 1
ATOM 4867 N N . PHE B 1 257 ? 75.655 3.476 10.422 1.00 40.85 270 PHE B N 1
ATOM 4868 C CA . PHE B 1 257 ? 74.661 2.422 10.610 1.00 43.97 270 PHE B CA 1
ATOM 4869 C C . PHE B 1 257 ? 73.381 2.699 9.830 1.00 47.10 270 PHE B C 1
ATOM 4870 O O . PHE B 1 257 ? 73.022 3.856 9.586 1.00 55.23 270 PHE B O 1
ATOM 4878 N N . GLN B 1 258 ? 72.687 1.626 9.457 1.00 45.85 271 GLN B N 1
ATOM 4879 C CA . GLN B 1 258 ? 71.285 1.721 9.059 1.00 44.19 271 GLN B CA 1
ATOM 4880 C C . GLN B 1 258 ? 70.448 1.371 10.291 1.00 46.74 271 GLN B C 1
ATOM 4881 O O . GLN B 1 258 ? 70.618 0.298 10.888 1.00 45.43 271 GLN B O 1
ATOM 4887 N N . THR B 1 259 ? 69.557 2.274 10.686 1.00 36.42 272 THR B N 1
ATOM 4888 C CA . THR B 1 259 ? 68.792 2.060 11.905 1.00 31.77 272 THR B CA 1
ATOM 4889 C C . THR B 1 259 ? 67.324 1.828 11.601 1.00 35.22 272 THR B C 1
ATOM 4890 O O . THR B 1 259 ? 66.661 2.691 11.025 1.00 41.00 272 THR B O 1
ATOM 4894 N N . PHE B 1 260 ? 66.812 0.665 11.994 1.00 31.48 273 PHE B N 1
ATOM 4895 C CA . PHE B 1 260 ? 65.390 0.374 11.824 1.00 35.69 273 PHE B CA 1
ATOM 4896 C C . PHE B 1 260 ? 64.619 0.723 13.088 1.00 38.23 273 PHE B C 1
ATOM 4897 O O . PHE B 1 260 ? 64.970 0.271 14.183 1.00 47.93 273 PHE B O 1
ATOM 4905 N N . VAL B 1 261 ? 63.586 1.545 12.942 1.00 29.96 274 VAL B N 1
ATOM 4906 C CA . VAL B 1 261 ? 62.721 1.871 14.072 1.00 35.50 274 VAL B CA 1
ATOM 4907 C C . VAL B 1 261 ? 61.320 1.365 13.786 1.00 36.50 274 VAL B C 1
ATOM 4908 O O . VAL B 1 261 ? 60.583 1.956 12.994 1.00 40.87 274 VAL B O 1
ATOM 4912 N N . SER B 1 262 ? 60.942 0.285 14.457 1.00 39.81 275 SER B N 1
ATOM 4913 C CA . SER B 1 262 ? 59.640 -0.305 14.213 1.00 43.47 275 SER B CA 1
ATOM 4914 C C . SER B 1 262 ? 58.679 0.247 15.245 1.00 37.73 275 SER B C 1
ATOM 4915 O O . SER B 1 262 ? 58.894 0.092 16.448 1.00 50.99 275 SER B O 1
ATOM 4918 N N . CYS B 1 263 ? 57.600 0.861 14.777 1.00 32.08 276 CYS B N 1
ATOM 4919 C CA . CYS B 1 263 ? 56.706 1.556 15.688 1.00 39.68 276 CYS B CA 1
ATOM 4920 C C . CYS B 1 263 ? 55.338 0.922 15.822 1.00 45.43 276 CYS B C 1
ATOM 4921 O O . CYS B 1 263 ? 54.856 0.206 14.942 1.00 45.94 276 CYS B O 1
ATOM 4924 N N . GLN B 1 264 ? 54.727 1.200 16.965 1.00 39.53 277 GLN B N 1
ATOM 4925 C CA . GLN B 1 264 ? 53.314 0.970 17.154 1.00 42.04 277 GLN B CA 1
ATOM 4926 C C . GLN B 1 264 ? 52.707 2.212 17.792 1.00 46.15 277 GLN B C 1
ATOM 4927 O O . GLN B 1 264 ? 53.202 2.710 18.799 1.00 49.27 277 GLN B O 1
ATOM 4933 N N . GLU B 1 265 ? 51.647 2.724 17.180 1.00 57.59 278 GLU B N 1
ATOM 4934 C CA . GLU B 1 265 ? 50.928 3.869 17.713 1.00 48.88 278 GLU B CA 1
ATOM 4935 C C . GLU B 1 265 ? 49.969 3.440 18.809 1.00 50.38 278 GLU B C 1
ATOM 4936 O O . GLU B 1 265 ? 49.234 2.452 18.676 1.00 52.58 278 GLU B O 1
ATOM 4942 N N . GLN B 1 266 ? 49.986 4.197 19.896 1.00 49.15 279 GLN B N 1
ATOM 4943 C CA . GLN B 1 266 ? 49.142 3.917 21.040 1.00 51.95 279 GLN B CA 1
ATOM 4944 C C . GLN B 1 266 ? 48.465 5.210 21.446 1.00 46.91 279 GLN B C 1
ATOM 4945 O O . GLN B 1 266 ? 49.116 6.213 21.720 1.00 53.47 279 GLN B O 1
ATOM 4951 N N . ARG B 1 267 ? 47.143 5.163 21.472 1.00 50.52 280 ARG B N 1
ATOM 4952 C CA . ARG B 1 267 ? 46.304 6.327 21.664 1.00 44.53 280 ARG B CA 1
ATOM 4953 C C . ARG B 1 267 ? 45.634 6.249 23.031 1.00 48.77 280 ARG B C 1
ATOM 4954 O O . ARG B 1 267 ? 44.804 5.377 23.273 1.00 61.07 280 ARG B O 1
ATOM 4962 N N . LEU B 1 268 ? 45.993 7.149 23.935 1.00 58.24 281 LEU B N 1
ATOM 4963 C CA . LEU B 1 268 ? 45.434 7.109 25.283 1.00 55.76 281 LEU B CA 1
ATOM 4964 C C . LEU B 1 268 ? 44.441 8.244 25.571 1.00 63.21 281 LEU B C 1
ATOM 4965 O O . LEU B 1 268 ? 44.755 9.425 25.395 1.00 56.72 281 LEU B O 1
ATOM 4970 N N . ILE B 1 269 ? 43.245 7.867 26.023 1.00 58.44 282 ILE B N 1
ATOM 4971 C CA . ILE B 1 269 ? 42.217 8.824 26.425 1.00 58.14 282 ILE B CA 1
ATOM 4972 C C . ILE B 1 269 ? 41.947 8.728 27.924 1.00 60.06 282 ILE B C 1
ATOM 4973 O O . ILE B 1 269 ? 41.790 7.630 28.469 1.00 68.92 282 ILE B O 1
ATOM 4978 N N . TYR B 1 270 ? 41.892 9.879 28.585 1.00 58.78 283 TYR B N 1
ATOM 4979 C CA . TYR B 1 270 ? 41.584 9.929 30.007 1.00 65.02 283 TYR B CA 1
ATOM 4980 C C . TYR B 1 270 ? 40.287 10.691 30.268 1.00 66.81 283 TYR B C 1
ATOM 4981 O O . TYR B 1 270 ? 39.853 11.488 29.444 1.00 71.08 283 TYR B O 1
ATOM 4990 N N . LEU B 1 271 ? 39.655 10.412 31.405 1.00 72.16 284 LEU B N 1
ATOM 4991 C CA . LEU B 1 271 ? 38.495 11.171 31.856 1.00 63.82 284 LEU B CA 1
ATOM 4992 C C . LEU B 1 271 ? 38.934 12.307 32.756 1.00 72.90 284 LEU B C 1
ATOM 4993 O O . LEU B 1 271 ? 39.917 12.182 33.486 1.00 79.80 284 LEU B O 1
ATOM 4998 N N . PRO B 1 272 ? 38.203 13.426 32.709 1.00 81.29 285 PRO B N 1
ATOM 4999 C CA . PRO B 1 272 ? 38.414 14.547 33.632 1.00 77.76 285 PRO B CA 1
ATOM 5000 C C . PRO B 1 272 ? 37.737 14.253 34.960 1.00 84.34 285 PRO B C 1
ATOM 5001 O O . PRO B 1 272 ? 37.152 13.183 35.119 1.00 89.64 285 PRO B O 1
ATOM 5005 N N . PRO B 1 273 ? 37.820 15.185 35.916 1.00 98.48 286 PRO B N 1
ATOM 5006 C CA . PRO B 1 273 ? 37.032 15.031 37.143 1.00 100.17 286 PRO B CA 1
ATOM 5007 C C . PRO B 1 273 ? 35.540 15.069 36.812 1.00 105.48 286 PRO B C 1
ATOM 5008 O O . PRO B 1 273 ? 35.156 15.711 35.824 1.00 95.54 286 PRO B O 1
ATOM 5012 N N . PRO B 1 274 ? 34.700 14.407 37.630 1.00 100.55 287 PRO B N 1
ATOM 5013 C CA . PRO B 1 274 ? 35.046 13.691 38.865 1.00 93.65 287 PRO B CA 1
ATOM 5014 C C . PRO B 1 274 ? 35.802 12.381 38.636 1.00 97.96 287 PRO B C 1
ATOM 5015 O O . PRO B 1 274 ? 36.524 11.934 39.529 1.00 101.28 287 PRO B O 1
ATOM 5019 N N . TRP B 1 275 ? 35.627 11.780 37.461 1.00 89.59 288 TRP B N 1
ATOM 5020 C CA . TRP B 1 275 ? 36.182 10.458 37.147 1.00 82.37 288 TRP B CA 1
ATOM 5021 C C . TRP B 1 275 ? 37.706 10.361 37.123 1.00 89.62 288 TRP B C 1
ATOM 5022 O O . TRP B 1 275 ? 38.259 9.300 37.424 1.00 85.80 288 TRP B O 1
ATOM 5033 N N . GLY B 1 276 ? 38.383 11.437 36.723 1.00 87.46 289 GLY B N 1
ATOM 5034 C CA . GLY B 1 276 ? 39.828 11.405 36.571 1.00 79.08 289 GLY B CA 1
ATOM 5035 C C . GLY B 1 276 ? 40.529 12.741 36.732 1.00 94.20 289 GLY B C 1
ATOM 5036 O O . GLY B 1 276 ? 39.905 13.751 37.070 1.00 92.42 289 GLY B O 1
ATOM 5037 N N . ASP B 1 277 ? 41.841 12.731 36.496 1.00 98.66 290 ASP B N 1
ATOM 5038 C CA . ASP B 1 277 ? 42.698 13.896 36.721 1.00 88.89 290 ASP B CA 1
ATOM 5039 C C . ASP B 1 277 ? 42.890 14.834 35.518 1.00 88.40 290 ASP B C 1
ATOM 5040 O O . ASP B 1 277 ? 43.369 15.957 35.685 1.00 98.00 290 ASP B O 1
ATOM 5045 N N . CYS B 1 278 ? 42.509 14.401 34.319 1.00 85.41 291 CYS B N 1
ATOM 5046 C CA . CYS B 1 278 ? 42.974 15.089 33.110 1.00 81.46 291 CYS B CA 1
ATOM 5047 C C . CYS B 1 278 ? 42.466 16.534 32.957 1.00 82.19 291 CYS B C 1
ATOM 5048 O O . CYS B 1 278 ? 41.485 16.933 33.580 1.00 85.71 291 CYS B O 1
ATOM 5051 N N . LYS B 1 279 ? 43.186 17.335 32.178 1.00 93.21 292 LYS B N 1
ATOM 5052 C CA . LYS B 1 279 ? 42.900 18.763 32.101 1.00 100.64 292 LYS B CA 1
ATOM 5053 C C . LYS B 1 279 ? 41.445 19.036 31.732 1.00 116.33 292 LYS B C 1
ATOM 5054 O O . LYS B 1 279 ? 40.957 18.586 30.692 1.00 106.48 292 LYS B O 1
ATOM 5060 N N . ALA B 1 280 ? 40.776 19.798 32.597 1.00 125.42 293 ALA B N 1
ATOM 5061 C CA . ALA B 1 280 ? 39.372 20.153 32.428 1.00 115.12 293 ALA B CA 1
ATOM 5062 C C . ALA B 1 280 ? 39.202 21.282 31.410 1.00 129.51 293 ALA B C 1
ATOM 5063 O O . ALA B 1 280 ? 38.342 21.208 30.530 1.00 131.36 293 ALA B O 1
ATOM 5065 N N . THR B 1 281 ? 40.026 22.323 31.537 1.00 131.17 294 THR B N 1
ATOM 5066 C CA . THR B 1 281 ? 40.070 23.401 30.550 1.00 134.48 294 THR B CA 1
ATOM 5067 C C . THR B 1 281 ? 41.371 23.329 29.734 1.00 137.07 294 THR B C 1
ATOM 5068 O O . THR B 1 281 ? 42.450 23.663 30.231 1.00 126.51 294 THR B O 1
ATOM 5070 N N . THR B 1 282 ? 41.252 22.927 28.469 1.00 135.51 295 THR B N 1
ATOM 5071 C CA . THR B 1 282 ? 42.417 22.553 27.657 1.00 134.13 295 THR B CA 1
ATOM 5072 C C . THR B 1 282 ? 42.958 23.638 26.709 1.00 139.12 295 THR B C 1
ATOM 5073 O O . THR B 1 282 ? 42.201 24.273 25.969 1.00 122.76 295 THR B O 1
ATOM 5075 N N . GLY B 1 283 ? 44.279 23.821 26.732 1.00 132.24 296 GLY B N 1
ATOM 5076 C CA . GLY B 1 283 ? 44.965 24.739 25.837 1.00 119.25 296 GLY B CA 1
ATOM 5077 C C . GLY B 1 283 ? 44.712 26.197 26.166 1.00 138.70 296 GLY B C 1
ATOM 5078 O O . GLY B 1 283 ? 44.455 27.009 25.273 1.00 135.40 296 GLY B O 1
ATOM 5079 N N . ASP B 1 284 ? 44.797 26.534 27.451 1.00 145.18 297 ASP B N 1
ATOM 5080 C CA . ASP B 1 284 ? 44.543 27.900 27.912 1.00 152.48 297 ASP B CA 1
ATOM 5081 C C . ASP B 1 284 ? 45.518 28.892 27.273 1.00 150.91 297 ASP B C 1
ATOM 5082 O O . ASP B 1 284 ? 45.358 30.108 27.397 1.00 131.73 297 ASP B O 1
ATOM 5084 N N . SER B 1 285 ? 46.546 28.357 26.619 1.00 154.32 298 SER B N 1
ATOM 5085 C CA . SER B 1 285 ? 47.486 29.162 25.847 1.00 137.73 298 SER B CA 1
ATOM 5086 C C . SER B 1 285 ? 46.922 29.502 24.471 1.00 140.04 298 SER B C 1
ATOM 5087 O O . SER B 1 285 ? 46.086 28.768 23.926 1.00 111.33 298 SER B O 1
ATOM 5089 N N . GLU B 1 286 ? 47.370 30.627 23.921 1.00 139.05 299 GLU B N 1
ATOM 5090 C CA . GLU B 1 286 ? 47.160 30.920 22.512 1.00 129.43 299 GLU B CA 1
ATOM 5091 C C . GLU B 1 286 ? 48.422 30.502 21.757 1.00 130.65 299 GLU B C 1
ATOM 5092 O O . GLU B 1 286 ? 48.496 30.605 20.534 1.00 135.25 299 GLU B O 1
ATOM 5094 N N . PHE B 1 287 ? 49.411 30.025 22.516 1.00 134.16 300 PHE B N 1
ATOM 5095 C CA . PHE B 1 287 ? 50.691 29.549 21.985 1.00 112.51 300 PHE B CA 1
ATOM 5096 C C . PHE B 1 287 ? 50.519 28.248 21.215 1.00 107.39 300 PHE B C 1
ATOM 5097 O O . PHE B 1 287 ? 51.183 28.010 20.202 1.00 95.18 300 PHE B O 1
ATOM 5105 N N . TYR B 1 288 ? 49.642 27.390 21.724 1.00 113.32 301 TYR B N 1
ATOM 5106 C CA . TYR B 1 288 ? 49.446 26.075 21.130 1.00 94.35 301 TYR B CA 1
ATOM 5107 C C . TYR B 1 288 ? 47.971 25.694 20.973 1.00 87.43 301 TYR B C 1
ATOM 5108 O O . TYR B 1 288 ? 47.186 25.760 21.923 1.00 80.61 301 TYR B O 1
ATOM 5117 N N . ASP B 1 289 ? 47.609 25.316 19.748 1.00 85.35 302 ASP B N 1
ATOM 5118 C CA . ASP B 1 289 ? 46.245 24.937 19.409 1.00 94.39 302 ASP B CA 1
ATOM 5119 C C . ASP B 1 289 ? 45.757 23.788 20.301 1.00 75.62 302 ASP B C 1
ATOM 5120 O O . ASP B 1 289 ? 44.562 23.677 20.590 1.00 83.47 302 ASP B O 1
ATOM 5122 N N . THR B 1 290 ? 46.672 22.933 20.750 1.00 76.17 303 THR B N 1
ATOM 5123 C CA . THR B 1 290 ? 46.262 21.784 21.558 1.00 74.02 303 THR B CA 1
ATOM 5124 C C . THR B 1 290 ? 47.071 21.655 22.831 1.00 72.25 303 THR B C 1
ATOM 5125 O O . THR B 1 290 ? 48.215 22.119 22.901 1.00 67.30 303 THR B O 1
ATOM 5129 N N . TYR B 1 291 ? 46.474 21.021 23.838 1.00 61.03 304 TYR B N 1
ATOM 5130 C CA . TYR B 1 291 ? 47.179 20.823 25.102 1.00 56.09 304 TYR B CA 1
ATOM 5131 C C . TYR B 1 291 ? 48.014 19.556 25.102 1.00 55.28 304 TYR B C 1
ATOM 5132 O O . TYR B 1 291 ? 47.534 18.470 24.801 1.00 59.99 304 TYR B O 1
ATOM 5141 N N . SER B 1 292 ? 49.278 19.705 25.452 1.00 57.09 305 SER B N 1
ATOM 5142 C CA . SER B 1 292 ? 50.158 18.566 25.593 1.00 50.40 305 SER B CA 1
ATOM 5143 C C . SER B 1 292 ? 51.125 18.910 26.724 1.00 53.91 305 SER B C 1
ATOM 5144 O O . SER B 1 292 ? 51.307 20.089 27.045 1.00 50.19 305 SER B O 1
ATOM 5147 N N . ILE B 1 293 ? 51.736 17.898 27.335 1.00 47.58 306 ILE B N 1
ATOM 5148 C CA . ILE B 1 293 ? 52.681 18.154 28.420 1.00 46.44 306 ILE B CA 1
ATOM 5149 C C . ILE B 1 293 ? 53.859 18.999 27.932 1.00 44.93 306 ILE B C 1
ATOM 5150 O O . ILE B 1 293 ? 54.302 19.926 28.617 1.00 53.91 306 ILE B O 1
ATOM 5155 N N . THR B 1 294 ? 54.342 18.695 26.732 1.00 48.05 307 THR B N 1
ATOM 5156 C CA . THR B 1 294 ? 55.458 19.432 26.158 1.00 46.42 307 THR B CA 1
ATOM 5157 C C . THR B 1 294 ? 55.051 20.884 25.952 1.00 45.05 307 THR B C 1
ATOM 5158 O O . THR B 1 294 ? 55.802 21.795 26.278 1.00 45.32 307 THR B O 1
ATOM 5162 N N . ALA B 1 295 ? 53.852 21.092 25.420 1.00 45.06 308 ALA B N 1
ATOM 5163 C CA . ALA B 1 295 ? 53.325 22.440 25.265 1.00 49.35 308 ALA B CA 1
ATOM 5164 C C . ALA B 1 295 ? 53.318 23.166 26.618 1.00 60.59 308 ALA B C 1
ATOM 5165 O O . ALA B 1 295 ? 53.743 24.326 26.727 1.00 50.81 308 ALA B O 1
ATOM 5167 N N . CYS B 1 296 ? 52.852 22.478 27.655 1.00 47.94 309 CYS B N 1
ATOM 5168 C CA . CYS B 1 296 ? 52.787 23.093 28.970 1.00 56.29 309 CYS B CA 1
ATOM 5169 C C . CYS B 1 296 ? 54.186 23.496 29.453 1.00 55.98 309 CYS B C 1
ATOM 5170 O O . CYS B 1 296 ? 54.376 24.591 29.990 1.00 51.81 309 CYS B O 1
ATOM 5173 N N . ARG B 1 297 ? 55.166 22.622 29.221 1.00 42.63 310 ARG B N 1
ATOM 5174 C CA . ARG B 1 297 ? 56.553 22.885 29.625 1.00 49.95 310 ARG B CA 1
ATOM 5175 C C . ARG B 1 297 ? 57.203 24.042 28.866 1.00 52.22 310 ARG B C 1
ATOM 5176 O O . ARG B 1 297 ? 57.887 24.876 29.461 1.00 56.98 310 ARG B O 1
ATOM 5184 N N . ILE B 1 298 ? 56.999 24.093 27.554 1.00 53.15 311 ILE B N 1
ATOM 5185 C CA . ILE B 1 298 ? 57.570 25.171 26.763 1.00 52.03 311 ILE B CA 1
ATOM 5186 C C . ILE B 1 298 ? 56.980 26.528 27.166 1.00 50.12 311 ILE B C 1
ATOM 5187 O O . ILE B 1 298 ? 57.708 27.516 27.252 1.00 44.75 311 ILE B O 1
ATOM 5192 N N . ASP B 1 299 ? 55.677 26.560 27.437 1.00 47.23 312 ASP B N 1
ATOM 5193 C CA . ASP B 1 299 ? 55.050 27.732 28.041 1.00 48.75 312 ASP B CA 1
ATOM 5194 C C . ASP B 1 299 ? 55.824 28.176 29.284 1.00 65.52 312 ASP B C 1
ATOM 5195 O O . ASP B 1 299 ? 56.290 29.321 29.357 1.00 59.80 312 ASP B O 1
ATOM 5200 N N . CYS B 1 300 ? 55.975 27.269 30.253 1.00 58.15 313 CYS B N 1
ATOM 5201 C CA . CYS B 1 300 ? 56.626 27.622 31.506 1.00 50.56 313 CYS B CA 1
ATOM 5202 C C . CYS B 1 300 ? 58.048 28.074 31.251 1.00 50.01 313 CYS B C 1
ATOM 5203 O O . CYS B 1 300 ? 58.486 29.092 31.784 1.00 55.44 313 CYS B O 1
ATOM 5206 N N . GLU B 1 301 ? 58.776 27.310 30.444 1.00 43.44 314 GLU B N 1
ATOM 5207 C CA . GLU B 1 301 ? 60.160 27.651 30.156 1.00 47.31 314 GLU B CA 1
ATOM 5208 C C . GLU B 1 301 ? 60.236 29.061 29.587 1.00 52.05 314 GLU B C 1
ATOM 5209 O O . GLU B 1 301 ? 61.074 29.858 30.006 1.00 57.41 314 GLU B O 1
ATOM 5215 N N . THR B 1 302 ? 59.349 29.364 28.640 1.00 57.69 315 THR B N 1
ATOM 5216 C CA . THR B 1 302 ? 59.313 30.685 28.024 1.00 49.47 315 THR B CA 1
ATOM 5217 C C . THR B 1 302 ? 59.054 31.760 29.083 1.00 52.48 315 THR B C 1
ATOM 5218 O O . THR B 1 302 ? 59.874 32.669 29.244 1.00 53.30 315 THR B O 1
ATOM 5222 N N . ARG B 1 303 ? 57.944 31.648 29.820 1.00 48.16 316 ARG B N 1
ATOM 5223 C CA . ARG B 1 303 ? 57.625 32.626 30.873 1.00 52.09 316 ARG B CA 1
ATOM 5224 C C . ARG B 1 303 ? 58.804 32.858 31.795 1.00 52.06 316 ARG B C 1
ATOM 5225 O O . ARG B 1 303 ? 59.216 33.994 32.033 1.00 60.14 316 ARG B O 1
ATOM 5233 N N . TYR B 1 304 ? 59.334 31.768 32.320 1.00 44.91 317 TYR B N 1
ATOM 5234 C CA . TYR B 1 304 ? 60.433 31.815 33.268 1.00 53.59 317 TYR B CA 1
ATOM 5235 C C . TYR B 1 304 ? 61.608 32.582 32.686 1.00 49.09 317 TYR B C 1
ATOM 5236 O O . TYR B 1 304 ? 62.166 33.469 33.332 1.00 56.14 317 TYR B O 1
ATOM 5245 N N . LEU B 1 305 ? 61.984 32.243 31.460 1.00 50.78 318 LEU B N 1
ATOM 5246 C CA . LEU B 1 305 ? 63.126 32.895 30.828 1.00 59.52 318 LEU B CA 1
ATOM 5247 C C . LEU B 1 305 ? 62.875 34.386 30.599 1.00 58.86 318 LEU B C 1
ATOM 5248 O O . LEU B 1 305 ? 63.782 35.207 30.741 1.00 56.42 318 LEU B O 1
ATOM 5253 N N . VAL B 1 306 ? 61.637 34.727 30.262 1.00 47.00 319 VAL B N 1
ATOM 5254 C CA . VAL B 1 306 ? 61.246 36.118 30.093 1.00 51.23 319 VAL B CA 1
ATOM 5255 C C . VAL B 1 306 ? 61.308 36.896 31.415 1.00 56.13 319 VAL B C 1
ATOM 5256 O O . VAL B 1 306 ? 61.885 37.980 31.465 1.00 64.08 319 VAL B O 1
ATOM 5260 N N . GLU B 1 307 ? 60.742 36.340 32.484 1.00 54.87 320 GLU B N 1
ATOM 5261 C CA . GLU B 1 307 ? 60.851 36.951 33.822 1.00 56.70 320 GLU B CA 1
ATOM 5262 C C . GLU B 1 307 ? 62.301 37.138 34.289 1.00 50.99 320 GLU B C 1
ATOM 5263 O O . GLU B 1 307 ? 62.661 38.175 34.826 1.00 56.80 320 GLU B O 1
ATOM 5269 N N . ASN B 1 308 ? 63.118 36.109 34.139 1.00 51.00 321 ASN B N 1
ATOM 5270 C CA . ASN B 1 308 ? 64.479 36.163 34.649 1.00 51.26 321 ASN B CA 1
ATOM 5271 C C . ASN B 1 308 ? 65.448 36.912 33.744 1.00 49.00 321 ASN B C 1
ATOM 5272 O O . ASN B 1 308 ? 66.285 37.666 34.220 1.00 51.04 321 ASN B O 1
ATOM 5277 N N . CYS B 1 309 ? 65.411 36.596 32.453 1.00 56.83 322 CYS B N 1
ATOM 5278 C CA . CYS B 1 309 ? 66.366 37.146 31.497 1.00 46.38 322 CYS B CA 1
ATOM 5279 C C . CYS B 1 309 ? 65.869 38.301 30.632 1.00 54.74 322 CYS B C 1
ATOM 5280 O O . CYS B 1 309 ? 66.660 38.982 29.977 1.00 46.08 322 CYS B O 1
ATOM 5283 N N . ASN B 1 310 ? 64.563 38.533 30.638 1.00 55.99 323 ASN B N 1
ATOM 5284 C CA . ASN B 1 310 ? 63.993 39.553 29.766 1.00 57.47 323 ASN B CA 1
ATOM 5285 C C . ASN B 1 310 ? 63.983 39.198 28.292 1.00 63.21 323 ASN B C 1
ATOM 5286 O O . ASN B 1 310 ? 63.508 39.990 27.477 1.00 70.42 323 ASN B O 1
ATOM 5291 N N . CYS B 1 311 ? 64.527 38.036 27.937 1.00 59.12 324 CYS B N 1
ATOM 5292 C CA . CYS B 1 311 ? 64.493 37.585 26.548 1.00 53.57 324 CYS B CA 1
ATOM 5293 C C . CYS B 1 311 ? 64.015 36.140 26.463 1.00 57.69 324 CYS B C 1
ATOM 5294 O O . CYS B 1 311 ? 63.922 35.447 27.473 1.00 61.30 324 CYS B O 1
ATOM 5297 N N . ARG B 1 312 ? 63.693 35.691 25.256 1.00 67.04 325 ARG B N 1
ATOM 5298 C CA . ARG B 1 312 ? 63.323 34.296 25.045 1.00 46.41 325 ARG B CA 1
ATOM 5299 C C . ARG B 1 312 ? 64.365 33.689 24.130 1.00 52.61 325 ARG B C 1
ATOM 5300 O O . ARG B 1 312 ? 64.942 34.374 23.279 1.00 56.94 325 ARG B O 1
ATOM 5308 N N . MET B 1 313 ? 64.598 32.396 24.298 1.00 55.42 326 MET B N 1
ATOM 5309 C CA . MET B 1 313 ? 65.512 31.678 23.424 1.00 49.78 326 MET B CA 1
ATOM 5310 C C . MET B 1 313 ? 64.948 31.510 22.001 1.00 58.24 326 MET B C 1
ATOM 5311 O O . MET B 1 313 ? 63.728 31.637 21.761 1.00 42.29 326 MET B O 1
ATOM 5316 N N . VAL B 1 314 ? 65.847 31.221 21.062 1.00 49.58 327 VAL B N 1
ATOM 5317 C CA . VAL B 1 314 ? 65.485 31.154 19.654 1.00 47.46 327 VAL B CA 1
ATOM 5318 C C . VAL B 1 314 ? 64.322 30.203 19.393 1.00 49.38 327 VAL B C 1
ATOM 5319 O O . VAL B 1 314 ? 63.450 30.481 18.569 1.00 43.53 327 VAL B O 1
ATOM 5323 N N . HIS B 1 315 ? 64.303 29.082 20.105 1.00 60.31 328 HIS B N 1
ATOM 5324 C CA . HIS B 1 315 ? 63.306 28.047 19.845 1.00 54.99 328 HIS B CA 1
ATOM 5325 C C . HIS B 1 315 ? 62.017 28.268 20.627 1.00 46.41 328 HIS B C 1
ATOM 5326 O O . HIS B 1 315 ? 61.096 27.473 20.528 1.00 53.17 328 HIS B O 1
ATOM 5333 N N . MET B 1 316 ? 61.946 29.333 21.418 1.00 53.43 329 MET B N 1
ATOM 5334 C CA . MET B 1 316 ? 60.740 29.576 22.211 1.00 45.32 329 MET B CA 1
ATOM 5335 C C . MET B 1 316 ? 59.684 30.387 21.470 1.00 48.40 329 MET B C 1
ATOM 5336 O O . MET B 1 316 ? 60.005 31.194 20.586 1.00 54.04 329 MET B O 1
ATOM 5341 N N . PRO B 1 317 ? 58.412 30.161 21.828 1.00 41.30 330 PRO B N 1
ATOM 5342 C CA . PRO B 1 317 ? 57.286 30.846 21.190 1.00 40.29 330 PRO B CA 1
ATOM 5343 C C . PRO B 1 317 ? 57.094 32.229 21.796 1.00 50.04 330 PRO B C 1
ATOM 5344 O O . PRO B 1 317 ? 57.908 32.649 22.612 1.00 48.91 330 PRO B O 1
ATOM 5348 N N . GLY B 1 318 ? 56.037 32.928 21.395 1.00 62.13 331 GLY B N 1
ATOM 5349 C CA . GLY B 1 318 ? 55.709 34.220 21.978 1.00 68.12 331 GLY B CA 1
ATOM 5350 C C . GLY B 1 318 ? 56.273 35.468 21.295 1.00 69.15 331 GLY B C 1
ATOM 5351 O O . GLY B 1 318 ? 56.924 35.391 20.246 1.00 65.74 331 GLY B O 1
ATOM 5352 N N . ASP B 1 319 ? 55.994 36.625 21.895 1.00 76.93 332 ASP B N 1
ATOM 5353 C CA . ASP B 1 319 ? 56.469 37.912 21.395 1.00 78.89 332 ASP B CA 1
ATOM 5354 C C . ASP B 1 319 ? 57.445 38.508 22.396 1.00 64.31 332 ASP B C 1
ATOM 5355 O O . ASP B 1 319 ? 57.024 39.062 23.401 1.00 78.88 332 ASP B O 1
ATOM 5360 N N . ALA B 1 320 ? 58.740 38.467 22.101 1.00 54.61 333 ALA B N 1
ATOM 5361 C CA . ALA B 1 320 ? 59.761 38.980 23.021 1.00 47.33 333 ALA B CA 1
ATOM 5362 C C . ALA B 1 320 ? 61.150 38.897 22.416 1.00 51.05 333 ALA B C 1
ATOM 5363 O O . ALA B 1 320 ? 61.425 38.033 21.582 1.00 60.02 333 ALA B O 1
ATOM 5365 N N . PRO B 1 321 ? 62.034 39.810 22.831 1.00 52.71 334 PRO B N 1
ATOM 5366 C CA . PRO B 1 321 ? 63.350 39.846 22.190 1.00 54.53 334 PRO B CA 1
ATOM 5367 C C . PRO B 1 321 ? 64.054 38.496 22.317 1.00 59.80 334 PRO B C 1
ATOM 5368 O O . PRO B 1 321 ? 64.047 37.876 23.389 1.00 61.30 334 PRO B O 1
ATOM 5372 N N . TYR B 1 322 ? 64.627 38.028 21.217 1.00 53.32 335 TYR B N 1
ATOM 5373 C CA . TYR B 1 322 ? 65.479 36.861 21.268 1.00 54.83 335 TYR B CA 1
ATOM 5374 C C . TYR B 1 322 ? 66.740 37.228 22.043 1.00 55.53 335 TYR B C 1
ATOM 5375 O O . TYR B 1 322 ? 67.355 38.264 21.794 1.00 73.23 335 TYR B O 1
ATOM 5384 N N . CYS B 1 323 ? 67.108 36.387 22.997 1.00 48.51 336 CYS B N 1
ATOM 5385 C CA . CYS B 1 323 ? 68.321 36.594 23.771 1.00 55.82 336 CYS B CA 1
ATOM 5386 C C . CYS B 1 323 ? 69.531 36.754 22.855 1.00 58.13 336 CYS B C 1
ATOM 5387 O O . CYS B 1 323 ? 69.617 36.124 21.792 1.00 60.37 336 CYS B O 1
ATOM 5390 N N . THR B 1 324 ? 70.455 37.619 23.260 1.00 56.35 337 THR B N 1
ATOM 5391 C CA . THR B 1 324 ? 71.740 37.746 22.580 1.00 53.98 337 THR B CA 1
ATOM 5392 C C . THR B 1 324 ? 72.652 36.633 23.071 1.00 52.88 337 THR B C 1
ATOM 5393 O O . THR B 1 324 ? 72.373 36.019 24.111 1.00 50.04 337 THR B O 1
ATOM 5397 N N . PRO B 1 325 ? 73.756 36.379 22.343 1.00 48.39 338 PRO B N 1
ATOM 5398 C CA . PRO B 1 325 ? 74.744 35.419 22.841 1.00 45.50 338 PRO B CA 1
ATOM 5399 C C . PRO B 1 325 ? 75.111 35.694 24.307 1.00 49.61 338 PRO B C 1
ATOM 5400 O O . PRO B 1 325 ? 75.139 34.745 25.095 1.00 57.99 338 PRO B O 1
ATOM 5404 N N . GLU B 1 326 ? 75.353 36.953 24.684 1.00 58.75 339 GLU B N 1
ATOM 5405 C CA . GLU B 1 326 ? 75.714 37.238 26.077 1.00 62.56 339 GLU B CA 1
ATOM 5406 C C . GLU B 1 326 ? 74.549 36.905 27.007 1.00 61.75 339 GLU B C 1
ATOM 5407 O O . GLU B 1 326 ? 74.755 36.276 28.049 1.00 54.47 339 GLU B O 1
ATOM 5409 N N . GLN B 1 327 ? 73.331 37.301 26.628 1.00 47.83 340 GLN B N 1
ATOM 5410 C CA . GLN B 1 327 ? 72.168 36.930 27.428 1.00 53.02 340 GLN B CA 1
ATOM 5411 C C . GLN B 1 327 ? 72.097 35.405 27.590 1.00 59.02 340 GLN B C 1
ATOM 5412 O O . GLN B 1 327 ? 71.859 34.898 28.690 1.00 57.22 340 GLN B O 1
ATOM 5418 N N . TYR B 1 328 ? 72.321 34.675 26.499 1.00 48.19 341 TYR B N 1
ATOM 5419 C CA . TYR B 1 328 ? 72.318 33.222 26.567 1.00 53.52 341 TYR B CA 1
ATOM 5420 C C . TYR B 1 328 ? 73.224 32.793 27.703 1.00 57.19 341 TYR B C 1
ATOM 5421 O O . TYR B 1 328 ? 72.803 32.100 28.630 1.00 64.60 341 TYR B O 1
ATOM 5430 N N . LYS B 1 329 ? 74.465 33.257 27.642 1.00 48.66 342 LYS B N 1
ATOM 5431 C CA . LYS B 1 329 ? 75.504 32.848 28.574 1.00 44.99 342 LYS B CA 1
ATOM 5432 C C . LYS B 1 329 ? 75.337 33.324 30.033 1.00 51.72 342 LYS B C 1
ATOM 5433 O O . LYS B 1 329 ? 75.602 32.565 30.962 1.00 58.53 342 LYS B O 1
ATOM 5439 N N . GLU B 1 330 ? 74.949 34.580 30.238 1.00 63.33 343 GLU B N 1
ATOM 5440 C CA . GLU B 1 330 ? 74.877 35.129 31.592 1.00 57.71 343 GLU B CA 1
ATOM 5441 C C . GLU B 1 330 ? 73.513 34.947 32.242 1.00 57.57 343 GLU B C 1
ATOM 5442 O O . GLU B 1 330 ? 73.384 35.115 33.450 1.00 62.62 343 GLU B O 1
ATOM 5448 N N . CYS B 1 331 ? 72.491 34.642 31.442 1.00 61.22 344 CYS B N 1
ATOM 5449 C CA . CYS B 1 331 ? 71.128 34.518 31.971 1.00 60.89 344 CYS B CA 1
ATOM 5450 C C . CYS B 1 331 ? 70.335 33.278 31.502 1.00 52.49 344 CYS B C 1
ATOM 5451 O O . CYS B 1 331 ? 69.965 32.421 32.310 1.00 52.30 344 CYS B O 1
ATOM 5454 N N . ALA B 1 332 ? 70.051 33.211 30.203 1.00 53.84 345 ALA B N 1
ATOM 5455 C CA . ALA B 1 332 ? 69.108 32.224 29.658 1.00 53.56 345 ALA B CA 1
ATOM 5456 C C . ALA B 1 332 ? 69.527 30.754 29.844 1.00 53.81 345 ALA B C 1
ATOM 5457 O O . ALA B 1 332 ? 68.779 29.951 30.418 1.00 49.75 345 ALA B O 1
ATOM 5459 N N . ASP B 1 333 ? 70.707 30.397 29.348 1.00 41.47 346 ASP B N 1
ATOM 5460 C CA . ASP B 1 333 ? 71.197 29.042 29.544 1.00 43.45 346 ASP B CA 1
ATOM 5461 C C . ASP B 1 333 ? 71.111 28.634 31.022 1.00 53.02 346 ASP B C 1
ATOM 5462 O O . ASP B 1 333 ? 70.491 27.622 31.347 1.00 57.87 346 ASP B O 1
ATOM 5467 N N . PRO B 1 334 ? 71.705 29.434 31.926 1.00 58.18 347 PRO B N 1
ATOM 5468 C CA . PRO B 1 334 ? 71.643 29.075 33.349 1.00 51.22 347 PRO B CA 1
ATOM 5469 C C . PRO B 1 334 ? 70.210 28.957 33.853 1.00 47.98 347 PRO B C 1
ATOM 5470 O O . PRO B 1 334 ? 69.865 27.977 34.515 1.00 47.01 347 PRO B O 1
ATOM 5474 N N . ALA B 1 335 ? 69.374 29.938 33.536 1.00 49.83 348 ALA B N 1
ATOM 5475 C CA . ALA B 1 335 ? 68.011 29.896 34.033 1.00 53.02 348 ALA B CA 1
ATOM 5476 C C . ALA B 1 335 ? 67.271 28.659 33.504 1.00 50.25 348 ALA B C 1
ATOM 5477 O O . ALA B 1 335 ? 66.543 28.001 34.254 1.00 51.35 348 ALA B O 1
ATOM 5479 N N . LEU B 1 336 ? 67.473 28.324 32.228 1.00 52.50 349 LEU B N 1
ATOM 5480 C CA . LEU B 1 336 ? 66.746 27.196 31.631 1.00 48.92 349 LEU B CA 1
ATOM 5481 C C . LEU B 1 336 ? 67.240 25.870 32.196 1.00 53.86 349 LEU B C 1
ATOM 5482 O O . LEU B 1 336 ? 66.432 25.038 32.618 1.00 55.90 349 LEU B O 1
ATOM 5487 N N . ASP B 1 337 ? 68.559 25.680 32.219 1.00 44.33 350 ASP B N 1
ATOM 5488 C CA . ASP B 1 337 ? 69.134 24.497 32.850 1.00 43.15 350 ASP B CA 1
ATOM 5489 C C . ASP B 1 337 ? 68.546 24.325 34.252 1.00 50.01 350 ASP B C 1
ATOM 5490 O O . ASP B 1 337 ? 68.027 23.266 34.601 1.00 55.73 350 ASP B O 1
ATOM 5495 N N . PHE B 1 338 ? 68.606 25.382 35.047 1.00 50.27 351 PHE B N 1
ATOM 5496 C CA . PHE B 1 338 ? 68.117 25.315 36.412 1.00 46.68 351 PHE B CA 1
ATOM 5497 C C . PHE B 1 338 ? 66.650 24.916 36.451 1.00 50.62 351 PHE B C 1
ATOM 5498 O O . PHE B 1 338 ? 66.241 24.082 37.273 1.00 43.89 351 PHE B O 1
ATOM 5506 N N . LEU B 1 339 ? 65.855 25.529 35.573 1.00 44.65 352 LEU B N 1
ATOM 5507 C CA . LEU B 1 339 ? 64.418 25.302 35.589 1.00 41.27 352 LEU B CA 1
ATOM 5508 C C . LEU B 1 339 ? 64.076 23.831 35.350 1.00 49.29 352 LEU B C 1
ATOM 5509 O O . LEU B 1 339 ? 63.180 23.301 36.015 1.00 53.86 352 LEU B O 1
ATOM 5514 N N . VAL B 1 340 ? 64.751 23.172 34.402 1.00 37.48 353 VAL B N 1
ATOM 5515 C CA . VAL B 1 340 ? 64.350 21.801 34.055 1.00 60.73 353 VAL B CA 1
ATOM 5516 C C . VAL B 1 340 ? 64.887 20.775 35.033 1.00 49.80 353 VAL B C 1
ATOM 5517 O O . VAL B 1 340 ? 64.141 19.940 35.535 1.00 49.03 353 VAL B O 1
ATOM 5521 N N . GLU B 1 341 ? 66.175 20.859 35.319 1.00 43.54 354 GLU B N 1
ATOM 5522 C CA . GLU B 1 341 ? 66.821 19.913 36.221 1.00 54.70 354 GLU B CA 1
ATOM 5523 C C . GLU B 1 341 ? 66.596 20.119 37.742 1.00 57.54 354 GLU B C 1
ATOM 5524 O O . GLU B 1 341 ? 66.207 19.188 38.455 1.00 72.89 354 GLU B O 1
ATOM 5530 N N . LYS B 1 342 ? 66.844 21.330 38.230 1.00 56.99 355 LYS B N 1
ATOM 5531 C CA . LYS B 1 342 ? 66.723 21.653 39.662 1.00 49.81 355 LYS B CA 1
ATOM 5532 C C . LYS B 1 342 ? 65.318 21.993 40.210 1.00 55.30 355 LYS B C 1
ATOM 5533 O O . LYS B 1 342 ? 64.974 21.589 41.323 1.00 59.72 355 LYS B O 1
ATOM 5539 N N . ASP B 1 343 ? 64.525 22.749 39.449 1.00 52.26 356 ASP B N 1
ATOM 5540 C CA . ASP B 1 343 ? 63.281 23.325 39.975 1.00 55.66 356 ASP B CA 1
ATOM 5541 C C . ASP B 1 343 ? 62.051 22.451 39.742 1.00 55.09 356 ASP B C 1
ATOM 5542 O O . ASP B 1 343 ? 61.669 22.194 38.599 1.00 76.47 356 ASP B O 1
ATOM 5547 N N . ASN B 1 344 ? 61.459 21.954 40.824 1.00 62.23 357 ASN B N 1
ATOM 5548 C CA . ASN B 1 344 ? 60.180 21.240 40.734 1.00 77.57 357 ASN B CA 1
ATOM 5549 C C . ASN B 1 344 ? 58.908 22.011 41.138 1.00 73.61 357 ASN B C 1
ATOM 5550 O O . ASN B 1 344 ? 57.796 21.481 41.082 1.00 80.73 357 ASN B O 1
ATOM 5555 N N . GLU B 1 345 ? 59.080 23.250 41.576 1.00 77.41 358 GLU B N 1
ATOM 5556 C CA . GLU B 1 345 ? 57.953 24.074 42.001 1.00 68.93 358 GLU B CA 1
ATOM 5557 C C . GLU B 1 345 ? 57.218 24.802 40.870 1.00 71.45 358 GLU B C 1
ATOM 5558 O O . GLU B 1 345 ? 55.989 24.813 40.823 1.00 68.83 358 GLU B O 1
ATOM 5564 N N . TYR B 1 346 ? 57.984 25.395 39.957 1.00 72.92 359 TYR B N 1
ATOM 5565 C CA . TYR B 1 346 ? 57.479 26.408 39.018 1.00 59.32 359 TYR B CA 1
ATOM 5566 C C . TYR B 1 346 ? 56.514 25.896 37.945 1.00 72.02 359 TYR B C 1
ATOM 5567 O O . TYR B 1 346 ? 55.479 26.523 37.689 1.00 70.55 359 TYR B O 1
ATOM 5576 N N . CYS B 1 347 ? 56.860 24.787 37.294 1.00 84.60 360 CYS B N 1
ATOM 5577 C CA . CYS B 1 347 ? 55.969 24.227 36.285 1.00 81.77 360 CYS B CA 1
ATOM 5578 C C . CYS B 1 347 ? 55.123 23.077 36.847 1.00 83.52 360 CYS B C 1
ATOM 5579 O O . CYS B 1 347 ? 55.641 22.051 37.285 1.00 81.93 360 CYS B O 1
ATOM 5582 N N . VAL B 1 348 ? 53.814 23.297 36.886 1.00 86.00 361 VAL B N 1
ATOM 5583 C CA . VAL B 1 348 ? 52.858 22.236 37.164 1.00 84.98 361 VAL B CA 1
ATOM 5584 C C . VAL B 1 348 ? 52.105 21.961 35.870 1.00 90.67 361 VAL B C 1
ATOM 5585 O O . VAL B 1 348 ? 51.449 22.847 35.321 1.00 82.05 361 VAL B O 1
ATOM 5589 N N . CYS B 1 349 ? 52.229 20.740 35.365 1.00 81.91 362 CYS B N 1
ATOM 5590 C CA . CYS B 1 349 ? 51.551 20.370 34.136 1.00 66.41 362 CYS B CA 1
ATOM 5591 C C . CYS B 1 349 ? 50.544 19.283 34.451 1.00 74.56 362 CYS B C 1
ATOM 5592 O O . CYS B 1 349 ? 50.922 18.204 34.911 1.00 83.69 362 CYS B O 1
ATOM 5595 N N . GLU B 1 350 ? 49.261 19.572 34.239 1.00 75.44 363 GLU B N 1
ATOM 5596 C CA . GLU B 1 350 ? 48.229 18.563 34.455 1.00 69.85 363 GLU B CA 1
ATOM 5597 C C . GLU B 1 350 ? 48.280 17.577 33.303 1.00 72.41 363 GLU B C 1
ATOM 5598 O O . GLU B 1 350 ? 48.735 17.920 32.210 1.00 80.83 363 GLU B O 1
ATOM 5604 N N . MET B 1 351 ? 47.830 16.351 33.531 1.00 72.62 364 MET B N 1
ATOM 5605 C CA . MET B 1 351 ? 47.876 15.361 32.465 1.00 71.22 364 MET B CA 1
ATOM 5606 C C . MET B 1 351 ? 46.791 15.647 31.432 1.00 66.55 364 MET B C 1
ATOM 5607 O O . MET B 1 351 ? 45.672 16.014 31.784 1.00 76.73 364 MET B O 1
ATOM 5612 N N . PRO B 1 352 ? 47.132 15.500 30.148 1.00 63.83 365 PRO B N 1
ATOM 5613 C CA . PRO B 1 352 ? 46.183 15.721 29.048 1.00 59.87 365 PRO B CA 1
ATOM 5614 C C . PRO B 1 352 ? 45.126 14.630 29.006 1.00 55.80 365 PRO B C 1
ATOM 5615 O O . PRO B 1 352 ? 45.342 13.543 29.544 1.00 70.45 365 PRO B O 1
ATOM 5619 N N . CYS B 1 353 ? 43.993 14.920 28.380 1.00 60.76 366 CYS B N 1
ATOM 5620 C CA . CYS B 1 353 ? 42.929 13.937 28.253 1.00 73.33 366 CYS B CA 1
ATOM 5621 C C . CYS B 1 353 ? 43.193 13.045 27.058 1.00 61.76 366 CYS B C 1
ATOM 5622 O O . CYS B 1 353 ? 42.574 11.996 26.888 1.00 72.95 366 CYS B O 1
ATOM 5625 N N . ASN B 1 354 ? 44.138 13.483 26.240 1.00 54.65 367 ASN B N 1
ATOM 5626 C CA . ASN B 1 354 ? 44.461 12.817 24.998 1.00 56.09 367 ASN B CA 1
ATOM 5627 C C . ASN B 1 354 ? 45.966 12.733 24.822 1.00 54.58 367 ASN B C 1
ATOM 5628 O O . ASN B 1 354 ? 46.649 13.751 24.790 1.00 57.20 367 ASN B O 1
ATOM 5633 N N . VAL B 1 355 ? 46.481 11.515 24.714 1.00 59.01 368 VAL B N 1
ATOM 5634 C CA . VAL B 1 355 ? 47.905 11.317 24.519 1.00 49.74 368 VAL B CA 1
ATOM 5635 C C . VAL B 1 355 ? 48.145 10.283 23.422 1.00 51.40 368 VAL B C 1
ATOM 5636 O O . VAL B 1 355 ? 47.476 9.251 23.364 1.00 57.85 368 VAL B O 1
ATOM 5640 N N . THR B 1 356 ? 49.089 10.580 22.540 1.00 48.43 369 THR B N 1
ATOM 5641 C CA . THR B 1 356 ? 49.472 9.642 21.498 1.00 48.39 369 THR B CA 1
ATOM 5642 C C . THR B 1 356 ? 50.923 9.245 21.712 1.00 48.19 369 THR B C 1
ATOM 5643 O O . THR B 1 356 ? 51.832 10.081 21.635 1.00 47.07 369 THR B O 1
ATOM 5647 N N . ARG B 1 357 ? 51.128 7.966 21.992 1.00 44.74 370 ARG B N 1
ATOM 5648 C CA . ARG B 1 357 ? 52.452 7.435 22.290 1.00 43.34 370 ARG B CA 1
ATOM 5649 C C . ARG B 1 357 ? 52.900 6.508 21.169 1.00 46.74 370 ARG B C 1
ATOM 5650 O O . ARG B 1 357 ? 52.082 5.815 20.577 1.00 50.22 370 ARG B O 1
ATOM 5658 N N . TYR B 1 358 ? 54.194 6.487 20.872 1.00 46.03 371 TYR B N 1
ATOM 5659 C CA . TYR B 1 358 ? 54.699 5.537 19.889 1.00 38.96 371 TYR B CA 1
ATOM 5660 C C . TYR B 1 358 ? 55.696 4.549 20.487 1.00 46.12 371 TYR B C 1
ATOM 5661 O O . TYR B 1 358 ? 56.808 4.920 20.877 1.00 47.93 371 TYR B O 1
ATOM 5670 N N . GLY B 1 359 ? 55.289 3.284 20.559 1.00 49.22 372 GLY B N 1
ATOM 5671 C CA . GLY B 1 359 ? 56.210 2.214 20.907 1.00 38.10 372 GLY B CA 1
ATOM 5672 C C . GLY B 1 359 ? 57.274 2.061 19.837 1.00 42.16 372 GLY B C 1
ATOM 5673 O O . GLY B 1 359 ? 56.972 2.089 18.636 1.00 55.68 372 GLY B O 1
ATOM 5674 N N . LYS B 1 360 ? 58.524 1.911 20.260 1.00 39.29 373 LYS B N 1
ATOM 5675 C CA . LYS B 1 360 ? 59.628 1.830 19.313 1.00 40.74 373 LYS B CA 1
ATOM 5676 C C . LYS B 1 360 ? 60.544 0.636 19.557 1.00 47.13 373 LYS B C 1
ATOM 5677 O O . LYS B 1 360 ? 60.847 0.298 20.698 1.00 58.01 373 LYS B O 1
ATOM 5683 N N . GLU B 1 361 ? 60.986 0.010 18.469 1.00 43.99 374 GLU B N 1
ATOM 5684 C CA . GLU B 1 361 ? 61.994 -1.034 18.534 1.00 39.07 374 GLU B CA 1
ATOM 5685 C C . GLU B 1 361 ? 63.135 -0.663 17.597 1.00 46.01 374 GLU B C 1
ATOM 5686 O O . GLU B 1 361 ? 62.940 -0.610 16.384 1.00 44.56 374 GLU B O 1
ATOM 5692 N N . LEU B 1 362 ? 64.322 -0.409 18.154 1.00 36.40 375 LEU B N 1
ATOM 5693 C CA . LEU B 1 362 ? 65.478 -0.071 17.323 1.00 36.96 375 LEU B CA 1
ATOM 5694 C C . LEU B 1 362 ? 66.440 -1.229 17.127 1.00 43.96 375 LEU B C 1
ATOM 5695 O O . LEU B 1 362 ? 66.622 -2.077 18.009 1.00 46.15 375 LEU B O 1
ATOM 5700 N N . SER B 1 363 ? 67.044 -1.242 15.942 1.00 40.54 376 SER B N 1
ATOM 5701 C CA . SER B 1 363 ? 68.016 -2.244 15.535 1.00 35.01 376 SER B CA 1
ATOM 5702 C C . SER B 1 363 ? 68.935 -1.600 14.496 1.00 41.01 376 SER B C 1
ATOM 5703 O O . SER B 1 363 ? 68.623 -0.543 13.941 1.00 42.73 376 SER B O 1
ATOM 5706 N N . MET B 1 364 ? 70.055 -2.250 14.224 1.00 45.23 377 MET B N 1
ATOM 5707 C CA . MET B 1 364 ? 71.158 -1.615 13.530 1.00 44.00 377 MET B CA 1
ATOM 5708 C C . MET B 1 364 ? 71.878 -2.618 12.629 1.00 50.62 377 MET B C 1
ATOM 5709 O O . MET B 1 364 ? 72.071 -3.780 12.996 1.00 42.16 377 MET B O 1
ATOM 5714 N N . VAL B 1 365 ? 72.285 -2.167 11.450 1.00 40.08 378 VAL B N 1
ATOM 5715 C CA . VAL B 1 365 ? 73.257 -2.911 10.655 1.00 40.71 378 VAL B CA 1
ATOM 5716 C C . VAL B 1 365 ? 74.291 -1.899 10.216 1.00 47.10 378 VAL B C 1
ATOM 5717 O O . VAL B 1 365 ? 74.053 -0.691 10.297 1.00 45.56 378 VAL B O 1
ATOM 5721 N N . LYS B 1 366 ? 75.440 -2.383 9.768 1.00 45.43 379 LYS B N 1
ATOM 5722 C CA . LYS B 1 366 ? 76.555 -1.489 9.476 1.00 44.16 379 LYS B CA 1
ATOM 5723 C C . LYS B 1 366 ? 76.466 -0.857 8.083 1.00 49.97 379 LYS B C 1
ATOM 5724 O O . LYS B 1 366 ? 75.965 -1.472 7.135 1.00 56.37 379 LYS B O 1
ATOM 5730 N N . ILE B 1 367 ? 76.926 0.385 7.970 1.00 54.68 380 ILE B N 1
ATOM 5731 C CA . ILE B 1 367 ? 77.077 1.009 6.668 1.00 49.60 380 ILE B CA 1
ATOM 5732 C C . ILE B 1 367 ? 78.379 1.819 6.597 1.00 50.47 380 ILE B C 1
ATOM 5733 O O . ILE B 1 367 ? 78.711 2.532 7.545 1.00 53.95 380 ILE B O 1
ATOM 5738 N N . PRO B 1 368 ? 79.107 1.734 5.458 1.00 53.97 381 PRO B N 1
ATOM 5739 C CA . PRO B 1 368 ? 78.791 0.792 4.382 1.00 52.72 381 PRO B CA 1
ATOM 5740 C C . PRO B 1 368 ? 79.531 -0.520 4.562 1.00 52.71 381 PRO B C 1
ATOM 5741 O O . PRO B 1 368 ? 80.431 -0.613 5.398 1.00 53.39 381 PRO B O 1
ATOM 5745 N N . SER B 1 369 ? 79.215 -1.483 3.701 1.00 53.97 382 SER B N 1
ATOM 5746 C CA . SER B 1 369 ? 79.962 -2.728 3.611 1.00 49.36 382 SER B CA 1
ATOM 5747 C C . SER B 1 369 ? 81.252 -2.425 2.857 1.00 60.33 382 SER B C 1
ATOM 5748 O O . SER B 1 369 ? 81.319 -1.430 2.122 1.00 60.19 382 SER B O 1
ATOM 5751 N N . LYS B 1 370 ? 82.277 -3.255 3.039 1.00 55.20 383 LYS B N 1
ATOM 5752 C CA . LYS B 1 370 ? 83.525 -3.061 2.301 1.00 56.06 383 LYS B CA 1
ATOM 5753 C C . LYS B 1 370 ? 83.247 -2.977 0.799 1.00 60.64 383 LYS B C 1
ATOM 5754 O O . LYS B 1 370 ? 83.856 -2.177 0.090 1.00 63.78 383 LYS B O 1
ATOM 5760 N N . ALA B 1 371 ? 82.310 -3.804 0.335 1.00 53.65 384 ALA B N 1
ATOM 5761 C CA . ALA B 1 371 ? 81.919 -3.876 -1.075 1.00 51.93 384 ALA B CA 1
ATOM 5762 C C . ALA B 1 371 ? 81.203 -2.629 -1.608 1.00 60.59 384 ALA B C 1
ATOM 5763 O O . ALA B 1 371 ? 81.353 -2.286 -2.784 1.00 74.15 384 ALA B O 1
ATOM 5765 N N . SER B 1 372 ? 80.411 -1.967 -0.765 1.00 57.67 385 SER B N 1
ATOM 5766 C CA . SER B 1 372 ? 79.687 -0.774 -1.208 1.00 61.50 385 SER B CA 1
ATOM 5767 C C . SER B 1 372 ? 80.452 0.531 -0.944 1.00 60.18 385 SER B C 1
ATOM 5768 O O . SER B 1 372 ? 80.083 1.586 -1.467 1.00 60.46 385 SER B O 1
ATOM 5771 N N . ALA B 1 373 ? 81.528 0.461 -0.163 1.00 54.69 386 ALA B N 1
ATOM 5772 C CA . ALA B 1 373 ? 82.203 1.687 0.279 1.00 55.88 386 ALA B CA 1
ATOM 5773 C C . ALA B 1 373 ? 82.646 2.570 -0.892 1.00 60.26 386 ALA B C 1
ATOM 5774 O O . ALA B 1 373 ? 82.246 3.736 -0.987 1.00 63.58 386 ALA B O 1
ATOM 5776 N N . LYS B 1 374 ? 83.456 1.999 -1.783 1.00 70.85 387 LYS B N 1
ATOM 5777 C CA . LYS B 1 374 ? 83.979 2.707 -2.955 1.00 66.65 387 LYS B CA 1
ATOM 5778 C C . LYS B 1 374 ? 82.871 3.304 -3.829 1.00 53.12 387 LYS B C 1
ATOM 5779 O O . LYS B 1 374 ? 83.010 4.410 -4.350 1.00 65.51 387 LYS B O 1
ATOM 5781 N N . TYR B 1 375 ? 81.775 2.572 -3.988 1.00 53.56 388 TYR B N 1
ATOM 5782 C CA . TYR B 1 375 ? 80.661 3.054 -4.790 1.00 54.72 388 TYR B CA 1
ATOM 5783 C C . TYR B 1 375 ? 80.042 4.306 -4.189 1.00 58.14 388 TYR B C 1
ATOM 5784 O O . TYR B 1 375 ? 79.712 5.252 -4.908 1.00 65.82 388 TYR B O 1
ATOM 5793 N N . LEU B 1 376 ? 79.871 4.304 -2.870 1.00 62.50 389 LEU B N 1
ATOM 5794 C CA . LEU B 1 376 ? 79.330 5.466 -2.167 1.00 64.61 389 LEU B CA 1
ATOM 5795 C C . LEU B 1 376 ? 80.329 6.626 -2.154 1.00 63.70 389 LEU B C 1
ATOM 5796 O O . LEU B 1 376 ? 79.969 7.778 -2.453 1.00 59.65 389 LEU B O 1
ATOM 5801 N N . ALA B 1 377 ? 81.583 6.313 -1.833 1.00 54.30 390 ALA B N 1
ATOM 5802 C CA . ALA B 1 377 ? 82.664 7.292 -1.903 1.00 51.46 390 ALA B CA 1
ATOM 5803 C C . ALA B 1 377 ? 82.646 8.018 -3.247 1.00 72.04 390 ALA B C 1
ATOM 5804 O O . ALA B 1 377 ? 82.651 9.251 -3.301 1.00 72.41 390 ALA B O 1
ATOM 5806 N N . LYS B 1 378 ? 82.612 7.251 -4.333 1.00 71.27 391 LYS B N 1
ATOM 5807 C CA . LYS B 1 378 ? 82.581 7.833 -5.668 1.00 67.32 391 LYS B CA 1
ATOM 5808 C C . LYS B 1 378 ? 81.327 8.671 -5.866 1.00 63.57 391 LYS B C 1
ATOM 5809 O O . LYS B 1 378 ? 81.392 9.804 -6.345 1.00 75.14 391 LYS B O 1
ATOM 5815 N N . LYS B 1 379 ? 80.186 8.112 -5.487 1.00 55.37 392 LYS B N 1
ATOM 5816 C CA . LYS B 1 379 ? 78.898 8.742 -5.757 1.00 53.98 392 LYS B CA 1
ATOM 5817 C C . LYS B 1 379 ? 78.723 10.110 -5.097 1.00 58.56 392 LYS B C 1
ATOM 5818 O O . LYS B 1 379 ? 78.190 11.030 -5.712 1.00 60.50 392 LYS B O 1
ATOM 5824 N N . TYR B 1 380 ? 79.132 10.233 -3.839 1.00 54.64 393 TYR B N 1
ATOM 5825 C CA . TYR B 1 380 ? 78.996 11.504 -3.123 1.00 62.44 393 TYR B CA 1
ATOM 5826 C C . TYR B 1 380 ? 80.292 12.311 -3.112 1.00 68.68 393 TYR B C 1
ATOM 5827 O O . TYR B 1 380 ? 80.388 13.360 -2.474 1.00 63.29 393 TYR B O 1
ATOM 5836 N N . ASN B 1 381 ? 81.290 11.797 -3.822 1.00 73.30 394 ASN B N 1
ATOM 5837 C CA . ASN B 1 381 ? 82.566 12.485 -3.973 1.00 73.94 394 ASN B CA 1
ATOM 5838 C C . ASN B 1 381 ? 83.243 12.679 -2.622 1.00 63.85 394 ASN B C 1
ATOM 5839 O O . ASN B 1 381 ? 83.716 13.765 -2.300 1.00 73.80 394 ASN B O 1
ATOM 5844 N N . LYS B 1 382 ? 83.281 11.609 -1.836 1.00 59.91 395 LYS B N 1
ATOM 5845 C CA . LYS B 1 382 ? 83.867 11.637 -0.499 1.00 66.14 395 LYS B CA 1
ATOM 5846 C C . LYS B 1 382 ? 84.844 10.482 -0.342 1.00 63.22 395 LYS B C 1
ATOM 5847 O O . LYS B 1 382 ? 84.779 9.509 -1.086 1.00 69.10 395 LYS B O 1
ATOM 5853 N N . SER B 1 383 ? 85.746 10.582 0.629 1.00 64.49 396 SER B N 1
ATOM 5854 C CA . SER B 1 383 ? 86.691 9.499 0.876 1.00 61.15 396 SER B CA 1
ATOM 5855 C C . SER B 1 383 ? 85.944 8.296 1.433 1.00 62.91 396 SER B C 1
ATOM 5856 O O . SER B 1 383 ? 84.905 8.459 2.077 1.00 63.73 396 SER B O 1
ATOM 5859 N N . GLU B 1 384 ? 86.460 7.092 1.195 1.00 64.68 397 GLU B N 1
ATOM 5860 C CA . GLU B 1 384 ? 85.826 5.900 1.756 1.00 66.42 397 GLU B CA 1
ATOM 5861 C C . GLU B 1 384 ? 85.616 6.040 3.263 1.00 70.74 397 GLU B C 1
ATOM 5862 O O . GLU B 1 384 ? 84.569 5.664 3.797 1.00 63.98 397 GLU B O 1
ATOM 5868 N N . GLN B 1 385 ? 86.607 6.599 3.946 1.00 68.17 398 GLN B N 1
ATOM 5869 C CA . GLN B 1 385 ? 86.518 6.742 5.391 1.00 66.21 398 GLN B CA 1
ATOM 5870 C C . GLN B 1 385 ? 85.441 7.745 5.788 1.00 67.22 398 GLN B C 1
ATOM 5871 O O . GLN B 1 385 ? 84.724 7.541 6.770 1.00 67.29 398 GLN B O 1
ATOM 5877 N N . TYR B 1 386 ? 85.336 8.833 5.032 1.00 62.58 399 TYR B N 1
ATOM 5878 C CA . TYR B 1 386 ? 84.331 9.848 5.312 1.00 61.84 399 TYR B CA 1
ATOM 5879 C C . TYR B 1 386 ? 82.952 9.198 5.362 1.00 64.67 399 TYR B C 1
ATOM 5880 O O . TYR B 1 386 ? 82.197 9.398 6.312 1.00 62.39 399 TYR B O 1
ATOM 5889 N N . ILE B 1 387 ? 82.636 8.411 4.335 1.00 63.42 400 ILE B N 1
ATOM 5890 C CA . ILE B 1 387 ? 81.371 7.694 4.283 1.00 58.74 400 ILE B CA 1
ATOM 5891 C C . ILE B 1 387 ? 81.134 6.962 5.602 1.00 60.12 400 ILE B C 1
ATOM 5892 O O . ILE B 1 387 ? 80.062 7.076 6.214 1.00 57.09 400 ILE B O 1
ATOM 5897 N N . GLY B 1 388 ? 82.148 6.221 6.036 1.00 51.65 401 GLY B N 1
ATOM 5898 C CA . GLY B 1 388 ? 82.060 5.421 7.244 1.00 53.29 401 GLY B CA 1
ATOM 5899 C C . GLY B 1 388 ? 81.749 6.212 8.497 1.00 53.76 401 GLY B C 1
ATOM 5900 O O . GLY B 1 388 ? 81.089 5.704 9.408 1.00 50.55 401 GLY B O 1
ATOM 5901 N N . GLU B 1 389 ? 82.258 7.439 8.565 1.00 52.62 402 GLU B N 1
ATOM 5902 C CA . GLU B 1 389 ? 81.988 8.328 9.691 1.00 47.59 402 GLU B CA 1
ATOM 5903 C C . GLU B 1 389 ? 80.692 9.110 9.584 1.00 54.82 402 GLU B C 1
ATOM 5904 O O . GLU B 1 389 ? 80.050 9.402 10.588 1.00 60.62 402 GLU B O 1
ATOM 5910 N N . ASN B 1 390 ? 80.372 9.565 8.382 1.00 55.73 403 ASN B N 1
ATOM 5911 C CA . ASN B 1 390 ? 79.315 10.560 8.246 1.00 50.88 403 ASN B CA 1
ATOM 5912 C C . ASN B 1 390 ? 77.944 10.088 7.743 1.00 46.03 403 ASN B C 1
ATOM 5913 O O . ASN B 1 390 ? 76.966 10.842 7.778 1.00 53.43 403 ASN B O 1
ATOM 5918 N N . ILE B 1 391 ? 77.857 8.836 7.309 1.00 43.30 404 ILE B N 1
ATOM 5919 C CA . ILE B 1 391 ? 76.668 8.397 6.577 1.00 45.33 404 ILE B CA 1
ATOM 5920 C C . ILE B 1 391 ? 75.780 7.485 7.408 1.00 47.98 404 ILE B C 1
ATOM 5921 O O . ILE B 1 391 ? 76.264 6.542 8.033 1.00 45.21 404 ILE B O 1
ATOM 5926 N N . LEU B 1 392 ? 74.480 7.769 7.407 1.00 43.57 405 LEU B N 1
ATOM 5927 C CA . LEU B 1 392 ? 73.519 6.920 8.097 1.00 38.26 405 LEU B CA 1
ATOM 5928 C C . LEU B 1 392 ? 72.232 6.773 7.296 1.00 43.32 405 LEU B C 1
ATOM 5929 O O . LEU B 1 392 ? 71.888 7.633 6.491 1.00 48.08 405 LEU B O 1
ATOM 5934 N N . VAL B 1 393 ? 71.534 5.665 7.522 1.00 46.86 406 VAL B N 1
ATOM 5935 C CA . VAL B 1 393 ? 70.234 5.433 6.918 1.00 35.68 406 VAL B CA 1
ATOM 5936 C C . VAL B 1 393 ? 69.260 5.132 8.043 1.00 39.46 406 VAL B C 1
ATOM 5937 O O . VAL B 1 393 ? 69.556 4.343 8.955 1.00 41.02 406 VAL B O 1
ATOM 5941 N N . LEU B 1 394 ? 68.094 5.752 7.953 1.00 31.67 407 LEU B N 1
ATOM 5942 C CA . LEU B 1 394 ? 67.086 5.679 8.988 1.00 35.10 407 LEU B CA 1
ATOM 5943 C C . LEU B 1 394 ? 65.790 5.176 8.382 1.00 36.40 407 LEU B C 1
ATOM 5944 O O . LEU B 1 394 ? 65.292 5.743 7.409 1.00 49.95 407 LEU B O 1
ATOM 5949 N N . ASP B 1 395 ? 65.250 4.101 8.942 1.00 34.03 408 ASP B N 1
ATOM 5950 C CA . ASP B 1 395 ? 63.964 3.588 8.486 1.00 39.62 408 ASP B CA 1
ATOM 5951 C C . ASP B 1 395 ? 62.936 3.647 9.613 1.00 42.61 408 ASP B C 1
ATOM 5952 O O . ASP B 1 395 ? 63.088 2.977 10.624 1.00 52.43 408 ASP B O 1
ATOM 5957 N N . ILE B 1 396 ? 61.903 4.462 9.453 1.00 36.97 409 ILE B N 1
ATOM 5958 C CA . ILE B 1 396 ? 60.871 4.550 10.472 1.00 38.27 409 ILE B CA 1
ATOM 5959 C C . ILE B 1 396 ? 59.560 4.076 9.886 1.00 42.00 409 ILE B C 1
ATOM 5960 O O . ILE B 1 396 ? 59.035 4.661 8.937 1.00 45.47 409 ILE B O 1
ATOM 5965 N N . PHE B 1 397 ? 59.035 2.996 10.443 1.00 38.14 410 PHE B N 1
ATOM 5966 C CA . PHE B 1 397 ? 57.841 2.377 9.879 1.00 45.05 410 PHE B CA 1
ATOM 5967 C C . PHE B 1 397 ? 57.020 1.716 10.977 1.00 39.80 410 PHE B C 1
ATOM 5968 O O . PHE B 1 397 ? 57.424 1.677 12.138 1.00 46.33 410 PHE B O 1
ATOM 5976 N N . PHE B 1 398 ? 55.865 1.192 10.599 1.00 42.80 411 PHE B N 1
ATOM 5977 C CA . PHE B 1 398 ? 55.001 0.513 11.554 1.00 42.70 411 PHE B CA 1
ATOM 5978 C C . PHE B 1 398 ? 55.026 -0.999 11.370 1.00 45.94 411 PHE B C 1
ATOM 5979 O O . PHE B 1 398 ? 55.225 -1.502 10.259 1.00 48.30 411 PHE B O 1
ATOM 5987 N N . GLU B 1 399 ? 54.869 -1.724 12.468 1.00 51.81 412 GLU B N 1
ATOM 5988 C CA . GLU B 1 399 ? 54.748 -3.163 12.376 1.00 45.13 412 GLU B CA 1
ATOM 5989 C C . GLU B 1 399 ? 53.320 -3.495 11.962 1.00 46.50 412 GLU B C 1
ATOM 5990 O O . GLU B 1 399 ? 52.472 -2.601 11.887 1.00 60.59 412 GLU B O 1
ATOM 5996 N N . ALA B 1 400 ? 53.042 -4.776 11.731 1.00 55.74 413 ALA B N 1
ATOM 5997 C CA . ALA B 1 400 ? 51.713 -5.192 11.294 1.00 53.72 413 ALA B CA 1
ATOM 5998 C C . ALA B 1 400 ? 50.584 -4.642 12.176 1.00 61.96 413 ALA B C 1
ATOM 5999 O O . ALA B 1 400 ? 49.621 -4.052 11.657 1.00 70.72 413 ALA B O 1
ATOM 6001 N N . LEU B 1 401 ? 50.707 -4.782 13.498 1.00 61.52 414 LEU B N 1
ATOM 6002 C CA . LEU B 1 401 ? 49.684 -4.184 14.355 1.00 82.33 414 LEU B CA 1
ATOM 6003 C C . LEU B 1 401 ? 50.215 -2.843 14.799 1.00 78.26 414 LEU B C 1
ATOM 6004 O O . LEU B 1 401 ? 51.041 -2.731 15.718 1.00 66.35 414 LEU B O 1
ATOM 6009 N N . ASN B 1 402 ? 49.681 -1.821 14.151 1.00 64.97 415 ASN B N 1
ATOM 6010 C CA . ASN B 1 402 ? 50.184 -0.478 14.294 1.00 65.91 415 ASN B CA 1
ATOM 6011 C C . ASN B 1 402 ? 49.428 0.318 15.341 1.00 61.84 415 ASN B C 1
ATOM 6012 O O . ASN B 1 402 ? 49.878 1.394 15.734 1.00 69.02 415 ASN B O 1
ATOM 6017 N N . TYR B 1 403 ? 48.299 -0.215 15.810 1.00 59.35 416 TYR B N 1
ATOM 6018 C CA . TYR B 1 403 ? 47.333 0.617 16.528 1.00 63.56 416 TYR B CA 1
ATOM 6019 C C . TYR B 1 403 ? 46.774 0.052 17.836 1.00 65.29 416 TYR B C 1
ATOM 6020 O O . TYR B 1 403 ? 46.123 -0.987 17.837 1.00 70.45 416 TYR B O 1
ATOM 6029 N N . GLU B 1 404 ? 47.009 0.760 18.941 1.00 62.55 417 GLU B N 1
ATOM 6030 C CA . GLU B 1 404 ? 46.494 0.339 20.241 1.00 59.01 417 GLU B CA 1
ATOM 6031 C C . GLU B 1 404 ? 45.764 1.471 20.959 1.00 58.08 417 GLU B C 1
ATOM 6032 O O . GLU B 1 404 ? 46.179 2.625 20.912 1.00 56.16 417 GLU B O 1
ATOM 6038 N N . THR B 1 405 ? 44.670 1.139 21.628 1.00 51.20 418 THR B N 1
ATOM 6039 C CA . THR B 1 405 ? 43.909 2.154 22.344 1.00 51.17 418 THR B CA 1
ATOM 6040 C C . THR B 1 405 ? 43.762 1.765 23.799 1.00 60.64 418 THR B C 1
ATOM 6041 O O . THR B 1 405 ? 43.471 0.611 24.125 1.00 63.97 418 THR B O 1
ATOM 6045 N N . ILE B 1 406 ? 43.997 2.735 24.669 1.00 61.55 419 ILE B N 1
ATOM 6046 C CA . ILE B 1 406 ? 43.770 2.556 26.086 1.00 59.85 419 ILE B CA 1
ATOM 6047 C C . ILE B 1 406 ? 42.928 3.740 26.498 1.00 62.68 419 ILE B C 1
ATOM 6048 O O . ILE B 1 406 ? 43.396 4.882 26.516 1.00 71.53 419 ILE B O 1
ATOM 6053 N N . GLU B 1 407 ? 41.678 3.463 26.842 1.00 66.37 420 GLU B N 1
ATOM 6054 C CA . GLU B 1 407 ? 40.711 4.530 27.032 1.00 64.76 420 GLU B CA 1
ATOM 6055 C C . GLU B 1 407 ? 39.925 4.372 28.322 1.00 67.74 420 GLU B C 1
ATOM 6056 O O . GLU B 1 407 ? 39.348 3.316 28.589 1.00 71.51 420 GLU B O 1
ATOM 6062 N N . GLN B 1 408 ? 39.919 5.427 29.126 1.00 64.46 421 GLN B N 1
ATOM 6063 C CA . GLN B 1 408 ? 39.106 5.457 30.331 1.00 66.92 421 GLN B CA 1
ATOM 6064 C C . GLN B 1 408 ? 37.656 5.771 29.945 1.00 81.00 421 GLN B C 1
ATOM 6065 O O . GLN B 1 408 ? 37.380 6.755 29.255 1.00 83.72 421 GLN B O 1
ATOM 6071 N N . LYS B 1 409 ? 36.737 4.908 30.366 1.00 82.57 422 LYS B N 1
ATOM 6072 C CA . LYS B 1 409 ? 35.315 5.112 30.133 1.00 69.55 422 LYS B CA 1
ATOM 6073 C C . LYS B 1 409 ? 34.624 5.157 31.485 1.00 82.63 422 LYS B C 1
ATOM 6074 O O . LYS B 1 409 ? 35.152 4.642 32.477 1.00 87.88 422 LYS B O 1
ATOM 6080 N N . LYS B 1 410 ? 33.445 5.770 31.527 1.00 88.51 423 LYS B N 1
ATOM 6081 C CA . LYS B 1 410 ? 32.663 5.815 32.757 1.00 97.05 423 LYS B CA 1
ATOM 6082 C C . LYS B 1 410 ? 31.983 4.467 32.988 1.00 95.90 423 LYS B C 1
ATOM 6083 O O . LYS B 1 410 ? 31.249 3.979 32.131 1.00 89.35 423 LYS B O 1
ATOM 6089 N N . ALA B 1 411 ? 32.243 3.863 34.145 1.00 100.60 424 ALA B N 1
ATOM 6090 C CA . ALA B 1 411 ? 31.730 2.529 34.443 1.00 102.42 424 ALA B CA 1
ATOM 6091 C C . ALA B 1 411 ? 30.257 2.580 34.830 1.00 107.03 424 ALA B C 1
ATOM 6092 O O . ALA B 1 411 ? 29.469 1.727 34.423 1.00 104.44 424 ALA B O 1
ATOM 6094 N N . TYR B 1 412 ? 29.897 3.582 35.622 1.00 115.61 425 TYR B N 1
ATOM 6095 C CA . TYR B 1 412 ? 28.533 3.718 36.094 1.00 117.56 425 TYR B CA 1
ATOM 6096 C C . TYR B 1 412 ? 28.012 5.115 35.810 1.00 124.37 425 TYR B C 1
ATOM 6097 O O . TYR B 1 412 ? 28.469 6.109 36.392 1.00 123.99 425 TYR B O 1
ATOM 6106 N N . GLU B 1 413 ? 27.025 5.175 34.928 1.00 120.23 426 GLU B N 1
ATOM 6107 C CA . GLU B 1 413 ? 26.360 6.430 34.607 1.00 130.93 426 GLU B CA 1
ATOM 6108 C C . GLU B 1 413 ? 24.861 6.319 34.816 1.00 139.57 426 GLU B C 1
ATOM 6109 O O . GLU B 1 413 ? 24.330 5.221 35.060 1.00 145.02 426 GLU B O 1
ATOM 6115 N N . VAL B 1 414 ? 24.218 7.482 34.755 1.00 134.62 427 VAL B N 1
ATOM 6116 C CA . VAL B 1 414 ? 22.921 7.763 35.374 1.00 129.01 427 VAL B CA 1
ATOM 6117 C C . VAL B 1 414 ? 21.813 6.984 34.807 1.00 120.93 427 VAL B C 1
ATOM 6118 O O . VAL B 1 414 ? 20.785 6.739 35.429 1.00 124.51 427 VAL B O 1
ATOM 6120 N N . ALA B 1 415 ? 22.018 6.791 33.518 1.00 108.97 428 ALA B N 1
ATOM 6121 C CA . ALA B 1 415 ? 21.075 6.202 32.599 1.00 111.36 428 ALA B CA 1
ATOM 6122 C C . ALA B 1 415 ? 21.088 4.716 32.811 1.00 113.70 428 ALA B C 1
ATOM 6123 O O . ALA B 1 415 ? 20.031 4.103 32.916 1.00 111.67 428 ALA B O 1
ATOM 6125 N N . GLY B 1 416 ? 22.281 4.124 32.826 1.00 123.79 429 GLY B N 1
ATOM 6126 C CA . GLY B 1 416 ? 22.455 2.788 33.374 1.00 119.79 429 GLY B CA 1
ATOM 6127 C C . GLY B 1 416 ? 21.857 2.779 34.771 1.00 115.08 429 GLY B C 1
ATOM 6128 O O . GLY B 1 416 ? 21.243 1.799 35.182 1.00 123.55 429 GLY B O 1
ATOM 6129 N N . LEU B 1 417 ? 22.033 3.879 35.502 1.00 115.45 430 LEU B N 1
ATOM 6130 C CA . LEU B 1 417 ? 21.411 4.038 36.822 1.00 122.86 430 LEU B CA 1
ATOM 6131 C C . LEU B 1 417 ? 19.877 4.052 36.749 1.00 119.93 430 LEU B C 1
ATOM 6132 O O . LEU B 1 417 ? 19.212 3.388 37.543 1.00 118.50 430 LEU B O 1
ATOM 6137 N N . LEU B 1 418 ? 19.325 4.814 35.805 1.00 118.08 431 LEU B N 1
ATOM 6138 C CA . LEU B 1 418 ? 17.879 4.859 35.584 1.00 111.43 431 LEU B CA 1
ATOM 6139 C C . LEU B 1 418 ? 17.329 3.453 35.393 1.00 119.55 431 LEU B C 1
ATOM 6140 O O . LEU B 1 418 ? 16.374 3.059 36.058 1.00 123.48 431 LEU B O 1
ATOM 6145 N N . GLY B 1 419 ? 17.942 2.701 34.482 1.00 123.88 432 GLY B N 1
ATOM 6146 C CA . GLY B 1 419 ? 17.523 1.343 34.185 1.00 114.89 432 GLY B CA 1
ATOM 6147 C C . GLY B 1 419 ? 17.706 0.372 35.337 1.00 113.91 432 GLY B C 1
ATOM 6148 O O . GLY B 1 419 ? 16.931 -0.572 35.489 1.00 116.76 432 GLY B O 1
ATOM 6149 N N . ASP B 1 420 ? 18.730 0.600 36.151 1.00 119.27 433 ASP B N 1
ATOM 6150 C CA . ASP B 1 420 ? 19.030 -0.295 37.269 1.00 124.95 433 ASP B CA 1
ATOM 6151 C C . ASP B 1 420 ? 18.090 -0.090 38.459 1.00 122.95 433 ASP B C 1
ATOM 6152 O O . ASP B 1 420 ? 17.632 -1.057 39.069 1.00 127.56 433 ASP B O 1
ATOM 6157 N N . ILE B 1 421 ? 17.810 1.167 38.791 1.00 128.40 434 ILE B N 1
ATOM 6158 C CA . ILE B 1 421 ? 16.8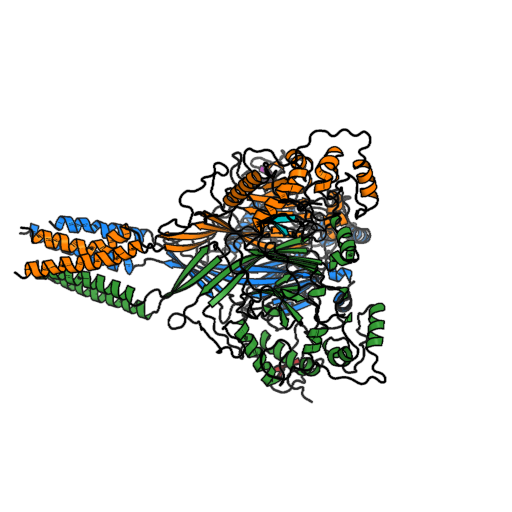95 1.483 39.886 1.00 128.80 434 ILE B CA 1
ATOM 6159 C C . ILE B 1 421 ? 15.473 1.737 39.379 1.00 124.44 434 ILE B C 1
ATOM 6160 O O . ILE B 1 421 ? 14.582 2.083 40.153 1.00 122.30 434 ILE B O 1
ATOM 6162 N N . GLY B 1 422 ? 15.270 1.564 38.076 1.00 131.72 435 GLY B N 1
ATOM 6163 C CA . GLY B 1 422 ? 13.969 1.777 37.462 1.00 125.81 435 GLY B CA 1
ATOM 6164 C C . GLY B 1 422 ? 12.890 0.790 37.878 1.00 131.56 435 GLY B C 1
ATOM 6165 O O . GLY B 1 422 ? 11.721 1.158 37.987 1.00 130.30 435 GLY B O 1
ATOM 6166 N N . GLY B 1 423 ? 13.276 -0.462 38.114 1.00 128.94 436 GLY B N 1
ATOM 6167 C CA . GLY B 1 423 ? 12.326 -1.505 38.464 1.00 116.60 436 GLY B CA 1
ATOM 6168 C C . GLY B 1 423 ? 11.616 -1.324 39.798 1.00 127.10 436 GLY B C 1
ATOM 6169 O O . GLY B 1 423 ? 10.386 -1.303 39.846 1.00 127.39 436 GLY B O 1
ATOM 6170 N N . GLN B 1 424 ? 12.382 -1.189 40.880 1.00 129.27 437 GLN B N 1
ATOM 6171 C CA . GLN B 1 424 ? 11.809 -1.091 42.229 1.00 133.00 437 GLN B CA 1
ATOM 6172 C C . GLN B 1 424 ? 10.928 0.149 42.444 1.00 139.10 437 GLN B C 1
ATOM 6173 O O . GLN B 1 424 ? 10.120 0.176 43.376 1.00 148.08 437 GLN B O 1
ATOM 6179 N N . MET B 1 425 ? 11.105 1.177 41.614 1.00 133.17 438 MET B N 1
ATOM 6180 C CA . MET B 1 425 ? 10.183 2.313 41.596 1.00 134.31 438 MET B CA 1
ATOM 6181 C C . MET B 1 425 ? 8.962 1.997 40.743 1.00 143.73 438 MET B C 1
ATOM 6182 O O . MET B 1 425 ? 7.839 2.357 41.088 1.00 147.98 438 MET B O 1
ATOM 6184 N N . GLY B 1 426 ? 9.198 1.311 39.628 1.00 148.10 439 GLY B N 1
ATOM 6185 C CA . GLY B 1 426 ? 8.147 0.964 38.688 1.00 138.09 439 GLY B CA 1
ATOM 6186 C C . GLY B 1 426 ? 7.094 0.054 39.293 1.00 138.25 439 GLY B C 1
ATOM 6187 O O . GLY B 1 426 ? 6.100 -0.274 38.647 1.00 135.58 439 GLY B O 1
ATOM 6188 N N . LEU B 1 427 ? 7.328 -0.378 40.529 1.00 140.49 440 LEU B N 1
ATOM 6189 C CA . LEU B 1 427 ? 6.313 -1.079 41.303 1.00 134.24 440 LEU B CA 1
ATOM 6190 C C . LEU B 1 427 ? 5.612 -0.068 42.192 1.00 144.75 440 LEU B C 1
ATOM 6191 O O . LEU B 1 427 ? 4.450 0.274 41.983 1.00 148.69 440 LEU B O 1
ATOM 6196 N N . PHE B 1 428 ? 6.359 0.441 43.164 1.00 142.52 441 PHE B N 1
ATOM 6197 C CA . PHE B 1 428 ? 5.834 1.323 44.201 1.00 142.98 441 PHE B CA 1
ATOM 6198 C C . PHE B 1 428 ? 5.013 2.520 43.691 1.00 148.25 441 PHE B C 1
ATOM 6199 O O . PHE B 1 428 ? 4.135 3.010 44.402 1.00 154.29 441 PHE B O 1
ATOM 6207 N N . ILE B 1 429 ? 5.295 3.003 42.482 1.00 146.96 442 ILE B N 1
ATOM 6208 C CA . ILE B 1 429 ? 4.499 4.092 41.910 1.00 146.85 442 ILE B CA 1
ATOM 6209 C C . ILE B 1 429 ? 3.079 3.619 41.613 1.00 154.69 442 ILE B C 1
ATOM 6210 O O . ILE B 1 429 ? 2.106 4.291 41.960 1.00 150.19 442 ILE B O 1
ATOM 6212 N N . GLY B 1 430 ? 2.978 2.459 40.967 1.00 160.46 443 GLY B N 1
ATOM 6213 C CA . GLY B 1 430 ? 1.701 1.838 40.660 1.00 155.09 443 GLY B CA 1
ATOM 6214 C C . GLY B 1 430 ? 1.035 1.246 41.889 1.00 153.80 443 GLY B C 1
ATOM 6215 O O . GLY B 1 430 ? -0.193 1.224 41.988 1.00 152.15 443 GLY B O 1
ATOM 6216 N N . ALA B 1 431 ? 1.844 0.757 42.826 1.00 149.88 444 ALA B N 1
ATOM 6217 C CA . ALA B 1 431 ? 1.326 0.321 44.117 1.00 139.87 444 ALA B CA 1
ATOM 6218 C C . ALA B 1 431 ? 0.610 1.495 44.778 1.00 148.96 444 ALA B C 1
ATOM 6219 O O . ALA B 1 431 ? -0.473 1.341 45.342 1.00 150.82 444 ALA B O 1
ATOM 6221 N N . SER B 1 432 ? 1.226 2.671 44.690 1.00 151.07 445 SER B N 1
ATOM 6222 C CA . SER B 1 432 ? 0.595 3.910 45.117 1.00 151.09 445 SER B CA 1
ATOM 6223 C C . SER B 1 432 ? -0.635 4.196 44.262 1.00 154.12 445 SER B C 1
ATOM 6224 O O . SER B 1 432 ? -1.698 4.541 44.776 1.00 153.50 445 SER B O 1
ATOM 6227 N N . ILE B 1 433 ? -0.478 4.046 42.950 1.00 158.99 446 ILE B N 1
ATOM 6228 C CA . ILE B 1 433 ? -1.522 4.395 41.985 1.00 158.95 446 ILE B CA 1
ATOM 6229 C C . ILE B 1 433 ? -2.818 3.605 42.176 1.00 157.63 446 ILE B C 1
ATOM 6230 O O . ILE B 1 433 ? -3.869 3.994 41.660 1.00 144.92 446 ILE B O 1
ATOM 6232 N N . LEU B 1 434 ? -2.743 2.485 42.889 1.00 159.34 447 LEU B N 1
ATOM 6233 C CA . LEU B 1 434 ? -3.944 1.775 43.308 1.00 159.45 447 LEU B CA 1
ATOM 6234 C C . LEU B 1 434 ? -4.532 2.463 44.532 1.00 165.26 447 LEU B C 1
ATOM 6235 O O . LEU B 1 434 ? -5.716 2.800 44.570 1.00 161.08 447 LEU B O 1
ATOM 6240 N N . THR B 1 435 ? -3.659 2.718 45.504 1.00 161.95 448 THR B N 1
ATOM 6241 C CA . THR B 1 435 ? -4.042 3.056 46.877 1.00 165.75 448 THR B CA 1
ATOM 6242 C C . THR B 1 435 ? -4.332 4.548 47.094 1.00 159.42 448 THR B C 1
ATOM 6243 O O . THR B 1 435 ? -4.604 4.975 48.218 1.00 144.49 448 THR B O 1
ATOM 6247 N N . VAL B 1 436 ? -4.267 5.337 46.024 1.00 158.20 449 VAL B N 1
ATOM 6248 C CA . VAL B 1 436 ? -4.507 6.776 46.112 1.00 158.60 449 VAL B CA 1
ATOM 6249 C C . VAL B 1 436 ? -5.904 7.126 46.634 1.00 163.27 449 VAL B C 1
ATOM 6250 O O . VAL B 1 436 ? -6.909 6.607 46.146 1.00 156.56 449 VAL B O 1
ATOM 6252 N N . LEU B 1 437 ? -5.947 8.014 47.625 1.00 158.30 450 LEU B N 1
ATOM 6253 C CA . LEU B 1 437 ? -7.194 8.595 48.118 1.00 151.22 450 LEU B CA 1
ATOM 6254 C C . LEU B 1 437 ? -6.930 9.965 48.743 1.00 145.03 450 LEU B C 1
ATOM 6255 O O . LEU B 1 437 ? -5.810 10.480 48.693 1.00 126.29 450 LEU B O 1
ATOM 6257 N N . LEU C 1 29 ? -10.728 -17.700 35.234 1.00 128.22 42 LEU C N 1
ATOM 6258 C CA . LEU C 1 29 ? -9.320 -17.991 35.479 1.00 152.65 42 LEU C CA 1
ATOM 6259 C C . LEU C 1 29 ? -8.375 -16.940 34.893 1.00 158.93 42 LEU C C 1
ATOM 6260 O O . LEU C 1 29 ? -7.417 -17.272 34.185 1.00 142.48 42 LEU C O 1
ATOM 6262 N N . LYS C 1 30 ? -8.664 -15.672 35.175 1.00 165.18 43 LYS C N 1
ATOM 6263 C CA . LYS C 1 30 ? -7.689 -14.600 35.010 1.00 161.31 43 LYS C CA 1
ATOM 6264 C C . LYS C 1 30 ? -7.002 -14.528 36.359 1.00 155.18 43 LYS C C 1
ATOM 6265 O O . LYS C 1 30 ? -6.190 -13.643 36.631 1.00 146.27 43 LYS C O 1
ATOM 6267 N N . ARG C 1 31 ? -7.388 -15.466 37.218 1.00 159.30 44 ARG C N 1
ATOM 6268 C CA . ARG C 1 31 ? -6.669 -15.758 38.443 1.00 159.91 44 ARG C CA 1
ATOM 6269 C C . ARG C 1 31 ? -5.344 -16.400 38.046 1.00 160.61 44 ARG C C 1
ATOM 6270 O O . ARG C 1 31 ? -4.294 -16.070 38.595 1.00 152.77 44 ARG C O 1
ATOM 6272 N N . VAL C 1 32 ? -5.408 -17.297 37.062 1.00 164.41 45 VAL C N 1
ATOM 6273 C CA . VAL C 1 32 ? -4.242 -18.039 36.571 1.00 162.44 45 VAL C CA 1
ATOM 6274 C C . VAL C 1 32 ? -3.157 -17.156 35.932 1.00 162.07 45 VAL C C 1
ATOM 6275 O O . VAL C 1 32 ? -1.972 -17.501 35.970 1.00 159.41 45 VAL C O 1
ATOM 6279 N N . VAL C 1 33 ? -3.552 -16.032 35.337 1.00 161.24 46 VAL C N 1
ATOM 6280 C CA . VAL C 1 33 ? -2.580 -15.110 34.754 1.00 160.66 46 VAL C CA 1
ATOM 6281 C C . VAL C 1 33 ? -1.892 -14.317 35.870 1.00 161.89 46 VAL C C 1
ATOM 6282 O O . VAL C 1 33 ? -0.806 -13.766 35.674 1.00 161.32 46 VAL C O 1
ATOM 6286 N N . TRP C 1 34 ? -2.543 -14.251 37.030 1.00 158.21 47 TRP C N 1
ATOM 6287 C CA . TRP C 1 34 ? -1.896 -13.808 38.261 1.00 151.37 47 TRP C CA 1
ATOM 6288 C C . TRP C 1 34 ? -1.126 -14.962 38.900 1.00 156.74 47 TRP C C 1
ATOM 6289 O O . TRP C 1 34 ? -0.110 -14.755 39.562 1.00 153.68 47 TRP C O 1
ATOM 6291 N N . ALA C 1 35 ? -1.626 -16.179 38.694 1.00 159.47 48 ALA C N 1
ATOM 6292 C CA . ALA C 1 35 ? -1.033 -17.392 39.266 1.00 157.47 48 ALA C CA 1
ATOM 6293 C C . ALA C 1 35 ? 0.279 -17.800 38.591 1.00 157.13 48 ALA C C 1
ATOM 6294 O O . ALA C 1 35 ? 1.141 -18.413 39.223 1.00 148.25 48 ALA C O 1
ATOM 6296 N N . LEU C 1 36 ? 0.417 -17.481 37.306 1.00 156.42 49 LEU C N 1
ATOM 6297 C CA . LEU C 1 36 ? 1.683 -17.672 36.602 1.00 155.48 49 LEU C CA 1
ATOM 6298 C C . LEU C 1 36 ? 2.538 -16.408 36.676 1.00 155.88 49 LEU C C 1
ATOM 6299 O O . LEU C 1 36 ? 3.712 -16.412 36.298 1.00 146.26 49 LEU C O 1
ATOM 6304 N N . CYS C 1 37 ? 1.939 -15.331 37.177 1.00 158.87 50 CYS C N 1
ATOM 6305 C CA . CYS C 1 37 ? 2.649 -14.074 37.381 1.00 155.81 50 CYS C CA 1
ATOM 6306 C C . CYS C 1 37 ? 3.565 -14.178 38.598 1.00 153.01 50 CYS C C 1
ATOM 6307 O O . CYS C 1 37 ? 4.706 -13.716 38.570 1.00 147.02 50 CYS C O 1
ATOM 6309 N N . PHE C 1 38 ? 3.058 -14.788 39.666 1.00 146.65 51 PHE C N 1
ATOM 6310 C CA . PHE C 1 38 ? 3.877 -15.083 40.835 1.00 137.91 51 PHE C CA 1
ATOM 6311 C C . PHE C 1 38 ? 4.764 -16.298 40.578 1.00 144.83 51 PHE C C 1
ATOM 6312 O O . PHE C 1 38 ? 5.925 -16.324 40.981 1.00 153.42 51 PHE C O 1
ATOM 6320 N N . MET C 1 39 ? 4.208 -17.303 39.907 1.00 142.49 52 MET C N 1
ATOM 6321 C CA . MET C 1 39 ? 4.878 -18.595 39.744 1.00 148.28 52 MET C CA 1
ATOM 6322 C C . MET C 1 39 ? 6.261 -18.502 39.097 1.00 146.66 52 MET C C 1
ATOM 6323 O O . MET C 1 39 ? 7.255 -18.932 39.686 1.00 142.29 52 MET C O 1
ATOM 6325 N N . GLY C 1 40 ? 6.318 -17.943 37.890 1.00 147.01 53 GLY C N 1
ATOM 6326 C CA . GLY C 1 40 ? 7.560 -17.846 37.139 1.00 147.15 53 GLY C CA 1
ATOM 6327 C C . GLY C 1 40 ? 8.417 -16.653 37.527 1.00 139.38 53 GLY C C 1
ATOM 6328 O O . GLY C 1 40 ? 9.557 -16.521 37.069 1.00 125.62 53 GLY C O 1
ATOM 6329 N N . SER C 1 41 ? 7.864 -15.773 38.357 1.00 139.60 54 SER C N 1
ATOM 6330 C CA . SER C 1 41 ? 8.630 -14.672 38.925 1.00 134.48 54 SER C CA 1
ATOM 6331 C C . SER C 1 41 ? 9.516 -15.215 40.041 1.00 135.10 54 SER C C 1
ATOM 6332 O O . SER C 1 41 ? 10.683 -14.844 40.164 1.00 132.17 54 SER C O 1
ATOM 6334 N N . LEU C 1 42 ? 8.948 -16.106 40.848 1.00 128.83 55 LEU C N 1
ATOM 6335 C CA . LEU C 1 42 ? 9.706 -16.792 41.882 1.00 123.27 55 LEU C CA 1
ATOM 6336 C C . LEU C 1 42 ? 10.805 -17.624 41.235 1.00 126.18 55 LEU C C 1
ATOM 6337 O O . LEU C 1 42 ? 11.952 -17.602 41.678 1.00 138.00 55 LEU C O 1
ATOM 6342 N N . ALA C 1 43 ? 10.454 -18.345 40.174 1.00 119.53 56 ALA C N 1
ATOM 6343 C CA . ALA C 1 43 ? 11.428 -19.159 39.449 1.00 126.72 56 ALA C CA 1
ATOM 6344 C C . ALA C 1 43 ? 12.538 -18.311 38.820 1.00 142.80 56 ALA C C 1
ATOM 6345 O O . ALA C 1 43 ? 13.611 -18.825 38.490 1.00 147.54 56 ALA C O 1
ATOM 6347 N N . LEU C 1 44 ? 12.278 -17.016 38.648 1.00 144.04 57 LEU C N 1
ATOM 6348 C CA . LEU C 1 44 ? 13.306 -16.096 38.173 1.00 138.55 57 LEU C CA 1
ATOM 6349 C C . LEU C 1 44 ? 14.323 -15.842 39.281 1.00 133.53 57 LEU C C 1
ATOM 6350 O O . LEU C 1 44 ? 15.530 -15.972 39.071 1.00 128.14 57 LEU C O 1
ATOM 6352 N N . LEU C 1 45 ? 13.824 -15.490 40.464 1.00 130.15 58 LEU C N 1
ATOM 6353 C CA . LEU C 1 45 ? 14.676 -15.288 41.630 1.00 131.90 58 LEU C CA 1
ATOM 6354 C C . LEU C 1 45 ? 15.587 -16.498 41.837 1.00 130.08 58 LEU C C 1
ATOM 6355 O O . LEU C 1 45 ? 16.803 -16.353 41.941 1.00 138.59 58 LEU C O 1
ATOM 6360 N N . ALA C 1 46 ? 15.001 -17.690 41.880 1.00 120.85 59 ALA C N 1
ATOM 6361 C CA . ALA C 1 46 ? 15.785 -18.910 42.038 1.00 129.36 59 ALA C CA 1
ATOM 6362 C C . ALA C 1 46 ? 16.805 -19.065 40.909 1.00 129.60 59 ALA C C 1
ATOM 6363 O O . ALA C 1 46 ? 17.928 -19.524 41.134 1.00 123.83 59 ALA C O 1
ATOM 6365 N N . LEU C 1 47 ? 16.411 -18.673 39.699 1.00 124.47 60 LEU C N 1
ATOM 6366 C CA . LEU C 1 47 ? 17.283 -18.770 38.528 1.00 124.66 60 LEU C CA 1
ATOM 6367 C C . LEU C 1 47 ? 18.547 -17.914 38.663 1.00 128.80 60 LEU C C 1
ATOM 6368 O O . LEU C 1 47 ? 19.664 -18.419 38.542 1.00 127.12 60 LEU C O 1
ATOM 6370 N N . VAL C 1 48 ? 18.367 -16.619 38.911 1.00 127.03 61 VAL C N 1
ATOM 6371 C CA . VAL C 1 48 ? 19.495 -15.694 39.032 1.00 122.99 61 VAL C CA 1
ATOM 6372 C C . VAL C 1 48 ? 20.312 -15.901 40.311 1.00 122.13 61 VAL C C 1
ATOM 6373 O O . VAL C 1 48 ? 21.534 -16.022 40.251 1.00 125.93 61 VAL C O 1
ATOM 6377 N N . CYS C 1 49 ? 19.643 -15.955 41.460 1.00 119.10 62 CYS C N 1
ATOM 6378 C CA . CYS C 1 49 ? 20.338 -16.151 42.730 1.00 113.00 62 CYS C CA 1
ATOM 6379 C C . CYS C 1 49 ? 21.097 -17.476 42.729 1.00 111.82 62 CYS C C 1
ATOM 6380 O O . CYS C 1 49 ? 21.925 -17.721 43.607 1.00 111.36 62 CYS C O 1
ATOM 6383 N N . THR C 1 50 ? 20.809 -18.327 41.745 1.00 121.63 63 THR C N 1
ATOM 6384 C CA . THR C 1 50 ? 21.611 -19.522 41.509 1.00 120.84 63 THR C CA 1
ATOM 6385 C C . THR C 1 50 ? 22.843 -19.144 40.688 1.00 118.75 63 THR C C 1
ATOM 6386 O O . THR C 1 50 ? 23.965 -19.167 41.196 1.00 114.50 63 THR C O 1
ATOM 6388 N N . ASN C 1 51 ? 22.619 -18.755 39.435 1.00 119.75 64 ASN C N 1
ATOM 6389 C CA . ASN C 1 51 ? 23.700 -18.394 38.510 1.00 117.59 64 ASN C CA 1
ATOM 6390 C C . ASN C 1 51 ? 24.745 -17.437 39.103 1.00 119.92 64 ASN C C 1
ATOM 6391 O O . ASN C 1 51 ? 25.945 -17.631 38.906 1.00 117.43 64 ASN C O 1
ATOM 6393 N N . ARG C 1 52 ? 24.298 -16.405 39.815 1.00 109.66 65 ARG C N 1
ATOM 6394 C CA . ARG C 1 52 ? 25.222 -15.467 40.446 1.00 95.96 65 ARG C CA 1
ATOM 6395 C C . ARG C 1 52 ? 26.132 -16.166 41.444 1.00 106.54 65 ARG C C 1
ATOM 6396 O O . ARG C 1 52 ? 27.339 -15.945 41.449 1.00 120.30 65 ARG C O 1
ATOM 6404 N N . ILE C 1 53 ? 25.554 -17.000 42.300 1.00 108.04 66 ILE C N 1
ATOM 6405 C CA . ILE C 1 53 ? 26.344 -17.692 43.310 1.00 109.27 66 ILE C CA 1
ATOM 6406 C C . ILE C 1 53 ? 27.323 -18.666 42.661 1.00 100.57 66 ILE C C 1
ATOM 6407 O O . ILE C 1 53 ? 28.455 -18.822 43.123 1.00 99.97 66 ILE C O 1
ATOM 6412 N N . GLN C 1 54 ? 26.893 -19.311 41.582 1.00 102.02 67 GLN C N 1
ATOM 6413 C CA . GLN C 1 54 ? 27.785 -20.192 40.839 1.00 107.76 67 GLN C CA 1
ATOM 6414 C C . GLN C 1 54 ? 28.986 -19.394 40.371 1.00 112.86 67 GLN C C 1
ATOM 6415 O O . GLN C 1 54 ? 30.117 -19.881 40.384 1.00 111.92 67 GLN C O 1
ATOM 6421 N N . TYR C 1 55 ? 28.723 -18.158 39.958 1.00 106.80 68 TYR C N 1
ATOM 6422 C CA . TYR C 1 55 ? 29.766 -17.249 39.510 1.00 100.95 68 TYR C CA 1
ATOM 6423 C C . TYR C 1 55 ? 30.739 -16.984 40.648 1.00 98.40 68 TYR C C 1
ATOM 6424 O O . TYR C 1 55 ? 31.935 -17.219 40.511 1.00 100.54 68 TYR C O 1
ATOM 6433 N N . TYR C 1 56 ? 30.213 -16.528 41.780 1.00 95.46 69 TYR C N 1
ATOM 6434 C CA . TYR C 1 56 ? 31.033 -16.196 42.935 1.00 88.72 69 TYR C CA 1
ATOM 6435 C C . TYR C 1 56 ? 32.049 -17.289 43.226 1.00 99.76 69 TYR C C 1
ATOM 6436 O O . TYR C 1 56 ? 33.219 -17.003 43.481 1.00 109.37 69 TYR C O 1
ATOM 6445 N N . PHE C 1 57 ? 31.606 -18.541 43.190 1.00 99.68 70 PHE C N 1
ATOM 6446 C CA . PHE C 1 57 ? 32.488 -19.655 43.528 1.00 106.95 70 PHE C CA 1
ATOM 6447 C C . PHE C 1 57 ? 33.502 -19.986 42.433 1.00 103.51 70 PHE C C 1
ATOM 6448 O O . PHE C 1 57 ? 34.389 -20.817 42.635 1.00 107.52 70 PHE C O 1
ATOM 6456 N N . LEU C 1 58 ? 33.373 -19.340 41.278 1.00 95.11 71 LEU C N 1
ATOM 6457 C CA . LEU C 1 58 ? 34.360 -19.483 40.211 1.00 100.36 71 LEU C CA 1
ATOM 6458 C C . LEU C 1 58 ? 35.581 -18.614 40.493 1.00 101.85 71 LEU C C 1
ATOM 6459 O O . LEU C 1 58 ? 36.573 -18.644 39.757 1.00 91.96 71 LEU C O 1
ATOM 6464 N N . TYR C 1 59 ? 35.475 -17.840 41.570 1.00 107.19 72 TYR C N 1
ATOM 6465 C CA . TYR C 1 59 ? 36.460 -16.835 41.961 1.00 100.05 72 TYR C CA 1
ATOM 6466 C C . TYR C 1 59 ? 37.069 -16.102 40.771 1.00 98.44 72 TYR C C 1
ATOM 6467 O O . TYR C 1 59 ? 38.278 -16.152 40.552 1.00 92.54 72 TYR C O 1
ATOM 6476 N N . PRO C 1 60 ? 36.225 -15.407 39.999 1.00 100.44 73 PRO C N 1
ATOM 6477 C CA . PRO C 1 60 ? 36.712 -14.683 38.826 1.00 99.84 73 PRO C CA 1
ATOM 6478 C C . PRO C 1 60 ? 37.547 -13.475 39.229 1.00 103.87 73 PRO C C 1
ATOM 6479 O O . PRO C 1 60 ? 37.271 -12.819 40.244 1.00 96.35 73 PRO C O 1
ATOM 6483 N N . HIS C 1 61 ? 38.574 -13.192 38.435 1.00 93.47 74 HIS C N 1
ATOM 6484 C CA . HIS C 1 61 ? 39.351 -11.976 38.616 1.00 83.58 74 HIS C CA 1
ATOM 6485 C C . HIS C 1 61 ? 39.206 -11.130 37.364 1.00 84.44 74 HIS C C 1
ATOM 6486 O O . HIS C 1 61 ? 39.089 -11.645 36.253 1.00 89.15 74 HIS C O 1
ATOM 6493 N N . VAL C 1 62 ? 39.187 -9.823 37.549 1.00 71.77 75 VAL C N 1
ATOM 6494 C CA . VAL C 1 62 ? 39.316 -8.916 36.429 1.00 77.30 75 VAL C CA 1
ATOM 6495 C C . VAL C 1 62 ? 40.677 -8.257 36.556 1.00 77.98 75 VAL C C 1
ATOM 6496 O O . VAL C 1 62 ? 41.171 -8.045 37.663 1.00 87.31 75 VAL C O 1
ATOM 6500 N N . THR C 1 63 ? 41.299 -7.957 35.427 1.00 68.75 76 THR C N 1
ATOM 6501 C CA . THR C 1 63 ? 42.620 -7.350 35.448 1.00 69.64 76 THR C CA 1
ATOM 6502 C C . THR C 1 63 ? 42.534 -5.880 35.035 1.00 63.44 76 THR C C 1
ATOM 6503 O O . THR C 1 63 ? 42.234 -5.568 33.890 1.00 67.55 76 THR C O 1
ATOM 6507 N N . LYS C 1 64 ? 42.786 -4.976 35.974 1.00 70.45 77 LYS C N 1
ATOM 6508 C CA . LYS C 1 64 ? 42.626 -3.548 35.711 1.00 60.92 77 LYS C CA 1
ATOM 6509 C C . LYS C 1 64 ? 43.908 -2.886 35.208 1.00 66.45 77 LYS C C 1
ATOM 6510 O O . LYS C 1 64 ? 44.999 -3.088 35.750 1.00 74.38 77 LYS C O 1
ATOM 6516 N N . LEU C 1 65 ? 43.752 -2.074 34.173 1.00 62.69 78 LEU C N 1
ATOM 6517 C CA . LEU C 1 65 ? 44.867 -1.367 33.561 1.00 66.86 78 LEU C CA 1
ATOM 6518 C C . LEU C 1 65 ? 44.737 0.146 33.694 1.00 64.15 78 LEU C C 1
ATOM 6519 O O . LEU C 1 65 ? 43.646 0.684 33.541 1.00 76.79 78 LEU C O 1
ATOM 6524 N N . ASP C 1 66 ? 45.842 0.820 34.011 1.00 64.18 79 ASP C N 1
ATOM 6525 C CA . ASP C 1 66 ? 45.929 2.284 33.919 1.00 75.78 79 ASP C CA 1
ATOM 6526 C C . ASP C 1 66 ? 47.344 2.719 33.542 1.00 74.25 79 ASP C C 1
ATOM 6527 O O . ASP C 1 66 ? 48.325 2.201 34.079 1.00 77.61 79 ASP C O 1
ATOM 6532 N N . GLU C 1 67 ? 47.442 3.680 32.631 1.00 68.68 80 GLU C N 1
ATOM 6533 C CA . GLU C 1 67 ? 48.740 4.174 32.181 1.00 70.41 80 GLU C CA 1
ATOM 6534 C C . GLU C 1 67 ? 48.771 5.700 32.263 1.00 64.63 80 GLU C C 1
ATOM 6535 O O . GLU C 1 67 ? 47.962 6.384 31.653 1.00 87.81 80 GLU C O 1
ATOM 6541 N N . VAL C 1 68 ? 49.702 6.227 33.039 1.00 70.51 81 VAL C N 1
ATOM 6542 C CA . VAL C 1 68 ? 49.685 7.636 33.403 1.00 76.89 81 VAL C CA 1
ATOM 6543 C C . VAL C 1 68 ? 51.094 8.182 33.600 1.00 79.33 81 VAL C C 1
ATOM 6544 O O . VAL C 1 68 ? 52.099 7.496 33.374 1.00 80.81 81 VAL C O 1
ATOM 6548 N N . ALA C 1 69 ? 51.153 9.432 34.035 1.00 82.74 82 ALA C N 1
ATOM 6549 C CA . ALA C 1 69 ? 52.389 10.016 34.510 1.00 80.74 82 ALA C CA 1
ATOM 6550 C C . ALA C 1 69 ? 52.187 10.282 35.994 1.00 91.30 82 ALA C C 1
ATOM 6551 O O . ALA C 1 69 ? 51.153 10.814 36.407 1.00 87.06 82 ALA C O 1
ATOM 6553 N N . ALA C 1 70 ? 53.160 9.874 36.798 1.00 93.97 83 ALA C N 1
ATOM 6554 C CA . ALA C 1 70 ? 53.095 10.056 38.238 1.00 74.06 83 ALA C CA 1
ATOM 6555 C C . ALA C 1 70 ? 53.617 11.439 38.575 1.00 78.71 83 ALA C C 1
ATOM 6556 O O . ALA C 1 70 ? 54.584 11.894 37.963 1.00 78.70 83 ALA C O 1
ATOM 6558 N N . THR C 1 71 ? 52.982 12.117 39.528 1.00 66.70 84 THR C N 1
ATOM 6559 C CA . THR C 1 71 ? 53.438 13.449 39.896 1.00 70.51 84 THR C CA 1
ATOM 6560 C C . THR C 1 71 ? 54.905 13.352 40.325 1.00 68.56 84 THR C C 1
ATOM 6561 O O . THR C 1 71 ? 55.744 14.164 39.921 1.00 64.34 84 THR C O 1
ATOM 6565 N N . ARG C 1 72 ? 55.202 12.341 41.139 1.00 61.00 85 ARG C N 1
ATOM 6566 C CA . ARG C 1 72 ? 56.569 11.998 41.497 1.00 63.76 85 ARG C CA 1
ATOM 6567 C C . ARG C 1 72 ? 56.718 10.498 41.335 1.00 63.92 85 ARG C C 1
ATOM 6568 O O . ARG C 1 72 ? 55.779 9.737 41.575 1.00 67.39 85 ARG C O 1
ATOM 6576 N N . LEU C 1 73 ? 57.903 10.081 40.913 1.00 63.40 86 LEU C N 1
ATOM 6577 C CA . LEU C 1 73 ? 58.147 8.698 40.541 1.00 58.81 86 LEU C CA 1
ATOM 6578 C C . LEU C 1 73 ? 59.441 8.223 41.208 1.00 58.91 86 LEU C C 1
ATOM 6579 O O . LEU C 1 73 ? 60.441 8.945 41.223 1.00 63.20 86 LEU C O 1
ATOM 6584 N N . THR C 1 74 ? 59.440 7.013 41.754 1.00 51.69 87 THR C N 1
ATOM 6585 C CA . THR C 1 74 ? 60.618 6.539 42.470 1.00 53.45 87 THR C CA 1
ATOM 6586 C C . THR C 1 74 ? 61.631 5.953 41.497 1.00 49.80 87 THR C C 1
ATOM 6587 O O . THR C 1 74 ? 61.372 4.927 40.873 1.00 54.07 87 THR C O 1
ATOM 6591 N N . PHE C 1 75 ? 62.800 6.577 41.402 1.00 38.82 88 PHE C N 1
ATOM 6592 C CA . PHE C 1 75 ? 63.822 6.110 40.471 1.00 42.16 88 PHE C CA 1
ATOM 6593 C C . PHE C 1 75 ? 64.270 4.689 40.818 1.00 42.27 88 PHE C C 1
ATOM 6594 O O . PHE C 1 75 ? 64.411 4.330 41.985 1.00 46.79 88 PHE C O 1
ATOM 6602 N N . PRO C 1 76 ? 64.508 3.869 39.798 1.00 48.26 89 PRO C N 1
ATOM 6603 C CA . PRO C 1 76 ? 64.907 2.490 40.097 1.00 46.80 89 PRO C CA 1
ATOM 6604 C C . PRO C 1 76 ? 66.363 2.397 40.550 1.00 46.72 89 PRO C C 1
ATOM 6605 O O . PRO C 1 76 ? 67.062 3.408 40.638 1.00 41.96 89 PRO C O 1
ATOM 6609 N N . ALA C 1 77 ? 66.798 1.179 40.854 1.00 48.24 90 ALA C N 1
ATOM 6610 C CA . ALA C 1 77 ? 68.196 0.901 41.127 1.00 38.58 90 ALA C CA 1
ATOM 6611 C C . ALA C 1 77 ? 68.860 0.573 39.795 1.00 50.53 90 ALA C C 1
ATOM 6612 O O . ALA C 1 77 ? 68.286 -0.125 38.946 1.00 44.91 90 ALA C O 1
ATOM 6614 N N . VAL C 1 78 ? 70.057 1.103 39.594 1.00 41.73 91 VAL C N 1
ATOM 6615 C CA . VAL C 1 78 ? 70.777 0.828 38.367 1.00 37.90 91 VAL C CA 1
ATOM 6616 C C . VAL C 1 78 ? 72.081 0.133 38.707 1.00 45.49 91 VAL C C 1
ATOM 6617 O O . VAL C 1 78 ? 72.971 0.718 39.330 1.00 47.20 91 VAL C O 1
ATOM 6621 N N . THR C 1 79 ? 72.184 -1.123 38.301 1.00 43.12 92 THR C N 1
ATOM 6622 C CA . THR C 1 79 ? 73.363 -1.913 38.582 1.00 36.60 92 THR C CA 1
ATOM 6623 C C . THR C 1 79 ? 74.130 -2.129 37.294 1.00 40.02 92 THR C C 1
ATOM 6624 O O . THR C 1 79 ? 73.540 -2.398 36.248 1.00 42.40 92 THR C O 1
ATOM 6628 N N . PHE C 1 80 ? 75.449 -1.993 37.359 1.00 41.19 93 PHE C N 1
ATOM 6629 C CA . PHE C 1 80 ? 76.267 -2.300 36.187 1.00 43.78 93 PHE C CA 1
ATOM 6630 C C . PHE C 1 80 ? 77.576 -2.998 36.543 1.00 45.60 93 PHE C C 1
ATOM 6631 O O . PHE C 1 80 ? 78.077 -2.896 37.662 1.00 44.45 93 PHE C O 1
ATOM 6639 N N . CYS C 1 81 ? 78.102 -3.715 35.562 1.00 42.67 94 CYS C N 1
ATOM 6640 C CA . CYS C 1 81 ? 79.298 -4.516 35.715 1.00 39.78 94 CYS C CA 1
ATOM 6641 C C . CYS C 1 81 ? 80.187 -4.216 34.531 1.00 38.77 94 CYS C C 1
ATOM 6642 O O . CYS C 1 81 ? 79.698 -4.043 33.412 1.00 47.32 94 CYS C O 1
ATOM 6645 N N . ASN C 1 82 ? 81.491 -4.153 34.755 1.00 39.31 95 ASN C N 1
ATOM 6646 C CA . ASN C 1 82 ? 82.401 -4.191 33.619 1.00 39.41 95 ASN C CA 1
ATOM 6647 C C . ASN C 1 82 ? 82.424 -5.637 33.091 1.00 47.49 95 ASN C C 1
ATOM 6648 O O . ASN C 1 82 ? 82.267 -6.594 33.851 1.00 53.63 95 ASN C O 1
ATOM 6653 N N . LEU C 1 83 ? 82.591 -5.806 31.787 1.00 49.83 96 LEU C N 1
ATOM 6654 C CA . LEU C 1 83 ? 82.636 -7.147 31.227 1.00 39.58 96 LEU C CA 1
ATOM 6655 C C . LEU C 1 83 ? 83.952 -7.855 31.528 1.00 43.46 96 LEU C C 1
ATOM 6656 O O . LEU C 1 83 ? 84.074 -9.060 31.324 1.00 58.43 96 LEU C O 1
ATOM 6661 N N . ASN C 1 84 ? 84.929 -7.101 32.026 1.00 50.01 97 ASN C N 1
ATOM 6662 C CA . ASN C 1 84 ? 86.212 -7.645 32.468 1.00 50.66 97 ASN C CA 1
ATOM 6663 C C . ASN C 1 84 ? 86.198 -7.834 33.988 1.00 51.26 97 ASN C C 1
ATOM 6664 O O . ASN C 1 84 ? 85.836 -6.917 34.727 1.00 56.24 97 ASN C O 1
ATOM 6669 N N . GLU C 1 85 ? 86.572 -9.024 34.456 1.00 55.40 98 GLU C N 1
ATOM 6670 C CA . GLU C 1 85 ? 86.477 -9.357 35.891 1.00 48.14 98 GLU C CA 1
ATOM 6671 C C . GLU C 1 85 ? 87.611 -8.800 36.752 1.00 55.49 98 GLU C C 1
ATOM 6672 O O . GLU C 1 85 ? 87.390 -8.390 37.900 1.00 53.07 98 GLU C O 1
ATOM 6678 N N . PHE C 1 86 ? 88.826 -8.811 36.207 1.00 59.95 99 PHE C N 1
ATOM 6679 C CA . PHE C 1 86 ? 90.029 -8.476 36.978 1.00 56.25 99 PHE C CA 1
ATOM 6680 C C . PHE C 1 86 ? 90.999 -7.547 36.251 1.00 51.46 99 PHE C C 1
ATOM 6681 O O . PHE C 1 86 ? 91.427 -7.827 35.126 1.00 47.71 99 PHE C O 1
ATOM 6689 N N . ARG C 1 87 ? 91.371 -6.454 36.914 1.00 49.06 100 ARG C N 1
ATOM 6690 C CA . ARG C 1 87 ? 92.329 -5.520 36.337 1.00 52.96 100 ARG C CA 1
ATOM 6691 C C . ARG C 1 87 ? 93.706 -6.175 36.235 1.00 59.67 100 ARG C C 1
ATOM 6692 O O . ARG C 1 87 ? 94.260 -6.648 37.229 1.00 52.23 100 ARG C O 1
ATOM 6700 N N . PHE C 1 88 ? 94.250 -6.194 35.025 1.00 62.18 101 PHE C N 1
ATOM 6701 C CA . PHE C 1 88 ? 95.560 -6.778 34.760 1.00 58.75 101 PHE C CA 1
ATOM 6702 C C . PHE C 1 88 ? 96.647 -6.199 35.678 1.00 65.15 101 PHE C C 1
ATOM 6703 O O . PHE C 1 88 ? 97.462 -6.939 36.232 1.00 66.71 101 PHE C O 1
ATOM 6711 N N . SER C 1 89 ? 96.653 -4.879 35.850 1.00 61.12 102 SER C N 1
ATOM 6712 C CA . SER C 1 89 ? 97.638 -4.225 36.721 1.00 60.58 102 SER C CA 1
ATOM 6713 C C . SER C 1 89 ? 97.520 -4.579 38.212 1.00 62.25 102 SER C C 1
ATOM 6714 O O . SER C 1 89 ? 98.458 -4.369 38.970 1.00 60.06 102 SER C O 1
ATOM 6717 N N . ARG C 1 90 ? 96.366 -5.075 38.643 1.00 61.82 103 ARG C N 1
ATOM 6718 C CA . ARG C 1 90 ? 96.177 -5.419 40.048 1.00 54.75 103 ARG C CA 1
ATOM 6719 C C . ARG C 1 90 ? 96.406 -6.903 40.371 1.00 61.63 103 ARG C C 1
ATOM 6720 O O . ARG C 1 90 ? 96.336 -7.302 41.537 1.00 69.05 103 ARG C O 1
ATOM 6728 N N . VAL C 1 91 ? 96.701 -7.712 39.355 1.00 48.61 104 VAL C N 1
ATOM 6729 C CA . VAL C 1 91 ? 96.895 -9.148 39.573 1.00 61.16 104 VAL C CA 1
ATOM 6730 C C . VAL C 1 91 ? 98.326 -9.463 40.006 1.00 60.72 104 VAL C C 1
ATOM 6731 O O . VAL C 1 91 ? 99.272 -9.261 39.249 1.00 56.79 104 VAL C O 1
ATOM 6735 N N . THR C 1 92 ? 98.476 -9.986 41.220 1.00 61.69 105 THR C N 1
ATOM 6736 C CA . THR C 1 92 ? 99.803 -10.220 41.776 1.00 61.19 105 THR C CA 1
ATOM 6737 C C . THR C 1 92 ? 100.294 -11.633 41.489 1.00 66.70 105 THR C C 1
ATOM 6738 O O . THR C 1 92 ? 99.560 -12.458 40.940 1.00 65.91 105 THR C O 1
ATOM 6742 N N . LYS C 1 93 ? 101.535 -11.906 41.884 1.00 69.24 106 LYS C N 1
ATOM 6743 C CA . LYS C 1 93 ? 102.133 -13.227 41.736 1.00 62.87 106 LYS C CA 1
ATOM 6744 C C . LYS C 1 93 ? 101.332 -14.254 42.538 1.00 61.53 106 LYS C C 1
ATOM 6745 O O . LYS C 1 93 ? 101.094 -15.365 42.070 1.00 67.73 106 LYS C O 1
ATOM 6751 N N . ASN C 1 94 ? 100.905 -13.882 43.741 1.00 62.38 107 ASN C N 1
ATOM 6752 C CA . ASN C 1 94 ? 100.096 -14.788 44.548 1.00 63.54 107 ASN C CA 1
ATOM 6753 C C . ASN C 1 94 ? 98.734 -15.024 43.892 1.00 62.48 107 ASN C C 1
ATOM 6754 O O . ASN C 1 94 ? 98.249 -16.164 43.855 1.00 57.21 107 ASN C O 1
ATOM 6759 N N . ASP C 1 95 ? 98.132 -13.949 43.374 1.00 59.01 108 ASP C N 1
ATOM 6760 C CA . ASP C 1 95 ? 96.869 -14.026 42.639 1.00 53.77 108 ASP C CA 1
ATOM 6761 C C . ASP C 1 95 ? 96.990 -14.995 41.465 1.00 62.16 108 ASP C C 1
ATOM 6762 O O . ASP C 1 95 ? 96.240 -15.972 41.362 1.00 50.28 108 ASP C O 1
ATOM 6767 N N . LEU C 1 96 ? 97.948 -14.714 40.586 1.00 58.32 109 LEU C N 1
ATOM 6768 C CA . LEU C 1 96 ? 98.236 -15.574 39.446 1.00 52.23 109 LEU C CA 1
ATOM 6769 C C . LEU C 1 96 ? 98.423 -17.027 39.874 1.00 63.42 109 LEU C C 1
ATOM 6770 O O . LEU C 1 96 ? 97.893 -17.932 39.242 1.00 67.78 109 LEU C O 1
ATOM 6775 N N . TYR C 1 97 ? 99.170 -17.242 40.957 1.00 66.94 110 TYR C N 1
ATOM 6776 C CA . TYR C 1 97 ? 99.455 -18.588 41.461 1.00 58.37 110 TYR C CA 1
ATOM 6777 C C . TYR C 1 97 ? 98.189 -19.388 41.801 1.00 60.06 110 TYR C C 1
ATOM 6778 O O . TYR C 1 97 ? 98.083 -20.556 41.446 1.00 65.24 110 TYR C O 1
ATOM 6787 N N . HIS C 1 98 ? 97.258 -18.770 42.525 1.00 62.96 111 HIS C N 1
ATOM 6788 C CA . HIS C 1 98 ? 95.981 -19.400 42.878 1.00 62.73 111 HIS C CA 1
ATOM 6789 C C . HIS C 1 98 ? 94.908 -19.371 41.788 1.00 64.74 111 HIS C C 1
ATOM 6790 O O . HIS C 1 98 ? 94.230 -20.362 41.556 1.00 70.27 111 HIS C O 1
ATOM 6797 N N . ALA C 1 99 ? 94.715 -18.209 41.175 1.00 61.50 112 ALA C N 1
ATOM 6798 C CA . ALA C 1 99 ? 93.623 -18.006 40.219 1.00 63.01 112 ALA C CA 1
ATOM 6799 C C . ALA C 1 99 ? 94.020 -18.116 38.737 1.00 67.13 112 ALA C C 1
ATOM 6800 O O . ALA C 1 99 ? 93.176 -17.979 37.844 1.00 61.20 112 ALA C O 1
ATOM 6802 N N . GLY C 1 100 ? 95.301 -18.356 38.478 1.00 64.75 113 GLY C N 1
ATOM 6803 C CA . GLY C 1 100 ? 95.798 -18.422 37.115 1.00 60.88 113 GLY C CA 1
ATOM 6804 C C . GLY C 1 100 ? 95.091 -19.418 36.208 1.00 65.18 113 GLY C C 1
ATOM 6805 O O . GLY C 1 100 ? 94.647 -19.054 35.114 1.00 70.87 113 GLY C O 1
ATOM 6806 N N . GLU C 1 101 ? 94.988 -20.672 36.648 1.00 61.91 114 GLU C N 1
ATOM 6807 C CA . GLU C 1 101 ? 94.347 -21.708 35.840 1.00 65.33 114 GLU C CA 1
ATOM 6808 C C . GLU C 1 101 ? 92.914 -21.310 35.506 1.00 61.37 114 GLU C C 1
ATOM 6809 O O . GLU C 1 101 ? 92.465 -21.460 34.371 1.00 60.04 114 GLU C O 1
ATOM 6815 N N . LEU C 1 102 ? 92.211 -20.800 36.513 1.00 65.76 115 LEU C N 1
ATOM 6816 C CA . LEU C 1 102 ? 90.814 -20.395 36.383 1.00 56.06 115 LEU C CA 1
ATOM 6817 C C . LEU C 1 102 ? 90.622 -19.373 35.265 1.00 60.53 115 LEU C C 1
ATOM 6818 O O . LEU C 1 102 ? 89.653 -19.445 34.510 1.00 64.93 115 LEU C O 1
ATOM 6823 N N . LEU C 1 103 ? 91.558 -18.434 35.159 1.00 54.42 116 LEU C N 1
ATOM 6824 C CA . LEU C 1 103 ? 91.490 -17.362 34.172 1.00 51.59 116 LEU C CA 1
ATOM 6825 C C . LEU C 1 103 ? 92.132 -17.784 32.854 1.00 64.56 116 LEU C C 1
ATOM 6826 O O . LEU C 1 103 ? 92.280 -16.982 31.929 1.00 60.68 116 LEU C O 1
ATOM 6831 N N . ALA C 1 104 ? 92.543 -19.046 32.796 1.00 63.55 117 ALA C N 1
ATOM 6832 C CA . ALA C 1 104 ? 93.193 -19.605 31.613 1.00 57.37 117 ALA C CA 1
ATOM 6833 C C . ALA C 1 104 ? 94.519 -18.924 31.247 1.00 64.68 117 ALA C C 1
ATOM 6834 O O . ALA C 1 104 ? 94.922 -18.938 30.084 1.00 68.19 117 ALA C O 1
ATOM 6836 N N . LEU C 1 105 ? 95.196 -18.336 32.233 1.00 62.20 118 LEU C N 1
ATOM 6837 C CA . LEU C 1 105 ? 96.537 -17.799 32.017 1.00 63.03 118 LEU C CA 1
ATOM 6838 C C . LEU C 1 105 ? 97.597 -18.843 32.353 1.00 69.97 118 LEU C C 1
ATOM 6839 O O . LEU C 1 105 ? 98.771 -18.679 32.023 1.00 72.18 118 LEU C O 1
ATOM 6844 N N . LEU C 1 106 ? 97.167 -19.925 32.993 1.00 64.97 119 LEU C N 1
ATOM 6845 C CA . LEU C 1 106 ? 98.064 -21.005 33.385 1.00 68.44 119 LEU C CA 1
ATOM 6846 C C . LEU C 1 106 ? 97.427 -22.353 33.089 1.00 73.31 119 LEU C C 1
ATOM 6847 O O . LEU C 1 106 ? 96.204 -22.459 32.978 1.00 76.97 119 LEU C O 1
ATOM 6852 N N . ASN C 1 107 ? 98.266 -23.377 32.964 1.00 72.90 120 ASN C N 1
ATOM 6853 C CA . ASN C 1 107 ? 97.809 -24.760 32.880 1.00 77.48 120 ASN C CA 1
ATOM 6854 C C . ASN C 1 107 ? 97.881 -25.429 34.249 1.00 84.89 120 ASN C C 1
ATOM 6855 O O . ASN C 1 107 ? 98.150 -24.763 35.252 1.00 87.65 120 ASN C O 1
ATOM 6860 N N . ASN C 1 108 ? 97.633 -26.737 34.296 1.00 84.45 121 ASN C N 1
ATOM 6861 C CA . ASN C 1 108 ? 97.727 -27.489 35.550 1.00 82.86 121 ASN C CA 1
ATOM 6862 C C . ASN C 1 108 ? 99.158 -27.530 36.070 1.00 81.66 121 ASN C C 1
ATOM 6863 O O . ASN C 1 108 ? 99.397 -27.809 37.241 1.00 86.28 121 ASN C O 1
ATOM 6868 N N . ARG C 1 109 ? 100.102 -27.220 35.189 1.00 88.50 122 ARG C N 1
ATOM 6869 C CA . ARG C 1 109 ? 101.522 -27.201 35.519 1.00 86.86 122 ARG C CA 1
ATOM 6870 C C . ARG C 1 109 ? 101.961 -25.876 36.145 1.00 83.57 122 ARG C C 1
ATOM 6871 O O . ARG C 1 109 ? 103.146 -25.677 36.400 1.00 84.27 122 ARG C O 1
ATOM 6879 N N . TYR C 1 110 ? 101.018 -24.965 36.367 1.00 81.52 123 TYR C N 1
ATOM 6880 C CA . TYR C 1 110 ? 101.351 -23.633 36.858 1.00 79.59 123 TYR C CA 1
ATOM 6881 C C . TYR C 1 110 ? 102.318 -22.961 35.894 1.00 80.77 123 TYR C C 1
ATOM 6882 O O . TYR C 1 110 ? 103.187 -22.188 36.305 1.00 78.01 123 TYR C O 1
ATOM 6891 N N . GLU C 1 111 ? 102.167 -23.272 34.610 1.00 77.57 124 GLU C N 1
ATOM 6892 C CA . GLU C 1 111 ? 103.002 -22.683 33.570 1.00 79.37 124 GLU C CA 1
ATOM 6893 C C . GLU C 1 111 ? 102.162 -21.911 32.558 1.00 82.80 124 GLU C C 1
ATOM 6894 O O . GLU C 1 111 ? 100.967 -22.156 32.402 1.00 82.33 124 GLU C O 1
ATOM 6900 N N . ILE C 1 112 ? 102.795 -20.967 31.878 1.00 78.58 125 ILE C N 1
ATOM 6901 C CA . ILE C 1 112 ? 102.121 -20.202 30.847 1.00 74.96 125 ILE C CA 1
ATOM 6902 C C . ILE C 1 112 ? 102.072 -20.996 29.548 1.00 83.18 125 ILE C C 1
ATOM 6903 O O . ILE C 1 112 ? 103.107 -21.283 28.950 1.00 90.24 125 ILE C O 1
ATOM 6908 N N . PRO C 1 113 ? 100.857 -21.345 29.101 1.00 93.60 126 PRO C N 1
ATOM 6909 C CA . PRO C 1 113 ? 100.657 -22.197 27.920 1.00 95.63 126 PRO C CA 1
ATOM 6910 C C . PRO C 1 113 ? 101.196 -21.582 26.624 1.00 97.44 126 PRO C C 1
ATOM 6911 O O . PRO C 1 113 ? 101.175 -20.361 26.467 1.00 97.73 126 PRO C O 1
ATOM 6915 N N . ASP C 1 114 ? 101.667 -22.431 25.713 1.00 104.25 127 ASP C N 1
ATOM 6916 C CA . ASP C 1 114 ? 102.181 -21.991 24.416 1.00 109.61 127 ASP C CA 1
ATOM 6917 C C . ASP C 1 114 ? 101.066 -21.435 23.527 1.00 108.59 127 ASP C C 1
ATOM 6918 O O . ASP C 1 114 ? 101.327 -20.703 22.568 1.00 105.61 127 ASP C O 1
ATOM 6923 N N . THR C 1 115 ? 99.825 -21.781 23.865 1.00 109.19 128 THR C N 1
ATOM 6924 C CA . THR C 1 115 ? 98.647 -21.285 23.154 1.00 107.08 128 THR C CA 1
ATOM 6925 C C . THR C 1 115 ? 98.480 -19.770 23.329 1.00 110.52 128 THR C C 1
ATOM 6926 O O . THR C 1 115 ? 97.643 -19.149 22.671 1.00 108.93 128 THR C O 1
ATOM 6930 N N . GLN C 1 116 ? 99.282 -19.183 24.215 1.00 100.40 129 GLN C N 1
ATOM 6931 C CA . GLN C 1 116 ? 99.144 -17.772 24.547 1.00 86.33 129 GLN C CA 1
ATOM 6932 C C . GLN C 1 116 ? 99.099 -16.917 23.287 1.00 96.30 129 GLN C C 1
ATOM 6933 O O . GLN C 1 116 ? 99.890 -17.099 22.359 1.00 94.41 129 GLN C O 1
ATOM 6939 N N . THR C 1 117 ? 98.125 -16.012 23.260 1.00 100.98 130 THR C N 1
ATOM 6940 C CA . THR C 1 117 ? 97.887 -15.118 22.133 1.00 101.12 130 THR C CA 1
ATOM 6941 C C . THR C 1 117 ? 98.540 -13.766 22.380 1.00 103.44 130 THR C C 1
ATOM 6942 O O . THR C 1 117 ? 98.447 -12.857 21.562 1.00 114.67 130 THR C O 1
ATOM 6946 N N . ALA C 1 118 ? 99.203 -13.646 23.522 1.00 94.13 131 ALA C N 1
ATOM 6947 C CA . ALA C 1 118 ? 99.695 -12.359 23.989 1.00 103.32 131 ALA C CA 1
ATOM 6948 C C . ALA C 1 118 ? 100.688 -11.699 23.039 1.00 104.59 131 ALA C C 1
ATOM 6949 O O . ALA C 1 118 ? 101.429 -12.368 22.310 1.00 100.13 131 ALA C O 1
ATOM 6951 N N . ASP C 1 119 ? 100.685 -10.370 23.068 1.00 111.42 132 ASP C N 1
ATOM 6952 C CA . ASP C 1 119 ? 101.708 -9.565 22.420 1.00 120.28 132 ASP C CA 1
ATOM 6953 C C . ASP C 1 119 ? 102.999 -9.735 23.199 1.00 122.09 132 ASP C C 1
ATOM 6954 O O . ASP C 1 119 ? 103.000 -10.292 24.297 1.00 122.59 132 ASP C O 1
ATOM 6959 N N . GLU C 1 120 ? 104.112 -9.337 22.601 1.00 126.12 133 GLU C N 1
ATOM 6960 C CA . GLU C 1 120 ? 105.399 -9.455 23.280 1.00 134.48 133 GLU C CA 1
ATOM 6961 C C . GLU C 1 120 ? 105.457 -8.692 24.618 1.00 127.96 133 GLU C C 1
ATOM 6962 O O . GLU C 1 120 ? 106.094 -9.153 25.569 1.00 126.48 133 GLU C O 1
ATOM 6964 N N . LYS C 1 121 ? 104.774 -7.547 24.693 1.00 120.70 134 LYS C N 1
ATOM 6965 C CA . LYS C 1 121 ? 104.879 -6.644 25.851 1.00 120.94 134 LYS C CA 1
ATOM 6966 C C . LYS C 1 121 ? 104.222 -7.139 27.153 1.00 117.74 134 LYS C C 1
ATOM 6967 O O . LYS C 1 121 ? 104.764 -6.937 28.242 1.00 116.45 134 LYS C O 1
ATOM 6969 N N . GLN C 1 122 ? 103.044 -7.749 27.028 1.00 112.91 135 GLN C N 1
ATOM 6970 C CA . GLN C 1 122 ? 102.302 -8.326 28.150 1.00 113.43 135 GLN C CA 1
ATOM 6971 C C . GLN C 1 122 ? 102.845 -9.697 28.516 1.00 111.18 135 GLN C C 1
ATOM 6972 O O . GLN C 1 122 ? 102.795 -10.118 29.675 1.00 108.27 135 GLN C O 1
ATOM 6978 N N . LEU C 1 123 ? 103.341 -10.388 27.495 1.00 103.81 136 LEU C N 1
ATOM 6979 C CA . LEU C 1 123 ? 103.949 -11.701 27.642 1.00 95.05 136 LEU C CA 1
ATOM 6980 C C . LEU C 1 123 ? 105.115 -11.671 28.633 1.00 101.72 136 LEU C C 1
ATOM 6981 O O . LEU C 1 123 ? 105.167 -12.477 29.572 1.00 98.60 136 LEU C O 1
ATOM 6986 N N . GLU C 1 124 ? 106.041 -10.736 28.427 1.00 103.07 137 GLU C N 1
ATOM 6987 C CA . GLU C 1 124 ? 107.160 -10.550 29.345 1.00 107.14 137 GLU C CA 1
ATOM 6988 C C . GLU C 1 124 ? 106.679 -10.233 30.764 1.00 101.95 137 GLU C C 1
ATOM 6989 O O . GLU C 1 124 ? 107.086 -10.896 31.717 1.00 96.30 137 GLU C O 1
ATOM 6991 N N . ILE C 1 125 ? 105.803 -9.238 30.904 1.00 105.98 138 ILE C N 1
ATOM 6992 C CA . ILE C 1 125 ? 105.214 -8.931 32.206 1.00 96.01 138 ILE C CA 1
ATOM 6993 C C . ILE C 1 125 ? 104.664 -10.184 32.881 1.00 94.77 138 ILE C C 1
ATOM 6994 O O . ILE C 1 125 ? 104.913 -10.432 34.063 1.00 100.35 138 ILE C O 1
ATOM 6999 N N . LEU C 1 126 ? 103.915 -10.972 32.117 1.00 91.16 139 LEU C N 1
ATOM 7000 C CA . LEU C 1 126 ? 103.267 -12.171 32.637 1.00 93.27 139 LEU C CA 1
ATOM 7001 C C . LEU C 1 126 ? 104.237 -13.296 32.970 1.00 90.19 139 LEU C C 1
ATOM 7002 O O . LEU C 1 126 ? 104.070 -13.972 33.982 1.00 96.07 139 LEU C O 1
ATOM 7007 N N . GLN C 1 127 ? 105.236 -13.511 32.120 1.00 89.43 140 GLN C N 1
ATOM 7008 C CA . GLN C 1 127 ? 106.276 -14.493 32.414 1.00 94.74 140 GLN C CA 1
ATOM 7009 C C . GLN C 1 127 ? 107.005 -14.162 33.726 1.00 99.60 140 GLN C C 1
ATOM 7010 O O . GLN C 1 127 ? 107.253 -15.047 34.554 1.00 95.05 140 GLN C O 1
ATOM 7016 N N . ASP C 1 128 ? 107.349 -12.889 33.906 1.00 84.07 141 ASP C N 1
ATOM 7017 C CA . ASP C 1 128 ? 107.934 -12.432 35.158 1.00 87.29 141 ASP C CA 1
ATOM 7018 C C . ASP C 1 128 ? 106.971 -12.756 36.291 1.00 95.85 141 ASP C C 1
ATOM 7019 O O . ASP C 1 128 ? 107.340 -13.403 37.275 1.00 102.48 141 ASP C O 1
ATOM 7024 N N . LYS C 1 129 ? 105.728 -12.311 36.134 1.00 91.20 142 LYS C N 1
ATOM 7025 C CA . LYS C 1 129 ? 104.687 -12.519 37.136 1.00 89.49 142 LYS C CA 1
ATOM 7026 C C . LYS C 1 129 ? 104.497 -14.007 37.430 1.00 81.25 142 LYS C C 1
ATOM 7027 O O . LYS C 1 129 ? 104.165 -14.400 38.552 1.00 83.98 142 LYS C O 1
ATOM 7033 N N . ALA C 1 130 ? 104.738 -14.828 36.415 1.00 76.11 143 ALA C N 1
ATOM 7034 C CA . ALA C 1 130 ? 104.456 -16.257 36.481 1.00 85.28 143 ALA C CA 1
ATOM 7035 C C . ALA C 1 130 ? 105.638 -17.081 36.976 1.00 95.52 143 ALA C C 1
ATOM 7036 O O . ALA C 1 130 ? 105.562 -18.311 37.032 1.00 94.91 143 ALA C O 1
ATOM 7038 N N . ASN C 1 131 ? 106.715 -16.407 37.364 1.00 101.31 144 ASN C N 1
ATOM 7039 C CA . ASN C 1 131 ? 107.916 -17.110 37.781 1.00 99.18 144 ASN C CA 1
ATOM 7040 C C . ASN C 1 131 ? 107.853 -17.396 39.276 1.00 94.40 144 ASN C C 1
ATOM 7041 O O . ASN C 1 131 ? 107.947 -16.492 40.110 1.00 95.64 144 ASN C O 1
ATOM 7046 N N . PHE C 1 132 ? 107.685 -18.675 39.591 1.00 87.47 145 PHE C N 1
ATOM 7047 C CA . PHE C 1 132 ? 107.461 -19.135 40.956 1.00 94.11 145 PHE C CA 1
ATOM 7048 C C . PHE C 1 132 ? 108.700 -19.683 41.665 1.00 102.69 145 PHE C C 1
ATOM 7049 O O . PHE C 1 132 ? 108.603 -20.203 42.778 1.00 107.26 145 PHE C O 1
ATOM 7057 N N . ARG C 1 133 ? 109.852 -19.595 41.008 1.00 101.28 146 ARG C N 1
ATOM 7058 C CA . ARG C 1 133 ? 111.093 -20.076 41.597 1.00 105.19 146 ARG C CA 1
ATOM 7059 C C . ARG C 1 133 ? 111.319 -19.405 42.950 1.00 112.91 146 ARG C C 1
ATOM 7060 O O . ARG C 1 133 ? 111.316 -18.173 43.052 1.00 94.87 146 ARG C O 1
ATOM 7062 N N . ASN C 1 134 ? 111.510 -20.228 43.981 1.00 112.50 147 ASN C N 1
ATOM 7063 C CA . ASN C 1 134 ? 111.680 -19.750 45.350 1.00 112.01 147 ASN C CA 1
ATOM 7064 C C . ASN C 1 134 ? 110.581 -18.779 45.760 1.00 110.10 147 ASN C C 1
ATOM 7065 O O . ASN C 1 134 ? 110.837 -17.792 46.453 1.00 110.21 147 ASN C O 1
ATOM 7070 N N . PHE C 1 135 ? 109.360 -19.065 45.318 1.00 104.00 148 PHE C N 1
ATOM 7071 C CA . PHE C 1 135 ? 108.191 -18.288 45.708 1.00 95.21 148 PHE C CA 1
ATOM 7072 C C . PHE C 1 135 ? 107.353 -19.091 46.693 1.00 86.27 148 PHE C C 1
ATOM 7073 O O . PHE C 1 135 ? 107.037 -20.257 46.439 1.00 68.29 148 PHE C O 1
ATOM 7081 N N . LYS C 1 136 ? 107.003 -18.470 47.816 1.00 77.27 149 LYS C N 1
ATOM 7082 C CA . LYS C 1 136 ? 106.155 -19.120 48.807 1.00 88.49 149 LYS C CA 1
ATOM 7083 C C . LYS C 1 136 ? 104.766 -18.485 48.801 1.00 86.19 149 LYS C C 1
ATOM 7084 O O . LYS C 1 136 ? 104.617 -17.296 49.084 1.00 86.59 149 LYS C O 1
ATOM 7086 N N . PRO C 1 137 ? 103.745 -19.286 48.459 1.00 81.92 150 PRO C N 1
ATOM 7087 C CA . PRO C 1 137 ? 102.347 -18.847 48.353 1.00 80.16 150 PRO C CA 1
ATOM 7088 C C . PRO C 1 137 ? 101.773 -18.317 49.669 1.00 77.01 150 PRO C C 1
ATOM 7089 O O . PRO C 1 137 ? 101.920 -18.975 50.709 1.00 71.35 150 PRO C O 1
ATOM 7093 N N . LYS C 1 138 ? 101.110 -17.160 49.608 1.00 69.74 151 LYS C N 1
ATOM 7094 C CA . LYS C 1 138 ? 100.397 -16.617 50.758 1.00 68.30 151 LYS C CA 1
ATOM 7095 C C . LYS C 1 138 ? 98.929 -17.046 50.703 1.00 66.39 151 LYS C C 1
ATOM 7096 O O . LYS C 1 138 ? 98.495 -17.616 49.705 1.00 68.47 151 LYS C O 1
ATOM 7102 N N . PRO C 1 139 ? 98.148 -16.742 51.757 1.00 62.71 152 PRO C N 1
ATOM 7103 C CA . PRO C 1 139 ? 96.726 -17.111 51.737 1.00 73.32 152 PRO C CA 1
ATOM 7104 C C . PRO C 1 139 ? 95.968 -16.347 50.655 1.00 65.91 152 PRO C C 1
ATOM 7105 O O . PRO C 1 139 ? 96.417 -15.278 50.234 1.00 61.14 152 PRO C O 1
ATOM 7109 N N . PHE C 1 140 ? 94.852 -16.909 50.195 1.00 68.58 153 PHE C N 1
ATOM 7110 C CA . PHE C 1 140 ? 94.087 -16.329 49.097 1.00 58.77 153 PHE C CA 1
ATOM 7111 C C . PHE C 1 140 ? 92.588 -16.451 49.339 1.00 60.01 153 PHE C C 1
ATOM 7112 O O . PHE C 1 140 ? 92.085 -17.563 49.552 1.00 52.28 153 PHE C O 1
ATOM 7120 N N . ASN C 1 141 ? 91.878 -15.319 49.303 1.00 49.69 154 ASN C N 1
ATOM 7121 C CA . ASN C 1 141 ? 90.412 -15.333 49.376 1.00 54.84 154 ASN C CA 1
ATOM 7122 C C . ASN C 1 141 ? 89.709 -14.758 48.129 1.00 61.93 154 ASN C C 1
ATOM 7123 O O . ASN C 1 141 ? 89.880 -13.576 47.791 1.00 66.94 154 ASN C O 1
ATOM 7128 N N . MET C 1 142 ? 88.924 -15.603 47.453 1.00 58.15 155 MET C N 1
ATOM 7129 C CA . MET C 1 142 ? 88.277 -15.223 46.198 1.00 58.03 155 MET C CA 1
ATOM 7130 C C . MET C 1 142 ? 87.622 -13.855 46.352 1.00 54.24 155 MET C C 1
ATOM 7131 O O . MET C 1 142 ? 87.831 -12.971 45.524 1.00 58.88 155 MET C O 1
ATOM 7136 N N . LEU C 1 143 ? 86.862 -13.668 47.429 1.00 54.92 156 LEU C N 1
ATOM 7137 C CA . LEU C 1 143 ? 86.177 -12.396 47.661 1.00 49.54 156 LEU C CA 1
ATOM 7138 C C . LEU C 1 143 ? 87.124 -11.205 47.638 1.00 55.59 156 LEU C C 1
ATOM 7139 O O . LEU C 1 143 ? 86.872 -10.206 46.951 1.00 65.13 156 LEU C O 1
ATOM 7144 N N . GLU C 1 144 ? 88.214 -11.319 48.392 1.00 57.46 157 GLU C N 1
ATOM 7145 C CA . GLU C 1 144 ? 89.199 -10.242 48.501 1.00 49.95 157 GLU C CA 1
ATOM 7146 C C . GLU C 1 144 ? 89.820 -9.961 47.144 1.00 49.20 157 GLU C C 1
ATOM 7147 O O . GLU C 1 144 ? 90.081 -8.805 46.798 1.00 45.88 157 GLU C O 1
ATOM 7153 N N . PHE C 1 145 ? 90.046 -11.027 46.377 1.00 45.82 158 PHE C N 1
ATOM 7154 C CA . PHE C 1 145 ? 90.569 -10.895 45.022 1.00 54.83 158 PHE C CA 1
ATOM 7155 C C . PHE C 1 145 ? 89.632 -10.059 44.154 1.00 53.63 158 PHE C C 1
ATOM 7156 O O . PHE C 1 145 ? 90.061 -9.078 43.545 1.00 58.01 158 PHE C O 1
ATOM 7164 N N . TYR C 1 146 ? 88.357 -10.448 44.112 1.00 48.13 159 TYR C N 1
ATOM 7165 C CA . TYR C 1 146 ? 87.351 -9.704 43.370 1.00 55.09 159 TYR C CA 1
ATOM 7166 C C . TYR C 1 146 ? 87.345 -8.269 43.840 1.00 50.10 159 TYR C C 1
ATOM 7167 O O . TYR C 1 146 ? 87.286 -7.334 43.039 1.00 52.73 159 TYR C O 1
ATOM 7176 N N . ASP C 1 147 ? 87.414 -8.104 45.153 1.00 48.45 160 ASP C N 1
ATOM 7177 C CA . ASP C 1 147 ? 87.281 -6.786 45.741 1.00 55.28 160 ASP C CA 1
ATOM 7178 C C . ASP C 1 147 ? 88.452 -5.882 45.385 1.00 52.30 160 ASP C C 1
ATOM 7179 O O . ASP C 1 147 ? 88.264 -4.708 45.054 1.00 54.46 160 ASP C O 1
ATOM 7184 N N . ARG C 1 148 ? 89.658 -6.431 45.469 1.00 52.57 161 ARG C N 1
ATOM 7185 C CA . ARG C 1 148 ? 90.864 -5.661 45.207 1.00 49.72 161 ARG C CA 1
ATOM 7186 C C . ARG C 1 148 ? 91.111 -5.485 43.716 1.00 57.65 161 ARG C C 1
ATOM 7187 O O . ARG C 1 148 ? 91.376 -4.376 43.252 1.00 60.60 161 ARG C O 1
ATOM 7195 N N . ALA C 1 149 ? 91.023 -6.575 42.962 1.00 49.66 162 ALA C N 1
ATOM 7196 C CA . ALA C 1 149 ? 91.413 -6.531 41.557 1.00 46.63 162 ALA C CA 1
ATOM 7197 C C . ALA C 1 149 ? 90.273 -6.142 40.611 1.00 62.01 162 ALA C C 1
ATOM 7198 O O . ALA C 1 149 ? 90.504 -5.821 39.436 1.00 60.09 162 ALA C O 1
ATOM 7200 N N . GLY C 1 150 ? 89.048 -6.157 41.129 1.00 46.29 163 GLY C N 1
ATOM 7201 C CA . GLY C 1 150 ? 87.901 -5.741 40.347 1.00 50.04 163 GLY C CA 1
ATOM 7202 C C . GLY C 1 150 ? 88.074 -4.301 39.900 1.00 53.27 163 GLY C C 1
ATOM 7203 O O . GLY C 1 150 ? 88.816 -3.553 40.523 1.00 62.68 163 GLY C O 1
ATOM 7204 N N . HIS C 1 151 ? 87.410 -3.911 38.819 1.00 47.42 164 HIS C N 1
ATOM 7205 C CA . HIS C 1 151 ? 87.449 -2.529 38.379 1.00 49.02 164 HIS C CA 1
ATOM 7206 C C . HIS C 1 151 ? 86.892 -1.632 39.479 1.00 52.26 164 HIS C C 1
ATOM 7207 O O . HIS C 1 151 ? 85.963 -2.020 40.194 1.00 42.48 164 HIS C O 1
ATOM 7214 N N . ASP C 1 152 ? 87.460 -0.429 39.592 1.00 45.77 165 ASP C N 1
ATOM 7215 C CA . ASP C 1 152 ? 87.139 0.512 40.662 1.00 40.94 165 ASP C CA 1
ATOM 7216 C C . ASP C 1 152 ? 86.250 1.655 40.164 1.00 52.01 165 ASP C C 1
ATOM 7217 O O . ASP C 1 152 ? 86.639 2.431 39.276 1.00 49.72 165 ASP C O 1
ATOM 7222 N N . ILE C 1 153 ? 85.063 1.775 40.754 1.00 44.08 166 ILE C N 1
ATOM 7223 C CA . ILE C 1 153 ? 84.131 2.817 40.347 1.00 47.50 166 ILE C CA 1
ATOM 7224 C C . ILE C 1 153 ? 84.825 4.184 40.332 1.00 52.84 166 ILE C C 1
ATOM 7225 O O . ILE C 1 153 ? 84.468 5.058 39.536 1.00 58.02 166 ILE C O 1
ATOM 7230 N N . ARG C 1 154 ? 85.827 4.358 41.190 1.00 51.95 167 ARG C N 1
ATOM 7231 C CA . ARG C 1 154 ? 86.539 5.634 41.281 1.00 59.38 167 ARG C CA 1
ATOM 7232 C C . ARG C 1 154 ? 87.411 5.900 40.056 1.00 56.87 167 ARG C C 1
ATOM 7233 O O . ARG C 1 154 ? 87.606 7.053 39.671 1.00 59.95 167 ARG C O 1
ATOM 7241 N N . GLU C 1 155 ? 87.951 4.840 39.458 1.00 50.18 168 GLU C N 1
ATOM 7242 C CA . GLU C 1 155 ? 88.683 4.983 38.204 1.00 47.91 168 GLU C CA 1
ATOM 7243 C C . GLU C 1 155 ? 87.730 5.064 37.007 1.00 56.24 168 GLU C C 1
ATOM 7244 O O . GLU C 1 155 ? 87.933 5.873 36.100 1.00 52.78 168 GLU C O 1
ATOM 7250 N N . MET C 1 156 ? 86.690 4.231 37.011 1.00 51.03 169 MET C N 1
ATOM 7251 C CA . MET C 1 156 ? 85.778 4.130 35.868 1.00 45.22 169 MET C CA 1
ATOM 7252 C C . MET C 1 156 ? 84.892 5.358 35.663 1.00 46.14 169 MET C C 1
ATOM 7253 O O . MET C 1 156 ? 84.576 5.718 34.525 1.00 51.90 169 MET C O 1
ATOM 7258 N N . LEU C 1 157 ? 84.504 6.019 36.750 1.00 39.25 170 LEU C N 1
ATOM 7259 C CA . LEU C 1 157 ? 83.469 7.037 36.644 1.00 39.66 170 LEU C CA 1
ATOM 7260 C C . LEU C 1 157 ? 84.088 8.401 36.390 1.00 45.65 170 LEU C C 1
ATOM 7261 O O . LEU C 1 157 ? 84.650 9.015 37.293 1.00 59.47 170 LEU C O 1
ATOM 7266 N N . LEU C 1 158 ? 83.951 8.877 35.156 1.00 48.25 171 LEU C N 1
ATOM 7267 C CA . LEU C 1 158 ? 84.481 10.169 34.735 1.00 38.68 171 LEU C CA 1
ATOM 7268 C C . LEU C 1 158 ? 83.524 11.289 35.092 1.00 52.34 171 LEU C C 1
ATOM 7269 O O . LEU C 1 158 ? 83.944 12.382 35.465 1.00 55.91 171 LEU C O 1
ATOM 7274 N N . SER C 1 159 ? 82.230 11.029 34.943 1.00 47.67 172 SER C N 1
ATOM 7275 C CA . SER C 1 159 ? 81.228 12.011 35.324 1.00 39.83 172 SER C CA 1
ATOM 7276 C C . SER C 1 159 ? 79.939 11.326 35.720 1.00 38.94 172 SER C C 1
ATOM 7277 O O . SER C 1 159 ? 79.594 10.276 35.188 1.00 57.50 172 SER C O 1
ATOM 7280 N N . CYS C 1 160 ? 79.231 11.921 36.666 1.00 40.67 173 CYS C N 1
ATOM 7281 C CA . CYS C 1 160 ? 77.943 11.400 37.072 1.00 46.16 173 CYS C CA 1
ATOM 7282 C C . CYS C 1 160 ? 76.973 12.519 37.461 1.00 46.31 173 CYS C C 1
ATOM 7283 O O . CYS C 1 160 ? 77.327 13.420 38.217 1.00 57.79 173 CYS C O 1
ATOM 7286 N N . PHE C 1 161 ? 75.751 12.454 36.941 1.00 45.25 174 PHE C N 1
ATOM 7287 C CA . PHE C 1 161 ? 74.684 13.371 37.332 1.00 40.36 174 PHE C CA 1
ATOM 7288 C C . PHE C 1 161 ? 73.365 12.632 37.490 1.00 43.12 174 PHE C C 1
ATOM 7289 O O . PHE C 1 161 ? 73.030 11.734 36.716 1.00 47.98 174 PHE C O 1
ATOM 7297 N N . PHE C 1 162 ? 72.620 13.015 38.511 1.00 47.42 175 PHE C N 1
ATOM 7298 C CA . PHE C 1 162 ? 71.247 12.599 38.612 1.00 39.59 175 PHE C CA 1
ATOM 7299 C C . PHE C 1 162 ? 70.419 13.858 38.746 1.00 54.55 175 PHE C C 1
ATOM 7300 O O . PHE C 1 162 ? 70.501 14.549 39.764 1.00 46.81 175 PHE C O 1
ATOM 7308 N N . ARG C 1 163 ? 69.630 14.157 37.715 1.00 58.20 176 ARG C N 1
ATOM 7309 C CA . ARG C 1 163 ? 68.686 15.256 37.789 1.00 48.24 176 ARG C CA 1
ATOM 7310 C C . ARG C 1 163 ? 69.412 16.596 37.952 1.00 65.95 176 ARG C C 1
ATOM 7311 O O . ARG C 1 163 ? 68.880 17.538 38.558 1.00 76.82 176 ARG C O 1
ATOM 7319 N N . GLY C 1 164 ? 70.627 16.701 37.434 1.00 53.71 177 GLY C N 1
ATOM 7320 C CA . GLY C 1 164 ? 71.347 17.953 37.615 1.00 73.66 177 GLY C CA 1
ATOM 7321 C C . GLY C 1 164 ? 72.069 18.126 38.952 1.00 58.35 177 GLY C C 1
ATOM 7322 O O . GLY C 1 164 ? 72.859 19.053 39.112 1.00 68.47 177 GLY C O 1
ATOM 7323 N N . GLU C 1 165 ? 71.804 17.248 39.913 1.00 59.56 178 GLU C N 1
ATOM 7324 C CA . GLU C 1 165 ? 72.703 17.090 41.056 1.00 55.78 178 GLU C CA 1
ATOM 7325 C C . GLU C 1 165 ? 73.917 16.277 40.616 1.00 51.45 178 GLU C C 1
ATOM 7326 O O . GLU C 1 165 ? 73.775 15.222 40.013 1.00 53.79 178 GLU C O 1
ATOM 7332 N N . GLN C 1 166 ? 75.117 16.758 40.901 1.00 61.82 179 GLN C N 1
ATOM 7333 C CA . GLN C 1 166 ? 76.302 15.968 40.587 1.00 55.47 179 GLN C CA 1
ATOM 7334 C C . GLN C 1 166 ? 76.407 14.812 41.575 1.00 62.28 179 GLN C C 1
ATOM 7335 O O . GLN C 1 166 ? 76.102 14.966 42.762 1.00 59.67 179 GLN C O 1
ATOM 7341 N N . CYS C 1 167 ? 76.829 13.649 41.088 1.00 56.80 180 CYS C N 1
ATOM 7342 C CA . CYS C 1 167 ? 76.946 12.490 41.958 1.00 49.55 180 CYS C CA 1
ATOM 7343 C C . CYS C 1 167 ? 78.348 11.900 41.862 1.00 54.26 180 CYS C C 1
ATOM 7344 O O . CYS C 1 167 ? 79.100 12.213 40.936 1.00 53.35 180 CYS C O 1
ATOM 7347 N N . SER C 1 168 ? 78.691 11.071 42.845 1.00 57.94 181 SER C N 1
ATOM 7348 C CA . SER C 1 168 ? 80.062 10.640 43.098 1.00 45.63 181 SER C CA 1
ATOM 7349 C C . SER C 1 168 ? 80.132 9.135 43.306 1.00 53.12 181 SER C C 1
ATOM 7350 O O . SER C 1 168 ? 79.100 8.489 43.503 1.00 55.68 181 SER C O 1
ATOM 7353 N N . PRO C 1 169 ? 81.356 8.572 43.262 1.00 56.36 182 PRO C N 1
ATOM 7354 C CA . PRO C 1 169 ? 81.544 7.126 43.440 1.00 51.56 182 PRO C CA 1
ATOM 7355 C C . PRO C 1 169 ? 80.936 6.618 44.743 1.00 53.03 182 PRO C C 1
ATOM 7356 O O . PRO C 1 169 ? 80.627 5.431 44.866 1.00 67.79 182 PRO C O 1
ATOM 7360 N N . GLU C 1 170 ? 80.742 7.508 45.704 1.00 53.28 183 GLU C N 1
ATOM 7361 C CA . GLU C 1 170 ? 80.165 7.085 46.970 1.00 58.06 183 GLU C CA 1
ATOM 7362 C C . GLU C 1 170 ? 78.644 6.961 46.868 1.00 56.52 183 GLU C C 1
ATOM 7363 O O . GLU C 1 170 ? 77.984 6.544 47.818 1.00 56.00 183 GLU C O 1
ATOM 7369 N N . ASP C 1 171 ? 78.093 7.311 45.707 1.00 63.18 184 ASP C N 1
ATOM 7370 C CA . ASP C 1 171 ? 76.673 7.095 45.446 1.00 53.78 184 ASP C CA 1
ATOM 7371 C C . ASP C 1 171 ? 76.404 5.702 44.883 1.00 55.00 184 ASP C C 1
ATOM 7372 O O . ASP C 1 171 ? 75.252 5.301 44.697 1.00 53.28 184 ASP C O 1
ATOM 7377 N N . PHE C 1 172 ? 77.475 4.963 44.628 1.00 49.06 185 PHE C N 1
ATOM 7378 C CA . PHE C 1 172 ? 77.365 3.603 44.132 1.00 49.62 185 PHE C CA 1
ATOM 7379 C C . PHE C 1 172 ? 77.704 2.565 45.206 1.00 53.45 185 PHE C C 1
ATOM 7380 O O . PHE C 1 172 ? 78.800 2.587 45.765 1.00 50.70 185 PHE C O 1
ATOM 7388 N N . LYS C 1 173 ? 76.756 1.669 45.487 1.00 46.81 186 LYS C N 1
ATOM 7389 C CA . LYS C 1 173 ? 76.969 0.564 46.415 1.00 38.74 186 LYS C CA 1
ATOM 7390 C C . LYS C 1 173 ? 77.583 -0.627 45.695 1.00 48.15 186 LYS C C 1
ATOM 7391 O O . LYS C 1 173 ? 77.129 -1.013 44.620 1.00 58.78 186 LYS C O 1
ATOM 7397 N N . VAL C 1 174 ? 78.615 -1.213 46.289 1.00 44.55 187 VAL C N 1
ATOM 7398 C CA . VAL C 1 174 ? 79.249 -2.392 45.711 1.00 42.92 187 VAL C CA 1
ATOM 7399 C C . VAL C 1 174 ? 78.359 -3.617 45.865 1.00 45.75 187 VAL C C 1
ATOM 7400 O O . VAL C 1 174 ? 77.839 -3.893 46.951 1.00 49.56 187 VAL C O 1
ATOM 7404 N N . VAL C 1 175 ? 78.194 -4.352 44.774 1.00 38.76 188 VAL C N 1
ATOM 7405 C CA . VAL C 1 175 ? 77.444 -5.598 44.798 1.00 43.01 188 VAL C CA 1
ATOM 7406 C C . VAL C 1 175 ? 78.213 -6.626 43.990 1.00 42.72 188 VAL C C 1
ATOM 7407 O O . VAL C 1 175 ? 78.671 -6.339 42.884 1.00 48.02 188 VAL C O 1
ATOM 7411 N N . PHE C 1 176 ? 78.386 -7.816 44.546 1.00 46.18 189 PHE C N 1
ATOM 7412 C CA . PHE C 1 176 ? 79.092 -8.847 43.805 1.00 44.23 189 PHE C CA 1
ATOM 7413 C C . PHE C 1 176 ? 78.139 -9.675 42.942 1.00 49.08 189 PHE C C 1
ATOM 7414 O O . PHE C 1 176 ? 77.038 -10.045 43.363 1.00 43.55 189 PHE C O 1
ATOM 7422 N N . THR C 1 177 ? 78.556 -9.916 41.707 1.00 41.53 190 THR C N 1
ATOM 7423 C CA . THR C 1 177 ? 77.750 -10.691 40.782 1.00 42.54 190 THR C CA 1
ATOM 7424 C C . THR C 1 177 ? 78.661 -11.720 40.149 1.00 49.62 190 THR C C 1
ATOM 7425 O O . THR C 1 177 ? 79.876 -11.701 40.369 1.00 44.45 190 THR C O 1
ATOM 7429 N N . ARG C 1 178 ? 78.084 -12.584 39.327 1.00 44.83 191 ARG C N 1
ATOM 7430 C CA . ARG C 1 178 ? 78.882 -13.520 38.560 1.00 50.09 191 ARG C CA 1
ATOM 7431 C C . ARG C 1 178 ? 79.982 -12.770 37.797 1.00 50.63 191 ARG C C 1
ATOM 7432 O O . ARG C 1 178 ? 81.047 -13.325 37.545 1.00 61.47 191 ARG C O 1
ATOM 7440 N N . TYR C 1 179 ? 79.741 -11.504 37.458 1.00 47.57 192 TYR C N 1
ATOM 7441 C CA . TYR C 1 179 ? 80.732 -10.712 36.716 1.00 57.33 192 TYR C CA 1
ATOM 7442 C C . TYR C 1 179 ? 81.883 -10.227 37.607 1.00 58.06 192 TYR C C 1
ATOM 7443 O O . TYR C 1 179 ? 82.835 -9.617 37.118 1.00 60.71 192 TYR C O 1
ATOM 7452 N N . GLY C 1 180 ? 81.833 -10.536 38.898 1.00 49.53 193 GLY C N 1
ATOM 7453 C CA . GLY C 1 180 ? 82.781 -9.940 39.817 1.00 55.25 193 GLY C CA 1
ATOM 7454 C C . GLY C 1 180 ? 82.250 -8.684 40.468 1.00 45.95 193 GLY C C 1
ATOM 7455 O O . GLY C 1 180 ? 81.078 -8.640 40.863 1.00 43.49 193 GLY C O 1
ATOM 7456 N N . LYS C 1 181 ? 83.131 -7.707 40.672 1.00 39.56 194 LYS C N 1
ATOM 7457 C CA . LYS C 1 181 ? 82.781 -6.507 41.431 1.00 42.97 194 LYS C CA 1
ATOM 7458 C C . LYS C 1 181 ? 81.943 -5.529 40.609 1.00 49.95 194 LYS C C 1
ATOM 7459 O O . LYS C 1 181 ? 82.409 -4.978 39.609 1.00 56.28 194 LYS C O 1
ATOM 7465 N N . CYS C 1 182 ? 80.718 -5.284 41.065 1.00 48.69 195 CYS C N 1
ATOM 7466 C CA . CYS C 1 182 ? 79.782 -4.444 40.325 1.00 44.89 195 CYS C CA 1
ATOM 7467 C C . CYS C 1 182 ? 79.223 -3.339 41.207 1.00 47.03 195 CYS C C 1
ATOM 7468 O O . CYS C 1 182 ? 79.409 -3.339 42.424 1.00 59.58 195 CYS C O 1
ATOM 7471 N N . TYR C 1 183 ? 78.568 -2.372 40.590 1.00 44.52 196 TYR C N 1
ATOM 7472 C CA . TYR C 1 183 ? 78.099 -1.214 41.328 1.00 34.44 196 TYR C CA 1
ATOM 7473 C C . TYR C 1 183 ? 76.619 -0.932 41.094 1.00 43.05 196 TYR C C 1
ATOM 7474 O O . TYR C 1 183 ? 76.082 -1.176 40.006 1.00 56.65 196 TYR C O 1
ATOM 7483 N N . THR C 1 184 ? 75.956 -0.420 42.124 1.00 43.01 197 THR C N 1
ATOM 7484 C CA . THR C 1 184 ? 74.530 -0.135 42.037 1.00 43.50 197 THR C CA 1
ATOM 7485 C C . THR C 1 184 ? 74.219 1.292 42.466 1.00 45.05 197 THR C C 1
ATOM 7486 O O . THR C 1 184 ? 74.490 1.683 43.598 1.00 53.56 197 THR C O 1
ATOM 7490 N N . PHE C 1 185 ? 73.642 2.057 41.546 1.00 47.86 198 PHE C N 1
ATOM 7491 C CA . PHE C 1 185 ? 73.188 3.406 41.826 1.00 40.32 198 PHE C CA 1
ATOM 7492 C C . PHE C 1 185 ? 71.791 3.387 42.433 1.00 37.18 198 PHE C C 1
ATOM 7493 O O . PHE C 1 185 ? 70.961 2.560 42.060 1.00 52.95 198 PHE C O 1
ATOM 7501 N N . ASN C 1 186 ? 71.534 4.302 43.365 1.00 48.72 199 ASN C N 1
ATOM 7502 C CA . ASN C 1 186 ? 70.235 4.376 44.033 1.00 45.55 199 ASN C CA 1
ATOM 7503 C C . ASN C 1 186 ? 69.779 3.021 44.561 1.00 46.04 199 ASN C C 1
ATOM 7504 O O . ASN C 1 186 ? 68.617 2.657 44.384 1.00 43.92 199 ASN C O 1
ATOM 7509 N N . ALA C 1 187 ? 70.691 2.285 45.212 1.00 50.07 200 ALA C N 1
ATOM 7510 C CA . ALA C 1 187 ? 70.381 0.946 45.762 1.00 52.42 200 ALA C CA 1
ATOM 7511 C C . ALA C 1 187 ? 69.353 0.990 46.891 1.00 52.15 200 ALA C C 1
ATOM 7512 O O . ALA C 1 187 ? 68.747 -0.029 47.225 1.00 50.49 200 ALA C O 1
ATOM 7514 N N . GLY C 1 188 ? 69.174 2.167 47.485 1.00 49.87 201 GLY C N 1
ATOM 7515 C CA . GLY C 1 188 ? 68.154 2.366 48.498 1.00 61.15 201 GLY C CA 1
ATOM 7516 C C . GLY C 1 188 ? 68.339 1.496 49.724 1.00 64.58 201 GLY C C 1
ATOM 7517 O O . GLY C 1 188 ? 67.358 1.124 50.388 1.00 65.92 201 GLY C O 1
ATOM 7518 N N . GLN C 1 189 ? 69.593 1.177 50.034 1.00 53.10 202 GLN C N 1
ATOM 7519 C CA . GLN C 1 189 ? 69.879 0.377 51.213 1.00 66.84 202 GLN C CA 1
ATOM 7520 C C . GLN C 1 189 ? 70.961 1.033 52.059 1.00 88.92 202 GLN C C 1
ATOM 7521 O O . GLN C 1 189 ? 71.636 1.960 51.601 1.00 93.16 202 GLN C O 1
ATOM 7527 N N . ASP C 1 190 ? 71.120 0.548 53.290 1.00 87.15 203 ASP C N 1
ATOM 7528 C CA . ASP C 1 190 ? 71.914 1.232 54.312 1.00 86.70 203 ASP C CA 1
ATOM 7529 C C . ASP C 1 190 ? 71.244 2.540 54.735 1.00 92.80 203 ASP C C 1
ATOM 7530 O O . ASP C 1 190 ? 71.905 3.545 55.026 1.00 75.67 203 ASP C O 1
ATOM 7535 N N . GLY C 1 191 ? 69.916 2.506 54.764 1.00 85.28 204 GLY C N 1
ATOM 7536 C CA . GLY C 1 191 ? 69.137 3.618 55.264 1.00 69.87 204 GLY C CA 1
ATOM 7537 C C . GLY C 1 191 ? 69.145 4.852 54.379 1.00 78.86 204 GLY C C 1
ATOM 7538 O O . GLY C 1 191 ? 68.519 5.863 54.730 1.00 77.79 204 GLY C O 1
ATOM 7539 N N . LYS C 1 192 ? 69.836 4.802 53.239 1.00 87.91 205 LYS C N 1
ATOM 7540 C CA . LYS C 1 192 ? 69.727 5.914 52.301 1.00 77.08 205 LYS C CA 1
ATOM 7541 C C . LYS C 1 192 ? 68.345 5.844 51.688 1.00 65.85 205 LYS C C 1
ATOM 7542 O O . LYS C 1 192 ? 67.868 4.753 51.350 1.00 65.77 205 LYS C O 1
ATOM 7548 N N . PRO C 1 193 ? 67.682 7.001 51.576 1.00 63.75 206 PRO C N 1
ATOM 7549 C CA . PRO C 1 193 ? 66.340 7.036 50.972 1.00 69.62 206 PRO C CA 1
ATOM 7550 C C . PRO C 1 193 ? 66.410 6.874 49.447 1.00 63.68 206 PRO C C 1
ATOM 7551 O O . PRO C 1 193 ? 67.438 7.190 48.839 1.00 62.20 206 PRO C O 1
ATOM 7555 N N . ARG C 1 194 ? 65.348 6.358 48.840 1.00 60.53 207 ARG C N 1
ATOM 7556 C CA . ARG C 1 194 ? 65.329 6.195 47.388 1.00 56.68 207 ARG C CA 1
ATOM 7557 C C . ARG C 1 194 ? 65.137 7.533 46.681 1.00 48.60 207 ARG C C 1
ATOM 7558 O O . ARG C 1 194 ? 64.300 8.342 47.086 1.00 56.30 207 ARG C O 1
ATOM 7566 N N . LEU C 1 195 ? 65.925 7.773 45.639 1.00 43.78 208 LEU C N 1
ATOM 7567 C CA . LEU C 1 195 ? 65.776 8.994 44.846 1.00 51.52 208 LEU C CA 1
ATOM 7568 C C . LEU C 1 195 ? 64.450 9.014 44.066 1.00 53.97 208 LEU C C 1
ATOM 7569 O O . LEU C 1 195 ? 63.911 7.958 43.682 1.00 52.62 208 LEU C O 1
ATOM 7574 N N . ILE C 1 196 ? 63.936 10.223 43.834 1.00 43.31 209 ILE C N 1
ATOM 7575 C CA . ILE C 1 196 ? 62.709 10.409 43.054 1.00 55.06 209 ILE C CA 1
ATOM 7576 C C . ILE C 1 196 ? 62.912 11.360 41.866 1.00 54.26 209 ILE C C 1
ATOM 7577 O O . ILE C 1 196 ? 63.915 12.072 41.787 1.00 60.65 209 ILE C O 1
ATOM 7582 N N . THR C 1 197 ? 61.970 11.345 40.928 1.00 58.07 210 THR C N 1
ATOM 7583 C CA . THR C 1 197 ? 62.000 12.273 39.800 1.00 49.77 210 THR C CA 1
ATOM 7584 C C . THR C 1 197 ? 60.570 12.708 39.464 1.00 48.64 210 THR C C 1
ATOM 7585 O O . THR C 1 197 ? 59.669 11.876 39.421 1.00 57.97 210 THR C O 1
ATOM 7589 N N . MET C 1 198 ? 60.346 14.009 39.298 1.00 57.42 211 MET C N 1
ATOM 7590 C CA . MET C 1 198 ? 59.012 14.505 38.959 1.00 60.61 211 MET C CA 1
ATOM 7591 C C . MET C 1 198 ? 58.816 14.803 37.464 1.00 64.79 211 MET C C 1
ATOM 7592 O O . MET C 1 198 ? 57.719 15.152 37.040 1.00 64.24 211 MET C O 1
ATOM 7597 N N . LYS C 1 199 ? 59.869 14.666 36.667 1.00 62.21 212 LYS C N 1
ATOM 7598 C CA . LYS C 1 199 ? 59.832 15.134 35.283 1.00 46.42 212 LYS C CA 1
ATOM 7599 C C . LYS C 1 199 ? 60.367 14.122 34.283 1.00 50.67 212 LYS C C 1
ATOM 7600 O O . LYS C 1 199 ? 61.303 13.375 34.571 1.00 63.11 212 LYS C O 1
ATOM 7606 N N . GLY C 1 200 ? 59.797 14.134 33.084 1.00 53.02 213 GLY C N 1
ATOM 7607 C CA . GLY C 1 200 ? 60.270 13.267 32.025 1.00 46.29 213 GLY C CA 1
ATOM 7608 C C . GLY C 1 200 ? 61.442 13.845 31.248 1.00 43.59 213 GLY C C 1
ATOM 7609 O O . GLY C 1 200 ? 61.566 15.066 31.041 1.00 52.26 213 GLY C O 1
ATOM 7610 N N . GLY C 1 201 ? 62.290 12.942 30.778 1.00 33.11 214 GLY C N 1
ATOM 7611 C CA . GLY C 1 201 ? 63.385 13.308 29.913 1.00 33.17 214 GLY C CA 1
ATOM 7612 C C . GLY C 1 201 ? 64.779 13.206 30.503 1.00 45.04 214 GLY C C 1
ATOM 7613 O O . GLY C 1 201 ? 64.996 13.100 31.714 1.00 39.89 214 GLY C O 1
ATOM 7614 N N . THR C 1 202 ? 65.741 13.262 29.594 1.00 41.21 215 THR C N 1
ATOM 7615 C CA . THR C 1 202 ? 67.149 13.136 29.905 1.00 39.15 215 THR C CA 1
ATOM 7616 C C . THR C 1 202 ? 67.571 13.981 31.118 1.00 45.63 215 THR C C 1
ATOM 7617 O O . THR C 1 202 ? 68.204 13.468 32.045 1.00 42.24 215 THR C O 1
ATOM 7621 N N . GLY C 1 203 ? 67.205 15.262 31.114 1.00 47.86 216 GLY C N 1
ATOM 7622 C CA . GLY C 1 203 ? 67.625 16.201 32.142 1.00 38.50 216 GLY C CA 1
ATOM 7623 C C . GLY C 1 203 ? 67.278 15.819 33.571 1.00 53.12 216 GLY C C 1
ATOM 7624 O O . GLY C 1 203 ? 67.967 16.215 34.512 1.00 54.84 216 GLY C O 1
ATOM 7625 N N . ASN C 1 204 ? 66.180 15.093 33.739 1.00 45.77 217 ASN C N 1
ATOM 7626 C CA . ASN C 1 204 ? 65.761 14.589 35.050 1.00 38.07 217 ASN C CA 1
ATOM 7627 C C . ASN C 1 204 ? 66.120 13.142 35.392 1.00 47.63 217 ASN C C 1
ATOM 7628 O O . ASN C 1 204 ? 65.573 12.558 36.329 1.00 49.00 217 ASN C O 1
ATOM 7633 N N . GLY C 1 205 ? 66.949 12.529 34.565 1.00 40.98 218 GLY C N 1
ATOM 7634 C CA . GLY C 1 205 ? 67.338 11.157 34.807 1.00 38.71 218 GLY C CA 1
ATOM 7635 C C . GLY C 1 205 ? 68.772 11.014 35.257 1.00 41.11 218 GLY C C 1
ATOM 7636 O O . GLY C 1 205 ? 69.358 11.940 35.802 1.00 47.82 218 GLY C O 1
ATOM 7637 N N . LEU C 1 206 ? 69.333 9.832 35.025 1.00 43.77 219 LEU C N 1
ATOM 7638 C CA . LEU C 1 206 ? 70.710 9.534 35.386 1.00 39.92 219 LEU C CA 1
ATOM 7639 C C . LEU C 1 206 ? 71.620 9.561 34.168 1.00 46.32 219 LEU C C 1
ATOM 7640 O O . LEU C 1 206 ? 71.356 8.873 33.175 1.00 58.70 219 LEU C O 1
ATOM 7645 N N . GLU C 1 207 ? 72.703 10.327 34.239 1.00 44.76 220 GLU C N 1
ATOM 7646 C CA . GLU C 1 207 ? 73.691 10.310 33.160 1.00 47.49 220 GLU C CA 1
ATOM 7647 C C . GLU C 1 207 ? 75.079 10.059 33.715 1.00 48.75 220 GLU C C 1
ATOM 7648 O O . GLU C 1 207 ? 75.588 10.852 34.508 1.00 57.03 220 GLU C O 1
ATOM 7654 N N . ILE C 1 208 ? 75.692 8.956 33.294 1.00 41.01 221 ILE C N 1
ATOM 7655 C CA . ILE C 1 208 ? 77.053 8.651 33.707 1.00 42.98 221 ILE C CA 1
ATOM 7656 C C . ILE C 1 208 ? 77.974 8.569 32.492 1.00 42.11 221 ILE C C 1
ATOM 7657 O O . ILE C 1 208 ? 77.535 8.219 31.401 1.00 42.97 221 ILE C O 1
ATOM 7662 N N . MET C 1 209 ? 79.245 8.922 32.684 1.00 48.72 222 MET C N 1
ATOM 7663 C CA . MET C 1 209 ? 80.279 8.707 31.671 1.00 41.29 222 MET C CA 1
ATOM 7664 C C . MET C 1 209 ? 81.340 7.780 32.257 1.00 50.75 222 MET C C 1
ATOM 7665 O O . MET C 1 209 ? 81.812 8.002 33.374 1.00 54.61 222 MET C O 1
ATOM 7670 N N . LEU C 1 210 ? 81.699 6.736 31.513 1.00 40.54 223 LEU C N 1
ATOM 7671 C CA . LEU C 1 210 ? 82.633 5.727 32.010 1.00 40.68 223 LEU C CA 1
ATOM 7672 C C . LEU C 1 210 ? 83.822 5.507 31.095 1.00 48.75 223 LEU C C 1
ATOM 7673 O O . LEU C 1 210 ? 83.724 5.648 29.869 1.00 51.15 223 LEU C O 1
ATOM 7678 N N . ASP C 1 211 ? 84.931 5.114 31.713 1.00 47.34 224 ASP C N 1
ATOM 7679 C CA . ASP C 1 211 ? 86.088 4.585 31.016 1.00 38.89 224 ASP C CA 1
ATOM 7680 C C . ASP C 1 211 ? 86.181 3.121 31.425 1.00 48.52 224 ASP C C 1
ATOM 7681 O O . ASP C 1 211 ? 86.391 2.817 32.602 1.00 55.13 224 ASP C O 1
ATOM 7686 N N . ILE C 1 212 ? 86.003 2.211 30.466 1.00 45.74 225 ILE C N 1
ATOM 7687 C CA . ILE C 1 212 ? 85.965 0.776 30.776 1.00 43.51 225 ILE C CA 1
ATOM 7688 C C . ILE C 1 212 ? 87.352 0.157 30.911 1.00 48.73 225 ILE C C 1
ATOM 7689 O O . ILE C 1 212 ? 87.491 -0.985 31.347 1.00 57.80 225 ILE C O 1
ATOM 7694 N N . GLN C 1 213 ? 88.371 0.915 30.520 1.00 46.82 226 GLN C N 1
ATOM 7695 C CA . GLN C 1 213 ? 89.760 0.515 30.711 1.00 51.45 226 GLN C CA 1
ATOM 7696 C C . GLN C 1 213 ? 90.119 -0.814 30.047 1.00 51.68 226 GLN C C 1
ATOM 7697 O O . GLN C 1 213 ? 90.520 -1.759 30.716 1.00 62.77 226 GLN C O 1
ATOM 7703 N N . GLN C 1 214 ? 90.015 -0.874 28.728 1.00 44.66 227 GLN C N 1
ATOM 7704 C CA . GLN C 1 214 ? 90.412 -2.063 28.003 1.00 51.62 227 GLN C CA 1
ATOM 7705 C C . GLN C 1 214 ? 91.882 -2.396 28.247 1.00 54.01 227 GLN C C 1
ATOM 7706 O O . GLN C 1 214 ? 92.274 -3.567 28.275 1.00 61.56 227 GLN C O 1
ATOM 7712 N N . ASP C 1 215 ? 92.694 -1.360 28.414 1.00 53.05 228 ASP C N 1
ATOM 7713 C CA . ASP C 1 215 ? 94.118 -1.551 28.637 1.00 58.90 228 ASP C CA 1
ATOM 7714 C C . ASP C 1 215 ? 94.337 -2.357 29.919 1.00 63.16 228 ASP C C 1
ATOM 7715 O O . ASP C 1 215 ? 95.374 -3.003 30.093 1.00 59.36 228 ASP C O 1
ATOM 7720 N N . GLU C 1 216 ? 93.331 -2.331 30.792 1.00 54.50 229 GLU C N 1
ATOM 7721 C CA . GLU C 1 216 ? 93.333 -3.103 32.031 1.00 52.70 229 GLU C CA 1
ATOM 7722 C C . GLU C 1 216 ? 92.692 -4.489 31.899 1.00 54.27 229 GLU C C 1
ATOM 7723 O O . GLU C 1 216 ? 92.622 -5.251 32.867 1.00 52.68 229 GLU C O 1
ATOM 7729 N N . TYR C 1 217 ? 92.225 -4.825 30.704 1.00 57.77 230 TYR C N 1
ATOM 7730 C CA . TYR C 1 217 ? 91.529 -6.094 30.525 1.00 52.33 230 TYR C CA 1
ATOM 7731 C C . TYR C 1 217 ? 92.520 -7.236 30.585 1.00 59.91 230 TYR C C 1
ATOM 7732 O O . TYR C 1 217 ? 93.598 -7.145 29.994 1.00 62.00 230 TYR C O 1
ATOM 7741 N N . LEU C 1 218 ? 92.151 -8.307 31.292 1.00 57.99 231 LEU C N 1
ATOM 7742 C CA . LEU C 1 218 ? 92.944 -9.534 31.283 1.00 46.57 231 LEU C CA 1
ATOM 7743 C C . LEU C 1 218 ? 92.951 -10.119 29.884 1.00 62.15 231 LEU C C 1
ATOM 7744 O O . LEU C 1 218 ? 91.915 -10.159 29.209 1.00 63.66 231 LEU C O 1
ATOM 7749 N N . PRO C 1 219 ? 94.130 -10.552 29.431 1.00 61.73 232 PRO C N 1
ATOM 7750 C CA . PRO C 1 219 ? 94.264 -11.218 28.134 1.00 58.60 232 PRO C CA 1
ATOM 7751 C C . PRO C 1 219 ? 93.452 -12.498 28.122 1.00 58.09 232 PRO C C 1
ATOM 7752 O O . PRO C 1 219 ? 93.369 -13.172 29.153 1.00 60.30 232 PRO C O 1
ATOM 7756 N N . VAL C 1 220 ? 92.850 -12.820 26.978 1.00 62.99 233 VAL C N 1
ATOM 7757 C CA . VAL C 1 220 ? 92.058 -14.039 26.859 1.00 61.66 233 VAL C CA 1
ATOM 7758 C C . VAL C 1 220 ? 92.785 -15.070 26.010 1.00 60.48 233 VAL C C 1
ATOM 7759 O O . VAL C 1 220 ? 92.882 -14.921 24.794 1.00 66.78 233 VAL C O 1
ATOM 7763 N N . TRP C 1 221 ? 93.326 -16.095 26.668 1.00 64.28 234 TRP C N 1
ATOM 7764 C CA . TRP C 1 221 ? 94.013 -17.183 25.978 1.00 64.74 234 TRP C CA 1
ATOM 7765 C C . TRP C 1 221 ? 93.165 -18.438 25.824 1.00 65.04 234 TRP C C 1
ATOM 7766 O O . TRP C 1 221 ? 93.585 -19.404 25.183 1.00 73.38 234 TRP C O 1
ATOM 7777 N N . GLY C 1 222 ? 91.973 -18.413 26.411 1.00 61.08 235 GLY C N 1
ATOM 7778 C CA . GLY C 1 222 ? 91.091 -19.563 26.404 1.00 51.22 235 GLY C CA 1
ATOM 7779 C C . GLY C 1 222 ? 89.708 -19.230 26.922 1.00 56.45 235 GLY C C 1
ATOM 7780 O O . GLY C 1 222 ? 89.441 -18.102 27.345 1.00 61.60 235 GLY C O 1
ATOM 7781 N N . GLU C 1 223 ? 88.823 -20.218 26.904 1.00 51.74 236 GLU C N 1
ATOM 7782 C CA . GLU C 1 223 ? 87.432 -19.959 27.234 1.00 60.28 236 GLU C CA 1
ATOM 7783 C C . GLU C 1 223 ? 86.991 -20.601 28.540 1.00 58.56 236 GLU C C 1
ATOM 7784 O O . GLU C 1 223 ? 86.882 -21.820 28.637 1.00 61.73 236 GLU C O 1
ATOM 7790 N N . THR C 1 224 ? 86.711 -19.763 29.531 1.00 61.51 237 THR C N 1
ATOM 7791 C CA . THR C 1 224 ? 86.119 -20.206 30.787 1.00 62.34 237 THR C CA 1
ATOM 7792 C C . THR C 1 224 ? 84.961 -19.276 31.105 1.00 61.14 237 THR C C 1
ATOM 7793 O O . THR C 1 224 ? 84.749 -18.288 30.400 1.00 68.75 237 THR C O 1
ATOM 7797 N N . ASP C 1 225 ? 84.243 -19.561 32.185 1.00 56.13 238 ASP C N 1
ATOM 7798 C CA . ASP C 1 225 ? 83.184 -18.670 32.652 1.00 64.86 238 ASP C CA 1
ATOM 7799 C C . ASP C 1 225 ? 83.733 -17.326 33.135 1.00 65.38 238 ASP C C 1
ATOM 7800 O O . ASP C 1 225 ? 82.988 -16.373 33.345 1.00 70.26 238 ASP C O 1
ATOM 7805 N N . GLU C 1 226 ? 85.038 -17.265 33.347 1.00 56.78 239 GLU C N 1
ATOM 7806 C CA . GLU C 1 226 ? 85.659 -16.044 33.825 1.00 51.52 239 GLU C CA 1
ATOM 7807 C C . GLU C 1 226 ? 86.271 -15.194 32.705 1.00 61.24 239 GLU C C 1
ATOM 7808 O O . GLU C 1 226 ? 86.875 -14.149 32.970 1.00 74.44 239 GLU C O 1
ATOM 7814 N N . THR C 1 227 ? 86.105 -15.640 31.460 1.00 59.53 240 THR C N 1
ATOM 7815 C CA . THR C 1 227 ? 86.637 -14.926 30.289 1.00 60.43 240 THR C CA 1
ATOM 7816 C C . THR C 1 227 ? 85.551 -14.335 29.373 1.00 58.47 240 THR C C 1
ATOM 7817 O O . THR C 1 227 ? 84.424 -14.827 29.328 1.00 57.23 240 THR C O 1
ATOM 7821 N N . SER C 1 228 ? 85.912 -13.279 28.646 1.00 59.45 241 SER C N 1
ATOM 7822 C CA . SER C 1 228 ? 84.965 -12.534 27.815 1.00 54.87 241 SER C CA 1
ATOM 7823 C C . SER C 1 228 ? 85.569 -12.197 26.453 1.00 54.35 241 SER C C 1
ATOM 7824 O O . SER C 1 228 ? 86.703 -11.721 26.367 1.00 52.74 241 SER C O 1
ATOM 7827 N N . PHE C 1 229 ? 84.810 -12.425 25.388 1.00 54.33 242 PHE C N 1
ATOM 7828 C CA . PHE C 1 229 ? 85.202 -11.932 24.072 1.00 48.35 242 PHE C CA 1
ATOM 7829 C C . PHE C 1 229 ? 84.796 -10.477 23.912 1.00 47.48 242 PHE C C 1
ATOM 7830 O O . PHE C 1 229 ? 85.229 -9.809 22.972 1.00 57.17 242 PHE C O 1
ATOM 7838 N N . GLU C 1 230 ? 83.952 -9.983 24.817 1.00 47.94 243 GLU C N 1
ATOM 7839 C CA . GLU C 1 230 ? 83.348 -8.662 24.631 1.00 49.43 243 GLU C CA 1
ATOM 7840 C C . GLU C 1 230 ? 83.900 -7.554 25.526 1.00 46.61 243 GLU C C 1
ATOM 7841 O O . GLU C 1 230 ? 84.299 -7.785 26.666 1.00 56.40 243 GLU C O 1
ATOM 7847 N N . ALA C 1 231 ? 83.916 -6.343 24.979 1.00 47.40 244 ALA C N 1
ATOM 7848 C CA . ALA C 1 231 ? 84.301 -5.152 25.715 1.00 44.96 244 ALA C CA 1
ATOM 7849 C C . ALA C 1 231 ? 83.055 -4.302 25.870 1.00 46.27 244 ALA C C 1
ATOM 7850 O O . ALA C 1 231 ? 82.256 -4.182 24.935 1.00 44.87 244 ALA C O 1
ATOM 7852 N N . GLY C 1 232 ? 82.868 -3.756 27.069 1.00 48.82 245 GLY C N 1
ATOM 7853 C CA . GLY C 1 232 ? 81.709 -2.935 27.363 1.00 35.61 245 GLY C CA 1
ATOM 7854 C C . GLY C 1 232 ? 81.243 -3.149 28.789 1.00 42.40 245 GLY C C 1
ATOM 7855 O O . GLY C 1 232 ? 81.991 -3.641 29.641 1.00 48.07 245 GLY C O 1
ATOM 7856 N N . ILE C 1 233 ? 79.996 -2.774 29.052 1.00 36.90 246 ILE C N 1
ATOM 7857 C CA . ILE C 1 233 ? 79.382 -3.091 30.331 1.00 43.70 246 ILE C CA 1
ATOM 7858 C C . ILE C 1 233 ? 78.015 -3.763 30.200 1.00 43.65 246 ILE C C 1
ATOM 7859 O O . ILE C 1 233 ? 77.369 -3.685 29.163 1.00 47.34 246 ILE C O 1
ATOM 7864 N N . LYS C 1 234 ? 77.589 -4.412 31.283 1.00 42.69 247 LYS C N 1
ATOM 7865 C CA . LYS C 1 234 ? 76.249 -4.967 31.411 1.00 34.40 247 LYS C CA 1
ATOM 7866 C C . LYS C 1 234 ? 75.539 -4.146 32.478 1.00 41.37 247 LYS C C 1
ATOM 7867 O O . LYS C 1 234 ? 76.146 -3.760 33.476 1.00 41.44 247 LYS C O 1
ATOM 7873 N N . VAL C 1 235 ? 74.259 -3.873 32.263 1.00 38.12 248 VAL C N 1
ATOM 7874 C CA . VAL C 1 235 ? 73.499 -2.986 33.134 1.00 38.15 248 VAL C CA 1
ATOM 7875 C C . VAL C 1 235 ? 72.188 -3.674 33.439 1.00 41.00 248 VAL C C 1
ATOM 7876 O O . VAL C 1 235 ? 71.625 -4.330 32.572 1.00 44.48 248 VAL C O 1
ATOM 7880 N N . GLN C 1 236 ? 71.685 -3.513 34.654 1.00 36.51 249 GLN C N 1
ATOM 7881 C CA . GLN C 1 236 ? 70.329 -3.952 34.960 1.00 39.73 249 GLN C CA 1
ATOM 7882 C C . GLN C 1 236 ? 69.595 -2.899 35.788 1.00 43.79 249 GLN C C 1
ATOM 7883 O O . GLN C 1 236 ? 70.088 -2.442 36.830 1.00 48.39 249 GLN C O 1
ATOM 7889 N N . ILE C 1 237 ? 68.421 -2.510 35.296 1.00 44.97 250 ILE C N 1
ATOM 7890 C CA . ILE C 1 237 ? 67.560 -1.549 35.967 1.00 32.03 250 ILE C CA 1
ATOM 7891 C C . ILE C 1 237 ? 66.528 -2.374 36.721 1.00 40.57 250 ILE C C 1
ATOM 7892 O O . ILE C 1 237 ? 65.790 -3.144 36.121 1.00 40.86 250 ILE C O 1
ATOM 7897 N N . HIS C 1 238 ? 66.486 -2.241 38.040 1.00 45.15 251 HIS C N 1
ATOM 7898 C CA . HIS C 1 238 ? 65.594 -3.069 38.838 1.00 39.77 251 HIS C CA 1
ATOM 7899 C C . HIS C 1 238 ? 65.092 -2.318 40.053 1.00 44.17 251 HIS C C 1
ATOM 7900 O O . HIS C 1 238 ? 65.765 -1.419 40.555 1.00 54.84 251 HIS C O 1
ATOM 7907 N N . SER C 1 239 ? 63.904 -2.688 40.522 1.00 48.22 252 SER C N 1
ATOM 7908 C CA . SER C 1 239 ? 63.413 -2.218 41.810 1.00 52.07 252 SER C CA 1
ATOM 7909 C C . SER C 1 239 ? 64.407 -2.560 42.908 1.00 49.52 252 SER C C 1
ATOM 7910 O O . SER C 1 239 ? 65.009 -3.633 42.898 1.00 44.30 252 SER C O 1
ATOM 7913 N N . GLN C 1 240 ? 64.565 -1.638 43.853 1.00 45.62 253 GLN C N 1
ATOM 7914 C CA . GLN C 1 240 ? 65.443 -1.831 44.995 1.00 41.33 253 GLN C CA 1
ATOM 7915 C C . GLN C 1 240 ? 65.170 -3.133 45.754 1.00 45.51 253 GLN C C 1
ATOM 7916 O O . GLN C 1 240 ? 66.106 -3.734 46.270 1.00 42.75 253 GLN C O 1
ATOM 7922 N N . ASP C 1 241 ? 63.913 -3.577 45.814 1.00 50.59 254 ASP C N 1
ATOM 7923 C CA . ASP C 1 241 ? 63.561 -4.816 46.529 1.00 47.79 254 ASP C CA 1
ATOM 7924 C C . ASP C 1 241 ? 63.988 -6.096 45.800 1.00 45.94 254 ASP C C 1
ATOM 7925 O O . ASP C 1 241 ? 63.811 -7.197 46.310 1.00 58.50 254 ASP C O 1
ATOM 7930 N N . GLU C 1 242 ? 64.495 -5.949 44.587 1.00 49.51 255 GLU C N 1
ATOM 7931 C CA . GLU C 1 242 ? 64.827 -7.096 43.756 1.00 49.04 255 GLU C CA 1
ATOM 7932 C C . GLU C 1 242 ? 66.321 -7.124 43.468 1.00 49.04 255 GLU C C 1
ATOM 7933 O O . GLU C 1 242 ? 66.852 -6.222 42.816 1.00 62.11 255 GLU C O 1
ATOM 7939 N N . PRO C 1 243 ? 67.009 -8.165 43.948 1.00 38.59 256 PRO C N 1
ATOM 7940 C CA . PRO C 1 243 ? 68.443 -8.272 43.655 1.00 37.64 256 PRO C CA 1
ATOM 7941 C C . PRO C 1 243 ? 68.639 -8.545 42.164 1.00 51.26 256 PRO C C 1
ATOM 7942 O O . PRO C 1 243 ? 67.719 -9.072 41.506 1.00 51.59 256 PRO C O 1
ATOM 7946 N N . PRO C 1 244 ? 69.796 -8.137 41.629 1.00 46.37 257 PRO C N 1
ATOM 7947 C CA . PRO C 1 244 ? 70.133 -8.300 40.214 1.00 40.26 257 PRO C CA 1
ATOM 7948 C C . PRO C 1 244 ? 70.543 -9.711 39.826 1.00 41.97 257 PRO C C 1
ATOM 7949 O O . PRO C 1 244 ? 71.342 -10.310 40.541 1.00 50.61 257 PRO C O 1
ATOM 7953 N N . LEU C 1 245 ? 70.058 -10.216 38.692 1.00 54.01 258 LEU C N 1
ATOM 7954 C CA . LEU C 1 245 ? 70.720 -11.333 38.047 1.00 39.34 258 LEU C CA 1
ATOM 7955 C C . LEU C 1 245 ? 71.162 -10.754 36.720 1.00 41.91 258 LEU C C 1
ATOM 7956 O O . LEU C 1 245 ? 70.466 -10.875 35.708 1.00 62.81 258 LEU C O 1
ATOM 7961 N N . ILE C 1 246 ? 72.379 -10.237 36.682 1.00 47.32 259 ILE C N 1
ATOM 7962 C CA . ILE C 1 246 ? 72.706 -9.311 35.612 1.00 44.83 259 ILE C CA 1
ATOM 7963 C C . ILE C 1 246 ? 73.277 -10.022 34.397 1.00 50.26 259 ILE C C 1
ATOM 7964 O O . ILE C 1 246 ? 73.310 -9.468 33.296 1.00 50.36 259 ILE C O 1
ATOM 7969 N N . ASP C 1 247 ? 73.710 -11.258 34.591 1.00 46.87 260 ASP C N 1
ATOM 7970 C CA . ASP C 1 247 ? 74.232 -12.027 33.474 1.00 46.01 260 ASP C CA 1
ATOM 7971 C C . ASP C 1 247 ? 73.074 -12.608 32.660 1.00 49.15 260 ASP C C 1
ATOM 7972 O O . ASP C 1 247 ? 73.178 -12.764 31.439 1.00 64.59 260 ASP C O 1
ATOM 7977 N N . GLN C 1 248 ? 71.985 -12.959 33.348 1.00 43.84 261 GLN C N 1
ATOM 7978 C CA . GLN C 1 248 ? 70.778 -13.485 32.702 1.00 47.15 261 GLN C CA 1
ATOM 7979 C C . GLN C 1 248 ? 69.837 -12.420 32.144 1.00 51.89 261 GLN C C 1
ATOM 7980 O O . GLN C 1 248 ? 69.398 -12.477 30.993 1.00 52.74 261 GLN C O 1
ATOM 7986 N N . LEU C 1 249 ? 69.523 -11.465 33.010 1.00 45.11 262 LEU C N 1
ATOM 7987 C CA . LEU C 1 249 ? 68.488 -10.462 32.784 1.00 38.56 262 LEU C CA 1
ATOM 7988 C C . LEU C 1 249 ? 68.952 -9.070 32.334 1.00 43.35 262 LEU C C 1
ATOM 7989 O O . LEU C 1 249 ? 68.128 -8.180 32.113 1.00 52.28 262 LEU C O 1
ATOM 7994 N N . GLY C 1 250 ? 70.260 -8.866 32.243 1.00 45.38 263 GLY C N 1
ATOM 7995 C CA . GLY C 1 250 ? 70.793 -7.547 31.970 1.00 38.61 263 GLY C CA 1
ATOM 7996 C C . GLY C 1 250 ? 70.642 -7.077 30.529 1.00 46.11 263 GLY C C 1
ATOM 7997 O O . GLY C 1 250 ? 70.023 -7.746 29.697 1.00 58.19 263 GLY C O 1
ATOM 7998 N N . PHE C 1 251 ? 71.196 -5.903 30.238 1.00 41.01 264 PHE C N 1
ATOM 7999 C CA . PHE C 1 251 ? 71.350 -5.445 28.867 1.00 33.72 264 PHE C CA 1
ATOM 8000 C C . PHE C 1 251 ? 72.739 -4.848 28.637 1.00 43.19 264 PHE C C 1
ATOM 8001 O O . PHE C 1 251 ? 73.443 -4.483 29.592 1.00 43.71 264 PHE C O 1
ATOM 8009 N N . GLY C 1 252 ? 73.128 -4.763 27.365 1.00 44.28 265 GLY C N 1
ATOM 8010 C CA . GLY C 1 252 ? 74.448 -4.274 27.002 1.00 38.77 265 GLY C CA 1
ATOM 8011 C C . GLY C 1 252 ? 74.531 -2.770 26.783 1.00 45.43 265 GLY C C 1
ATOM 8012 O O . GLY C 1 252 ? 73.561 -2.128 26.362 1.00 49.74 265 GLY C O 1
ATOM 8013 N N . VAL C 1 253 ? 75.701 -2.209 27.073 1.00 40.63 266 VAL C N 1
ATOM 8014 C CA . VAL C 1 253 ? 76.025 -0.847 26.672 1.00 37.03 266 VAL C CA 1
ATOM 8015 C C . VAL C 1 253 ? 77.436 -0.863 26.093 1.00 40.08 266 VAL C C 1
ATOM 8016 O O . VAL C 1 253 ? 78.364 -1.368 26.722 1.00 41.50 266 VAL C O 1
ATOM 8020 N N . ALA C 1 254 ? 77.572 -0.364 24.868 1.00 36.06 267 ALA C N 1
ATOM 8021 C CA . ALA C 1 254 ? 78.843 -0.432 24.159 1.00 34.37 267 ALA C CA 1
ATOM 8022 C C . ALA C 1 254 ? 79.686 0.815 24.364 1.00 45.63 267 ALA C C 1
ATOM 8023 O O . ALA C 1 254 ? 79.147 1.927 24.476 1.00 45.16 267 ALA C O 1
ATOM 8025 N N . PRO C 1 255 ? 81.018 0.632 24.386 1.00 46.63 268 PRO C N 1
ATOM 8026 C CA . PRO C 1 255 ? 81.944 1.767 24.393 1.00 45.30 268 PRO C CA 1
ATOM 8027 C C . PRO C 1 255 ? 81.892 2.463 23.038 1.00 52.88 268 PRO C C 1
ATOM 8028 O O . PRO C 1 255 ? 81.498 1.849 22.039 1.00 51.40 268 PRO C O 1
ATOM 8032 N N . GLY C 1 256 ? 82.287 3.729 23.005 1.00 44.77 269 GLY C N 1
ATOM 8033 C CA . GLY C 1 256 ? 82.301 4.482 21.769 1.00 41.23 269 GLY C CA 1
ATOM 8034 C C . GLY C 1 256 ? 80.928 4.984 21.396 1.00 45.16 269 GLY C C 1
ATOM 8035 O O . GLY C 1 256 ? 80.705 5.379 20.250 1.00 65.73 269 GLY C O 1
ATOM 8036 N N . PHE C 1 257 ? 80.002 4.963 22.352 1.00 41.32 270 PHE C N 1
ATOM 8037 C CA . PHE C 1 257 ? 78.636 5.447 22.106 1.00 44.75 270 PHE C CA 1
ATOM 8038 C C . PHE C 1 257 ? 78.034 6.169 23.307 1.00 43.52 270 PHE C C 1
ATOM 8039 O O . PHE C 1 257 ? 78.381 5.892 24.458 1.00 47.78 270 PHE C O 1
ATOM 8047 N N . GLN C 1 258 ? 77.113 7.083 23.029 1.00 41.79 271 GLN C N 1
ATOM 8048 C CA . GLN C 1 258 ? 76.211 7.582 24.055 1.00 41.41 271 GLN C CA 1
ATOM 8049 C C . GLN C 1 258 ? 74.915 6.806 23.893 1.00 43.70 271 GLN C C 1
ATOM 8050 O O . GLN C 1 258 ? 74.309 6.814 22.817 1.00 46.09 271 GLN C O 1
ATOM 8056 N N . THR C 1 259 ? 74.497 6.119 24.950 1.00 40.50 272 THR C N 1
ATOM 8057 C CA . THR C 1 259 ? 73.299 5.288 24.885 1.00 30.35 272 THR C CA 1
ATOM 8058 C C . THR C 1 259 ? 72.149 5.879 25.690 1.00 39.04 272 THR C C 1
ATOM 8059 O O . THR C 1 259 ? 72.267 6.109 26.897 1.00 43.97 272 THR C O 1
ATOM 8063 N N . PHE C 1 260 ? 71.030 6.133 25.025 1.00 35.21 273 PHE C N 1
ATOM 8064 C CA . PHE C 1 260 ? 69.852 6.631 25.731 1.00 35.56 273 PHE C CA 1
ATOM 8065 C C . PHE C 1 260 ? 68.921 5.472 26.032 1.00 38.98 273 PHE C C 1
ATOM 8066 O O . PHE C 1 260 ? 68.561 4.716 25.136 1.00 49.29 273 PHE C O 1
ATOM 8074 N N . VAL C 1 261 ? 68.562 5.320 27.302 1.00 34.12 274 VAL C N 1
ATOM 8075 C CA . VAL C 1 261 ? 67.585 4.326 27.706 1.00 32.52 274 VAL C CA 1
ATOM 8076 C C . VAL C 1 261 ? 66.347 5.016 28.255 1.00 38.42 274 VAL C C 1
ATOM 8077 O O . VAL C 1 261 ? 66.346 5.515 29.380 1.00 42.93 274 VAL C O 1
ATOM 8081 N N . SER C 1 262 ? 65.277 5.013 27.471 1.00 44.42 275 SER C N 1
ATOM 8082 C CA . SER C 1 262 ? 64.047 5.671 27.889 1.00 42.72 275 SER C CA 1
ATOM 8083 C C . SER C 1 262 ? 63.145 4.642 28.535 1.00 39.52 275 SER C C 1
ATOM 8084 O O . SER C 1 262 ? 62.796 3.634 27.922 1.00 53.45 275 SER C O 1
ATOM 8087 N N . CYS C 1 263 ? 62.753 4.906 29.772 1.00 38.42 276 CYS C N 1
ATOM 8088 C CA . CYS C 1 263 ? 62.049 3.913 30.560 1.00 42.54 276 CYS C CA 1
ATOM 8089 C C . CYS C 1 263 ? 60.622 4.258 30.871 1.00 43.47 276 CYS C C 1
ATOM 8090 O O . CYS C 1 263 ? 60.259 5.424 30.968 1.00 43.32 276 CYS C O 1
ATOM 8093 N N . GLN C 1 264 ? 59.823 3.215 31.037 1.00 38.27 277 GLN C N 1
ATOM 8094 C CA . GLN C 1 264 ? 58.524 3.345 31.651 1.00 43.93 277 GLN C CA 1
ATOM 8095 C C . GLN C 1 264 ? 58.385 2.287 32.747 1.00 46.72 277 GLN C C 1
ATOM 8096 O O . GLN C 1 264 ? 58.655 1.105 32.529 1.00 54.52 277 GLN C O 1
ATOM 8102 N N . GLU C 1 265 ? 57.992 2.720 33.936 1.00 56.61 278 GLU C N 1
ATOM 8103 C CA . GLU C 1 265 ? 57.785 1.806 35.054 1.00 52.65 278 GLU C CA 1
ATOM 8104 C C . GLU C 1 265 ? 56.407 1.178 34.975 1.00 51.15 278 GLU C C 1
ATOM 8105 O O . GLU C 1 265 ? 55.407 1.871 34.788 1.00 53.73 278 GLU C O 1
ATOM 8111 N N . GLN C 1 266 ? 56.370 -0.140 35.128 1.00 50.05 279 GLN C N 1
ATOM 8112 C CA . GLN C 1 266 ? 55.129 -0.896 35.074 1.00 51.49 279 GLN C CA 1
ATOM 8113 C C . GLN C 1 266 ? 55.039 -1.779 36.300 1.00 45.68 279 GLN C C 1
ATOM 8114 O O . GLN C 1 266 ? 55.912 -2.602 36.550 1.00 48.20 279 GLN C O 1
ATOM 8120 N N . ARG C 1 267 ? 53.962 -1.591 37.051 1.00 52.57 280 ARG C N 1
ATOM 8121 C CA . ARG C 1 267 ? 53.771 -2.201 38.356 1.00 50.44 280 ARG C CA 1
ATOM 8122 C C . ARG C 1 267 ? 52.681 -3.262 38.221 1.00 53.70 280 ARG C C 1
ATOM 8123 O O . ARG C 1 267 ? 51.529 -2.935 37.957 1.00 58.49 280 ARG C O 1
ATOM 8131 N N . LEU C 1 268 ? 53.041 -4.532 38.383 1.00 61.77 281 LEU C N 1
ATOM 8132 C CA . LEU C 1 268 ? 52.059 -5.620 38.280 1.00 54.48 281 LEU C CA 1
ATOM 8133 C C . LEU C 1 268 ? 51.686 -6.281 39.611 1.00 63.64 281 LEU C C 1
ATOM 8134 O O . LEU C 1 268 ? 52.558 -6.741 40.358 1.00 65.75 281 LEU C O 1
ATOM 8139 N N . ILE C 1 269 ? 50.384 -6.322 39.892 1.00 56.37 282 ILE C N 1
ATOM 8140 C CA . ILE C 1 269 ? 49.861 -6.963 41.098 1.00 60.68 282 ILE C CA 1
ATOM 8141 C C . ILE C 1 269 ? 49.044 -8.189 40.709 1.00 61.34 282 ILE C C 1
ATOM 8142 O O . ILE C 1 269 ? 48.226 -8.131 39.785 1.00 61.86 282 ILE C O 1
ATOM 8147 N N . TYR C 1 270 ? 49.283 -9.300 41.404 1.00 65.63 283 TYR C N 1
ATOM 8148 C CA . TYR C 1 270 ? 48.515 -10.522 41.182 1.00 65.85 283 TYR C CA 1
ATOM 8149 C C . TYR C 1 270 ? 47.763 -10.941 42.435 1.00 67.54 283 TYR C C 1
ATOM 8150 O O . TYR C 1 270 ? 48.127 -10.551 43.552 1.00 75.18 283 TYR C O 1
ATOM 8159 N N . LEU C 1 271 ? 46.701 -11.717 42.238 1.00 70.52 284 LEU C N 1
ATOM 8160 C CA . LEU C 1 271 ? 45.961 -12.320 43.346 1.00 71.87 284 LEU C CA 1
ATOM 8161 C C . LEU C 1 271 ? 46.498 -13.704 43.668 1.00 72.53 284 LEU C C 1
ATOM 8162 O O . LEU C 1 271 ? 46.940 -14.422 42.773 1.00 76.11 284 LEU C O 1
ATOM 8167 N N . PRO C 1 272 ? 46.464 -14.083 44.952 1.00 77.24 285 PRO C N 1
ATOM 8168 C CA . PRO C 1 272 ? 46.813 -15.445 45.362 1.00 79.13 285 PRO C CA 1
ATOM 8169 C C . PRO C 1 272 ? 45.631 -16.373 45.130 1.00 86.93 285 PRO C C 1
ATOM 8170 O O . PRO C 1 272 ? 44.595 -15.920 44.639 1.00 85.20 285 PRO C O 1
ATOM 8174 N N . PRO C 1 273 ? 45.777 -17.661 45.469 1.00 97.45 286 PRO C N 1
ATOM 8175 C CA . PRO C 1 273 ? 44.610 -18.549 45.442 1.00 94.90 286 PRO C CA 1
ATOM 8176 C C . PRO C 1 273 ? 43.578 -18.069 46.464 1.00 102.79 286 PRO C C 1
ATOM 8177 O O . PRO C 1 273 ? 43.954 -17.459 47.478 1.00 89.57 286 PRO C O 1
ATOM 8181 N N . PRO C 1 274 ? 42.285 -18.338 46.213 1.00 99.86 287 PRO C N 1
ATOM 8182 C CA . PRO C 1 274 ? 41.743 -19.118 45.092 1.00 90.92 287 PRO C CA 1
ATOM 8183 C C . PRO C 1 274 ? 41.811 -18.402 43.743 1.00 98.27 287 PRO C C 1
ATOM 8184 O O . PRO C 1 274 ? 41.831 -19.060 42.704 1.00 99.34 287 PRO C O 1
ATOM 8188 N N . TRP C 1 275 ? 41.833 -17.069 43.767 1.00 95.28 288 TRP C N 1
ATOM 8189 C CA . TRP C 1 275 ? 41.759 -16.242 42.555 1.00 81.71 288 TRP C CA 1
ATOM 8190 C C . TRP C 1 275 ? 42.933 -16.381 41.578 1.00 84.65 288 TRP C C 1
ATOM 8191 O O . TRP C 1 275 ? 42.751 -16.203 40.374 1.00 78.16 288 TRP C O 1
ATOM 8202 N N . GLY C 1 276 ? 44.134 -16.652 42.090 1.00 88.11 289 GLY C N 1
ATOM 8203 C CA . GLY C 1 276 ? 45.316 -16.722 41.247 1.00 81.54 289 GLY C CA 1
ATOM 8204 C C . GLY C 1 276 ? 46.451 -17.574 41.786 1.00 93.76 289 GLY C C 1
ATOM 8205 O O . GLY C 1 276 ? 46.312 -18.249 42.804 1.00 94.62 289 GLY C O 1
ATOM 8206 N N . ASP C 1 277 ? 47.582 -17.535 41.085 1.00 96.66 290 ASP C N 1
ATOM 8207 C CA . ASP C 1 277 ? 48.721 -18.405 41.373 1.00 85.66 290 ASP C CA 1
ATOM 8208 C C . ASP C 1 277 ? 49.774 -17.828 42.334 1.00 87.40 290 ASP C C 1
ATOM 8209 O O . ASP C 1 277 ? 50.640 -18.561 42.814 1.00 97.24 290 ASP C O 1
ATOM 8214 N N . CYS C 1 278 ? 49.709 -16.536 42.640 1.00 78.70 291 CYS C N 1
ATOM 8215 C CA . CYS C 1 278 ? 50.870 -15.875 43.239 1.00 77.44 291 CYS C CA 1
ATOM 8216 C C . CYS C 1 278 ? 51.186 -16.223 44.703 1.00 86.07 291 CYS C C 1
ATOM 8217 O O . CYS C 1 278 ? 50.505 -17.021 45.347 1.00 89.84 291 CYS C O 1
ATOM 8220 N N . LYS C 1 279 ? 52.229 -15.569 45.209 1.00 91.43 292 LYS C N 1
ATOM 8221 C CA . LYS C 1 279 ? 52.677 -15.698 46.589 1.00 88.69 292 LYS C CA 1
ATOM 8222 C C . LYS C 1 279 ? 53.318 -14.401 47.095 1.00 102.25 292 LYS C C 1
ATOM 8223 O O . LYS C 1 279 ? 53.955 -13.669 46.332 1.00 96.11 292 LYS C O 1
ATOM 8229 N N . ALA C 1 280 ? 53.158 -14.121 48.385 1.00 108.52 293 ALA C N 1
ATOM 8230 C CA . ALA C 1 280 ? 53.947 -13.080 49.037 1.00 110.09 293 ALA C CA 1
ATOM 8231 C C . ALA C 1 280 ? 54.816 -13.733 50.115 1.00 126.91 293 ALA C C 1
ATOM 8232 O O . ALA C 1 280 ? 54.429 -14.748 50.709 1.00 118.76 293 ALA C O 1
ATOM 8234 N N . THR C 1 281 ? 56.000 -13.178 50.351 1.00 124.03 294 THR C N 1
ATOM 8235 C CA . THR C 1 281 ? 56.893 -13.751 51.357 1.00 138.20 294 THR C CA 1
ATOM 8236 C C . THR C 1 281 ? 57.777 -12.703 52.030 1.00 114.41 294 THR C C 1
ATOM 8237 O O . THR C 1 281 ? 58.260 -11.770 51.386 1.00 121.61 294 THR C O 1
ATOM 8239 N N . THR C 1 282 ? 57.975 -12.855 53.332 1.00 128.05 295 THR C N 1
ATOM 8240 C CA . THR C 1 282 ? 58.978 -12.082 54.049 1.00 149.86 295 THR C CA 1
ATOM 8241 C C . THR C 1 282 ? 59.805 -13.049 54.885 1.00 148.41 295 THR C C 1
ATOM 8242 O O . THR C 1 282 ? 59.295 -13.657 55.826 1.00 145.27 295 THR C O 1
ATOM 8244 N N . GLY C 1 283 ? 61.076 -13.204 54.537 1.00 135.98 296 GLY C N 1
ATOM 8245 C CA . GLY C 1 283 ? 61.917 -14.168 55.217 1.00 141.07 296 GLY C CA 1
ATOM 8246 C C . GLY C 1 283 ? 61.691 -15.566 54.672 1.00 145.48 296 GLY C C 1
ATOM 8247 O O . GLY C 1 283 ? 62.531 -16.450 54.855 1.00 138.33 296 GLY C O 1
ATOM 8248 N N . ASP C 1 284 ? 60.559 -15.766 53.992 1.00 142.88 297 ASP C N 1
ATOM 8249 C CA . ASP C 1 284 ? 60.273 -17.029 53.302 1.00 140.29 297 ASP C CA 1
ATOM 8250 C C . ASP C 1 284 ? 61.209 -17.134 52.098 1.00 144.27 297 ASP C C 1
ATOM 8251 O O . ASP C 1 284 ? 61.245 -18.147 51.389 1.00 128.74 297 ASP C O 1
ATOM 8253 N N . SER C 1 285 ? 61.932 -16.044 51.858 1.00 144.58 298 SER C N 1
ATOM 8254 C CA . SER C 1 285 ? 63.217 -16.080 51.178 1.00 113.02 298 SER C CA 1
ATOM 8255 C C . SER C 1 285 ? 64.223 -15.997 52.319 1.00 108.77 298 SER C C 1
ATOM 8256 O O . SER C 1 285 ? 64.252 -15.007 53.053 1.00 115.67 298 SER C O 1
ATOM 8259 N N . GLU C 1 286 ? 65.008 -17.051 52.513 1.00 99.10 299 GLU C N 1
ATOM 8260 C CA . GLU C 1 286 ? 65.925 -17.086 53.649 1.00 107.72 299 GLU C CA 1
ATOM 8261 C C . GLU C 1 286 ? 66.959 -15.978 53.527 1.00 96.22 299 GLU C C 1
ATOM 8262 O O . GLU C 1 286 ? 67.257 -15.280 54.501 1.00 103.69 299 GLU C O 1
ATOM 8264 N N . PHE C 1 287 ? 67.489 -15.814 52.317 1.00 77.47 300 PHE C N 1
ATOM 8265 C CA . PHE C 1 287 ? 68.519 -14.813 52.052 1.00 75.95 300 PHE C CA 1
ATOM 8266 C C . PHE C 1 287 ? 68.025 -13.397 51.735 1.00 70.00 300 PHE C C 1
ATOM 8267 O O . PHE C 1 287 ? 68.833 -12.468 51.701 1.00 74.07 300 PHE C O 1
ATOM 8275 N N . TYR C 1 288 ? 66.729 -13.220 51.488 1.00 65.21 301 TYR C N 1
ATOM 8276 C CA . TYR C 1 288 ? 66.219 -11.889 51.135 1.00 72.44 301 TYR C CA 1
ATOM 8277 C C . TYR C 1 288 ? 64.942 -11.480 51.882 1.00 72.17 301 TYR C C 1
ATOM 8278 O O . TYR C 1 288 ? 64.148 -12.329 52.309 1.00 78.50 301 TYR C O 1
ATOM 8287 N N . ASP C 1 289 ? 64.760 -10.171 52.038 1.00 62.98 302 ASP C N 1
ATOM 8288 C CA . ASP C 1 289 ? 63.622 -9.628 52.784 1.00 69.51 302 ASP C CA 1
ATOM 8289 C C . ASP C 1 289 ? 62.305 -9.726 52.007 1.00 74.03 302 ASP C C 1
ATOM 8290 O O . ASP C 1 289 ? 61.269 -10.051 52.584 1.00 83.01 302 ASP C O 1
ATOM 8295 N N . THR C 1 290 ? 62.345 -9.446 50.704 1.00 75.88 303 THR C N 1
ATOM 8296 C CA . THR C 1 290 ? 61.147 -9.513 49.863 1.00 71.13 303 THR C CA 1
ATOM 8297 C C . THR C 1 290 ? 61.229 -10.672 48.882 1.00 72.57 303 THR C C 1
ATOM 8298 O O . THR C 1 290 ? 62.323 -11.116 48.518 1.00 63.90 303 THR C O 1
ATOM 8302 N N . TYR C 1 291 ? 60.068 -11.177 48.470 1.00 67.69 304 TYR C N 1
ATOM 8303 C CA . TYR C 1 291 ? 60.044 -12.259 47.495 1.00 59.11 304 TYR C CA 1
ATOM 8304 C C . TYR C 1 291 ? 60.100 -11.736 46.075 1.00 55.92 304 TYR C C 1
ATOM 8305 O O . TYR C 1 291 ? 59.331 -10.866 45.695 1.00 61.83 304 TYR C O 1
ATOM 8314 N N . SER C 1 292 ? 61.019 -12.282 45.293 1.00 55.77 305 SER C N 1
ATOM 8315 C CA . SER C 1 292 ? 61.116 -11.967 43.881 1.00 47.17 305 SER C CA 1
ATOM 8316 C C . SER C 1 292 ? 61.627 -13.221 43.207 1.00 53.37 305 SER C C 1
ATOM 8317 O O . SER C 1 292 ? 62.241 -14.059 43.866 1.00 53.22 305 SER C O 1
ATOM 8320 N N . ILE C 1 293 ? 61.379 -13.359 41.906 1.00 47.74 306 ILE C N 1
ATOM 8321 C CA . ILE C 1 293 ? 61.841 -14.539 41.179 1.00 44.35 306 ILE C CA 1
ATOM 8322 C C . ILE C 1 293 ? 63.372 -14.665 41.269 1.00 46.38 306 ILE C C 1
ATOM 8323 O O . ILE C 1 293 ? 63.918 -15.757 41.484 1.00 53.33 306 ILE C O 1
ATOM 8328 N N . THR C 1 294 ? 64.058 -13.534 41.136 1.00 44.39 307 THR C N 1
ATOM 8329 C CA . THR C 1 294 ? 65.511 -13.534 41.203 1.00 45.87 307 THR C CA 1
ATOM 8330 C C . THR C 1 294 ? 65.951 -14.004 42.577 1.00 46.24 307 THR C C 1
ATOM 8331 O O . THR C 1 294 ? 66.866 -14.819 42.706 1.00 54.79 307 THR C O 1
ATOM 8335 N N . ALA C 1 295 ? 65.276 -13.511 43.604 1.00 40.69 308 ALA C N 1
ATOM 8336 C CA . ALA C 1 295 ? 65.580 -13.942 44.954 1.00 45.97 308 ALA C CA 1
ATOM 8337 C C . ALA C 1 295 ? 65.416 -15.460 45.045 1.00 54.74 308 ALA C C 1
ATOM 8338 O O . ALA C 1 295 ? 66.282 -16.155 45.585 1.00 57.84 308 ALA C O 1
ATOM 8340 N N . CYS C 1 296 ? 64.327 -15.981 44.488 1.00 47.11 309 CYS C N 1
ATOM 8341 C CA . CYS C 1 296 ? 64.064 -17.410 44.578 1.00 57.78 309 CYS C CA 1
ATOM 8342 C C . CYS C 1 296 ? 65.174 -18.212 43.887 1.00 53.62 309 CYS C C 1
ATOM 8343 O O . CYS C 1 296 ? 65.611 -19.260 44.387 1.00 53.82 309 CYS C O 1
ATOM 8346 N N . ARG C 1 297 ? 65.650 -17.693 42.758 1.00 40.97 310 ARG C N 1
ATOM 8347 C CA . ARG C 1 297 ? 66.696 -18.358 41.988 1.00 49.95 310 ARG C CA 1
ATOM 8348 C C . ARG C 1 297 ? 68.050 -18.363 42.684 1.00 52.05 310 ARG C C 1
ATOM 8349 O O . ARG C 1 297 ? 68.750 -19.381 42.694 1.00 56.88 310 ARG C O 1
ATOM 8357 N N . ILE C 1 298 ? 68.423 -17.229 43.265 1.00 50.61 311 ILE C N 1
ATOM 8358 C CA . ILE C 1 298 ? 69.688 -17.138 43.981 1.00 48.86 311 ILE C CA 1
ATOM 8359 C C . ILE C 1 298 ? 69.690 -18.061 45.201 1.00 51.80 311 ILE C C 1
ATOM 8360 O O . ILE C 1 298 ? 70.690 -18.732 45.461 1.00 50.11 311 ILE C O 1
ATOM 8365 N N . ASP C 1 299 ? 68.568 -18.116 45.926 1.00 46.76 312 ASP C N 1
ATOM 8366 C CA . ASP C 1 299 ? 68.366 -19.144 46.951 1.00 49.21 312 ASP C CA 1
ATOM 8367 C C . ASP C 1 299 ? 68.743 -20.520 46.420 1.00 62.28 312 ASP C C 1
ATOM 8368 O O . ASP C 1 299 ? 69.658 -21.161 46.944 1.00 65.04 312 ASP C O 1
ATOM 8373 N N . CYS C 1 300 ? 68.031 -20.983 45.393 1.00 53.68 313 CYS C N 1
ATOM 8374 C CA . CYS C 1 300 ? 68.279 -22.318 44.847 1.00 57.72 313 CYS C CA 1
ATOM 8375 C C . CYS C 1 300 ? 69.733 -22.489 44.439 1.00 49.77 313 CYS C C 1
ATOM 8376 O O . CYS C 1 300 ? 70.383 -23.471 44.805 1.00 55.04 313 CYS C O 1
ATOM 8379 N N . GLU C 1 301 ? 70.239 -21.535 43.672 1.00 43.89 314 GLU C N 1
ATOM 8380 C CA . GLU C 1 301 ? 71.613 -21.607 43.214 1.00 50.85 314 GLU C CA 1
ATOM 8381 C C . GLU C 1 301 ? 72.558 -21.791 44.397 1.00 52.05 314 GLU C C 1
ATOM 8382 O O . GLU C 1 301 ? 73.433 -22.662 44.377 1.00 56.66 314 GLU C O 1
ATOM 8388 N N . THR C 1 302 ? 72.370 -20.980 45.433 1.00 48.23 315 THR C N 1
ATOM 8389 C CA . THR C 1 302 ? 73.191 -21.094 46.627 1.00 46.33 315 THR C CA 1
ATOM 8390 C C . THR C 1 302 ? 73.084 -22.485 47.256 1.00 51.75 315 THR C C 1
ATOM 8391 O O . THR C 1 302 ? 74.100 -23.166 47.418 1.00 50.34 315 THR C O 1
ATOM 8395 N N . ARG C 1 303 ? 71.864 -22.915 47.582 1.00 38.28 316 ARG C N 1
ATOM 8396 C CA . ARG C 1 303 ? 71.671 -24.245 48.151 1.00 46.84 316 ARG C CA 1
ATOM 8397 C C . ARG C 1 303 ? 72.371 -25.313 47.334 1.00 53.78 316 ARG C C 1
ATOM 8398 O O . ARG C 1 303 ? 73.144 -26.128 47.863 1.00 59.87 316 ARG C O 1
ATOM 8406 N N . TYR C 1 304 ? 72.084 -25.303 46.040 1.00 45.40 317 TYR C N 1
ATOM 8407 C CA . TYR C 1 304 ? 72.588 -26.320 45.137 1.00 54.26 317 TYR C CA 1
ATOM 8408 C C . TYR C 1 304 ? 74.101 -26.362 45.201 1.00 47.66 317 TYR C C 1
ATOM 8409 O O . TYR C 1 304 ? 74.688 -27.434 45.340 1.00 51.21 317 TYR C O 1
ATOM 8418 N N . LEU C 1 305 ? 74.729 -25.191 45.104 1.00 48.66 318 LEU C N 1
ATOM 8419 C CA . LEU C 1 305 ? 76.188 -25.106 45.115 1.00 51.64 318 LEU C CA 1
ATOM 8420 C C . LEU C 1 305 ? 76.776 -25.598 46.440 1.00 60.68 318 LEU C C 1
ATOM 8421 O O . LEU C 1 305 ? 77.848 -26.225 46.477 1.00 62.63 318 LEU C O 1
ATOM 8426 N N . VAL C 1 306 ? 76.062 -25.332 47.528 1.00 43.87 319 VAL C N 1
ATOM 8427 C CA . VAL C 1 306 ? 76.503 -25.763 48.845 1.00 49.83 319 VAL C CA 1
ATOM 8428 C C . VAL C 1 306 ? 76.409 -27.281 48.978 1.00 56.97 319 VAL C C 1
ATOM 8429 O O . VAL C 1 306 ? 77.355 -27.923 49.436 1.00 65.91 319 VAL C O 1
ATOM 8433 N N . GLU C 1 307 ? 75.284 -27.859 48.567 1.00 53.56 320 GLU C N 1
ATOM 8434 C CA . GLU C 1 307 ? 75.153 -29.318 48.530 1.00 50.50 320 GLU C CA 1
ATOM 8435 C C . GLU C 1 307 ? 76.219 -29.999 47.661 1.00 45.66 320 GLU C C 1
ATOM 8436 O O . GLU C 1 307 ? 76.800 -31.001 48.056 1.00 59.92 320 GLU C O 1
ATOM 8442 N N . ASN C 1 308 ? 76.439 -29.485 46.458 1.00 45.21 321 ASN C N 1
ATOM 8443 C CA . ASN C 1 308 ? 77.338 -30.141 45.514 1.00 55.53 321 ASN C CA 1
ATOM 8444 C C . ASN C 1 308 ? 78.805 -29.849 45.773 1.00 49.08 321 ASN C C 1
ATOM 8445 O O . ASN C 1 308 ? 79.649 -30.736 45.696 1.00 52.64 321 ASN C O 1
ATOM 8450 N N . CYS C 1 309 ? 79.111 -28.575 45.972 1.00 55.18 322 CYS C N 1
ATOM 8451 C CA . CYS C 1 309 ? 80.496 -28.142 46.110 1.00 54.13 322 CYS C CA 1
ATOM 8452 C C . CYS C 1 309 ? 80.991 -27.906 47.531 1.00 60.50 322 CYS C C 1
ATOM 8453 O O . CYS C 1 309 ? 82.197 -27.793 47.770 1.00 48.48 322 CYS C O 1
ATOM 8456 N N . ASN C 1 310 ? 80.069 -27.848 48.482 1.00 61.25 323 ASN C N 1
ATOM 8457 C CA . ASN C 1 310 ? 80.446 -27.493 49.850 1.00 58.90 323 ASN C CA 1
ATOM 8458 C C . ASN C 1 310 ? 80.826 -26.030 50.079 1.00 64.15 323 ASN C C 1
ATOM 8459 O O . ASN C 1 310 ? 81.142 -25.647 51.204 1.00 68.81 323 ASN C O 1
ATOM 8464 N N . CYS C 1 311 ? 80.833 -25.225 49.022 1.00 61.14 324 CYS C N 1
ATOM 8465 C CA . CYS C 1 311 ? 81.138 -23.810 49.161 1.00 48.48 324 CYS C CA 1
ATOM 8466 C C . CYS C 1 311 ? 80.109 -22.981 48.415 1.00 55.16 324 CYS C C 1
ATOM 8467 O O . CYS C 1 311 ? 79.306 -23.518 47.664 1.00 63.96 324 CYS C O 1
ATOM 8470 N N . ARG C 1 312 ? 80.123 -21.673 48.639 1.00 60.74 325 ARG C N 1
ATOM 8471 C CA . ARG C 1 312 ? 79.271 -20.759 47.887 1.00 48.00 325 ARG C CA 1
ATOM 8472 C C . ARG C 1 312 ? 80.139 -19.806 47.101 1.00 46.30 325 ARG C C 1
ATOM 8473 O O . ARG C 1 312 ? 81.243 -19.478 47.511 1.00 49.78 325 ARG C O 1
ATOM 8481 N N . MET C 1 313 ? 79.638 -19.363 45.962 1.00 52.98 326 MET C N 1
ATOM 8482 C CA . MET C 1 313 ? 80.387 -18.437 45.139 1.00 46.84 326 MET C CA 1
ATOM 8483 C C . MET C 1 313 ? 80.415 -17.052 45.784 1.00 49.82 326 MET C C 1
ATOM 8484 O O . MET C 1 313 ? 79.613 -16.745 46.672 1.00 41.96 326 MET C O 1
ATOM 8489 N N . VAL C 1 314 ? 81.353 -16.224 45.345 1.00 40.06 327 VAL C N 1
ATOM 8490 C CA . VAL C 1 314 ? 81.541 -14.906 45.937 1.00 46.76 327 VAL C CA 1
ATOM 8491 C C . VAL C 1 314 ? 80.274 -14.047 45.978 1.00 54.24 327 VAL C C 1
ATOM 8492 O O . VAL C 1 314 ? 80.055 -13.299 46.939 1.00 51.73 327 VAL C O 1
ATOM 8496 N N . HIS C 1 315 ? 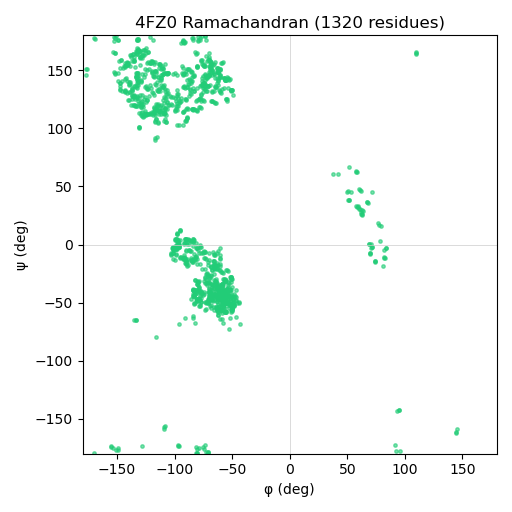79.438 -14.155 44.948 1.00 58.27 328 HIS C N 1
ATOM 8497 C CA . HIS C 1 315 ? 78.255 -13.307 44.864 1.00 52.05 328 HIS C CA 1
ATOM 8498 C C . HIS C 1 315 ? 77.036 -13.906 45.545 1.00 47.51 328 HIS C C 1
ATOM 8499 O O . HIS C 1 315 ? 75.969 -13.298 45.536 1.00 51.66 328 HIS C O 1
ATOM 8506 N N . MET C 1 316 ? 77.177 -15.089 46.134 1.00 46.95 329 MET C N 1
ATOM 8507 C CA . MET C 1 316 ? 76.029 -15.719 46.781 1.00 41.20 329 MET C CA 1
ATOM 8508 C C . MET C 1 316 ? 75.875 -15.287 48.230 1.00 44.14 329 MET C C 1
ATOM 8509 O O . MET C 1 316 ? 76.849 -14.930 48.886 1.00 49.19 329 MET C O 1
ATOM 8514 N N . PRO C 1 317 ? 74.633 -15.281 48.719 1.00 43.45 330 PRO C N 1
ATOM 8515 C CA . PRO C 1 317 ? 74.319 -14.901 50.099 1.00 40.90 330 PRO C CA 1
ATOM 8516 C C . PRO C 1 317 ? 74.585 -16.078 51.045 1.00 50.40 330 PRO C C 1
ATOM 8517 O O . PRO C 1 317 ? 75.079 -17.116 50.587 1.00 52.09 330 PRO C O 1
ATOM 8521 N N . GLY C 1 318 ? 74.269 -15.924 52.330 1.00 57.98 331 GLY C N 1
ATOM 8522 C CA . GLY C 1 318 ? 74.366 -17.033 53.267 1.00 61.17 331 GLY C CA 1
ATOM 8523 C C . GLY C 1 318 ? 75.650 -17.132 54.074 1.00 62.20 331 GLY C C 1
ATOM 8524 O O . GLY C 1 318 ? 76.519 -16.262 53.997 1.00 60.96 331 GLY C O 1
ATOM 8525 N N . ASP C 1 319 ? 75.751 -18.182 54.887 1.00 77.21 332 ASP C N 1
ATOM 8526 C CA . ASP C 1 319 ? 76.941 -18.409 55.707 1.00 64.08 332 ASP C CA 1
ATOM 8527 C C . ASP C 1 319 ? 77.639 -19.712 55.310 1.00 53.92 332 ASP C C 1
ATOM 8528 O O . ASP C 1 319 ? 77.192 -20.794 55.676 1.00 81.81 332 ASP C O 1
ATOM 8533 N N . ALA C 1 320 ? 78.765 -19.611 54.616 1.00 48.42 333 ALA C N 1
ATOM 8534 C CA . ALA C 1 320 ? 79.434 -20.792 54.093 1.00 48.63 333 ALA C CA 1
ATOM 8535 C C . ALA C 1 320 ? 80.722 -20.387 53.415 1.00 53.12 333 ALA C C 1
ATOM 8536 O O . ALA C 1 320 ? 80.842 -19.270 52.901 1.00 51.65 333 ALA C O 1
ATOM 8538 N N . PRO C 1 321 ? 81.701 -21.295 53.423 1.00 50.84 334 PRO C N 1
ATOM 8539 C CA . PRO C 1 321 ? 83.010 -20.938 52.879 1.00 49.81 334 PRO C CA 1
ATOM 8540 C C . PRO C 1 321 ? 82.885 -20.514 51.431 1.00 58.01 334 PRO C C 1
ATOM 8541 O O . PRO C 1 321 ? 82.189 -21.175 50.650 1.00 68.04 334 PRO C O 1
ATOM 8545 N N . TYR C 1 322 ? 83.527 -19.405 51.087 1.00 47.82 335 TYR C N 1
ATOM 8546 C CA . TYR C 1 322 ? 83.639 -19.031 49.699 1.00 54.26 335 TYR C CA 1
ATOM 8547 C C . TYR C 1 322 ? 84.509 -20.058 48.959 1.00 54.91 335 TYR C C 1
ATOM 8548 O O . TYR C 1 322 ? 85.581 -20.430 49.430 1.00 62.47 335 TYR C O 1
ATOM 8557 N N . CYS C 1 323 ? 84.031 -20.519 47.806 1.00 54.88 336 CYS C N 1
ATOM 8558 C CA . CYS C 1 323 ? 84.783 -21.459 46.981 1.00 57.68 336 CYS C CA 1
ATOM 8559 C C . CYS C 1 323 ? 86.165 -20.908 46.627 1.00 52.65 336 CYS C C 1
ATOM 8560 O O . CYS C 1 323 ? 86.337 -19.714 46.396 1.00 57.87 336 CYS C O 1
ATOM 8563 N N . THR C 1 324 ? 87.154 -21.787 46.606 1.00 55.20 337 THR C N 1
ATOM 8564 C CA . THR C 1 324 ? 88.490 -21.420 46.157 1.00 56.56 337 THR C CA 1
ATOM 8565 C C . THR C 1 324 ? 88.507 -21.462 44.637 1.00 54.86 337 THR C C 1
ATOM 8566 O O . THR C 1 324 ? 87.611 -22.055 44.027 1.00 55.29 337 THR C O 1
ATOM 8570 N N . PRO C 1 325 ? 89.533 -20.852 44.015 1.00 51.28 338 PRO C N 1
ATOM 8571 C CA . PRO C 1 325 ? 89.652 -20.943 42.555 1.00 51.97 338 PRO C CA 1
ATOM 8572 C C . PRO C 1 325 ? 89.507 -22.389 42.086 1.00 49.05 338 PRO C C 1
ATOM 8573 O O . PRO C 1 325 ? 88.808 -22.678 41.110 1.00 59.21 338 PRO C O 1
ATOM 8577 N N . GLU C 1 326 ? 90.148 -23.295 42.809 1.00 51.56 339 GLU C N 1
ATOM 8578 C CA . GLU C 1 326 ? 90.098 -24.707 42.461 1.00 55.47 339 GLU C CA 1
ATOM 8579 C C . GLU C 1 326 ? 88.665 -25.241 42.555 1.00 60.74 339 GLU C C 1
ATOM 8580 O O . GLU C 1 326 ? 88.177 -25.888 41.623 1.00 57.73 339 GLU C O 1
ATOM 8586 N N . GLN C 1 327 ? 87.987 -24.959 43.666 1.00 45.08 340 GLN C N 1
ATOM 8587 C CA . GLN C 1 327 ? 86.577 -25.325 43.790 1.00 52.38 340 GLN C CA 1
ATOM 8588 C C . GLN C 1 327 ? 85.713 -24.715 42.671 1.00 58.49 340 GLN C C 1
ATOM 8589 O O . GLN C 1 327 ? 84.841 -25.390 42.119 1.00 60.37 340 GLN C O 1
ATOM 8595 N N . TYR C 1 328 ? 85.958 -23.447 42.337 1.00 46.25 341 TYR C N 1
ATOM 8596 C CA . TYR C 1 328 ? 85.251 -22.812 41.233 1.00 52.47 341 TYR C CA 1
ATOM 8597 C C . TYR C 1 328 ? 85.347 -23.721 40.017 1.00 54.25 341 TYR C C 1
ATOM 8598 O O . TYR C 1 328 ? 84.335 -24.145 39.457 1.00 58.54 341 TYR C O 1
ATOM 8607 N N . LYS C 1 329 ? 86.581 -24.046 39.644 1.00 44.15 342 LYS C N 1
ATOM 8608 C CA . LYS C 1 329 ? 86.866 -24.837 38.450 1.00 46.00 342 LYS C CA 1
ATOM 8609 C C . LYS C 1 329 ? 86.388 -26.306 38.440 1.00 43.52 342 LYS C C 1
ATOM 8610 O O . LYS C 1 329 ? 85.850 -26.784 37.439 1.00 63.13 342 LYS C O 1
ATOM 8616 N N . GLU C 1 330 ? 86.601 -27.028 39.528 1.00 54.90 343 GLU C N 1
ATOM 8617 C CA . GLU C 1 330 ? 86.272 -28.451 39.553 1.00 56.80 343 GLU C CA 1
ATOM 8618 C C . GLU C 1 330 ? 84.853 -28.732 40.028 1.00 54.30 343 GLU C C 1
ATOM 8619 O O . GLU C 1 330 ? 84.363 -29.845 39.866 1.00 61.19 343 GLU C O 1
ATOM 8625 N N . CYS C 1 331 ? 84.208 -27.751 40.655 1.00 54.66 344 CYS C N 1
ATOM 8626 C CA . CYS C 1 331 ? 82.868 -27.970 41.210 1.00 56.11 344 CYS C CA 1
ATOM 8627 C C . CYS C 1 331 ? 81.827 -26.873 40.906 1.00 54.41 344 CYS C C 1
ATOM 8628 O O . CYS C 1 331 ? 80.821 -27.127 40.231 1.00 56.79 344 CYS C O 1
ATOM 8631 N N . ALA C 1 332 ? 82.064 -25.670 41.424 1.00 50.52 345 ALA C N 1
ATOM 8632 C CA . ALA C 1 332 ? 81.050 -24.611 41.436 1.00 53.07 345 ALA C CA 1
ATOM 8633 C C . ALA C 1 332 ? 80.618 -24.113 40.042 1.00 53.59 345 ALA C C 1
ATOM 8634 O O . ALA C 1 332 ? 79.429 -24.087 39.731 1.00 54.53 345 ALA C O 1
ATOM 8636 N N . ASP C 1 333 ? 81.575 -23.705 39.216 1.00 42.24 346 ASP C N 1
ATOM 8637 C CA . ASP C 1 333 ? 81.252 -23.272 37.873 1.00 44.06 346 ASP C CA 1
ATOM 8638 C C . ASP C 1 333 ? 80.415 -24.351 37.168 1.00 52.84 346 ASP C C 1
ATOM 8639 O O . ASP C 1 333 ? 79.305 -24.075 36.690 1.00 56.68 346 ASP C O 1
ATOM 8644 N N . PRO C 1 334 ? 80.924 -25.591 37.128 1.00 53.45 347 PRO C N 1
ATOM 8645 C CA . PRO C 1 334 ? 80.154 -26.645 36.453 1.00 50.83 347 PRO C CA 1
ATOM 8646 C C . PRO C 1 334 ? 78.764 -26.824 37.041 1.00 43.12 347 PRO C C 1
ATOM 8647 O O . PRO C 1 334 ? 77.777 -26.848 36.308 1.00 48.48 347 PRO C O 1
ATOM 8651 N N . ALA C 1 335 ? 78.675 -26.923 38.358 1.00 51.27 348 ALA C N 1
ATOM 8652 C CA . ALA C 1 335 ? 77.370 -27.118 38.988 1.00 53.99 348 ALA C CA 1
ATOM 8653 C C . ALA C 1 335 ? 76.398 -25.962 38.717 1.00 48.11 348 ALA C C 1
ATOM 8654 O O . ALA C 1 335 ? 75.207 -26.187 38.482 1.00 49.78 348 ALA C O 1
ATOM 8656 N N . LEU C 1 336 ? 76.898 -24.729 38.736 1.00 49.96 349 LEU C N 1
ATOM 8657 C CA . LEU C 1 336 ? 76.036 -23.565 38.513 1.00 52.68 349 LEU C CA 1
ATOM 8658 C C . LEU C 1 336 ? 75.598 -23.485 37.048 1.00 52.43 349 LEU C C 1
ATOM 8659 O O . LEU C 1 336 ? 74.406 -23.345 36.763 1.00 49.23 349 LEU C O 1
ATOM 8664 N N . ASP C 1 337 ? 76.552 -23.590 36.126 1.00 37.26 350 ASP C N 1
ATOM 8665 C CA . ASP C 1 337 ? 76.211 -23.660 34.714 1.00 45.62 350 ASP C CA 1
ATOM 8666 C C . ASP C 1 337 ? 75.112 -24.705 34.494 1.00 53.79 350 ASP C C 1
ATOM 8667 O O . ASP C 1 337 ? 74.066 -24.414 33.897 1.00 54.03 350 ASP C O 1
ATOM 8672 N N . PHE C 1 338 ? 75.349 -25.914 34.996 1.00 46.05 351 PHE C N 1
ATOM 8673 C CA . PHE C 1 338 ? 74.406 -27.008 34.817 1.00 47.51 351 PHE C CA 1
ATOM 8674 C C . PHE C 1 338 ? 73.031 -26.661 35.376 1.00 48.01 351 PHE C C 1
ATOM 8675 O O . PHE C 1 338 ? 72.003 -26.846 34.715 1.00 52.24 351 PHE C O 1
ATOM 8683 N N . LEU C 1 339 ? 73.019 -26.151 36.600 1.00 42.18 352 LEU C N 1
ATOM 8684 C CA . LEU C 1 339 ? 71.765 -25.791 37.252 1.00 46.35 352 LEU C CA 1
ATOM 8685 C C . LEU C 1 339 ? 70.885 -24.818 36.446 1.00 48.65 352 LEU C C 1
ATOM 8686 O O . LEU C 1 339 ? 69.678 -25.028 36.362 1.00 52.55 352 LEU C O 1
ATOM 8691 N N . VAL C 1 340 ? 71.465 -23.755 35.879 1.00 38.07 353 VAL C N 1
ATOM 8692 C CA . VAL C 1 340 ? 70.648 -22.751 35.185 1.00 55.20 353 VAL C CA 1
ATOM 8693 C C . VAL C 1 340 ? 70.215 -23.154 33.780 1.00 54.34 353 VAL C C 1
ATOM 8694 O O . VAL C 1 340 ? 69.035 -23.031 33.434 1.00 47.33 353 VAL C O 1
ATOM 8698 N N . GLU C 1 341 ? 71.164 -23.639 32.986 1.00 46.68 354 GLU C N 1
ATOM 8699 C CA . GLU C 1 341 ? 70.885 -24.068 31.618 1.00 52.29 354 GLU C CA 1
ATOM 8700 C C . GLU C 1 341 ? 70.216 -25.451 31.453 1.00 58.34 354 GLU C C 1
ATOM 8701 O O . GLU C 1 341 ? 69.168 -25.563 30.802 1.00 76.31 354 GLU C O 1
ATOM 8707 N N . LYS C 1 342 ? 70.802 -26.489 32.057 1.00 55.27 355 LYS C N 1
ATOM 8708 C CA . LYS C 1 342 ? 70.316 -27.877 31.906 1.00 50.04 355 LYS C CA 1
ATOM 8709 C C . LYS C 1 342 ? 69.160 -28.342 32.814 1.00 52.11 355 LYS C C 1
ATOM 8710 O O . LYS C 1 342 ? 68.284 -29.091 32.382 1.00 66.10 355 LYS C O 1
ATOM 8716 N N . ASP C 1 343 ? 69.171 -27.925 34.072 1.00 50.25 356 ASP C N 1
ATOM 8717 C CA . ASP C 1 343 ? 68.252 -28.479 35.070 1.00 59.02 356 ASP C CA 1
ATOM 8718 C C . ASP C 1 343 ? 66.950 -27.683 35.228 1.00 57.76 356 ASP C C 1
ATOM 8719 O O . ASP C 1 343 ? 66.963 -26.520 35.646 1.00 73.61 356 ASP C O 1
ATOM 8724 N N . ASN C 1 344 ? 65.830 -28.299 34.862 1.00 59.69 357 ASN C N 1
ATOM 8725 C CA . ASN C 1 344 ? 64.513 -27.712 35.129 1.00 74.27 357 ASN C CA 1
ATOM 8726 C C . ASN C 1 344 ? 63.719 -28.269 36.323 1.00 72.95 357 ASN C C 1
ATOM 8727 O O . ASN C 1 344 ? 62.612 -27.808 36.609 1.00 80.52 357 ASN C O 1
ATOM 8732 N N . GLU C 1 345 ? 64.268 -29.278 36.991 1.00 70.37 358 GLU C N 1
ATOM 8733 C CA . GLU C 1 345 ? 63.604 -29.901 38.136 1.00 68.55 358 GLU C CA 1
ATOM 8734 C C . GLU C 1 345 ? 63.804 -29.165 39.472 1.00 76.07 358 GLU C C 1
ATOM 8735 O O . GLU C 1 345 ? 62.852 -28.960 40.231 1.00 73.63 358 GLU C O 1
ATOM 8741 N N . TYR C 1 346 ? 65.043 -28.754 39.742 1.00 74.08 359 TYR C N 1
ATOM 8742 C CA . TYR C 1 346 ? 65.477 -28.350 41.092 1.00 60.00 359 TYR C CA 1
ATOM 8743 C C . TYR C 1 346 ? 64.886 -27.046 41.630 1.00 72.18 359 TYR C C 1
ATOM 8744 O O . TYR C 1 346 ? 64.441 -26.987 42.780 1.00 71.88 359 TYR C O 1
ATOM 8753 N N . CYS C 1 347 ? 64.907 -25.994 40.818 1.00 84.58 360 CYS C N 1
ATOM 8754 C CA . CYS C 1 347 ? 64.325 -24.735 41.253 1.00 79.65 360 CYS C CA 1
ATOM 8755 C C . CYS C 1 347 ? 62.924 -24.563 40.694 1.00 89.41 360 CYS C C 1
ATOM 8756 O O . CYS C 1 347 ? 62.718 -24.565 39.470 1.00 88.85 360 CYS C O 1
ATOM 8759 N N . VAL C 1 348 ? 61.950 -24.451 41.589 1.00 93.12 361 VAL C N 1
ATOM 8760 C CA . VAL C 1 348 ? 60.624 -24.056 41.146 1.00 103.29 361 VAL C CA 1
ATOM 8761 C C . VAL C 1 348 ? 60.147 -22.832 41.907 1.00 94.03 361 VAL C C 1
ATOM 8762 O O . VAL C 1 348 ? 59.898 -22.864 43.119 1.00 100.11 361 VAL C O 1
ATOM 8766 N N . CYS C 1 349 ? 60.041 -21.750 41.151 1.00 84.00 362 CYS C N 1
ATOM 8767 C CA . CYS C 1 349 ? 59.793 -20.432 41.695 1.00 71.88 362 CYS C CA 1
ATOM 8768 C C . CYS C 1 349 ? 58.356 -20.044 41.387 1.00 72.22 362 CYS C C 1
ATOM 8769 O O . CYS C 1 349 ? 57.979 -19.930 40.225 1.00 78.04 362 CYS C O 1
ATOM 8772 N N . GLU C 1 350 ? 57.546 -19.866 42.423 1.00 75.93 363 GLU C N 1
ATOM 8773 C CA . GLU C 1 350 ? 56.178 -19.415 42.225 1.00 70.64 363 GLU C CA 1
ATOM 8774 C C . GLU C 1 350 ? 56.204 -17.941 41.849 1.00 73.80 363 GLU C C 1
ATOM 8775 O O . GLU C 1 350 ? 57.138 -17.220 42.200 1.00 79.89 363 GLU C O 1
ATOM 8781 N N . MET C 1 351 ? 55.188 -17.484 41.132 1.00 74.59 364 MET C N 1
ATOM 8782 C CA . MET C 1 351 ? 55.160 -16.091 40.717 1.00 67.79 364 MET C CA 1
ATOM 8783 C C . MET C 1 351 ? 54.827 -15.177 41.888 1.00 65.02 364 MET C C 1
ATOM 8784 O O . MET C 1 351 ? 53.971 -15.491 42.715 1.00 78.25 364 MET C O 1
ATOM 8789 N N . PRO C 1 352 ? 55.520 -14.041 41.968 1.00 61.61 365 PRO C N 1
ATOM 8790 C CA . PRO C 1 352 ? 55.296 -13.073 43.046 1.00 63.15 365 PRO C CA 1
ATOM 8791 C C . PRO C 1 352 ? 53.958 -12.368 42.875 1.00 53.98 365 PRO C C 1
ATOM 8792 O O . PRO C 1 352 ? 53.425 -12.345 41.771 1.00 66.40 365 PRO C O 1
ATOM 8796 N N . CYS C 1 353 ? 53.425 -11.810 43.955 1.00 61.09 366 CYS C N 1
ATOM 8797 C CA . CYS C 1 353 ? 52.162 -11.089 43.892 1.00 72.71 366 CYS C CA 1
ATOM 8798 C C . CYS C 1 353 ? 52.403 -9.658 43.443 1.00 65.39 366 CYS C C 1
ATOM 8799 O O . CYS C 1 353 ? 51.477 -8.926 43.092 1.00 72.68 366 CYS C O 1
ATOM 8802 N N . ASN C 1 354 ? 53.669 -9.265 43.458 1.00 62.10 367 ASN C N 1
ATOM 8803 C CA . ASN C 1 354 ? 54.069 -7.901 43.175 1.00 55.26 367 ASN C CA 1
ATOM 8804 C C . ASN C 1 354 ? 55.306 -7.927 42.299 1.00 55.93 367 ASN C C 1
ATOM 8805 O O . ASN C 1 354 ? 56.342 -8.491 42.661 1.00 60.47 367 ASN C O 1
ATOM 8810 N N . VAL C 1 355 ? 55.186 -7.332 41.124 1.00 56.79 368 VAL C N 1
ATOM 8811 C CA . VAL C 1 355 ? 56.302 -7.266 40.198 1.00 50.38 368 VAL C CA 1
ATOM 8812 C C . VAL C 1 355 ? 56.439 -5.852 39.650 1.00 54.85 368 VAL C C 1
ATOM 8813 O O . VAL C 1 355 ? 55.450 -5.205 39.305 1.00 61.97 368 VAL C O 1
ATOM 8817 N N . THR C 1 356 ? 57.671 -5.364 39.605 1.00 49.61 369 THR C N 1
ATOM 8818 C CA . THR C 1 356 ? 57.938 -4.074 39.008 1.00 45.75 369 THR C CA 1
ATOM 8819 C C . THR C 1 356 ? 58.812 -4.292 37.783 1.00 52.79 369 THR C C 1
ATOM 8820 O O . THR C 1 356 ? 59.944 -4.767 37.894 1.00 51.99 369 THR C O 1
ATOM 8824 N N . ARG C 1 357 ? 58.268 -3.953 36.617 1.00 47.26 370 ARG C N 1
ATOM 8825 C CA . ARG C 1 357 ? 58.949 -4.130 35.340 1.00 38.89 370 ARG C CA 1
ATOM 8826 C C . ARG C 1 357 ? 59.302 -2.764 34.749 1.00 52.44 370 ARG C C 1
ATOM 8827 O O . ARG C 1 357 ? 58.553 -1.793 34.916 1.00 59.13 370 ARG C O 1
ATOM 8835 N N . TYR C 1 358 ? 60.428 -2.670 34.051 1.00 47.90 371 TYR C N 1
ATOM 8836 C CA . TYR C 1 358 ? 60.740 -1.412 33.358 1.00 45.66 371 TYR C CA 1
ATOM 8837 C C . TYR C 1 358 ? 60.820 -1.570 31.840 1.00 42.66 371 TYR C C 1
ATOM 8838 O O . TYR C 1 358 ? 61.708 -2.258 31.321 1.00 42.69 371 TYR C O 1
ATOM 8847 N N . GLY C 1 359 ? 59.878 -0.945 31.137 1.00 44.51 372 GLY C N 1
ATOM 8848 C CA . GLY C 1 359 ? 59.951 -0.840 29.689 1.00 35.89 372 GLY C CA 1
ATOM 8849 C C . GLY C 1 359 ? 61.152 -0.007 29.271 1.00 42.13 372 GLY C C 1
ATOM 8850 O O . GLY C 1 359 ? 61.437 1.028 29.882 1.00 54.21 372 GLY C O 1
ATOM 8851 N N . LYS C 1 360 ? 61.879 -0.462 28.257 1.00 35.90 373 LYS C N 1
ATOM 8852 C CA . LYS C 1 360 ? 63.097 0.223 27.843 1.00 40.50 373 LYS C CA 1
ATOM 8853 C C . LYS C 1 360 ? 63.172 0.449 26.339 1.00 46.57 373 LYS C C 1
ATOM 8854 O O . LYS C 1 360 ? 62.853 -0.431 25.540 1.00 57.20 373 LYS C O 1
ATOM 8860 N N . GLU C 1 361 ? 63.608 1.644 25.964 1.00 46.86 374 GLU C N 1
ATOM 8861 C CA . GLU C 1 361 ? 63.915 1.955 24.579 1.00 42.98 374 GLU C CA 1
ATOM 8862 C C . GLU C 1 361 ? 65.354 2.433 24.474 1.00 45.77 374 GLU C C 1
ATOM 8863 O O . GLU C 1 361 ? 65.673 3.505 24.981 1.00 46.62 374 GLU C O 1
ATOM 8869 N N . LEU C 1 362 ? 66.214 1.649 23.822 1.00 35.00 375 LEU C N 1
ATOM 8870 C CA . LEU C 1 362 ? 67.602 2.059 23.624 1.00 36.23 375 LEU C CA 1
ATOM 8871 C C . LEU C 1 362 ? 67.875 2.675 22.249 1.00 44.68 375 LEU C C 1
ATOM 8872 O O . LEU C 1 362 ? 67.264 2.295 21.240 1.00 47.45 375 LEU C O 1
ATOM 8877 N N . SER C 1 363 ? 68.790 3.643 22.246 1.00 41.43 376 SER C N 1
ATOM 8878 C CA . SER C 1 363 ? 69.246 4.342 21.052 1.00 35.35 376 SER C CA 1
ATOM 8879 C C . SER C 1 363 ? 70.686 4.798 21.307 1.00 46.33 376 SER C C 1
ATOM 8880 O O . SER C 1 363 ? 71.157 4.811 22.455 1.00 47.72 376 SER C O 1
ATOM 8883 N N . MET C 1 364 ? 71.376 5.175 20.236 1.00 43.15 377 MET C N 1
ATOM 8884 C CA . MET C 1 364 ? 72.821 5.334 20.268 1.00 40.69 377 MET C CA 1
ATOM 8885 C C . MET C 1 364 ? 73.260 6.515 19.405 1.00 50.17 377 MET C C 1
ATOM 8886 O O . MET C 1 364 ? 72.698 6.767 18.331 1.00 46.09 377 MET C O 1
ATOM 8891 N N . VAL C 1 365 ? 74.268 7.245 19.869 1.00 39.19 378 VAL C N 1
ATOM 8892 C CA . VAL C 1 365 ? 74.973 8.168 18.990 1.00 36.98 378 VAL C CA 1
ATOM 8893 C C . VAL C 1 365 ? 76.437 7.926 19.240 1.00 45.47 378 VAL C C 1
ATOM 8894 O O . VAL C 1 365 ? 76.793 7.285 20.232 1.00 48.67 378 VAL C O 1
ATOM 8898 N N . LYS C 1 366 ? 77.285 8.415 18.339 1.00 43.45 379 LYS C N 1
ATOM 8899 C CA . LYS C 1 366 ? 78.705 8.091 18.411 1.00 46.09 379 LYS C CA 1
ATOM 8900 C C . LYS C 1 366 ? 79.472 8.997 19.373 1.00 46.98 379 LYS C C 1
ATOM 8901 O O . LYS C 1 366 ? 79.150 10.176 19.527 1.00 55.30 379 LYS C O 1
ATOM 8907 N N . ILE C 1 367 ? 80.468 8.431 20.046 1.00 52.21 380 ILE C N 1
ATOM 8908 C CA . ILE C 1 367 ? 81.382 9.235 20.839 1.00 51.05 380 ILE C CA 1
ATOM 8909 C C . ILE C 1 367 ? 82.831 8.741 20.688 1.00 49.72 380 ILE C C 1
ATOM 8910 O O . ILE C 1 367 ? 83.082 7.535 20.734 1.00 52.63 380 ILE C O 1
ATOM 8915 N N . PRO C 1 368 ? 83.793 9.679 20.549 1.00 50.63 381 PRO C N 1
ATOM 8916 C CA . PRO C 1 368 ? 83.509 11.107 20.389 1.00 49.48 381 PRO C CA 1
ATOM 8917 C C . PRO C 1 368 ? 83.414 11.463 18.929 1.00 51.29 381 PRO C C 1
ATOM 8918 O O . PRO C 1 368 ? 83.780 10.654 18.069 1.00 57.51 381 PRO C O 1
ATOM 8922 N N . SER C 1 369 ? 83.031 12.707 18.668 1.00 52.74 382 SER C N 1
ATOM 8923 C CA . SER C 1 369 ? 83.075 13.281 17.330 1.00 44.21 382 SER C CA 1
ATOM 8924 C C . SER C 1 369 ? 84.525 13.611 17.014 1.00 55.97 382 SER C C 1
ATOM 8925 O O . SER C 1 369 ? 85.342 13.735 17.933 1.00 60.88 382 SER C O 1
ATOM 8928 N N . LYS C 1 370 ? 84.862 13.734 15.733 1.00 55.92 383 LYS C N 1
ATOM 8929 C CA . LYS C 1 370 ? 86.226 14.114 15.366 1.00 59.27 383 LYS C CA 1
ATOM 8930 C C . LYS C 1 370 ? 86.627 15.412 16.073 1.00 57.69 383 LYS C C 1
ATOM 8931 O O . LYS C 1 370 ? 87.765 15.563 16.521 1.00 66.29 383 LYS C O 1
ATOM 8937 N N . ALA C 1 371 ? 85.673 16.333 16.182 1.00 46.66 384 ALA C N 1
ATOM 8938 C CA . ALA C 1 371 ? 85.892 17.640 16.800 1.00 54.06 384 ALA C CA 1
ATOM 8939 C C . ALA C 1 371 ? 86.127 17.592 18.316 1.00 62.72 384 ALA C C 1
ATOM 8940 O O . ALA C 1 371 ? 86.878 18.407 18.857 1.00 74.73 384 ALA C O 1
ATOM 8942 N N . SER C 1 372 ? 85.472 16.664 19.005 1.00 52.15 385 SER C N 1
ATOM 8943 C CA . SER C 1 372 ? 85.636 16.568 20.452 1.00 56.44 385 SER C CA 1
ATOM 8944 C C . SER C 1 372 ? 86.772 15.622 20.892 1.00 60.16 385 SER C C 1
ATOM 8945 O O . SER C 1 372 ? 87.182 15.634 22.058 1.00 57.48 385 SER C O 1
ATOM 8948 N N . ALA C 1 373 ? 87.296 14.830 19.957 1.00 54.34 386 ALA C N 1
ATOM 8949 C CA . ALA C 1 373 ? 88.248 13.775 20.301 1.00 49.77 386 ALA C CA 1
ATOM 8950 C C . ALA C 1 373 ? 89.473 14.298 21.051 1.00 58.86 386 ALA C C 1
ATOM 8951 O O . ALA C 1 373 ? 89.745 13.854 22.168 1.00 64.79 386 ALA C O 1
ATOM 8953 N N . LYS C 1 374 ? 90.204 15.238 20.442 1.00 73.01 387 LYS C N 1
ATOM 8954 C CA . LYS C 1 374 ? 91.416 15.807 21.049 1.00 63.02 387 LYS C CA 1
ATOM 8955 C C . LYS C 1 374 ? 91.144 16.452 22.409 1.00 63.10 387 LYS C C 1
ATOM 8956 O O . LYS C 1 374 ? 91.970 16.352 23.320 1.00 61.96 387 LYS C O 1
ATOM 8958 N N . TYR C 1 375 ? 89.987 17.100 22.550 1.00 53.61 388 TYR C N 1
ATOM 8959 C CA . TYR C 1 375 ? 89.616 17.709 23.830 1.00 53.73 388 TYR C CA 1
ATOM 8960 C C . TYR C 1 375 ? 89.473 16.674 24.940 1.00 61.62 388 TYR C C 1
ATOM 8961 O O . TYR C 1 375 ? 89.937 16.888 26.060 1.00 67.09 388 TYR C O 1
ATOM 8970 N N . LEU C 1 376 ? 88.811 15.562 24.634 1.00 61.99 389 LEU C N 1
ATOM 8971 C CA . LEU C 1 376 ? 88.673 14.468 25.594 1.00 61.94 389 LEU C CA 1
ATOM 8972 C C . LEU C 1 376 ? 90.010 13.776 25.847 1.00 60.68 389 LEU C C 1
ATOM 8973 O O . LEU C 1 376 ? 90.376 13.525 26.999 1.00 62.34 389 LEU C O 1
ATOM 8978 N N . ALA C 1 377 ? 90.744 13.494 24.770 1.00 53.09 390 ALA C N 1
ATOM 8979 C CA . ALA C 1 377 ? 92.079 12.915 24.880 1.00 54.99 390 ALA C CA 1
ATOM 8980 C C . ALA C 1 377 ? 92.932 13.735 25.852 1.00 69.50 390 ALA C C 1
ATOM 8981 O O . ALA C 1 377 ? 93.552 13.190 26.770 1.00 67.73 390 ALA C O 1
ATOM 8983 N N . LYS C 1 378 ? 92.953 15.050 25.650 1.00 68.16 391 LYS C N 1
ATOM 8984 C CA . LYS C 1 378 ? 93.730 15.933 26.508 1.00 70.44 391 LYS C CA 1
ATOM 8985 C C . LYS C 1 378 ? 93.222 15.884 27.945 1.00 66.60 391 LYS C C 1
ATOM 8986 O O . LYS C 1 378 ? 94.004 15.746 28.886 1.00 72.21 391 LYS C O 1
ATOM 8992 N N . LYS C 1 379 ? 91.909 15.983 28.100 1.00 61.57 392 LYS C N 1
ATOM 8993 C CA . LYS C 1 379 ? 91.283 16.078 29.414 1.00 50.37 392 LYS C CA 1
ATOM 8994 C C . LYS C 1 379 ? 91.516 14.864 30.304 1.00 58.34 392 LYS C C 1
ATOM 8995 O O . LYS C 1 379 ? 91.748 15.014 31.505 1.00 65.89 392 LYS C O 1
ATOM 9001 N N . TYR C 1 380 ? 91.418 13.666 29.737 1.00 53.67 393 TYR C N 1
ATOM 9002 C CA . TYR C 1 380 ? 91.642 12.448 30.521 1.00 61.51 393 TYR C CA 1
ATOM 9003 C C . TYR C 1 380 ? 93.049 11.882 30.348 1.00 63.78 393 TYR C C 1
ATOM 9004 O O . TYR C 1 380 ? 93.375 10.822 30.883 1.00 68.22 393 TYR C O 1
ATOM 9013 N N . ASN C 1 381 ? 93.876 12.604 29.597 1.00 66.55 394 ASN C N 1
ATOM 9014 C CA . ASN C 1 381 ? 95.273 12.225 29.405 1.00 72.82 394 ASN C CA 1
ATOM 9015 C C . ASN C 1 381 ? 95.372 10.864 28.720 1.00 68.43 394 ASN C C 1
ATOM 9016 O O . ASN C 1 381 ? 96.144 9.996 29.140 1.00 78.04 394 ASN C O 1
ATOM 9021 N N . LYS C 1 382 ? 94.574 10.686 27.669 1.00 60.76 395 LYS C N 1
ATOM 9022 C CA . LYS C 1 382 ? 94.548 9.441 26.907 1.00 64.27 395 LYS C CA 1
ATOM 9023 C C . LYS C 1 382 ? 94.714 9.733 25.427 1.00 59.73 395 LYS C C 1
ATOM 9024 O O . LYS C 1 382 ? 94.494 10.861 24.986 1.00 60.92 395 LYS C O 1
ATOM 9030 N N . SER C 1 383 ? 95.106 8.719 24.659 1.00 62.63 396 SER C N 1
ATOM 9031 C CA . SER C 1 383 ? 95.238 8.895 23.211 1.00 60.86 396 SER C CA 1
ATOM 9032 C C . SER C 1 383 ? 93.867 9.086 22.582 1.00 59.96 396 SER C C 1
ATOM 9033 O O . SER C 1 383 ? 92.867 8.585 23.097 1.00 63.30 396 SER C O 1
ATOM 9036 N N . GLU C 1 384 ? 93.804 9.801 21.469 1.00 62.03 397 GLU C N 1
ATOM 9037 C CA . GLU C 1 384 ? 92.523 9.970 20.796 1.00 64.23 397 GLU C CA 1
ATOM 9038 C C . GLU C 1 384 ? 91.844 8.627 20.545 1.00 68.03 397 GLU C C 1
ATOM 9039 O O . GLU C 1 384 ? 90.626 8.493 20.688 1.00 59.54 397 GLU C O 1
ATOM 9045 N N . GLN C 1 385 ? 92.637 7.629 20.176 1.00 69.91 398 GLN C N 1
ATOM 9046 C CA . GLN C 1 385 ? 92.082 6.320 19.872 1.00 68.23 398 GLN C CA 1
ATOM 9047 C C . GLN C 1 385 ? 91.554 5.656 21.127 1.00 65.72 398 GLN C C 1
ATOM 9048 O O . GLN C 1 385 ? 90.512 5.003 21.096 1.00 65.65 398 GLN C O 1
ATOM 9054 N N . TYR C 1 386 ? 92.273 5.823 22.231 1.00 56.41 399 TYR C N 1
ATOM 9055 C CA . TYR C 1 386 ? 91.854 5.219 23.483 1.00 59.91 399 TYR C CA 1
ATOM 9056 C C . TYR C 1 386 ? 90.438 5.663 23.816 1.00 62.27 399 TYR C C 1
ATOM 9057 O O . TYR C 1 386 ? 89.573 4.842 24.123 1.00 66.83 399 TYR C O 1
ATOM 9066 N N . ILE C 1 387 ? 90.207 6.969 23.754 1.00 60.38 400 ILE C N 1
ATOM 9067 C CA . ILE C 1 387 ? 88.880 7.521 23.999 1.00 59.66 400 ILE C CA 1
ATOM 9068 C C . ILE C 1 387 ? 87.837 6.761 23.180 1.00 61.48 400 ILE C C 1
ATOM 9069 O O . ILE C 1 387 ? 86.823 6.300 23.715 1.00 59.18 400 ILE C O 1
ATOM 9074 N N . GLY C 1 388 ? 88.103 6.622 21.885 1.00 54.88 401 GLY C N 1
ATOM 9075 C CA . GLY C 1 388 ? 87.177 5.981 20.974 1.00 54.60 401 GLY C CA 1
ATOM 9076 C C . GLY C 1 388 ? 86.824 4.553 21.340 1.00 55.44 401 GLY C C 1
ATOM 9077 O O . GLY C 1 388 ? 85.710 4.102 21.059 1.00 53.98 401 GLY C O 1
ATOM 9078 N N . GLU C 1 389 ? 87.787 3.829 21.906 1.00 52.96 402 GLU C N 1
ATOM 9079 C CA . GLU C 1 389 ? 87.576 2.458 22.360 1.00 50.74 402 GLU C CA 1
ATOM 9080 C C . GLU C 1 389 ? 86.975 2.341 23.749 1.00 57.90 402 GLU C C 1
ATOM 9081 O O . GLU C 1 389 ? 86.229 1.405 24.025 1.00 62.54 402 GLU C O 1
ATOM 9087 N N . AS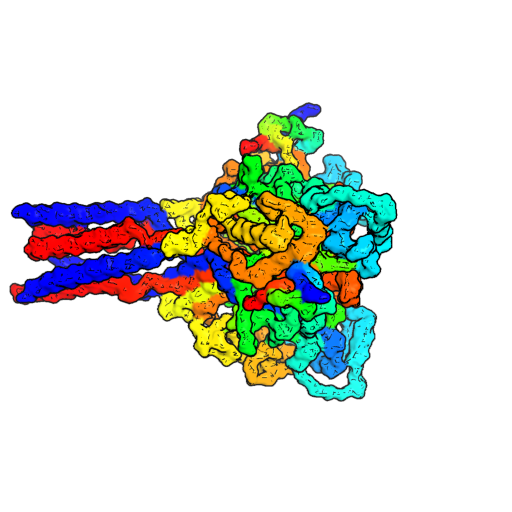N C 1 390 ? 87.401 3.210 24.657 1.00 50.80 403 ASN C N 1
ATOM 9088 C CA . ASN C 1 390 ? 87.095 2.998 26.067 1.00 49.65 403 ASN C CA 1
ATOM 9089 C C . ASN C 1 390 ? 85.982 3.841 26.703 1.00 46.41 403 ASN C C 1
ATOM 9090 O O . ASN C 1 390 ? 85.578 3.591 27.834 1.00 55.66 403 ASN C O 1
ATOM 9095 N N . ILE C 1 391 ? 85.460 4.815 25.976 1.00 43.82 404 ILE C N 1
ATOM 9096 C CA . ILE C 1 391 ? 84.608 5.816 26.611 1.00 43.83 404 ILE C CA 1
ATOM 9097 C C . ILE C 1 391 ? 83.146 5.656 26.213 1.00 48.91 404 ILE C C 1
ATOM 9098 O O . ILE C 1 391 ? 82.823 5.529 25.030 1.00 49.65 404 ILE C O 1
ATOM 9103 N N . LEU C 1 392 ? 82.261 5.671 27.205 1.00 41.41 405 LEU C N 1
ATOM 9104 C CA . LEU C 1 392 ? 80.831 5.631 26.925 1.00 41.17 405 LEU C CA 1
ATOM 9105 C C . LEU C 1 392 ? 80.035 6.572 27.824 1.00 38.60 405 LEU C C 1
ATOM 9106 O O . LEU C 1 392 ? 80.457 6.889 28.925 1.00 51.12 405 LEU C O 1
ATOM 9111 N N . VAL C 1 393 ? 78.885 7.015 27.336 1.00 42.41 406 VAL C N 1
ATOM 9112 C CA . VAL C 1 393 ? 77.970 7.826 28.116 1.00 35.25 406 VAL C CA 1
ATOM 9113 C C . VAL C 1 393 ? 76.613 7.135 28.130 1.00 41.64 406 VAL C C 1
ATOM 9114 O O . VAL C 1 393 ? 76.100 6.700 27.089 1.00 46.40 406 VAL C O 1
ATOM 9118 N N . LEU C 1 394 ? 76.027 7.065 29.314 1.00 34.31 407 LEU C N 1
ATOM 9119 C CA . LEU C 1 394 ? 74.798 6.327 29.539 1.00 34.94 407 LEU C CA 1
ATOM 9120 C C . LEU C 1 394 ? 73.760 7.274 30.144 1.00 34.72 407 LEU C C 1
ATOM 9121 O O . LEU C 1 394 ? 74.009 7.914 31.161 1.00 43.53 407 LEU C O 1
ATOM 9126 N N . ASP C 1 395 ? 72.605 7.385 29.506 1.00 33.80 408 ASP C N 1
ATOM 9127 C CA . ASP C 1 395 ? 71.541 8.219 30.045 1.00 35.08 408 ASP C CA 1
ATOM 9128 C C . ASP C 1 395 ? 70.337 7.336 30.312 1.00 47.00 408 ASP C C 1
ATOM 9129 O O . ASP C 1 395 ? 69.750 6.781 29.382 1.00 54.24 408 ASP C O 1
ATOM 9134 N N . ILE C 1 396 ? 69.973 7.188 31.577 1.00 43.25 409 ILE C N 1
ATOM 9135 C CA . ILE C 1 396 ? 68.780 6.425 31.911 1.00 43.42 409 ILE C CA 1
ATOM 9136 C C . ILE C 1 396 ? 67.734 7.352 32.526 1.00 43.01 409 ILE C C 1
ATOM 9137 O O . ILE C 1 396 ? 67.959 7.983 33.565 1.00 45.17 409 ILE C O 1
ATOM 9142 N N . PHE C 1 397 ? 66.588 7.449 31.873 1.00 35.14 410 PHE C N 1
ATOM 9143 C CA . PHE C 1 397 ? 65.576 8.397 32.313 1.00 43.67 410 PHE C CA 1
ATOM 9144 C C . PHE C 1 397 ? 64.192 7.855 31.982 1.00 41.36 410 PHE C C 1
ATOM 9145 O O . PHE C 1 397 ? 64.057 6.814 31.333 1.00 44.41 410 PHE C O 1
ATOM 9153 N N . PHE C 1 398 ? 63.166 8.587 32.399 1.00 44.56 411 PHE C N 1
ATOM 9154 C CA . PHE C 1 398 ? 61.791 8.204 32.100 1.00 39.70 411 PHE C CA 1
ATOM 9155 C C . PHE C 1 398 ? 61.166 9.075 31.025 1.00 44.76 411 PHE C C 1
ATOM 9156 O O . PHE C 1 398 ? 61.504 10.252 30.881 1.00 50.16 411 PHE C O 1
ATOM 9164 N N . GLU C 1 399 ? 60.282 8.479 30.237 1.00 49.66 412 GLU C N 1
ATOM 9165 C CA . GLU C 1 399 ? 59.522 9.257 29.282 1.00 46.82 412 GLU C CA 1
ATOM 9166 C C . GLU C 1 399 ? 58.392 9.973 30.017 1.00 42.81 412 GLU C C 1
ATOM 9167 O O . GLU C 1 399 ? 58.192 9.749 31.208 1.00 56.05 412 GLU C O 1
ATOM 9173 N N . ALA C 1 400 ? 57.638 10.807 29.309 1.00 57.57 413 ALA C N 1
ATOM 9174 C CA . ALA C 1 400 ? 56.578 11.592 29.946 1.00 52.92 413 ALA C CA 1
ATOM 9175 C C . ALA C 1 400 ? 55.574 10.725 30.713 1.00 57.03 413 ALA C C 1
ATOM 9176 O O . ALA C 1 400 ? 55.239 11.041 31.856 1.00 65.62 413 ALA C O 1
ATOM 9178 N N . LEU C 1 401 ? 55.113 9.623 30.122 1.00 57.48 414 LEU C N 1
ATOM 9179 C CA . LEU C 1 401 ? 54.265 8.726 30.900 1.00 78.27 414 LEU C CA 1
ATOM 9180 C C . LEU C 1 401 ? 55.145 7.624 31.418 1.00 73.96 414 LEU C C 1
ATOM 9181 O O . LEU C 1 401 ? 55.477 6.675 30.700 1.00 57.78 414 LEU C O 1
ATOM 9186 N N . ASN C 1 402 ? 55.465 7.750 32.700 1.00 67.40 415 ASN C N 1
ATOM 9187 C CA . ASN C 1 402 ? 56.456 6.923 33.352 1.00 61.15 415 ASN C CA 1
ATOM 9188 C C . ASN C 1 402 ? 55.838 5.731 34.061 1.00 57.66 415 ASN C C 1
ATOM 9189 O O . ASN C 1 402 ? 56.554 4.827 34.476 1.00 66.55 415 ASN C O 1
ATOM 9194 N N . TYR C 1 403 ? 54.511 5.716 34.176 1.00 59.45 416 TYR C N 1
ATOM 9195 C CA . TYR C 1 403 ? 53.858 4.833 35.141 1.00 59.47 416 TYR C CA 1
ATOM 9196 C C . TYR C 1 403 ? 52.645 4.054 34.635 1.00 61.68 416 TYR C C 1
ATOM 9197 O O . TYR C 1 403 ? 51.632 4.635 34.262 1.00 64.63 416 TYR C O 1
ATOM 9206 N N . GLU C 1 404 ? 52.741 2.729 34.666 1.00 62.86 417 GLU C N 1
ATOM 9207 C CA . GLU C 1 404 ? 51.629 1.877 34.259 1.00 56.98 417 GLU C CA 1
ATOM 9208 C C . GLU C 1 404 ? 51.311 0.813 35.306 1.00 58.31 417 GLU C C 1
ATOM 9209 O O . GLU C 1 404 ? 52.212 0.225 35.905 1.00 59.93 417 GLU C O 1
ATOM 9215 N N . THR C 1 405 ? 50.027 0.566 35.531 1.00 52.00 418 THR C N 1
ATOM 9216 C CA . THR C 1 405 ? 49.635 -0.464 36.486 1.00 54.15 418 THR C CA 1
ATOM 9217 C C . THR C 1 405 ? 48.791 -1.538 35.809 1.00 61.31 418 THR C C 1
ATOM 9218 O O . THR C 1 405 ? 47.878 -1.247 35.037 1.00 62.45 418 THR C O 1
ATOM 9222 N N . ILE C 1 406 ? 49.119 -2.788 36.101 1.00 62.84 419 ILE C N 1
ATOM 9223 C CA . ILE C 1 406 ? 48.297 -3.905 35.672 1.00 60.01 419 ILE C CA 1
ATOM 9224 C C . ILE C 1 406 ? 48.007 -4.743 36.897 1.00 60.60 419 ILE C C 1
ATOM 9225 O O . ILE C 1 406 ? 48.896 -5.413 37.428 1.00 74.17 419 ILE C O 1
ATOM 9230 N N . GLU C 1 407 ? 46.754 -4.717 37.335 1.00 61.78 420 GLU C N 1
ATOM 9231 C CA . GLU C 1 407 ? 46.418 -5.244 38.646 1.00 66.93 420 GLU C CA 1
ATOM 9232 C C . GLU C 1 407 ? 45.225 -6.184 38.579 1.00 67.80 420 GLU C C 1
ATOM 9233 O O . GLU C 1 407 ? 44.170 -5.830 38.057 1.00 66.81 420 GLU C O 1
ATOM 9239 N N . GLN C 1 408 ? 45.409 -7.391 39.100 1.00 63.12 421 GLN C N 1
ATOM 9240 C CA . GLN C 1 408 ? 44.307 -8.330 39.240 1.00 62.92 421 GLN C CA 1
ATOM 9241 C C . GLN C 1 408 ? 43.460 -7.946 40.462 1.00 75.50 421 GLN C C 1
ATOM 9242 O O . GLN C 1 408 ? 43.975 -7.765 41.573 1.00 82.99 421 GLN C O 1
ATOM 9248 N N . LYS C 1 409 ? 42.163 -7.783 40.234 1.00 72.39 422 LYS C N 1
ATOM 9249 C CA . LYS C 1 409 ? 41.222 -7.478 41.298 1.00 70.13 422 LYS C CA 1
ATOM 9250 C C . LYS C 1 409 ? 40.172 -8.579 41.334 1.00 83.50 422 LYS C C 1
ATOM 9251 O O . LYS C 1 409 ? 39.939 -9.251 40.327 1.00 80.90 422 LYS C O 1
ATOM 9257 N N . LYS C 1 410 ? 39.541 -8.766 42.489 1.00 87.82 423 LYS C N 1
ATOM 9258 C CA . LYS C 1 410 ? 38.471 -9.744 42.610 1.00 92.79 423 LYS C CA 1
ATOM 9259 C C . LYS C 1 410 ? 37.211 -9.197 41.933 1.00 96.69 423 LYS C C 1
ATOM 9260 O O . LYS C 1 410 ? 36.740 -8.109 42.266 1.00 90.88 423 LYS C O 1
ATOM 9266 N N . ALA C 1 411 ? 36.680 -9.946 40.971 1.00 95.50 424 ALA C N 1
ATOM 9267 C CA . ALA C 1 411 ? 35.520 -9.498 40.208 1.00 92.64 424 ALA C CA 1
ATOM 9268 C C . ALA C 1 411 ? 34.232 -9.676 40.999 1.00 104.39 424 ALA C C 1
ATOM 9269 O O . ALA C 1 411 ? 33.349 -8.824 40.956 1.00 101.25 424 ALA C O 1
ATOM 9271 N N . TYR C 1 412 ? 34.126 -10.791 41.716 1.00 115.96 425 TYR C N 1
ATOM 9272 C CA . TYR C 1 412 ? 32.926 -11.082 42.484 1.00 116.24 425 TYR C CA 1
ATOM 9273 C C . TYR C 1 412 ? 33.272 -11.434 43.922 1.00 117.80 425 TYR C C 1
ATOM 9274 O O . TYR C 1 412 ? 33.882 -12.473 44.189 1.00 118.58 425 TYR C O 1
ATOM 9283 N N . GLU C 1 413 ? 32.872 -10.558 44.839 1.00 113.27 426 GLU C N 1
ATOM 9284 C CA . GLU C 1 413 ? 33.048 -10.787 46.272 1.00 133.97 426 GLU C CA 1
ATOM 9285 C C . GLU C 1 413 ? 31.705 -10.582 46.985 1.00 138.51 426 GLU C C 1
ATOM 9286 O O . GLU C 1 413 ? 30.696 -10.362 46.322 1.00 136.46 426 GLU C O 1
ATOM 9292 N N . VAL C 1 414 ? 31.665 -10.607 48.315 1.00 133.46 427 VAL C N 1
ATOM 9293 C CA . VAL C 1 414 ? 30.355 -10.573 48.972 1.00 122.82 427 VAL C CA 1
ATOM 9294 C C . VAL C 1 414 ? 29.456 -9.345 48.669 1.00 117.74 427 VAL C C 1
ATOM 9295 O O . VAL C 1 414 ? 28.295 -9.520 48.300 1.00 122.29 427 VAL C O 1
ATOM 9299 N N . ALA C 1 415 ? 29.970 -8.122 48.802 1.00 106.95 428 ALA C N 1
ATOM 9300 C CA . ALA C 1 415 ? 29.113 -6.933 48.663 1.00 113.58 428 ALA C CA 1
ATOM 9301 C C . ALA C 1 415 ? 28.331 -6.877 47.345 1.00 112.40 428 ALA C C 1
ATOM 9302 O O . ALA C 1 415 ? 27.173 -6.448 47.316 1.00 116.36 428 ALA C O 1
ATOM 9304 N N . GLY C 1 416 ? 28.972 -7.298 46.260 1.00 105.88 429 GLY C N 1
ATOM 9305 C CA . GLY C 1 416 ? 28.343 -7.289 44.952 1.00 110.14 429 GLY C CA 1
ATOM 9306 C C . GLY C 1 416 ? 27.285 -8.367 44.804 1.00 117.00 429 GLY C C 1
ATOM 9307 O O . GLY C 1 416 ? 26.160 -8.092 44.380 1.00 112.65 429 GLY C O 1
ATOM 9308 N N . LEU C 1 417 ? 27.648 -9.595 45.164 1.00 114.72 430 LEU C N 1
ATOM 9309 C CA . LEU C 1 417 ? 26.721 -10.720 45.109 1.00 107.88 430 LEU C CA 1
ATOM 9310 C C . LEU C 1 417 ? 25.504 -10.487 46.002 1.00 113.20 430 LEU C C 1
ATOM 9311 O O . LEU C 1 417 ? 24.382 -10.827 45.629 1.00 119.39 430 LEU C O 1
ATOM 9316 N N . LEU C 1 418 ? 25.726 -9.910 47.181 1.00 110.13 431 LEU C N 1
ATOM 9317 C CA . LEU C 1 418 ? 24.620 -9.521 48.053 1.00 111.58 431 LEU C CA 1
ATOM 9318 C C . LEU C 1 418 ? 23.747 -8.456 47.393 1.00 110.64 431 LEU C C 1
ATOM 9319 O O . LEU C 1 418 ? 22.540 -8.635 47.254 1.00 113.94 431 LEU C O 1
ATOM 9324 N N . GLY C 1 419 ? 24.367 -7.353 46.984 1.00 110.00 432 GLY C N 1
ATOM 9325 C CA . GLY C 1 419 ? 23.663 -6.283 46.299 1.00 105.52 432 GLY C CA 1
ATOM 9326 C C . GLY C 1 419 ? 22.833 -6.769 45.123 1.00 108.77 432 GLY C C 1
ATOM 9327 O O . GLY C 1 419 ? 21.789 -6.195 44.815 1.00 107.85 432 GLY C O 1
ATOM 9328 N N . ASP C 1 420 ? 23.300 -7.820 44.454 1.00 108.39 433 ASP C N 1
ATOM 9329 C CA . ASP C 1 420 ? 22.533 -8.435 43.373 1.00 110.33 433 ASP C CA 1
ATOM 9330 C C . ASP C 1 420 ? 21.357 -9.233 43.937 1.00 116.01 433 ASP C C 1
ATOM 9331 O O . ASP C 1 420 ? 20.222 -9.081 43.490 1.00 119.46 433 ASP C O 1
ATOM 9336 N N . ILE C 1 421 ? 21.641 -10.086 44.917 1.00 114.64 434 ILE C N 1
ATOM 9337 C CA . ILE C 1 421 ? 20.608 -10.882 45.572 1.00 111.85 434 ILE C CA 1
ATOM 9338 C C . ILE C 1 421 ? 19.561 -9.982 46.214 1.00 118.90 434 ILE C C 1
ATOM 9339 O O . ILE C 1 421 ? 18.371 -10.095 45.921 1.00 125.85 434 ILE C O 1
ATOM 9344 N N . GLY C 1 422 ? 20.016 -9.090 47.088 1.00 113.58 435 GLY C N 1
ATOM 9345 C CA . GLY C 1 422 ? 19.141 -8.155 47.771 1.00 109.35 435 GLY C CA 1
ATOM 9346 C C . GLY C 1 422 ? 18.285 -7.329 46.828 1.00 116.22 435 GLY C C 1
ATOM 9347 O O . GLY C 1 422 ? 17.112 -7.086 47.106 1.00 132.18 435 GLY C O 1
ATOM 9348 N N . GLY C 1 423 ? 18.869 -6.891 45.717 1.00 109.70 436 GLY C N 1
ATOM 9349 C CA . GLY C 1 423 ? 18.139 -6.115 44.730 1.00 107.62 436 GLY C CA 1
ATOM 9350 C C . GLY C 1 423 ? 17.258 -6.999 43.868 1.00 122.09 436 GLY C C 1
ATOM 9351 O O . GLY C 1 423 ? 16.348 -6.523 43.186 1.00 117.33 436 GLY C O 1
ATOM 9352 N N . GLN C 1 424 ? 17.538 -8.298 43.903 1.00 123.06 437 GLN C N 1
ATOM 9353 C CA . GLN C 1 424 ? 16.763 -9.281 43.157 1.00 118.94 437 GLN C CA 1
ATOM 9354 C C . GLN C 1 424 ? 15.521 -9.698 43.928 1.00 122.89 437 GLN C C 1
ATOM 9355 O O . GLN C 1 424 ? 14.401 -9.485 43.468 1.00 123.81 437 GLN C O 1
ATOM 9361 N N . MET C 1 425 ? 15.723 -10.311 45.091 1.00 127.42 438 MET C N 1
ATOM 9362 C CA . MET C 1 425 ? 14.612 -10.646 45.967 1.00 126.38 438 MET C CA 1
ATOM 9363 C C . MET C 1 425 ? 13.872 -9.366 46.315 1.00 122.35 438 MET C C 1
ATOM 9364 O O . MET C 1 425 ? 12.686 -9.392 46.635 1.00 132.41 438 MET C O 1
ATOM 9369 N N . GLY C 1 426 ? 14.586 -8.247 46.243 1.00 112.75 439 GLY C N 1
ATOM 9370 C CA . GLY C 1 426 ? 14.002 -6.939 46.474 1.00 118.91 439 GLY C CA 1
ATOM 9371 C C . GLY C 1 426 ? 12.975 -6.577 45.418 1.00 119.76 439 GLY C C 1
ATOM 9372 O O . GLY C 1 426 ? 12.167 -5.666 45.610 1.00 118.55 439 GLY C O 1
ATOM 9373 N N . LEU C 1 427 ? 13.024 -7.282 44.291 1.00 126.69 440 LEU C N 1
ATOM 9374 C CA . LEU C 1 427 ? 11.980 -7.201 43.272 1.00 125.71 440 LEU C CA 1
ATOM 9375 C C . LEU C 1 427 ? 10.838 -8.131 43.640 1.00 132.16 440 LEU C C 1
ATOM 9376 O O . LEU C 1 427 ? 9.706 -7.697 43.833 1.00 141.46 440 LEU C O 1
ATOM 9381 N N . PHE C 1 428 ? 11.148 -9.420 43.716 1.00 129.05 441 PHE C N 1
ATOM 9382 C CA . PHE C 1 428 ? 10.164 -10.440 44.052 1.00 123.10 441 PHE C CA 1
ATOM 9383 C C . PHE C 1 428 ? 9.309 -10.051 45.260 1.00 126.59 441 PHE C C 1
ATOM 9384 O O . PHE C 1 428 ? 8.086 -10.162 45.213 1.00 129.03 441 PHE C O 1
ATOM 9392 N N . ILE C 1 429 ? 9.950 -9.594 46.334 1.00 123.35 442 ILE C N 1
ATOM 9393 C CA . ILE C 1 429 ? 9.230 -9.146 47.527 1.00 124.68 442 ILE C CA 1
ATOM 9394 C C . ILE C 1 429 ? 8.149 -8.120 47.181 1.00 127.43 442 ILE C C 1
ATOM 9395 O O . ILE C 1 429 ? 6.983 -8.287 47.545 1.00 129.40 442 ILE C O 1
ATOM 9400 N N . GLY C 1 430 ? 8.544 -7.065 46.473 1.00 130.92 443 GLY C N 1
ATOM 9401 C CA . GLY C 1 430 ? 7.624 -6.024 46.042 1.00 128.26 443 GLY C CA 1
ATOM 9402 C C . GLY C 1 430 ? 6.542 -6.499 45.086 1.00 134.34 443 GLY C C 1
ATOM 9403 O O . GLY C 1 430 ? 5.363 -6.208 45.290 1.00 135.57 443 GLY C O 1
ATOM 9404 N N . ALA C 1 431 ? 6.941 -7.225 44.043 1.00 141.42 444 ALA C N 1
ATOM 9405 C CA . ALA C 1 431 ? 5.995 -7.774 43.069 1.00 133.84 444 ALA C CA 1
ATOM 9406 C C . ALA C 1 431 ? 5.041 -8.784 43.707 1.00 133.73 444 ALA C C 1
ATOM 9407 O O . ALA C 1 431 ? 4.018 -9.139 43.119 1.00 127.86 444 ALA C O 1
ATOM 9409 N N . SER C 1 432 ? 5.386 -9.252 44.904 1.00 134.39 445 SER C N 1
ATOM 9410 C CA . SER C 1 432 ? 4.484 -10.093 45.681 1.00 133.34 445 SER C CA 1
ATOM 9411 C C . SER C 1 432 ? 3.403 -9.235 46.320 1.00 133.05 445 SER C C 1
ATOM 9412 O O . SER C 1 432 ? 2.220 -9.562 46.254 1.00 138.22 445 SER C O 1
ATOM 9415 N N . ILE C 1 433 ? 3.815 -8.121 46.917 1.00 133.61 446 ILE C N 1
ATOM 9416 C CA . ILE C 1 433 ? 2.883 -7.216 47.581 1.00 132.57 446 ILE C CA 1
ATOM 9417 C C . ILE C 1 433 ? 1.656 -6.924 46.712 1.00 132.29 446 ILE C C 1
ATOM 9418 O O . ILE C 1 433 ? 0.537 -6.849 47.220 1.00 138.54 446 ILE C O 1
ATOM 9420 N N . LEU C 1 434 ? 1.861 -6.764 45.407 1.00 126.92 447 LEU C N 1
ATOM 9421 C CA . LEU C 1 434 ? 0.742 -6.546 44.492 1.00 133.83 447 LEU C CA 1
ATOM 9422 C C . LEU C 1 434 ? -0.279 -7.678 44.573 1.00 138.47 447 LEU C C 1
ATOM 9423 O O . LEU C 1 434 ? -1.475 -7.431 44.717 1.00 136.81 447 LEU C O 1
ATOM 9428 N N . THR C 1 435 ? 0.196 -8.918 44.475 1.00 140.66 448 THR C N 1
ATOM 9429 C CA . THR C 1 435 ? -0.671 -10.080 44.649 1.00 140.61 448 THR C CA 1
ATOM 9430 C C . THR C 1 435 ? -1.252 -10.072 46.062 1.00 139.04 448 THR C C 1
ATOM 9431 O O . THR C 1 435 ? -2.416 -10.417 46.271 1.00 136.95 448 THR C O 1
ATOM 9435 N N . VAL C 1 436 ? -0.434 -9.645 47.021 1.00 130.73 449 VAL C N 1
ATOM 9436 C CA . VAL C 1 436 ? -0.827 -9.571 48.427 1.00 122.47 449 VAL C CA 1
ATOM 9437 C C . VAL C 1 436 ? -1.963 -8.572 48.597 1.00 129.47 449 VAL C C 1
ATOM 9438 O O . VAL C 1 436 ? -2.518 -8.427 49.688 1.00 123.68 449 VAL C O 1
ATOM 9440 N N . LEU C 1 437 ? -2.289 -7.862 47.520 1.00 131.01 450 LEU C N 1
ATOM 9441 C CA . LEU C 1 437 ? -3.511 -7.077 47.488 1.00 121.43 450 LEU C CA 1
ATOM 9442 C C . LEU C 1 437 ? -4.444 -7.626 46.413 1.00 135.37 450 LEU C C 1
ATOM 9443 O O . LEU C 1 437 ? -5.343 -8.421 46.700 1.00 135.33 450 LEU C O 1
ATOM 9445 N N . GLU C 1 438 ? -4.174 -7.267 45.164 1.00 131.64 451 GLU C N 1
ATOM 9446 C CA . GLU C 1 438 ? -5.072 -7.566 44.052 1.00 121.16 451 GLU C CA 1
ATOM 9447 C C . GLU C 1 438 ? -4.438 -7.098 42.750 1.00 128.36 451 GLU C C 1
ATOM 9448 O O . GLU C 1 438 ? -4.015 -5.942 42.640 1.00 125.02 451 GLU C O 1
ATOM 9450 N N . ASP D 2 2 ? 90.336 -44.544 35.262 1.00 86.78 2 ASP M N 1
ATOM 9451 C CA . ASP D 2 2 ? 88.960 -44.913 35.611 1.00 110.05 2 ASP M CA 1
ATOM 9452 C C . ASP D 2 2 ? 87.942 -43.758 35.526 1.00 99.17 2 ASP M C 1
ATOM 9453 O O . ASP D 2 2 ? 88.304 -42.614 35.228 1.00 87.11 2 ASP M O 1
ATOM 9458 N N . CYS D 2 3 ? 86.673 -44.073 35.785 1.00 88.27 3 CYS M N 1
ATOM 9459 C CA . CYS D 2 3 ? 85.559 -43.175 35.470 1.00 81.07 3 CYS M CA 1
ATOM 9460 C C . CYS D 2 3 ? 85.647 -41.779 36.114 1.00 91.63 3 CYS M C 1
ATOM 9461 O O . CYS D 2 3 ? 86.095 -41.624 37.256 1.00 83.50 3 CYS M O 1
ATOM 9464 N N . ILE D 2 4 ? 85.209 -40.774 35.357 1.00 85.28 4 ILE M N 1
ATOM 9465 C CA . ILE D 2 4 ? 85.279 -39.375 35.771 1.00 76.00 4 ILE M CA 1
ATOM 9466 C C . ILE D 2 4 ? 84.013 -38.969 36.513 1.00 74.27 4 ILE M C 1
ATOM 9467 O O . ILE D 2 4 ? 82.907 -39.114 35.988 1.00 77.87 4 ILE M O 1
ATOM 9472 N N . PRO D 2 5 ? 84.174 -38.455 37.741 1.00 68.38 5 PRO M N 1
ATOM 9473 C CA . PRO D 2 5 ? 83.043 -38.129 38.617 1.00 65.36 5 PRO M CA 1
ATOM 9474 C C . PRO D 2 5 ? 82.455 -36.738 38.334 1.00 74.04 5 PRO M C 1
ATOM 9475 O O . PRO D 2 5 ? 82.983 -35.986 37.501 1.00 67.55 5 PRO M O 1
ATOM 9479 N N . LYS D 2 6 ? 81.392 -36.398 39.063 1.00 63.45 6 LYS M N 1
ATOM 9480 C CA . LYS D 2 6 ? 80.609 -35.190 38.817 1.00 57.57 6 LYS M CA 1
ATOM 9481 C C . LYS D 2 6 ? 81.424 -33.905 38.777 1.00 62.55 6 LYS M C 1
ATOM 9482 O O . LYS D 2 6 ? 82.365 -33.722 39.547 1.00 70.25 6 LYS M O 1
ATOM 9488 N N . TRP D 2 7 ? 81.027 -33.022 37.869 1.00 49.87 7 TRP M N 1
ATOM 9489 C CA . TRP D 2 7 ? 81.594 -31.687 37.718 1.00 50.78 7 TRP M CA 1
ATOM 9490 C C . TRP D 2 7 ? 83.033 -31.644 37.185 1.00 52.47 7 TRP M C 1
ATOM 9491 O O . TRP D 2 7 ? 83.548 -30.567 36.869 1.00 68.08 7 TRP M O 1
ATOM 9502 N N . LYS D 2 8 ? 83.669 -32.805 37.064 1.00 54.56 8 LYS M N 1
ATOM 9503 C CA . LYS D 2 8 ? 85.039 -32.877 36.554 1.00 64.31 8 LYS M CA 1
ATOM 9504 C C . LYS D 2 8 ? 85.099 -32.804 35.027 1.00 60.11 8 LYS M C 1
ATOM 9505 O O . LYS D 2 8 ? 84.148 -33.178 34.344 1.00 64.07 8 LYS M O 1
ATOM 9511 N N . GLY D 2 9 ? 86.221 -32.325 34.497 1.00 54.45 9 GLY M N 1
ATOM 9512 C CA . GLY D 2 9 ? 86.381 -32.208 33.058 1.00 53.27 9 GLY M CA 1
ATOM 9513 C C . GLY D 2 9 ? 86.409 -33.552 32.359 1.00 61.79 9 GLY M C 1
ATOM 9514 O O . GLY D 2 9 ? 87.220 -34.412 32.692 1.00 81.27 9 GLY M O 1
ATOM 9515 N N . CYS D 2 10 ? 85.496 -33.740 31.412 1.00 68.00 10 CYS M N 1
ATOM 9516 C CA . CYS D 2 10 ? 85.485 -34.915 30.540 1.00 60.55 10 CYS M CA 1
ATOM 9517 C C . CYS D 2 10 ? 86.201 -34.628 29.222 1.00 59.91 10 CYS M C 1
ATOM 9518 O O . CYS D 2 10 ? 86.054 -35.362 28.247 1.00 71.75 10 CYS M O 1
ATOM 9521 N N . VAL D 2 11 ? 86.908 -33.505 29.169 1.00 68.45 11 VAL M N 1
ATOM 9522 C CA . VAL D 2 11 ? 87.587 -33.111 27.939 1.00 64.64 11 VAL M CA 1
ATOM 9523 C C . VAL D 2 11 ? 88.439 -34.232 27.384 1.00 70.31 11 VAL M C 1
ATOM 9524 O O . VAL D 2 11 ? 89.206 -34.861 28.107 1.00 81.29 11 VAL M O 1
ATOM 9528 N N . ASN D 2 12 ? 88.287 -34.471 26.089 1.00 82.90 12 ASN M N 1
ATOM 9529 C CA . ASN D 2 12 ? 89.108 -35.420 25.352 1.00 74.78 12 ASN M CA 1
ATOM 9530 C C . ASN D 2 12 ? 88.781 -36.880 25.635 1.00 74.92 12 ASN M C 1
ATOM 9531 O O . ASN D 2 12 ? 89.229 -37.764 24.909 1.00 89.52 12 ASN M O 1
ATOM 9536 N N . ARG D 2 13 ? 88.028 -37.151 26.696 1.00 66.46 13 ARG M N 1
ATOM 9537 C CA . ARG D 2 13 ? 87.397 -38.453 26.805 1.00 77.68 13 ARG M CA 1
ATOM 9538 C C . ARG D 2 13 ? 85.908 -38.319 27.138 1.00 71.40 13 ARG M C 1
ATOM 9539 O O . ARG D 2 13 ? 85.531 -38.226 28.309 1.00 63.91 13 ARG M O 1
ATOM 9541 N N . HIS D 2 14 ? 85.053 -38.472 26.131 1.00 65.64 14 HIS M N 1
ATOM 9542 C CA . HIS D 2 14 ? 83.641 -38.149 26.315 1.00 61.26 14 HIS M CA 1
ATOM 9543 C C . HIS D 2 14 ? 82.848 -39.322 26.900 1.00 77.25 14 HIS M C 1
ATOM 9544 O O . HIS D 2 14 ? 81.716 -39.152 27.363 1.00 75.01 14 HIS M O 1
ATOM 9551 N N . GLY D 2 15 ? 83.449 -40.509 26.894 1.00 80.57 15 GLY M N 1
ATOM 9552 C CA . GLY D 2 15 ? 82.756 -41.709 27.329 1.00 81.11 15 GLY M CA 1
ATOM 9553 C C . GLY D 2 15 ? 83.127 -42.138 28.730 1.00 77.78 15 GLY M C 1
ATOM 9554 O O . GLY D 2 15 ? 82.500 -43.031 29.303 1.00 79.08 15 GLY M O 1
ATOM 9555 N N . ASP D 2 16 ? 84.126 -41.471 29.296 1.00 79.32 16 ASP M N 1
ATOM 9556 C CA . ASP D 2 16 ? 84.728 -41.891 30.562 1.00 78.65 16 ASP M CA 1
ATOM 9557 C C . ASP D 2 16 ? 83.966 -41.388 31.802 1.00 81.23 16 ASP M C 1
ATOM 9558 O O . ASP D 2 16 ? 84.426 -41.573 32.929 1.00 88.79 16 ASP M O 1
ATOM 9563 N N . CYS D 2 17 ? 82.826 -40.729 31.604 1.00 78.34 17 CYS M N 1
ATOM 9564 C CA . CYS D 2 17 ? 82.017 -40.286 32.741 1.00 80.18 17 CYS M CA 1
ATOM 9565 C C . CYS D 2 17 ? 81.522 -41.473 33.568 1.00 76.15 17 CYS M C 1
ATOM 9566 O O . CYS D 2 17 ? 81.282 -42.557 33.032 1.00 75.64 17 CYS M O 1
ATOM 9569 N N . CYS D 2 18 ? 81.363 -41.263 34.872 1.00 67.94 18 CYS M N 1
ATOM 9570 C CA . CYS D 2 18 ? 80.832 -42.305 35.739 1.00 73.43 18 CYS M CA 1
ATOM 9571 C C . CYS D 2 18 ? 79.355 -42.498 35.449 1.00 70.57 18 CYS M C 1
ATOM 9572 O O . CYS D 2 18 ? 78.803 -41.846 34.568 1.00 77.89 18 CYS M O 1
ATOM 9575 N N . GLU D 2 19 ? 78.712 -43.406 36.171 1.00 80.50 19 GLU M N 1
ATOM 9576 C CA . GLU D 2 19 ? 77.317 -43.713 35.877 1.00 88.40 19 GLU M CA 1
ATOM 9577 C C . GLU D 2 19 ? 76.385 -42.576 36.281 1.00 76.54 19 GLU M C 1
ATOM 9578 O O . GLU D 2 19 ? 76.615 -41.890 37.280 1.00 85.50 19 GLU M O 1
ATOM 9584 N N . GLY D 2 20 ? 75.338 -42.382 35.485 1.00 79.70 20 GLY M N 1
ATOM 9585 C CA . GLY D 2 20 ? 74.368 -41.327 35.716 1.00 78.41 20 GLY M CA 1
ATOM 9586 C C . GLY D 2 20 ? 74.856 -40.014 35.143 1.00 67.85 20 GLY M C 1
ATOM 9587 O O . GLY D 2 20 ? 74.157 -39.007 35.183 1.00 73.40 20 GLY M O 1
ATOM 9588 N N . LEU D 2 21 ? 76.072 -40.031 34.611 1.00 66.50 21 LEU M N 1
ATOM 9589 C CA . LEU D 2 21 ? 76.702 -38.817 34.130 1.00 60.13 21 LEU M CA 1
ATOM 9590 C C . LEU D 2 21 ? 76.901 -38.870 32.626 1.00 73.06 21 LEU M C 1
ATOM 9591 O O . LEU D 2 21 ? 77.187 -39.927 32.063 1.00 72.69 21 LEU M O 1
ATOM 9596 N N . GLU D 2 22 ? 76.755 -37.714 31.985 1.00 73.14 22 GLU M N 1
ATOM 9597 C CA . GLU D 2 22 ? 77.072 -37.565 30.575 1.00 66.60 22 GLU M CA 1
ATOM 9598 C C . GLU D 2 22 ? 78.086 -36.448 30.453 1.00 63.60 22 GLU M C 1
ATOM 9599 O O . GLU D 2 22 ? 78.170 -35.583 31.328 1.00 71.69 22 GLU M O 1
ATOM 9605 N N . CYS D 2 23 ? 78.855 -36.467 29.369 1.00 56.84 23 CYS M N 1
ATOM 9606 C CA . CYS D 2 23 ? 79.862 -35.444 29.134 1.00 50.87 23 CYS M CA 1
ATOM 9607 C C . CYS D 2 23 ? 79.226 -34.282 28.380 1.00 63.90 23 CYS M C 1
ATOM 9608 O O . CYS D 2 23 ? 78.791 -34.449 27.244 1.00 71.43 23 CYS M O 1
ATOM 9611 N N . TRP D 2 24 ? 79.192 -33.110 29.014 1.00 62.23 24 TRP M N 1
ATOM 9612 C CA . TRP D 2 24 ? 78.439 -31.956 28.519 1.00 50.89 24 TRP M CA 1
ATOM 9613 C C . TRP D 2 24 ? 79.327 -30.772 28.120 1.00 56.34 24 TRP M C 1
ATOM 9614 O O . TRP D 2 24 ? 80.068 -30.235 28.942 1.00 59.95 24 TRP M O 1
ATOM 9625 N N . LYS D 2 25 ? 79.246 -30.359 26.858 1.00 54.77 25 LYS M N 1
ATOM 9626 C CA . LYS D 2 25 ? 79.942 -29.152 26.417 1.00 60.36 25 LYS M CA 1
ATOM 9627 C C . LYS D 2 25 ? 79.235 -27.882 26.898 1.00 64.83 25 LYS M C 1
ATOM 9628 O O . LYS D 2 25 ? 78.006 -27.786 26.867 1.00 65.12 25 LYS M O 1
ATOM 9634 N N . ARG D 2 26 ? 80.017 -26.903 27.333 1.00 60.89 26 ARG M N 1
ATOM 9635 C CA . ARG D 2 26 ? 79.456 -25.691 27.922 1.00 56.68 26 ARG M CA 1
ATOM 9636 C C . ARG D 2 26 ? 79.658 -24.484 26.999 1.00 57.51 26 ARG M C 1
ATOM 9637 O O . ARG D 2 26 ? 80.613 -24.446 26.213 1.00 60.74 26 ARG M O 1
ATOM 9645 N N . ARG D 2 27 ? 78.750 -23.513 27.073 1.00 41.19 27 ARG M N 1
ATOM 9646 C CA . ARG D 2 27 ? 78.842 -22.334 26.219 1.00 52.33 27 ARG M CA 1
ATOM 9647 C C . ARG D 2 27 ? 80.161 -21.590 26.374 1.00 65.12 27 ARG M C 1
ATOM 9648 O O . ARG D 2 27 ? 80.815 -21.243 25.383 1.00 63.23 27 ARG M O 1
ATOM 9656 N N . ARG D 2 28 ? 80.510 -21.285 27.622 1.00 48.84 28 ARG M N 1
ATOM 9657 C CA . ARG D 2 28 ? 81.683 -20.458 27.889 1.00 60.34 28 ARG M CA 1
ATOM 9658 C C . ARG D 2 28 ? 82.946 -21.224 28.282 1.00 62.20 28 ARG M C 1
ATOM 9659 O O . ARG D 2 28 ? 84.002 -20.620 28.459 1.00 68.35 28 ARG M O 1
ATOM 9667 N N . SER D 2 29 ? 82.849 -22.544 28.410 1.00 57.24 29 SER M N 1
ATOM 9668 C CA . SER D 2 29 ? 83.946 -23.314 29.006 1.00 59.69 29 SER M CA 1
ATOM 9669 C C . SER D 2 29 ? 84.069 -24.767 28.510 1.00 61.42 29 SER M C 1
ATOM 9670 O O . SER D 2 29 ? 83.276 -25.232 27.693 1.00 61.94 29 SER M O 1
ATOM 9673 N N . PHE D 2 30 ? 85.066 -25.471 29.043 1.00 59.36 30 PHE M N 1
ATOM 9674 C CA . PHE D 2 30 ? 85.367 -26.853 28.685 1.00 50.11 30 PHE M CA 1
ATOM 9675 C C . PHE D 2 30 ? 84.309 -27.825 29.196 1.00 50.93 30 PHE M C 1
ATOM 9676 O O . PHE D 2 30 ? 83.650 -27.567 30.208 1.00 49.05 30 PHE M O 1
ATOM 9684 N N . GLU D 2 31 ? 84.173 -28.953 28.499 1.00 53.85 31 GLU M N 1
ATOM 9685 C CA . GLU D 2 31 ? 83.135 -29.943 28.789 1.00 54.49 31 GLU M CA 1
ATOM 9686 C C . GLU D 2 31 ? 83.369 -30.683 30.106 1.00 61.79 31 GLU M C 1
ATOM 9687 O O . GLU D 2 31 ? 84.511 -30.940 30.498 1.00 57.53 31 GLU M O 1
ATOM 9693 N N . VAL D 2 32 ? 82.274 -31.032 30.774 1.00 53.72 32 VAL M N 1
ATOM 9694 C CA . VAL D 2 32 ? 82.338 -31.649 32.091 1.00 49.48 32 VAL M CA 1
ATOM 9695 C C . VAL D 2 32 ? 81.289 -32.757 32.287 1.00 56.38 32 VAL M C 1
ATOM 9696 O O . VAL D 2 32 ? 80.259 -32.783 31.623 1.00 65.92 32 VAL M O 1
ATOM 9700 N N . CYS D 2 33 ? 81.551 -33.671 33.208 1.00 59.09 33 CYS M N 1
ATOM 9701 C CA . CYS D 2 33 ? 80.614 -34.753 33.484 1.00 64.81 33 CYS M CA 1
ATOM 9702 C C . CYS D 2 33 ? 79.508 -34.275 34.415 1.00 57.60 33 CYS M C 1
ATOM 9703 O O . CYS D 2 33 ? 79.776 -33.779 35.511 1.00 65.90 33 CYS M O 1
ATOM 9706 N N . VAL D 2 34 ? 78.263 -34.423 33.975 1.00 51.98 34 VAL M N 1
ATOM 9707 C CA . VAL D 2 34 ? 77.112 -33.944 34.742 1.00 49.84 34 VAL M CA 1
ATOM 9708 C C . VAL D 2 34 ? 75.992 -34.987 34.755 1.00 50.97 34 VAL M C 1
ATOM 9709 O O . VAL D 2 34 ? 76.002 -35.919 33.947 1.00 65.54 34 VAL M O 1
ATOM 9713 N N . PRO D 2 35 ? 75.026 -34.841 35.678 1.00 49.16 35 PRO M N 1
ATOM 9714 C CA . PRO D 2 35 ? 73.872 -35.751 35.744 1.00 55.09 35 PRO M CA 1
ATOM 9715 C C . PRO D 2 35 ? 73.120 -35.811 34.421 1.00 63.75 35 PRO M C 1
ATOM 9716 O O . PRO D 2 35 ? 72.967 -34.788 33.752 1.00 78.41 35 PRO M O 1
ATOM 9720 N N . LYS D 2 36 ? 72.653 -36.997 34.051 1.00 69.74 36 LYS M N 1
ATOM 9721 C CA . LYS D 2 36 ? 71.869 -37.156 32.833 1.00 73.72 36 LYS M CA 1
ATOM 9722 C C . LYS D 2 36 ? 70.549 -36.411 32.971 1.00 85.06 36 LYS M C 1
ATOM 9723 O O . LYS D 2 36 ? 70.003 -36.288 34.076 1.00 73.60 36 LYS M O 1
ATOM 9729 N N . THR D 2 37 ? 70.078 -35.886 31.841 1.00 98.81 37 THR M N 1
ATOM 9730 C CA . THR D 2 37 ? 68.890 -35.039 31.791 1.00 104.32 37 THR M CA 1
ATOM 9731 C C . THR D 2 37 ? 67.785 -35.670 30.954 1.00 111.99 37 THR M C 1
ATOM 9732 O O . THR D 2 37 ? 67.951 -35.871 29.748 1.00 103.34 37 THR M O 1
ATOM 9736 N N . PRO D 2 38 ? 66.657 -36.013 31.600 1.00 125.27 38 PRO M N 1
ATOM 9737 C CA . PRO D 2 38 ? 65.414 -36.346 30.890 1.00 119.81 38 PRO M CA 1
ATOM 9738 C C . PRO D 2 38 ? 64.829 -35.101 30.223 1.00 106.62 38 PRO M C 1
ATOM 9739 O O . PRO D 2 38 ? 65.083 -33.988 30.698 1.00 98.08 38 PRO M O 1
ATOM 9743 N N . ASP E 2 2 ? 59.825 4.650 -29.652 1.00 85.56 2 ASP N N 1
ATOM 9744 C CA . ASP E 2 2 ? 58.411 4.695 -29.261 1.00 111.83 2 ASP N CA 1
ATOM 9745 C C . ASP E 2 2 ? 58.154 4.334 -27.781 1.00 103.18 2 ASP N C 1
ATOM 9746 O O . ASP E 2 2 ? 59.085 3.982 -27.044 1.00 85.92 2 ASP N O 1
ATOM 9751 N N . CYS E 2 3 ? 56.887 4.427 -27.363 1.00 92.58 3 CYS N N 1
ATOM 9752 C CA . CYS E 2 3 ? 56.516 4.412 -25.943 1.00 80.98 3 CYS N CA 1
ATOM 9753 C C . CYS E 2 3 ? 56.986 3.172 -25.168 1.00 89.61 3 CYS N C 1
ATOM 9754 O O . CYS E 2 3 ? 56.992 2.053 -25.688 1.00 79.74 3 CYS N O 1
ATOM 9757 N N . ILE E 2 4 ? 57.375 3.399 -23.915 1.00 87.36 4 ILE N N 1
ATOM 9758 C CA . ILE E 2 4 ? 57.924 2.359 -23.054 1.00 73.86 4 ILE N CA 1
ATOM 9759 C C . ILE E 2 4 ? 56.812 1.687 -22.270 1.00 73.12 4 ILE N C 1
ATOM 9760 O O . ILE E 2 4 ? 56.050 2.356 -21.575 1.00 76.42 4 ILE N O 1
ATOM 9765 N N . PRO E 2 5 ? 56.720 0.352 -22.379 1.00 69.43 5 PRO N N 1
ATOM 9766 C CA . PRO E 2 5 ? 55.626 -0.417 -21.773 1.00 67.11 5 PRO N CA 1
ATOM 9767 C C . PRO E 2 5 ? 55.908 -0.771 -20.299 1.00 73.59 5 PRO N C 1
ATOM 9768 O O . PRO E 2 5 ? 56.994 -0.478 -19.775 1.00 62.18 5 PRO N O 1
ATOM 9772 N N . LYS E 2 6 ? 54.938 -1.425 -19.663 1.00 60.04 6 LYS N N 1
ATOM 9773 C CA . LYS E 2 6 ? 54.963 -1.689 -18.227 1.00 57.95 6 LYS N CA 1
ATOM 9774 C C . LYS E 2 6 ? 56.236 -2.376 -17.730 1.00 65.05 6 LYS N C 1
ATOM 9775 O O . LYS E 2 6 ? 56.797 -3.251 -18.393 1.00 68.29 6 LYS N O 1
ATOM 9781 N N . TRP E 2 7 ? 56.672 -1.955 -16.548 1.00 50.35 7 TRP N N 1
ATOM 9782 C CA . TRP E 2 7 ? 57.799 -2.557 -15.826 1.00 59.89 7 TRP N CA 1
ATOM 9783 C C . TRP E 2 7 ? 59.176 -2.311 -16.466 1.00 56.00 7 TRP N C 1
ATOM 9784 O O . TRP E 2 7 ? 60.214 -2.636 -15.879 1.00 66.70 7 TRP N O 1
ATOM 9795 N N . LYS E 2 8 ? 59.188 -1.725 -17.654 1.00 55.07 8 LYS N N 1
ATOM 9796 C CA . LYS E 2 8 ? 60.444 -1.413 -18.329 1.00 65.65 8 LYS N CA 1
ATOM 9797 C C . LYS E 2 8 ? 61.096 -0.125 -17.798 1.00 66.41 8 LYS N C 1
ATOM 9798 O O . LYS E 2 8 ? 60.410 0.786 -17.300 1.00 61.08 8 LYS N O 1
ATOM 9804 N N . GLY E 2 9 ? 62.421 -0.047 -17.917 1.00 48.26 9 GLY N N 1
ATOM 9805 C CA . GLY E 2 9 ? 63.138 1.138 -17.480 1.00 52.16 9 GLY N CA 1
ATOM 9806 C C . GLY E 2 9 ? 62.784 2.392 -18.268 1.00 63.65 9 GLY N C 1
ATOM 9807 O O . GLY E 2 9 ? 62.912 2.425 -19.489 1.00 81.76 9 GLY N O 1
ATOM 9808 N N . CYS E 2 10 ? 62.309 3.418 -17.565 1.00 72.05 10 CYS N N 1
ATOM 9809 C CA . CYS E 2 10 ? 62.087 4.743 -18.145 1.00 57.82 10 CYS N CA 1
ATOM 9810 C C . CYS E 2 10 ? 63.278 5.645 -17.889 1.00 57.03 10 CYS N C 1
ATOM 9811 O O . CYS E 2 10 ? 63.177 6.863 -17.996 1.00 75.23 10 CYS N O 1
ATOM 9814 N N . VAL E 2 11 ? 64.381 5.059 -17.447 1.00 68.35 11 VAL N N 1
ATOM 9815 C CA . VAL E 2 11 ? 65.566 5.854 -17.137 1.00 71.46 11 VAL N CA 1
ATOM 9816 C C . VAL E 2 11 ? 65.937 6.777 -18.281 1.00 77.36 11 VAL N C 1
ATOM 9817 O O . VAL E 2 11 ? 65.995 6.360 -19.441 1.00 86.01 11 VAL N O 1
ATOM 9821 N N . ASN E 2 12 ? 66.197 8.033 -17.937 1.00 83.94 12 ASN N N 1
ATOM 9822 C CA . ASN E 2 12 ? 66.699 9.023 -18.879 1.00 81.27 12 ASN N CA 1
ATOM 9823 C C . ASN E 2 12 ? 65.658 9.527 -19.871 1.00 77.96 12 ASN N C 1
ATOM 9824 O O . ASN E 2 12 ? 65.890 10.530 -20.550 1.00 93.80 12 ASN N O 1
ATOM 9829 N N . ARG E 2 13 ? 64.529 8.834 -19.986 1.00 62.50 13 ARG N N 1
ATOM 9830 C CA . ARG E 2 13 ? 63.380 9.447 -20.625 1.00 77.98 13 ARG N CA 1
ATOM 9831 C C . ARG E 2 13 ? 62.126 9.270 -19.778 1.00 69.11 13 ARG N C 1
ATOM 9832 O O . ARG E 2 13 ? 61.429 8.268 -19.908 1.00 68.65 13 ARG N O 1
ATOM 9834 N N . HIS E 2 14 ? 61.746 10.310 -19.045 1.00 66.82 14 HIS N N 1
ATOM 9835 C CA . HIS E 2 14 ? 60.673 10.180 -18.060 1.00 62.39 14 HIS N CA 1
ATOM 9836 C C . HIS E 2 14 ? 59.277 10.338 -18.676 1.00 74.97 14 HIS N C 1
ATOM 9837 O O . HIS E 2 14 ? 58.276 9.979 -18.052 1.00 76.49 14 HIS N O 1
ATOM 9844 N N . GLY E 2 15 ? 59.212 10.862 -19.900 1.00 81.25 15 GLY N N 1
ATOM 9845 C CA . GLY E 2 15 ? 57.938 11.129 -20.546 1.00 78.56 15 GLY N CA 1
ATOM 9846 C C . GLY E 2 15 ? 57.521 10.048 -21.529 1.00 81.04 15 GLY N C 1
ATOM 9847 O O . GLY E 2 15 ? 56.384 10.026 -22.000 1.00 73.52 15 GLY N O 1
ATOM 9848 N N . ASP E 2 16 ? 58.433 9.119 -21.802 1.00 81.20 16 ASP N N 1
ATOM 9849 C CA . ASP E 2 16 ? 58.265 8.152 -22.884 1.00 77.43 16 ASP N CA 1
ATOM 9850 C C . ASP E 2 16 ? 57.416 6.935 -22.492 1.00 78.94 16 ASP N C 1
ATOM 9851 O O . ASP E 2 16 ? 57.272 5.995 -23.276 1.00 85.95 16 ASP N O 1
ATOM 9856 N N . CYS E 2 17 ? 56.871 6.933 -21.279 1.00 82.26 17 CYS N N 1
ATOM 9857 C CA . CYS E 2 17 ? 55.994 5.834 -20.861 1.00 86.28 17 CYS N CA 1
ATOM 9858 C C . CYS E 2 17 ? 54.747 5.747 -21.738 1.00 74.99 17 CYS N C 1
ATOM 9859 O O . CYS E 2 17 ? 54.251 6.759 -22.231 1.00 74.25 17 CYS N O 1
ATOM 9862 N N . CYS E 2 18 ? 54.231 4.536 -21.915 1.00 69.10 18 CYS N N 1
ATOM 9863 C CA . CYS E 2 18 ? 53.002 4.352 -22.672 1.00 76.66 18 CYS N CA 1
ATOM 9864 C C . CYS E 2 18 ? 51.826 4.882 -21.862 1.00 71.61 18 CYS N C 1
ATOM 9865 O O . CYS E 2 18 ? 52.006 5.405 -20.766 1.00 73.31 18 CYS N O 1
ATOM 9868 N N . GLU E 2 19 ? 50.621 4.763 -22.403 1.00 80.71 19 GLU N N 1
ATOM 9869 C CA . GLU E 2 19 ? 49.461 5.330 -21.729 1.00 88.78 19 GLU N CA 1
ATOM 9870 C C . GLU E 2 19 ? 49.076 4.548 -20.478 1.00 79.70 19 GLU N C 1
ATOM 9871 O O . GLU E 2 19 ? 49.185 3.320 -20.433 1.00 81.85 19 GLU N O 1
ATOM 9877 N N . GLY E 2 20 ? 48.621 5.282 -19.467 1.00 80.24 20 GLY N N 1
ATOM 9878 C CA . GLY E 2 20 ? 48.247 4.701 -18.192 1.00 80.80 20 GLY N CA 1
ATOM 9879 C C . GLY E 2 20 ? 49.457 4.503 -17.301 1.00 74.82 20 GLY N C 1
ATOM 9880 O O . GLY E 2 20 ? 49.333 4.065 -16.158 1.00 74.46 20 GLY N O 1
ATOM 9881 N N . LEU E 2 21 ? 50.632 4.828 -17.834 1.00 71.32 21 LEU N N 1
ATOM 9882 C CA . LEU E 2 21 ? 51.884 4.589 -17.133 1.00 60.09 21 LEU N CA 1
ATOM 9883 C C . LEU E 2 21 ? 52.577 5.889 -16.785 1.00 73.23 21 LEU N C 1
ATOM 9884 O O . LEU E 2 21 ? 52.529 6.854 -17.543 1.00 77.86 21 LEU N O 1
ATOM 9889 N N . GLU E 2 22 ? 53.228 5.902 -15.630 1.00 75.78 22 GLU N N 1
ATOM 9890 C CA . GLU E 2 22 ? 54.072 7.017 -15.242 1.00 65.57 22 GLU N CA 1
ATOM 9891 C C . GLU E 2 22 ? 55.453 6.458 -14.963 1.00 62.30 22 GLU N C 1
ATOM 9892 O O . GLU E 2 22 ? 55.600 5.266 -14.684 1.00 73.19 22 GLU N O 1
ATOM 9898 N N . CYS E 2 23 ? 56.466 7.308 -15.059 1.00 52.93 23 CYS N N 1
ATOM 9899 C CA . CYS E 2 23 ? 57.832 6.883 -14.807 1.00 47.18 23 CYS N CA 1
ATOM 9900 C C . CYS E 2 23 ? 58.145 7.078 -13.317 1.00 69.35 23 CYS N C 1
ATOM 9901 O O . CYS E 2 23 ? 58.153 8.207 -12.816 1.00 69.54 23 CYS N O 1
ATOM 9904 N N . TRP E 2 24 ? 58.421 5.973 -12.625 1.00 71.98 24 TRP N N 1
ATOM 9905 C CA . TRP E 2 24 ? 58.521 5.944 -11.165 1.00 51.94 24 TRP N CA 1
ATOM 9906 C C . TRP E 2 24 ? 59.922 5.589 -10.668 1.00 56.77 24 TRP N C 1
ATOM 9907 O O . TRP E 2 24 ? 60.449 4.519 -10.976 1.00 58.89 24 TRP N O 1
ATOM 9918 N N . LYS E 2 25 ? 60.518 6.488 -9.889 1.00 57.10 25 LYS N N 1
ATOM 9919 C CA . LYS E 2 25 ? 61.808 6.217 -9.272 1.00 58.41 25 LYS N CA 1
ATOM 9920 C C . LYS E 2 25 ? 61.628 5.282 -8.081 1.00 65.76 25 LYS N C 1
ATOM 9921 O O . LYS E 2 25 ? 60.658 5.399 -7.320 1.00 64.30 25 LYS N O 1
ATOM 9927 N N . ARG E 2 26 ? 62.566 4.352 -7.926 1.00 60.00 26 ARG N N 1
ATOM 9928 C CA . ARG E 2 26 ? 62.462 3.316 -6.900 1.00 56.72 26 ARG N CA 1
ATOM 9929 C C . ARG E 2 26 ? 63.519 3.514 -5.812 1.00 60.00 26 ARG N C 1
ATOM 9930 O O . ARG E 2 26 ? 64.593 4.064 -6.083 1.00 62.65 26 ARG N O 1
ATOM 9938 N N . ARG E 2 27 ? 63.212 3.087 -4.585 1.00 48.20 27 ARG N N 1
ATOM 9939 C CA . ARG E 2 27 ? 64.134 3.266 -3.467 1.00 49.26 27 ARG N CA 1
ATOM 9940 C C . ARG E 2 27 ? 65.477 2.608 -3.721 1.00 59.27 27 ARG N C 1
ATOM 9941 O O . ARG E 2 27 ? 66.523 3.217 -3.506 1.00 57.85 27 ARG N O 1
ATOM 9949 N N . ARG E 2 28 ? 65.441 1.336 -4.111 1.00 47.70 28 ARG N N 1
ATOM 9950 C CA . ARG E 2 28 ? 66.667 0.555 -4.266 1.00 58.18 28 ARG N CA 1
ATOM 9951 C C . ARG E 2 28 ? 67.179 0.408 -5.703 1.00 66.70 28 ARG N C 1
ATOM 9952 O O . ARG E 2 28 ? 68.237 -0.192 -5.930 1.00 70.37 28 ARG N O 1
ATOM 9960 N N . SER E 2 29 ? 66.440 0.947 -6.673 1.00 60.77 29 SER N N 1
ATOM 9961 C CA . SER E 2 29 ? 66.748 0.664 -8.077 1.00 61.36 29 SER N CA 1
ATOM 9962 C C . SER E 2 29 ? 66.354 1.765 -9.066 1.00 62.70 29 SER N C 1
ATOM 9963 O O . SER E 2 29 ? 65.763 2.777 -8.689 1.00 63.58 29 SER N O 1
ATOM 9966 N N . PHE E 2 30 ? 66.670 1.527 -10.340 1.00 59.19 30 PHE N N 1
ATOM 9967 C CA . PHE E 2 30 ? 66.391 2.457 -11.433 1.00 52.44 30 PHE N CA 1
ATOM 9968 C C . PHE E 2 30 ? 64.891 2.627 -11.738 1.00 57.71 30 PHE N C 1
ATOM 9969 O O . PHE E 2 30 ? 64.092 1.698 -11.563 1.00 54.76 30 PHE N O 1
ATOM 9977 N N . GLU E 2 31 ? 64.525 3.815 -12.222 1.00 52.06 31 GLU N N 1
ATOM 9978 C CA . GLU E 2 31 ? 63.126 4.166 -12.463 1.00 52.15 31 GLU N CA 1
ATOM 9979 C C . GLU E 2 31 ? 62.487 3.357 -13.592 1.00 65.09 31 GLU N C 1
ATOM 9980 O O . GLU E 2 31 ? 63.143 3.023 -14.585 1.00 59.50 31 GLU N O 1
ATOM 9986 N N . VAL E 2 32 ? 61.196 3.064 -13.438 1.00 52.09 32 VAL N N 1
ATOM 9987 C CA . VAL E 2 32 ? 60.481 2.212 -14.383 1.00 49.29 32 VAL N CA 1
ATOM 9988 C C . VAL E 2 32 ? 59.052 2.706 -14.665 1.00 60.55 32 VAL N C 1
ATOM 9989 O O . VAL E 2 32 ? 58.446 3.398 -13.847 1.00 61.95 32 VAL N O 1
ATOM 9993 N N . CYS E 2 33 ? 58.513 2.332 -15.822 1.00 57.73 33 CYS N N 1
ATOM 9994 C CA . CYS E 2 33 ? 57.146 2.695 -16.174 1.00 65.45 33 CYS N CA 1
ATOM 9995 C C . CYS E 2 33 ? 56.134 1.789 -15.467 1.00 60.92 33 CYS N C 1
ATOM 9996 O O . CYS E 2 33 ? 56.206 0.561 -15.576 1.00 66.13 33 CYS N O 1
ATOM 9999 N N . VAL E 2 34 ? 55.199 2.398 -14.738 1.00 56.34 34 VAL N N 1
ATOM 10000 C CA . VAL E 2 34 ? 54.220 1.652 -13.944 1.00 49.76 34 VAL N CA 1
ATOM 10001 C C . VAL E 2 34 ? 52.844 2.295 -14.065 1.00 50.27 34 VAL N C 1
ATOM 10002 O O . VAL E 2 34 ? 52.735 3.443 -14.489 1.00 63.39 34 VAL N O 1
ATOM 10006 N N . PRO E 2 35 ? 51.789 1.557 -13.691 1.00 48.57 35 PRO N N 1
ATOM 10007 C CA . PRO E 2 35 ? 50.416 2.082 -13.717 1.00 54.14 35 PRO N CA 1
ATOM 10008 C C . PRO E 2 35 ? 50.285 3.369 -12.912 1.00 60.17 35 PRO N C 1
ATOM 10009 O O . PRO E 2 35 ? 50.905 3.472 -11.863 1.00 76.95 35 PRO N O 1
ATOM 10013 N N . LYS E 2 36 ? 49.493 4.324 -13.386 1.00 65.11 36 LYS N N 1
ATOM 10014 C CA . LYS E 2 36 ? 49.220 5.539 -12.630 1.00 68.23 36 LYS N CA 1
ATOM 10015 C C . LYS E 2 36 ? 48.367 5.173 -11.410 1.00 84.16 36 LYS N C 1
ATOM 10016 O O . LYS E 2 36 ? 47.668 4.169 -11.441 1.00 75.16 36 LYS N O 1
ATOM 10022 N N . THR E 2 37 ? 48.389 5.958 -10.334 1.00 106.66 37 THR N N 1
ATOM 10023 C CA . THR E 2 37 ? 47.628 5.548 -9.134 1.00 107.92 37 THR N CA 1
ATOM 10024 C C . THR E 2 37 ? 46.625 6.583 -8.572 1.00 109.02 37 THR N C 1
ATOM 10025 O O . THR E 2 37 ? 46.993 7.551 -7.895 1.00 96.45 37 THR N O 1
ATOM 10027 N N . GLU F 2 1 ? 86.845 40.945 45.690 1.00 120.17 1 GLU O N 1
ATOM 10028 C CA . GLU F 2 1 ? 85.658 41.313 44.921 1.00 108.69 1 GLU O CA 1
ATOM 10029 C C . GLU F 2 1 ? 84.409 41.212 45.799 1.00 119.54 1 GLU O C 1
ATOM 10030 O O . GLU F 2 1 ? 84.505 40.954 47.012 1.00 99.62 1 GLU O O 1
ATOM 10036 N N . ASP F 2 2 ? 83.237 41.415 45.195 1.00 97.27 2 ASP O N 1
ATOM 10037 C CA . ASP F 2 2 ? 81.984 41.221 45.930 1.00 112.25 2 ASP O CA 1
ATOM 10038 C C . ASP F 2 2 ? 81.059 40.135 45.351 1.00 102.09 2 ASP O C 1
ATOM 10039 O O . ASP F 2 2 ? 81.339 39.564 44.288 1.00 86.28 2 ASP O O 1
ATOM 10044 N N . CYS F 2 3 ? 79.950 39.879 46.052 1.00 94.36 3 CYS O N 1
ATOM 10045 C CA . CYS F 2 3 ? 79.127 38.683 45.827 1.00 80.37 3 CYS O CA 1
ATOM 10046 C C . CYS F 2 3 ? 78.606 38.535 44.393 1.00 88.13 3 CYS O C 1
ATOM 10047 O O . CYS F 2 3 ? 78.257 39.518 43.735 1.00 83.15 3 CYS O O 1
ATOM 10050 N N . ILE F 2 4 ? 78.564 37.287 43.928 1.00 85.76 4 ILE O N 1
ATOM 10051 C CA . ILE F 2 4 ? 78.158 36.962 42.567 1.00 73.01 4 ILE O CA 1
ATOM 10052 C C . ILE F 2 4 ? 76.656 36.725 42.503 1.00 72.76 4 ILE O C 1
ATOM 10053 O O . ILE F 2 4 ? 76.129 35.886 43.239 1.00 72.58 4 ILE O O 1
ATOM 10058 N N . PRO F 2 5 ? 75.964 37.466 41.616 1.00 66.75 5 PRO O N 1
ATOM 10059 C CA . PRO F 2 5 ? 74.500 37.423 41.505 1.00 62.22 5 PRO O CA 1
ATOM 10060 C C . PRO F 2 5 ? 74.002 36.273 40.612 1.00 69.64 5 PRO O C 1
ATOM 10061 O O . PRO F 2 5 ? 74.797 35.564 39.976 1.00 63.62 5 PRO O O 1
ATOM 10065 N N . LYS F 2 6 ? 72.681 36.136 40.534 1.00 59.71 6 LYS O N 1
ATOM 10066 C CA . LYS F 2 6 ? 72.032 35.006 39.874 1.00 55.08 6 LYS O CA 1
ATOM 10067 C C . LYS F 2 6 ? 72.508 34.742 38.445 1.00 66.13 6 LYS O C 1
ATOM 10068 O O . LYS F 2 6 ? 72.786 35.668 37.678 1.00 69.01 6 LYS O O 1
ATOM 10074 N N . TRP F 2 7 ? 72.597 33.456 38.112 1.00 54.01 7 TRP O N 1
ATOM 10075 C CA . TRP F 2 7 ? 72.936 32.982 36.767 1.00 58.90 7 TRP O CA 1
ATOM 10076 C C . TRP F 2 7 ? 74.392 33.237 36.329 1.00 59.02 7 TRP O C 1
ATOM 10077 O O . TRP F 2 7 ? 74.833 32.740 35.286 1.00 69.90 7 TRP O O 1
ATOM 10088 N N . LYS F 2 8 ? 75.135 34.000 37.126 1.00 63.51 8 LYS O N 1
ATOM 10089 C CA . LYS F 2 8 ? 76.526 34.317 36.798 1.00 67.04 8 LYS O CA 1
ATOM 10090 C C . LYS F 2 8 ? 77.474 33.180 37.176 1.00 59.90 8 LYS O C 1
ATOM 10091 O O . LYS F 2 8 ? 77.190 32.403 38.092 1.00 61.30 8 LYS O O 1
ATOM 10097 N N . GLY F 2 9 ? 78.600 33.088 36.472 1.00 48.13 9 GLY O N 1
ATOM 10098 C CA . GLY F 2 9 ? 79.578 32.049 36.757 1.00 53.25 9 GLY O CA 1
ATOM 10099 C C . GLY F 2 9 ? 80.222 32.187 38.129 1.00 63.17 9 GLY O C 1
ATOM 10100 O O . GLY F 2 9 ? 80.805 33.218 38.447 1.00 80.17 9 GLY O O 1
ATOM 10101 N N . CYS F 2 10 ? 80.083 31.152 38.952 1.00 72.29 10 CYS O N 1
ATOM 10102 C CA . CYS F 2 10 ? 80.765 31.058 40.245 1.00 61.69 10 CYS O CA 1
ATOM 10103 C C . CYS F 2 10 ? 82.060 30.267 40.106 1.00 59.96 10 CYS O C 1
ATOM 10104 O O . CYS F 2 10 ? 82.623 29.798 41.096 1.00 72.78 10 CYS O O 1
ATOM 10107 N N . VAL F 2 11 ? 82.476 30.027 38.867 1.00 69.70 11 VAL O N 1
ATOM 10108 C CA . VAL F 2 11 ? 83.684 29.235 38.643 1.00 73.07 11 VAL O CA 1
ATOM 10109 C C . VAL F 2 11 ? 84.860 29.749 39.458 1.00 75.12 11 VAL O C 1
ATOM 10110 O O . VAL F 2 11 ? 85.142 30.951 39.492 1.00 79.85 11 VAL O O 1
ATOM 10114 N N . ASN F 2 12 ? 85.545 28.819 40.109 1.00 83.37 12 ASN O N 1
ATOM 10115 C CA . ASN F 2 12 ? 86.778 29.113 40.826 1.00 86.47 12 ASN O CA 1
ATOM 10116 C C . ASN F 2 12 ? 86.574 29.867 42.138 1.00 80.54 12 ASN O C 1
ATOM 10117 O O . ASN F 2 12 ? 87.492 29.942 42.953 1.00 92.70 12 ASN O O 1
ATOM 10122 N N . ARG F 2 13 ? 85.391 30.438 42.347 1.00 70.45 13 ARG O N 1
ATOM 10123 C CA . ARG F 2 13 ? 85.030 30.848 43.693 1.00 78.97 13 ARG O CA 1
ATOM 10124 C C . ARG F 2 13 ? 83.637 30.343 44.065 1.00 69.11 13 ARG O C 1
ATOM 10125 O O . ARG F 2 13 ? 82.639 31.003 43.786 1.00 66.48 13 ARG O O 1
ATOM 10127 N N . HIS F 2 14 ? 83.579 29.265 44.837 1.00 71.28 14 HIS O N 1
ATOM 10128 C CA . HIS F 2 14 ? 82.305 28.583 45.066 1.00 66.72 14 HIS O CA 1
ATOM 10129 C C . HIS F 2 14 ? 81.512 29.212 46.215 1.00 75.86 14 HIS O C 1
ATOM 10130 O O . HIS F 2 14 ? 80.313 28.965 46.359 1.00 76.05 14 HIS O O 1
ATOM 10137 N N . GLY F 2 15 ? 82.177 30.035 47.020 1.00 77.96 15 GLY O N 1
ATOM 10138 C CA . GLY F 2 15 ? 81.540 30.622 48.185 1.00 77.46 15 GLY O CA 1
ATOM 10139 C C . GLY F 2 15 ? 81.043 32.038 47.956 1.00 80.27 15 GLY O C 1
ATOM 10140 O O . GLY F 2 15 ? 80.315 32.591 48.781 1.00 74.78 15 GLY O O 1
ATOM 10141 N N . ASP F 2 16 ? 81.399 32.606 46.808 1.00 74.41 16 ASP O N 1
ATOM 10142 C CA . ASP F 2 16 ? 81.198 34.030 46.545 1.00 75.50 16 ASP O CA 1
ATOM 10143 C C . ASP F 2 16 ? 79.785 34.369 46.043 1.00 79.43 16 ASP O C 1
ATOM 10144 O O . ASP F 2 16 ? 79.510 35.511 45.670 1.00 84.18 16 ASP O O 1
ATOM 10149 N N . CYS F 2 17 ? 78.900 33.377 45.995 1.00 84.80 17 CYS O N 1
ATOM 10150 C CA . CYS F 2 17 ? 77.522 33.627 45.573 1.00 81.31 17 CYS O CA 1
ATOM 10151 C C . CYS F 2 17 ? 76.823 34.582 46.538 1.00 71.22 17 CYS O C 1
ATOM 10152 O O . CYS F 2 17 ? 77.121 34.596 47.731 1.00 72.46 17 CYS O O 1
ATOM 10155 N N . CYS F 2 18 ? 75.890 35.373 46.021 1.00 69.77 18 CYS O N 1
ATOM 10156 C CA . CYS F 2 18 ? 75.101 36.257 46.867 1.00 74.29 18 CYS O CA 1
ATOM 10157 C C . CYS F 2 18 ? 74.135 35.436 47.709 1.00 69.16 18 CYS O C 1
ATOM 10158 O O . CYS F 2 18 ? 74.140 34.211 47.648 1.00 72.94 18 CYS O O 1
ATOM 10161 N N . GLU F 2 19 ? 73.322 36.103 48.517 1.00 79.15 19 GLU O N 1
ATOM 10162 C CA . GLU F 2 19 ? 72.455 35.380 49.439 1.00 84.58 19 GLU O CA 1
ATOM 10163 C C . GLU F 2 19 ? 71.307 34.712 48.702 1.00 82.36 19 GLU O C 1
ATOM 10164 O O . GLU F 2 19 ? 70.791 35.237 47.709 1.00 83.75 19 GLU O O 1
ATOM 10170 N N . GLY F 2 20 ? 70.918 33.541 49.199 1.00 85.16 20 GLY O N 1
ATOM 10171 C CA . GLY F 2 20 ? 69.866 32.751 48.584 1.00 82.95 20 GLY O CA 1
ATOM 10172 C C . GLY F 2 20 ? 70.398 31.931 47.424 1.00 73.80 20 GLY O C 1
ATOM 10173 O O . GLY F 2 20 ? 69.679 31.127 46.836 1.00 79.61 20 GLY O O 1
ATOM 10174 N N . LEU F 2 21 ? 71.669 32.138 47.099 1.00 71.03 21 LEU O N 1
ATOM 10175 C CA . LEU F 2 21 ? 72.289 31.474 45.967 1.00 55.82 21 LEU O CA 1
ATOM 10176 C C . LEU F 2 21 ? 73.341 30.466 46.401 1.00 71.79 21 LEU O C 1
ATOM 10177 O O . LEU F 2 21 ? 74.061 30.688 47.374 1.00 80.29 21 LEU O O 1
ATOM 10182 N N . GLU F 2 22 ? 73.419 29.357 45.671 1.00 75.23 22 GLU O N 1
ATOM 10183 C CA . GLU F 2 22 ? 74.492 28.388 45.845 1.00 68.35 22 GLU O CA 1
ATOM 10184 C C . GLU F 2 22 ? 75.206 28.253 44.512 1.00 60.62 22 GLU O C 1
ATOM 10185 O O . GLU F 2 22 ? 74.635 28.549 43.470 1.00 71.92 22 GLU O O 1
ATOM 10191 N N . CYS F 2 23 ? 76.458 27.825 44.547 1.00 55.93 23 CYS O N 1
ATOM 10192 C CA . CYS F 2 23 ? 77.233 27.643 43.331 1.00 49.64 23 CYS O CA 1
ATOM 10193 C C . CYS F 2 23 ? 77.012 26.220 42.817 1.00 62.62 23 CYS O C 1
ATOM 10194 O O . CYS F 2 23 ? 77.366 25.250 43.486 1.00 60.90 23 CYS O O 1
ATOM 10197 N N . TRP F 2 24 ? 76.433 26.109 41.623 1.00 66.63 24 TRP O N 1
ATOM 10198 C CA . TRP F 2 24 ? 75.954 24.831 41.090 1.00 54.45 24 TRP O CA 1
ATOM 10199 C C . TRP F 2 24 ? 76.712 24.369 39.838 1.00 56.39 24 TRP O C 1
ATOM 10200 O O . TRP F 2 24 ? 76.721 25.059 38.821 1.00 65.37 24 TRP O O 1
ATOM 10211 N N . LYS F 2 25 ? 77.340 23.197 39.909 1.00 52.78 25 LYS O N 1
ATOM 10212 C CA . LYS F 2 25 ? 77.970 22.617 38.722 1.00 59.57 25 LYS O CA 1
ATOM 10213 C C . LYS F 2 25 ? 76.929 22.037 37.758 1.00 66.30 25 LYS O C 1
ATOM 10214 O O . LYS F 2 25 ? 75.963 21.397 38.180 1.00 66.63 25 LYS O O 1
ATOM 10220 N N . ARG F 2 26 ? 77.139 22.251 36.463 1.00 62.61 26 ARG O N 1
ATOM 10221 C CA . ARG F 2 26 ? 76.167 21.851 35.452 1.00 56.22 26 ARG O CA 1
ATOM 10222 C C . ARG F 2 26 ? 76.696 20.688 34.620 1.00 60.06 26 ARG O C 1
ATOM 10223 O O . ARG F 2 26 ? 77.912 20.526 34.485 1.00 64.69 26 ARG O O 1
ATOM 10231 N N . ARG F 2 27 ? 75.792 19.867 34.088 1.00 47.09 27 ARG O N 1
ATOM 10232 C CA . ARG F 2 27 ? 76.198 18.701 33.315 1.00 50.53 27 ARG O CA 1
ATOM 10233 C C . ARG F 2 27 ? 77.036 19.073 32.099 1.00 60.92 27 ARG O C 1
ATOM 10234 O O . ARG F 2 27 ? 78.091 18.488 31.842 1.00 61.17 27 ARG O O 1
ATOM 10242 N N . ARG F 2 28 ? 76.521 20.008 31.310 1.00 49.15 28 ARG O N 1
ATOM 10243 C CA . ARG F 2 28 ? 77.154 20.362 30.044 1.00 62.74 28 ARG O CA 1
ATOM 10244 C C . ARG F 2 28 ? 78.027 21.618 30.076 1.00 64.85 28 ARG O C 1
ATOM 10245 O O . ARG F 2 28 ? 78.627 21.974 29.061 1.00 66.48 28 ARG O O 1
ATOM 10253 N N . SER F 2 29 ? 78.101 22.286 31.226 1.00 58.58 29 SER O N 1
ATOM 10254 C CA . SER F 2 29 ? 78.710 23.614 31.266 1.00 62.33 29 SER O CA 1
ATOM 10255 C C . SER F 2 29 ? 79.326 23.999 32.621 1.00 65.23 29 SER O C 1
ATOM 10256 O O . SER F 2 29 ? 79.249 23.241 33.587 1.00 65.75 29 SER O O 1
ATOM 10259 N N . PHE F 2 30 ? 79.912 25.198 32.670 1.00 60.44 30 PHE O N 1
ATOM 10260 C CA . PHE F 2 30 ? 80.555 25.743 33.867 1.00 53.13 30 PHE O CA 1
ATOM 10261 C C . PHE F 2 30 ? 79.561 26.101 34.982 1.00 57.17 30 PHE O C 1
ATOM 10262 O O . PHE F 2 30 ? 78.417 26.488 34.716 1.00 56.15 30 PHE O O 1
ATOM 10270 N N . GLU F 2 31 ? 80.024 26.004 36.226 1.00 53.81 31 GLU O N 1
ATOM 10271 C CA . GLU F 2 31 ? 79.182 26.229 37.399 1.00 53.72 31 GLU O CA 1
ATOM 10272 C C . GLU F 2 31 ? 78.704 27.674 37.526 1.00 63.79 31 GLU O C 1
ATOM 10273 O O . GLU F 2 31 ? 79.411 28.612 37.143 1.00 59.42 31 GLU O O 1
ATOM 10279 N N . VAL F 2 32 ? 77.507 27.84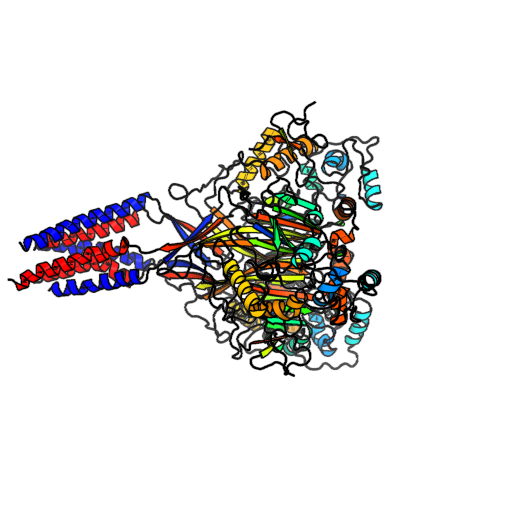0 38.087 1.00 56.23 32 VAL O N 1
ATOM 10280 C CA . VAL F 2 32 ? 76.862 29.149 38.176 1.00 54.42 32 VAL O CA 1
ATOM 10281 C C . VAL F 2 32 ? 76.091 29.319 39.490 1.00 59.60 32 VAL O C 1
ATOM 10282 O O . VAL F 2 32 ? 75.679 28.342 40.111 1.00 62.67 32 VAL O O 1
ATOM 10286 N N . CYS F 2 33 ? 75.892 30.568 39.898 1.00 64.51 33 CYS O N 1
ATOM 10287 C CA . CYS F 2 33 ? 75.131 30.873 41.107 1.00 65.85 33 CYS O CA 1
ATOM 10288 C C . CYS F 2 33 ? 73.625 30.818 40.835 1.00 56.08 33 CYS O C 1
ATOM 10289 O O . CYS F 2 33 ? 73.109 31.502 39.945 1.00 63.72 33 CYS O O 1
ATOM 10292 N N . VAL F 2 34 ? 72.928 29.999 41.612 1.00 49.01 34 VAL O N 1
ATOM 10293 C CA . VAL F 2 34 ? 71.501 29.768 41.410 1.00 52.60 34 VAL O CA 1
ATOM 10294 C C . VAL F 2 34 ? 70.764 29.745 42.748 1.00 53.53 34 VAL O C 1
ATOM 10295 O O . VAL F 2 34 ? 71.394 29.585 43.794 1.00 65.73 34 VAL O O 1
ATOM 10299 N N . PRO F 2 35 ? 69.427 29.901 42.717 1.00 57.24 35 PRO O N 1
ATOM 10300 C CA . PRO F 2 35 ? 68.619 29.850 43.944 1.00 56.02 35 PRO O CA 1
ATOM 10301 C C . PRO F 2 35 ? 68.830 28.551 44.706 1.00 62.66 35 PRO O C 1
ATOM 10302 O O . PRO F 2 35 ? 68.961 27.497 44.079 1.00 77.95 35 PRO O O 1
ATOM 10306 N N . LYS F 2 36 ? 68.856 28.627 46.035 1.00 68.23 36 LYS O N 1
ATOM 10307 C CA . LYS F 2 36 ? 68.984 27.436 46.865 1.00 69.97 36 LYS O CA 1
ATOM 10308 C C . LYS F 2 36 ? 67.751 26.558 46.709 1.00 83.46 36 LYS O C 1
ATOM 10309 O O . LYS F 2 36 ? 66.639 27.051 46.473 1.00 77.24 36 LYS O O 1
ATOM 10315 N N . THR F 2 37 ? 67.979 25.251 46.797 1.00 99.17 37 THR O N 1
ATOM 10316 C CA . THR F 2 37 ? 66.947 24.253 46.549 1.00 109.23 37 THR O CA 1
ATOM 10317 C C . THR F 2 37 ? 66.652 23.408 47.782 1.00 113.82 37 THR O C 1
ATOM 10318 O O . THR F 2 37 ? 67.521 22.671 48.253 1.00 100.33 37 THR O O 1
ATOM 10322 N N . PRO F 2 38 ? 65.429 23.537 48.328 1.00 129.02 38 PRO O N 1
ATOM 10323 C CA . PRO F 2 38 ? 64.926 22.585 49.329 1.00 119.76 38 PRO O CA 1
ATOM 10324 C C . PRO F 2 38 ? 64.694 21.208 48.696 1.00 105.81 38 PRO O C 1
ATOM 10325 O O . PRO F 2 38 ? 64.412 21.128 47.494 1.00 93.73 38 PRO O O 1
#

Secondary structure (DSSP, 8-state):
-HHHHHHHTHHHHHHHHHHHTT--EEEEEEEE--SSEE--EEEEEES--S-GGG--HHHHHHHTTTTTSS-TTSS--TT----HHHHHHHHHHT--TT-------HHHHHHHHSPPHHHHEEEEEETTEE--GGGEEEEEETTEEEEEET---TTPPPPEE-S-SGGGSEEEEEE--GGGSPP-SS--TT--S-BSEEEEEE-TTS---HHHH-EEE-TTEEEEEEEEEEEEE---TTT-S-B-STT--SS-SS--HHHHHHHHHHHHHHHHHSSB-TT--SSSPBPPHHHIIIIIHHHHHIIIII-SSS---PPBSEEEEEEEEEEEEESS-HHHHHHHHHHHT--HHHHHHHEEEEEEEEEEEEEEEEEEEESS-TTHHHHHHHHHHHHHHHHHHHHHHHH--/--TTHHHHHHHHHHHHHHHHHHHHTTT--EEEEEEEE--SSEE--EEEEEES--S-GGG--HHHHHHHTTTTTSS-TTSS--TT----HHHHHHHHHHT--TT-------HHHHHHHHSPPHHHHEEEEEETTEE--GGGEEEEEETTEEEEEET---TTPPPPEE-S-SGGGSEEEEEE--GGGSPP-SS--TT--S-BSEEEEEE-TTS---HHHH-EEE-TTEEEEEEEEEEEEE---TTT--S-SS----SS-SS--HHHHHHHHHHHHHHHHHSSB-TT--SSSPBPPHHHIIIIIHHHHHIIIII-SSS---PPPSEEEEEEEEEEEEESS-HHHHHHHHHHHT--HHHHHHHEEEEEEEEEEEEEEEEEEEESS-HHHHHHHHHHHHHHHHHHHHHH--/--SHHHHHHHHHHHHHHHHHHHHHHHHHTT--EEEEEEEE--SSEE--EEEEEES--S-GGG--HHHHHHHTTTTTSS-TTSS--TT----HHHHHHHHHHT--TT--PPP--HHHHHHHHS--HHHHEEEEEETTEE--GGGEEEEEETTEEEEEET---TTPPPPEE-S-SGGGSEEEEEE--GGGSPP-SS--TT--S-BSEEEEEE-TTS---HHHH-EEE-TTEEEEEEEEEEEEE---TTT-S-B--SSSSSS-SS--HHHHHHHHHHHHHHHHHSSB-TT--SSSPBPPHHHIIIIIHHHHHIIIII-SSS---PPBSEEEEEEEEEEEEESS-HHHHHHHHHHHT--HHHHHHHEEEEEEEEEEEEEEEEEEEESS-HHHHHHHHHHHHHHHHHHHHHHTT-/--B-TTSB-TT-TT-B-TTEEEE--SSS--EEEE---/--B-TTSB-TT-TT-B-TTEEEE--SSS--EEEE--/---B-TTSB-TT-TT-B-TTEEEE--SSS--EEEE---

Nearest PDB structures (foldseek):
  4fz0-assembly1_M  TM=1.028E+00  e=2.532E-07  Psalmopoeus cambridgei
  3s3x-assembly1_D  TM=1.004E+00  e=1.488E-06  Psalmopoeus cambridgei
  2kni-assembly1_A  TM=8.797E-01  e=6.220E-06  Psalmopoeus cambridgei
  8uwf-assembly1_A  TM=8.852E-01  e=1.333E-04  Hadronyche cerberea
  1lmm-assembly1_A  TM=6.551E-01  e=1.316E-05  Psalmopoeus cambridgei

Organism: Gallus gallus (NCBI:txid9031)

Radius of gyration: 35.48 Å; Cα contacts (8 Å, |Δi|>4): 2883; chains: 6; bounding box: 127×92×87 Å

B-factor: mean 71.37, std 29.93, range [26.18, 190.55]

CATH classification: 1.10.287.770 (+3 more: 2.60.470.10, 1.10.3590.10, 1.10.287.820)

InterPro domains:
  IPR001873 Epithelial sodium channel [PF00858] (22-455)
  IPR001873 Epithelial sodium channel [PR01078] (44-61)
  IPR001873 Epithelial sodium channel [PR01078] (84-100)
  IPR001873 Epithelial sodium channel [PR01078] (183-199)
  IPR001873 Epithelial sodium channel [PR01078] (214-232)
  IPR001873 Epithelial sodium channel [PR01078] (275-291)
  IPR001873 Epithelial sodium channel [PR01078] (362-382)
  IPR001873 Epithelial sodium channel [PR01078] (401-421)
  IPR001873 Epithelial sodium channel [PR01078] (421-435)
  IPR001873 Epithelial sodium channel [PR01078] (435-451)
  IPR001873 Epithelial sodium channel [PTHR11690] (20-469)
  IPR004724 Epithelial sodium channel, chordates [TIGR00859] (128-495)
  IPR020903 Epithelial sodium channel, conserved site [PS01206] (304-324)

Solvent-accessible surface area: 54821 Å² total; per-residue (Å²): 135,72,80,44,52,20,70,62,33,47,63,82,27,67,104,32,40,53,101,58,68,136,71,20,50,57,20,95,13,36,9,38,28,25,121,134,7,62,0,0,1,1,0,0,0,5,12,14,14,1,9,16,67,100,5,66,58,23,2,0,60,55,0,0,55,6,4,19,1,9,49,120,178,102,90,38,23,134,66,48,24,21,78,114,164,46,22,105,89,2,95,99,34,14,81,38,76,167,48,64,66,123,132,42,67,3,48,75,0,7,64,86,0,0,2,14,12,167,70,1,19,44,38,2,10,11,48,0,91,119,18,43,34,122,65,14,78,58,36,42,10,35,33,0,31,0,3,8,2,11,15,21,85,114,80,120,114,102,66,48,3,57,29,9,0,19,2,2,1,2,37,0,10,0,6,0,16,7,86,25,8,16,7,7,9,12,47,17,8,16,19,23,37,20,0,0,0,2,0,11,10,10,19,25,68,40,23,21,14,1,32,16,40,4,16,1,1,2,8,8,16,19,3,10,0,19,0,8,9,17,79,1,45,12,19,53,89,73,56,14,120,6,59,77,30,98,79,38,15,79,70,67,93,54,14,12,41,4,0,15,20,9,6,5,12,4,102,18,0,55,113,37,7,113,1,27,2,8,35,6,21,23,148,27,93,61,1,62,10,64,56,5,47,63,20,0,5,0,0,5,8,7,2,10,19,23,24,48,169,71,22,88,42,91,26,6,20,93,24,27,36,13,12,41,33,13,2,8,0,66,1,13,0,129,19,0,10,93,32,0,9,122,101,43,135,71,69,84,131,28,0,32,32,1,1,0,6,0,1,0,3,3,26,30,11,6,52,20,34,8,57,19,87,78,48,55,105,78,84,24,40,51,42,77,17,34,46,49,41,46,102,41,62,24,27,63,70,78,33,57,42,80,89,95,116,146,71,72,66,68,45,58,63,34,15,38,52,38,29,52,140,28,36,64,92,19,33,64,103,53,128,76,55,31,49,58,21,89,12,33,8,35,27,25,118,138,6,64,0,0,0,1,0,0,1,5,12,14,13,1,9,16,68,100,6,65,61,22,2,0,59,56,0,0,56,6,5,18,2,10,47,119,179,101,90,41,23,136,69,66,20,23,79,136,163,45,14,58,87,2,110,97,33,14,81,39,77,168,49,63,66,122,130,40,77,3,51,79,0,8,64,86,0,0,3,14,11,168,70,1,19,45,37,3,10,11,48,0,93,118,18,42,33,124,65,14,80,57,38,43,10,38,34,0,31,0,2,8,4,11,14,20,85,112,79,123,112,100,66,50,2,57,27,8,0,19,2,2,1,1,36,0,9,0,5,0,16,7,90,24,8,17,6,7,10,14,44,13,9,15,17,23,36,19,0,0,0,1,0,11,10,11,18,25,69,40,21,20,14,1,34,15,42,4,15,1,2,2,7,8,16,19,2,9,0,18,0,6,7,17,78,1,44,12,18,44,76,75,55,15,119,1,40,87,73,79,20,102,28,110,97,52,115,62,33,13,38,3,4,16,21,10,18,5,12,10,117,18,0,53,115,41,7,111,0,28,1,8,38,5,27,38,139,29,91,62,1,63,11,63,55,5,47,58,19,0,5,0,0,5,8,10,3,10,19,12,25,48,162,67,24,120,38,82,26,6,41,93,25,24,36,13,13,41,32,14,2,9,0,66,1,14,0,130,19,0,11,24,33,0,12,136,100,45,136,70,69,100,131,26,0,32,29,1,1,0,7,0,1,0,3,4,27,30,12,5,51,20,33,9,57,20,86,81,48,40,93,43,73,39,30,126,43,93,21,37,33,14,39,56,39,43,66,34,24,31,79,136,70,84,153,119,51,76,79,25,46,57,126,49,90,43,43,33,70,60,48,32,59,59,20,20,51,53,77,70,133,99,43,130,139,79,23,51,59,22,92,12,34,7,36,27,25,119,137,6,63,0,0,0,1,0,1,1,6,11,15,12,1,9,17,67,99,5,66,57,22,2,1,57,55,0,0,57,7,4,18,1,10,48,120,179,102,92,38,23,134,68,47,7,16,72,88,74,44,31,58,89,2,99,102,33,14,81,37,78,166,49,64,66,124,122,35,97,4,55,80,0,7,65,86,0,0,4,15,11,169,71,1,19,44,38,3,9,10,47,0,90,117,18,42,34,125,65,13,78,57,38,41,11,36,34,0,31,0,2,8,3,12,13,20,85,112,80,123,117,102,64,48,2,53,29,7,1,20,3,1,1,2,35,0,10,0,6,0,15,5,84,25,7,17,6,6,8,13,44,15,9,17,16,23,36,20,0,0,0,2,0,12,9,11,18,26,68,39,20,20,14,1,34,16,41,5,16,1,1,2,7,8,16,18,2,10,0,18,0,7,8,17,79,1,43,12,18,54,88,74,59,15,119,6,58,87,17,94,52,71,2,89,63,52,127,63,24,13,41,3,0,16,23,10,12,6,11,4,111,18,0,54,116,37,6,112,0,27,1,7,39,6,25,35,142,30,92,73,1,60,11,128,50,5,46,52,20,0,4,0,0,5,6,8,2,10,19,13,23,40,152,68,19,124,40,92,28,6,23,95,25,27,38,13,13,42,30,14,2,8,0,67,1,15,0,130,20,0,11,27,33,0,10,137,100,46,134,71,69,101,132,27,0,33,29,1,1,0,6,0,1,0,2,3,28,28,13,4,53,19,33,10,56,21,88,82,43,24,93,79,87,35,20,100,41,50,31,38,20,41,79,10,64,44,97,7,39,30,29,78,72,82,79,112,189,71,33,70,90,8,76,33,0,72,144,30,115,72,72,19,28,174,38,24,55,28,14,75,4,31,96,3,54,23,0,0,0,34,129,56,161,190,71,33,71,91,8,74,32,0,74,145,30,114,71,72,20,29,175,39,23,56,27,12,72,4,27,95,3,55,23,0,0,0,34,136,115,211,128,71,33,70,89,9,76,33,0,72,143,30,116,71,62,19,28,174,39,24,58,26,13,71,6,30,98,2,54,24,0,0,0,34,129,57,166